Protein AF-0000000067868197 (afdb_homodimer)

Foldseek 3Di:
DPCDPVNLVQWVLVVDVVVDDPVQVQLLLLLLQQLLLQQLLQLLLLCVLLVHASVLSLLFQQLLLVLCSGLFPFFQWRKGRDNLQSNLNNLLCVVVVVVDVDDSLLSQLVLLQLLLVLLVVCLVVVVLVLLPLFDPLLQLLLLLLSLLQLLLVLLCQQFVQDADDDASVSSVVSSVVRVVVGDVVSNVLLVQLLVQLVVCCVVPVQGSSLSVSQLVSLVVCVVVVCVVVPFDFSAADDADHQDFADRDDDPVCCPSSNLSSNLSNSSQLNVQQVLRVVVCVVVVHDGDSSSVSNSQSVSSSVSSRRSHHHMHIDNSSSVNSVVSRRDGSSSSVSSSVSSVVCSNPPRVVNRSGTSSSSSSVSSSVSVVSNDVVVLVVLCVVPVVSNVSSNVLSCQVNVDPVSSSSVSSSVVSVVVVLVDQQDDDKFWWFDDPPDDDIDGCVVPVNGDHDAQETEMEGQAAFELSHLVVVLVVQVVSQVPDPHHHQEYEYECQRHADYDPNNLVSVVVSLVVCVVSNHQYAYECHDPRHVVRNVVVPNCVSNDVVRYYDHPVVNVVVVVVVVVVVVVPPPPPPPD/DPCDPVNLVQWVLVVDVVVDDPVQVQLLLLLLQQLLLQQLLQLLLLCVLLVHASVLSLLFQQLLLVLCSGLFPFFQWRKGRDLLQSNLNNLLCVVVVVVDVDDSLLSQLVLLQLLLVLLVVCLVVVVLVLLPLFDPLLQLLLLLLSLLQLLLVLLCQQFVQDADDDASVSSVVSSVVRVVVGDVVSNVLLVQLLVQLVVCCVVPVQGSSLSVSQLVSLVVCVVVVCVVVPFDFSAADDADHQDFADRDDDPVCCVSSNLSSNLSNSSQLNVQQVLRVVVCVVVVHDGDSSSVSNSQSVSSSVSSRRSHHHMHIDNSSSSNSVVSRRDGSSSSVSSSVNSVVCSNPVRVVNRSGTSSSSSSVSSSVSVVSNDVVVLVVLCVVPVVSNVSSNVLSCQVNVDPVSSSSVSSSVVSVVVVLVDQQDDDKFWWFDDVPDDDIDGCVVPVNGDDDAQETEMEGQAAFELSHLVVVLVVQVVSQVPDPHHHQEYEYECQRHADYDPNNLVSVVVSLVVCVVSNHQYAYECHDPRHVVRNVVVPNCVSNDVVRYYDHPVVNVVVVVVVVVVVVVPPPPPPPD

Organism: Synechococcus elongatus (strain ATCC 33912 / PCC 7942 / FACHB-805) (NCBI:txid1140)

InterPro domains:
  IPR001902 SLC26A/SulP transporter [PTHR11814] (8-558)
  IPR001902 SLC26A/SulP transporter [TIGR00815] (12-553)
  IPR002645 STAS domain [PF01740] (444-553)
  IPR002645 STAS domain [PS50801] (442-557)
  IPR011547 SLC26A/SulP transporter domain [PF00916] (25-392)
  IPR036513 STAS domain superfamily [G3DSA:3.30.750.24] (437-564)
  IPR036513 STAS domain superfamily [SSF52091] (446-558)

Secondary structure (DSSP, 8-state):
----TTGGGG-HHHHHHHT--GGGHHHHHHHHHHHHHHHHHHHHHHHHHTTS-HHHHHHHHHHHHHHHHHH-S-SS-EEE--HHHHHHHHHHHHHHHHHSS--HHHHHHHHHHHHHHHHHHHHHTT-GGGGGSS-HHHHHHHHHHHHHHHHHHHHHHHH-------SHHHHHHHHHHTGGG--HHHHHHHHHHHHHHHHHHHH-TTS-HHHHHHHHHHHHHHHHTGGGGT--B--PPPSSPPPP------GGGHHHHHHHHHHHHHHHHHHHHHHHHHHHHHHT----HHHHHHHHHHHHHHHHTTT----EEEHHHHHHHHHTT--STHHHHHHHHHHHHHHHH-HHHHHT-BHHHHHHHHHHHHHHH--HHHHHHHHHH-HHHHHHHHHHHHHHHHS-HHHHHHHHHHHHHHHHHHHHHS--EEEEEEETTEEEEEETTT-TTPBPBTTEEEEEE-S-B-TTTHHHHHHHHHHHHHT-SS--SEEEEE-TT---B-HHHHHHHHHHHHHHHHTTPEEEEES--HHHHHHHHHTTHHHHH-GGGEESSHHHHHHHHHHHHHHHHHTS------/----TTGGGG-HHHHHHHT--GGGHHHHHHHHHHHHHHHHHHHHHHHHHTTS-HHHHHHHHHHHHHHHHHH-S-SS-EEE--HHHHHHHHHHHHHHHHHSS--HHHHHHHHHHHHHHHHHHHHHTT-GGGGGSS-HHHHHHHHHHHHHHHHHHHHHHHH-------SHHHHHHHHHHTGGG--HHHHHHHHHHHHHHHHHHHH-TTS-HHHHHHHHHHHHHHHHTGGGGT--B--PPPSSPPPP------GGGHHHHHHHHHHHHHHHHHHHHHHHHHHHHHHT----HHHHHHHHHHHHHHHHTTT----EEEHHHHHHHHHTT--STHHHHHHHHHHHHHHHH-HHHHHT-BHHHHHHHHHHHHHHH--HHHHHHHHHH-HHHHHHHHHHHHHHHHS-HHHHHHHHHHHHHHHHHHHHHS--EEEEEEETTEEEEEETTT-TTPBPBTTEEEEEE-S-B-TTTHHHHHHHHHHHHHT-SS--SEEEEE-TT---B-HHHHHHHHHHHHHHHHHTPEEEEES--HHHHHHHHHTTHHHHH-GGGEESSHHHHHHHHHHHHHHHHHTS------

Solvent-accessible surface area (backbone atoms only — not comparable to full-atom values): 56323 Å² total; per-residue (Å²): 135,77,76,48,76,73,59,44,68,65,24,48,26,48,58,51,61,74,66,59,56,76,84,41,49,63,21,12,48,52,12,5,49,42,37,30,41,31,44,52,51,50,19,21,31,30,15,41,52,32,72,42,60,37,66,48,16,52,55,32,30,48,50,22,23,54,46,32,31,32,27,23,58,52,39,52,63,37,47,20,61,26,67,68,38,15,43,50,46,25,66,60,41,49,64,52,36,72,76,40,92,53,56,63,56,52,48,33,6,41,43,3,32,45,25,8,47,52,25,40,52,36,30,76,68,59,47,32,69,59,51,32,58,62,36,56,42,40,46,51,11,40,36,28,13,51,17,51,40,46,38,36,70,25,47,30,54,24,27,53,31,91,65,83,56,86,47,43,62,51,27,46,50,49,50,69,73,36,60,86,54,52,34,62,71,29,32,50,48,15,52,52,31,42,51,43,43,60,52,44,44,72,73,39,73,73,56,40,44,55,34,54,34,39,51,51,49,26,49,50,33,61,76,68,46,32,56,80,71,66,36,54,48,66,40,88,67,79,85,78,75,72,60,82,42,83,68,83,71,65,76,85,54,45,64,67,52,45,58,47,18,52,51,43,37,52,53,31,46,30,48,29,49,55,46,42,44,57,52,20,62,74,69,70,53,77,70,48,52,38,44,40,27,42,20,50,9,51,23,18,37,52,22,10,32,39,54,11,51,42,55,28,42,36,59,71,52,19,52,40,18,45,75,46,42,34,66,37,38,59,15,35,49,39,16,40,52,48,49,52,50,39,66,71,71,39,45,72,61,57,19,48,31,37,45,17,39,35,28,29,50,49,38,55,55,19,56,70,41,41,54,65,67,58,50,51,50,31,43,70,70,38,56,66,45,29,48,45,12,50,51,21,17,45,35,24,44,73,50,48,60,67,54,13,49,52,47,40,51,48,53,33,48,52,54,52,46,56,52,54,30,61,49,61,66,40,48,43,13,40,36,92,94,46,90,65,74,38,42,33,87,82,34,74,78,31,42,65,51,90,29,43,46,38,40,36,49,33,34,59,45,25,45,52,22,29,66,50,49,51,53,50,53,53,48,52,53,70,68,41,94,49,76,49,44,34,38,37,36,45,27,72,33,29,52,53,67,42,70,46,20,49,53,45,50,51,53,47,50,54,53,31,53,74,70,59,29,44,64,28,41,19,35,62,39,70,61,27,51,52,54,36,42,71,75,47,45,42,72,73,55,35,73,84,35,55,29,78,38,65,67,60,45,51,52,51,48,52,53,51,52,50,54,55,60,67,66,48,72,77,77,70,84,121,134,77,77,48,76,75,59,44,67,64,24,50,26,47,57,52,60,76,67,58,59,76,84,43,48,64,21,12,47,52,12,4,49,42,38,29,43,30,42,50,49,50,20,21,30,30,14,41,53,33,72,40,60,39,64,49,16,52,54,31,30,48,49,21,24,55,46,31,33,33,27,23,58,54,40,53,63,37,48,21,60,27,67,68,39,16,43,49,47,25,65,60,41,50,65,51,36,71,74,42,93,53,56,64,56,50,49,35,7,41,43,2,32,45,24,8,49,50,24,41,51,37,32,75,66,61,48,33,70,59,51,32,55,61,37,55,42,40,47,51,11,40,36,29,14,50,16,54,41,47,37,35,70,25,44,32,55,23,27,52,30,89,68,82,55,84,47,44,63,50,27,47,51,48,48,69,70,37,60,85,55,52,34,60,71,27,31,50,49,14,50,51,32,41,51,43,43,61,51,44,44,74,73,39,74,74,56,40,45,56,33,54,32,39,52,50,47,27,49,52,34,61,75,67,46,32,56,82,71,65,35,53,48,67,40,89,67,79,87,78,75,73,59,80,42,85,68,84,70,65,75,85,51,44,64,68,50,45,58,47,18,52,52,44,38,51,54,34,46,30,47,29,50,56,47,41,43,59,51,20,61,75,70,69,53,76,70,50,52,39,45,39,27,40,20,52,9,53,24,16,37,55,21,11,32,40,54,11,51,41,54,27,43,34,61,69,51,20,52,39,17,45,75,46,42,34,66,38,38,59,14,36,48,39,17,41,53,48,48,52,50,40,65,73,71,39,43,73,61,58,19,48,32,36,46,17,38,33,29,29,51,49,37,55,54,20,56,70,41,41,54,65,66,58,51,51,49,31,43,69,68,37,57,68,45,29,51,45,12,51,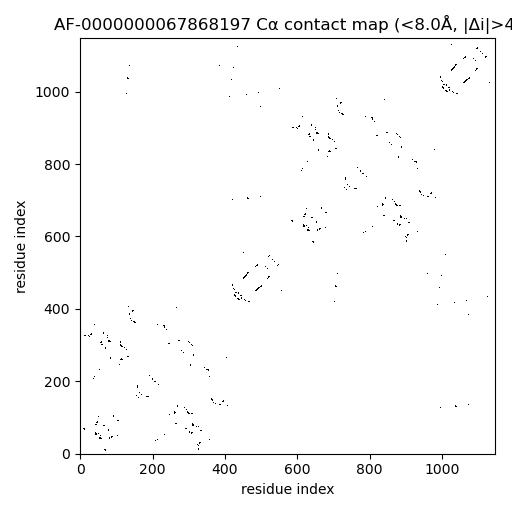51,22,16,46,35,24,43,74,51,48,60,67,54,12,48,50,47,39,51,48,53,34,48,53,54,51,48,57,53,55,31,61,50,62,65,38,50,42,13,39,37,93,96,44,90,64,74,38,43,32,87,83,34,74,78,31,42,65,51,89,29,43,45,37,40,37,46,33,34,59,47,24,44,54,22,29,66,49,49,51,52,52,53,52,49,53,55,71,68,41,95,48,74,50,44,34,38,35,36,44,27,72,32,29,53,53,68,41,70,46,21,51,51,46,50,51,52,45,51,54,53,30,52,74,68,58,28,44,64,28,39,18,36,63,39,70,62,26,52,53,54,36,42,71,74,47,46,41,73,71,55,36,73,84,35,56,28,79,36,65,66,59,43,51,51,51,49,53,52,52,53,51,53,54,61,67,65,48,70,76,78,70,86,122

pLDDT: mean 89.68, std 8.76, range [29.91, 98.38]

Sequence (1148 aa):
MLLGQSQLRWLPGLRSLLHYRRAWLRGDVLAGVTVAAYLIPQCMAYGQLAGLPAIVGLWAILIPLFLYTFFGSSPQLSVGPESSTAIMTAVAIAPVAAQTDLSYSLLAAVMALLVGIVFLVAYSLRLGFLADLLSKPILIGYMAGIGLVMISGQLGKTSGIPITATKPLEEFQQFFAGLGQCHWPTVGVSILVLLFLFGVQKKFRTAPGPLLAVLLATLFVALFQLDQQGVQVIGTIPAGLPRWQWPTLPWQQWPTLTASAIGVALVGYSDNILTARAFAVRHRYEIDANQELLALGIANVGNSFFQCFPISGSTSRTVIGDALGSRTQLFSLVSLGTVLLVLWFFRPVLAMFPQAALGAIVIYAATKLIDLREFYRLRRYRPSEFWLALITAAGVLGTNMLIGVGVAVSLSVIDLFARVARPHAAILGEIPGMAGLHDIEDWPQAQTFPGLVIFRYDAQLCFANAEDFKRRVLLAIATAPQPVQWLLLNAEAIINLDVTAAEKLLELLRELQQRGVTLTIARAKQELIAELDRVGLVEQIGGEHFYPTLPTAIAAFQQFRQSQIADEPPLTASMLLGQSQLRWLPGLRSLLHYRRAWLRGDVLAGVTVAAYLIPQCMAYGQLAGLPAIVGLWAILIPLFLYTFFGSSPQLSVGPESSTAIMTAVAIAPVAAQTDLSYSLLAAVMALLVGIVFLVAYSLRLGFLADLLSKPILIGYMAGIGLVMISGQLGKTSGIPITATKPLEEFQQFFAGLGQCHWPTVGVSILVLLFLFGVQKKFRTAPGPLLAVLLATLFVALFQLDQQGVQVIGTIPAGLPRWQWPTLPWQQWPTLTASAIGVALVGYSDNILTARAFAVRHRYEIDANQELLALGIANVGNSFFQCFPISGSTSRTVIGDALGSRTQLFSLVSLGTVLLVLWFFRPVLAMFPQAALGAIVIYAATKLIDLREFYRLRRYRPSEFWLALITAAGVLGTNMLIGVGVAVSLSVIDLFARVARPHAAILGEIPGMAGLHDIEDWPQAQTFPGLVIFRYDAQLCFANAEDFKRRVLLAIATAPQPVQWLLLNAEAIINLDVTAAEKLLELLRELQQRGVTLTIARAKQELIAELDRVGLVEQIGGEHFYPTLPTAIAAFQQFRQSQIADEPPLTAS

Radius of gyration: 33.66 Å; Cα contacts (8 Å, |Δi|>4): 2061; chains: 2; bounding box: 95×93×69 Å

Nearest PDB structures (foldseek):
  8sh3-assembly1_C  TM=8.642E-01  e=1.907E-32  Sus scrofa
  6rtc-assembly1_A  TM=8.912E-01  e=1.534E-29  Mus musculus
  8tnw-assembly1_B  TM=8.033E-01  e=6.228E-29  Homo sapiens
  6ki1-assembly1_A  TM=8.941E-01  e=5.885E-17  Synechocystis sp. PCC 6803
  6ki1-assembly2_B  TM=8.853E-01  e=1.059E-16  Synechocystis sp. PCC 6803

Structure (mmCIF, N/CA/C/O backbone):
data_AF-0000000067868197-model_v1
#
loop_
_entity.id
_entity.type
_entity.pdbx_description
1 polymer 'Similar to plant sulfate transporter'
#
loop_
_atom_site.group_PDB
_atom_site.id
_atom_site.type_symbol
_atom_site.label_atom_id
_atom_site.label_alt_id
_atom_site.label_comp_id
_atom_site.label_asym_id
_atom_site.label_entity_id
_atom_site.label_seq_id
_atom_site.pdbx_PDB_ins_code
_atom_site.Cartn_x
_atom_site.Cartn_y
_atom_site.Cartn_z
_atom_site.occupancy
_atom_site.B_iso_or_equiv
_atom_site.auth_seq_id
_atom_site.auth_comp_id
_atom_site.auth_asym_id
_atom_site.auth_atom_id
_atom_site.pdbx_PDB_model_num
ATOM 1 N N . MET A 1 1 ? 25.609 20.406 -33.688 1 29.95 1 MET A N 1
ATOM 2 C CA . MET A 1 1 ? 24.203 20.406 -33.312 1 29.95 1 MET A CA 1
ATOM 3 C C . MET A 1 1 ? 24.031 20.422 -31.812 1 29.95 1 MET A C 1
ATOM 5 O O . MET A 1 1 ? 24.469 19.5 -31.109 1 29.95 1 MET A O 1
ATOM 9 N N . LEU A 1 2 ? 23.984 21.578 -31.172 1 37.19 2 LEU A N 1
ATOM 10 C CA . LEU A 1 2 ? 23.953 22.078 -29.797 1 37.19 2 LEU A CA 1
ATOM 11 C C . LEU A 1 2 ? 22.781 21.5 -29.031 1 37.19 2 LEU A C 1
ATOM 13 O O . LEU A 1 2 ? 21.625 21.672 -29.438 1 37.19 2 LEU A O 1
ATOM 17 N N . LEU A 1 3 ? 22.859 20.266 -28.531 1 46.66 3 LEU A N 1
ATOM 18 C CA . LEU A 1 3 ? 21.766 19.75 -27.734 1 46.66 3 LEU A CA 1
ATOM 19 C C . LEU A 1 3 ? 21.125 20.844 -26.891 1 46.66 3 LEU A C 1
ATOM 21 O O . LEU A 1 3 ? 21.828 21.609 -26.219 1 46.66 3 LEU A O 1
ATOM 25 N N . GLY A 1 4 ? 20.078 21.391 -27.266 1 47.91 4 GLY A N 1
ATOM 26 C CA . GLY A 1 4 ? 19.359 22.484 -26.625 1 47.91 4 GLY A CA 1
ATOM 27 C C . GLY A 1 4 ? 19.203 22.312 -25.125 1 47.91 4 GLY A C 1
ATOM 28 O O . GLY A 1 4 ? 19.328 21.188 -24.609 1 47.91 4 GLY A O 1
ATOM 29 N N . GLN A 1 5 ? 19.266 23.391 -24.359 1 54.5 5 GLN A N 1
ATOM 30 C CA . GLN A 1 5 ? 19.172 23.531 -22.906 1 54.5 5 GLN A CA 1
ATOM 31 C C . GLN A 1 5 ? 18.094 22.609 -22.344 1 54.5 5 GLN A C 1
ATOM 33 O O . GLN A 1 5 ? 18.266 22.047 -21.266 1 54.5 5 GLN A O 1
ATOM 38 N N . SER A 1 6 ? 17.016 22.469 -23.125 1 57.34 6 SER A N 1
ATOM 39 C CA . SER A 1 6 ? 15.898 21.641 -22.656 1 57.34 6 SER A CA 1
ATOM 40 C C . SER A 1 6 ? 16.25 20.156 -22.688 1 57.34 6 SER A C 1
ATOM 42 O O . SER A 1 6 ? 15.875 19.406 -21.781 1 57.34 6 SER A O 1
ATOM 44 N N . GLN A 1 7 ? 17.016 19.75 -23.734 1 58.97 7 GLN A N 1
ATOM 45 C CA . GLN A 1 7 ? 17.406 18.344 -23.828 1 58.97 7 GLN A CA 1
ATOM 46 C C . GLN A 1 7 ? 18.469 18 -22.781 1 58.97 7 GLN A C 1
ATOM 48 O O . GLN A 1 7 ? 18.516 16.875 -22.297 1 58.97 7 GLN A O 1
ATOM 53 N N . LEU A 1 8 ? 19.188 18.953 -22.484 1 67.12 8 LEU A N 1
ATOM 54 C CA . LEU A 1 8 ? 20.25 18.75 -21.484 1 67.12 8 LEU A CA 1
ATOM 55 C C . LEU A 1 8 ? 19.656 18.547 -20.094 1 67.12 8 LEU A C 1
ATOM 57 O O . LEU A 1 8 ? 20.312 18.016 -19.203 1 67.12 8 LEU A O 1
ATOM 61 N N . ARG A 1 9 ? 18.422 18.891 -20.031 1 73.12 9 ARG A N 1
ATOM 62 C CA . ARG A 1 9 ? 17.766 18.703 -18.734 1 73.12 9 ARG A CA 1
ATOM 63 C C . ARG A 1 9 ? 17.594 17.234 -18.422 1 73.12 9 ARG A C 1
ATOM 65 O O . ARG A 1 9 ? 17.641 16.828 -17.25 1 73.12 9 ARG A O 1
ATOM 72 N N . TRP A 1 10 ? 17.641 16.438 -19.531 1 82.5 10 TRP A N 1
ATOM 73 C CA . TRP A 1 10 ? 17.422 15 -19.344 1 82.5 10 TRP A CA 1
ATOM 74 C C . TRP A 1 10 ? 18.75 14.258 -19.25 1 82.5 10 TRP A C 1
ATOM 76 O O . TRP A 1 10 ? 18.766 13.062 -18.953 1 82.5 10 TRP A O 1
ATOM 86 N N . LEU A 1 11 ? 19.875 15 -19.453 1 89.81 11 LEU A N 1
ATOM 87 C CA . LEU A 1 11 ? 21.188 14.375 -19.438 1 89.81 11 LEU A CA 1
ATOM 88 C C . LEU A 1 11 ? 22.125 15.086 -18.453 1 89.81 11 LEU A C 1
ATOM 90 O O . LEU A 1 11 ? 23.125 15.656 -18.875 1 89.81 11 LEU A O 1
ATOM 94 N N . PRO A 1 12 ? 21.844 14.969 -17.25 1 85.75 12 PRO A N 1
ATOM 95 C CA . PRO A 1 12 ? 22.656 15.688 -16.266 1 85.75 12 PRO A CA 1
ATOM 96 C C . PRO A 1 12 ? 24.125 15.242 -16.281 1 85.75 12 PRO A C 1
ATOM 98 O O . PRO A 1 12 ? 25.016 16.062 -16.078 1 85.75 12 PRO A O 1
ATOM 101 N N . GLY A 1 13 ? 24.453 14.008 -16.562 1 88.31 13 GLY A N 1
ATOM 102 C CA . GLY A 1 13 ? 25.828 13.531 -16.594 1 88.31 13 GLY A CA 1
ATOM 103 C C . GLY A 1 13 ? 26.641 14.141 -17.719 1 88.31 13 GLY A C 1
ATOM 104 O O . GLY A 1 13 ? 27.828 14.43 -17.562 1 88.31 13 GLY A O 1
ATOM 105 N N . LEU A 1 14 ? 26 14.336 -18.797 1 86.88 14 LEU A N 1
ATOM 106 C CA . LEU A 1 14 ? 26.688 14.938 -19.938 1 86.88 14 LEU A CA 1
ATOM 107 C C . LEU A 1 14 ? 27.078 16.375 -19.641 1 86.88 14 LEU A C 1
ATOM 109 O O . LEU A 1 14 ? 28.141 16.844 -20.047 1 86.88 14 LEU A O 1
ATOM 113 N N . ARG A 1 15 ? 26.203 17.078 -18.969 1 84.06 15 ARG A N 1
ATOM 114 C CA . ARG A 1 15 ? 26.5 18.453 -18.578 1 84.06 15 ARG A CA 1
ATOM 115 C C . ARG A 1 15 ? 27.734 18.531 -17.703 1 84.06 15 ARG A C 1
ATOM 117 O O . ARG A 1 15 ? 28.578 19.422 -17.859 1 84.06 15 ARG A O 1
ATOM 124 N N . SER A 1 16 ? 27.812 17.641 -16.844 1 85.75 16 SER A N 1
ATOM 125 C CA . SER A 1 16 ? 28.969 17.594 -15.938 1 85.75 16 SER A CA 1
ATOM 126 C C . SER A 1 16 ? 30.25 17.266 -16.703 1 85.75 16 SER A C 1
ATOM 128 O O . SER A 1 16 ? 31.312 17.812 -16.391 1 85.75 16 SER A O 1
ATOM 130 N N . LEU A 1 17 ? 30.188 16.438 -17.688 1 89.31 17 LEU A N 1
ATOM 131 C CA . LEU A 1 17 ? 31.359 16.016 -18.453 1 89.31 17 LEU A CA 1
ATOM 132 C C . LEU A 1 17 ? 31.812 17.109 -19.406 1 89.31 17 LEU A C 1
ATOM 134 O O . LEU A 1 17 ? 33 17.234 -19.703 1 89.31 17 LEU A O 1
ATOM 138 N N . LEU A 1 18 ? 30.875 17.922 -19.859 1 88.12 18 LEU A N 1
ATOM 139 C CA . LEU A 1 18 ? 31.219 19.031 -20.75 1 88.12 18 LEU A CA 1
ATOM 140 C C . LEU A 1 18 ? 31.953 20.141 -19.984 1 88.12 18 LEU A C 1
ATOM 142 O O . LEU A 1 18 ? 32.75 20.875 -20.578 1 88.12 18 LEU A O 1
ATOM 146 N N . HIS A 1 19 ? 31.672 20.234 -18.703 1 89.88 19 HIS A N 1
ATOM 147 C CA . HIS A 1 19 ? 32.375 21.203 -17.859 1 89.88 19 HIS A CA 1
ATOM 148 C C . HIS A 1 19 ? 33.344 20.516 -16.906 1 89.88 19 HIS A C 1
ATOM 150 O O . HIS A 1 19 ? 33.438 20.891 -15.734 1 89.88 19 HIS A O 1
ATOM 156 N N . TYR A 1 20 ? 34 19.625 -17.531 1 92.06 20 TYR A N 1
ATOM 157 C CA . TYR A 1 20 ? 34.906 18.781 -16.734 1 92.06 20 TYR A CA 1
ATOM 158 C C . TYR A 1 20 ? 36.156 19.562 -16.328 1 92.06 20 TYR A C 1
ATOM 160 O O . TYR A 1 20 ? 36.719 20.297 -17.141 1 92.06 20 TYR A O 1
ATOM 168 N N . ARG A 1 21 ? 36.562 19.391 -15.102 1 93.44 21 ARG A N 1
ATOM 169 C CA . ARG A 1 21 ? 37.781 20 -14.586 1 93.44 21 ARG A CA 1
ATOM 170 C C . ARG A 1 21 ? 38.938 19.016 -14.555 1 93.44 21 ARG A C 1
ATOM 172 O O . ARG A 1 21 ? 38.781 17.875 -14.094 1 93.44 21 ARG A O 1
ATOM 179 N N . ARG A 1 22 ? 40.094 19.438 -14.906 1 93.88 22 ARG A N 1
ATOM 180 C CA . ARG A 1 22 ? 41.281 18.578 -15 1 93.88 22 ARG A CA 1
ATOM 181 C C . ARG A 1 22 ? 41.688 18.062 -13.625 1 93.88 22 ARG A C 1
ATOM 183 O O . ARG A 1 22 ? 42.219 16.953 -13.508 1 93.88 22 ARG A O 1
ATOM 190 N N . ALA A 1 23 ? 41.344 18.781 -12.656 1 93.69 23 ALA A N 1
ATOM 191 C CA . ALA A 1 23 ? 41.719 18.406 -11.289 1 93.69 23 ALA A CA 1
ATOM 192 C C . ALA A 1 23 ? 40.969 17.141 -10.859 1 93.69 23 ALA A C 1
ATOM 194 O O . ALA A 1 23 ? 41.406 16.453 -9.938 1 93.69 23 ALA A O 1
ATOM 195 N N . TRP A 1 24 ? 39.938 16.828 -11.562 1 94.75 24 TRP A N 1
ATOM 196 C CA . TRP A 1 24 ? 39.094 15.688 -11.18 1 94.75 24 TRP A CA 1
ATOM 197 C C . TRP A 1 24 ? 39.594 14.398 -11.828 1 94.75 24 TRP A C 1
ATOM 199 O O . TRP A 1 24 ? 39.219 13.297 -11.43 1 94.75 24 TRP A O 1
ATOM 209 N N . LEU A 1 25 ? 40.5 14.477 -12.766 1 96.19 25 LEU A N 1
ATOM 210 C CA . LEU A 1 25 ? 40.875 13.367 -13.625 1 96.19 25 LEU A CA 1
ATOM 211 C C . LEU A 1 25 ? 41.594 12.266 -12.82 1 96.19 25 LEU A C 1
ATOM 213 O O . LEU A 1 25 ? 41.25 11.086 -12.969 1 96.19 25 LEU A O 1
ATOM 217 N N . ARG A 1 26 ? 42.469 12.586 -12 1 95.62 26 ARG A N 1
ATOM 218 C CA . ARG A 1 26 ? 43.188 11.594 -11.211 1 95.62 26 ARG A CA 1
ATOM 219 C C . ARG A 1 26 ? 42.25 10.805 -10.32 1 95.62 26 ARG A C 1
ATOM 221 O O . ARG A 1 26 ? 42.312 9.57 -10.273 1 95.62 26 ARG A O 1
ATOM 228 N N . GLY A 1 27 ? 41.438 11.492 -9.633 1 95 27 GLY A N 1
ATOM 229 C CA . GLY A 1 27 ? 40.469 10.844 -8.758 1 95 27 GLY A CA 1
ATOM 230 C C . GLY A 1 27 ? 39.5 9.938 -9.5 1 95 27 GLY A C 1
ATOM 231 O O . GLY A 1 27 ? 39.25 8.805 -9.078 1 95 27 GLY A O 1
ATOM 232 N N . ASP A 1 28 ? 39 10.414 -10.57 1 96.81 28 ASP A N 1
ATOM 233 C CA . ASP A 1 28 ? 38.031 9.656 -11.344 1 96.81 28 ASP A CA 1
ATOM 234 C C . ASP A 1 28 ? 38.688 8.414 -11.969 1 96.81 28 ASP A C 1
ATOM 236 O O . ASP A 1 28 ? 38.062 7.355 -12.039 1 96.81 28 ASP A O 1
ATOM 240 N N . VAL A 1 29 ? 39.906 8.5 -12.391 1 97.19 29 VAL A N 1
ATOM 241 C CA . VAL A 1 29 ? 40.594 7.375 -13.031 1 97.19 29 VAL A CA 1
ATOM 242 C C . VAL A 1 29 ? 40.969 6.328 -11.977 1 97.19 29 VAL A C 1
ATOM 244 O O . VAL A 1 29 ? 40.719 5.137 -12.172 1 97.19 29 VAL A O 1
ATOM 247 N N . LEU A 1 30 ? 41.469 6.781 -10.891 1 95.38 30 LEU A N 1
ATOM 248 C CA . LEU A 1 30 ? 41.812 5.859 -9.82 1 95.38 30 LEU A CA 1
ATOM 249 C C . LEU A 1 30 ? 40.594 5.148 -9.289 1 95.38 30 LEU A C 1
ATOM 251 O O . LEU A 1 30 ? 40.625 3.938 -9.055 1 95.38 30 LEU A O 1
ATOM 255 N N . ALA A 1 31 ? 39.594 5.922 -9.07 1 96.25 31 ALA A N 1
ATOM 256 C CA . ALA A 1 31 ? 38.344 5.348 -8.633 1 96.25 31 ALA A CA 1
ATOM 257 C C . ALA A 1 31 ? 37.781 4.348 -9.648 1 96.25 31 ALA A C 1
ATOM 259 O O . ALA A 1 31 ? 37.344 3.262 -9.281 1 96.25 31 ALA A O 1
ATOM 260 N N . GLY A 1 32 ? 37.844 4.699 -10.898 1 97.25 32 GLY A N 1
ATOM 261 C CA . GLY A 1 32 ? 37.312 3.84 -11.953 1 97.25 32 GLY A CA 1
ATOM 262 C C . GLY A 1 32 ? 38.031 2.494 -12.023 1 97.25 32 GLY A C 1
ATOM 263 O O . GLY A 1 32 ? 37.375 1.454 -12.125 1 97.25 32 GLY A O 1
ATOM 264 N N . VAL A 1 33 ? 39.25 2.463 -11.922 1 96.38 33 VAL A N 1
ATOM 265 C CA . VAL A 1 33 ? 40.062 1.24 -12.016 1 96.38 33 VAL A CA 1
ATOM 266 C C . VAL A 1 33 ? 39.812 0.378 -10.781 1 96.38 33 VAL A C 1
ATOM 268 O O . VAL A 1 33 ? 39.656 -0.838 -10.883 1 96.38 33 VAL A O 1
ATOM 271 N N . THR A 1 34 ? 39.781 1.006 -9.688 1 93.81 34 THR A N 1
ATOM 272 C CA . THR A 1 34 ? 39.594 0.264 -8.445 1 93.81 34 THR A CA 1
ATOM 273 C C . THR A 1 34 ? 38.188 -0.301 -8.344 1 93.81 34 THR A C 1
ATOM 275 O O . THR A 1 34 ? 38 -1.432 -7.891 1 93.81 34 THR A O 1
ATOM 278 N N . VAL A 1 35 ? 37.25 0.526 -8.695 1 95.38 35 VAL A N 1
ATOM 279 C CA . VAL A 1 35 ? 35.875 0.054 -8.711 1 95.38 35 VAL A CA 1
ATOM 280 C C . VAL A 1 35 ? 35.719 -1.128 -9.664 1 95.38 35 VAL A C 1
ATOM 282 O O . VAL A 1 35 ? 35.031 -2.102 -9.367 1 95.38 35 VAL A O 1
ATOM 285 N N . ALA A 1 36 ? 36.375 -1.035 -10.789 1 96.69 36 ALA A N 1
ATOM 286 C CA . ALA A 1 36 ? 36.375 -2.145 -11.742 1 96.69 36 ALA A CA 1
ATOM 287 C C . ALA A 1 36 ? 36.938 -3.412 -11.117 1 96.69 36 ALA A C 1
ATOM 289 O O . ALA A 1 36 ? 36.406 -4.508 -11.312 1 96.69 36 ALA A O 1
ATOM 290 N N . ALA A 1 37 ? 38 -3.256 -10.445 1 93.44 37 ALA A N 1
ATOM 291 C CA . ALA A 1 37 ? 38.625 -4.391 -9.773 1 93.44 37 ALA A CA 1
ATOM 292 C C . ALA A 1 37 ? 37.688 -5.023 -8.758 1 93.44 37 ALA A C 1
ATOM 294 O O . ALA A 1 37 ? 37.656 -6.246 -8.602 1 93.44 37 ALA A O 1
ATOM 295 N N . TYR A 1 38 ? 36.969 -4.258 -8.133 1 91.38 38 TYR A N 1
ATOM 296 C CA . TYR A 1 38 ? 36 -4.723 -7.141 1 91.38 38 TYR A CA 1
ATOM 297 C C . TYR A 1 38 ? 34.812 -5.371 -7.805 1 91.38 38 TYR A C 1
ATOM 299 O O . TYR A 1 38 ? 34.312 -6.414 -7.352 1 91.38 38 TYR A O 1
ATOM 307 N N . LEU A 1 39 ? 34.375 -4.758 -8.898 1 95.06 39 LEU A N 1
ATOM 308 C CA . LEU A 1 39 ? 33.062 -5.16 -9.438 1 95.06 39 LEU A CA 1
ATOM 309 C C . LEU A 1 39 ? 33.188 -6.43 -10.273 1 95.06 39 LEU A C 1
ATOM 311 O O . LEU A 1 39 ? 32.219 -7.172 -10.438 1 95.06 39 LEU A O 1
ATOM 315 N N . ILE A 1 40 ? 34.344 -6.793 -10.773 1 95.75 40 ILE A N 1
ATOM 316 C CA . ILE A 1 40 ? 34.469 -7.914 -11.695 1 95.75 40 ILE A CA 1
ATOM 317 C C . ILE A 1 40 ? 34.094 -9.211 -10.992 1 95.75 40 ILE A C 1
ATOM 319 O O . ILE A 1 40 ? 33.125 -9.875 -11.375 1 95.75 40 ILE A O 1
ATOM 323 N N . PRO A 1 41 ? 34.781 -9.523 -9.883 1 94.81 41 PRO A N 1
ATOM 324 C CA . PRO A 1 41 ? 34.375 -10.766 -9.219 1 94.81 41 PRO A CA 1
ATOM 325 C C . PRO A 1 41 ? 32.969 -10.656 -8.602 1 94.81 41 PRO A C 1
ATOM 327 O O . PRO A 1 41 ? 32.219 -11.641 -8.578 1 94.81 41 PRO A O 1
ATOM 330 N N . GLN A 1 42 ? 32.594 -9.547 -8.156 1 93.75 42 GLN A N 1
ATOM 331 C CA . GLN A 1 42 ? 31.297 -9.328 -7.531 1 93.75 42 GLN A CA 1
ATOM 332 C C . GLN A 1 42 ? 30.172 -9.555 -8.531 1 93.75 42 GLN A C 1
ATOM 334 O O . GLN A 1 42 ? 29.203 -10.258 -8.227 1 93.75 42 GLN A O 1
ATOM 339 N N . CYS A 1 43 ? 30.297 -8.961 -9.695 1 96.19 43 CYS A N 1
ATOM 340 C CA . CYS A 1 43 ? 29.266 -9.094 -10.703 1 96.19 43 CYS A CA 1
ATOM 341 C C . CYS A 1 43 ? 29.172 -10.531 -11.203 1 96.19 43 CYS A C 1
ATOM 343 O O . CYS A 1 43 ? 28.078 -11.016 -11.516 1 96.19 43 CYS A O 1
ATOM 345 N N . MET A 1 44 ? 30.297 -11.188 -11.297 1 95.44 44 MET A N 1
ATOM 346 C CA . MET A 1 44 ? 30.281 -12.602 -11.664 1 95.44 44 MET A CA 1
ATOM 347 C C . MET A 1 44 ? 29.547 -13.43 -10.625 1 95.44 44 MET A C 1
ATOM 349 O O . MET A 1 44 ? 28.734 -14.289 -10.969 1 95.44 44 MET A O 1
ATOM 353 N N . ALA A 1 45 ? 29.797 -13.117 -9.398 1 94.94 45 ALA A N 1
ATOM 354 C CA . ALA A 1 45 ? 29.109 -13.797 -8.305 1 94.94 45 ALA A CA 1
ATOM 355 C C . ALA A 1 45 ? 27.609 -13.531 -8.359 1 94.94 45 ALA A C 1
ATOM 357 O O . ALA A 1 45 ? 26.797 -14.43 -8.125 1 94.94 45 ALA A O 1
ATOM 358 N N . TYR A 1 46 ? 27.203 -12.352 -8.688 1 95.56 46 TYR A N 1
ATOM 359 C CA . TYR A 1 46 ? 25.797 -11.977 -8.711 1 95.56 46 TYR A CA 1
ATOM 360 C C . TYR A 1 46 ? 25.094 -12.547 -9.938 1 95.56 46 TYR A C 1
ATOM 362 O O . TYR A 1 46 ? 23.906 -12.828 -9.898 1 95.56 46 TYR A O 1
ATOM 370 N N . GLY A 1 47 ? 25.875 -12.719 -11 1 95.88 47 GLY A N 1
ATOM 371 C CA . GLY A 1 47 ? 25.328 -13.469 -12.109 1 95.88 47 GLY A CA 1
ATOM 372 C C . GLY A 1 47 ? 24.891 -14.875 -11.727 1 95.88 47 GLY A C 1
ATOM 373 O O . GLY A 1 47 ? 23.781 -15.297 -12.07 1 95.88 47 GLY A O 1
ATOM 374 N N . GLN A 1 48 ? 25.703 -15.508 -10.984 1 94.69 48 GLN A N 1
ATOM 375 C CA . GLN A 1 48 ? 25.375 -16.844 -10.516 1 94.69 48 GLN A CA 1
ATOM 376 C C . GLN A 1 48 ? 24.25 -16.812 -9.492 1 94.69 48 GLN A C 1
ATOM 378 O O . GLN A 1 48 ? 23.422 -17.719 -9.445 1 94.69 48 GLN A O 1
ATOM 383 N N . LEU A 1 49 ? 24.281 -15.805 -8.734 1 92.81 49 LEU A N 1
ATOM 384 C CA . LEU A 1 49 ? 23.219 -15.633 -7.754 1 92.81 49 LEU A CA 1
ATOM 385 C C . LEU A 1 49 ? 21.859 -15.492 -8.438 1 92.81 49 LEU A C 1
ATOM 387 O O . LEU A 1 49 ? 20.844 -15.953 -7.918 1 92.81 49 LEU A O 1
ATOM 391 N N . ALA A 1 50 ? 21.875 -14.945 -9.594 1 95.12 50 ALA A N 1
ATOM 392 C CA . ALA A 1 50 ? 20.656 -14.766 -10.383 1 95.12 50 ALA A CA 1
ATOM 393 C C . ALA A 1 50 ? 20.297 -16.047 -11.125 1 95.12 50 ALA A C 1
ATOM 395 O O . ALA A 1 50 ? 19.25 -16.109 -11.789 1 95.12 50 ALA A O 1
ATOM 396 N N . GLY A 1 51 ? 21.156 -17.062 -11.031 1 93.56 51 GLY A N 1
ATOM 397 C CA . GLY A 1 51 ? 20.922 -18.312 -11.711 1 93.56 51 GLY A CA 1
ATOM 398 C C . GLY A 1 51 ? 21.484 -18.344 -13.125 1 93.56 51 GLY A C 1
ATOM 399 O O . GLY A 1 51 ? 21.125 -19.203 -13.93 1 93.56 51 GLY A O 1
ATOM 400 N N . LEU A 1 52 ? 22.312 -17.484 -13.453 1 95.31 52 LEU A N 1
ATOM 401 C CA . LEU A 1 52 ? 22.922 -17.359 -14.781 1 95.31 52 LEU A CA 1
ATOM 402 C C . LEU A 1 52 ? 24.422 -17.688 -14.727 1 95.31 52 LEU A C 1
ATOM 404 O O . LEU A 1 52 ? 25.016 -17.719 -13.641 1 95.31 52 LEU A O 1
ATOM 408 N N . PRO A 1 53 ? 25 -17.984 -15.898 1 94.25 53 PRO A N 1
ATOM 409 C CA . PRO A 1 53 ? 26.469 -18.125 -15.906 1 94.25 53 PRO A CA 1
ATOM 410 C C . PRO A 1 53 ? 27.188 -16.875 -15.422 1 94.25 53 PRO A C 1
ATOM 412 O O . PRO A 1 53 ? 26.719 -15.75 -15.672 1 94.25 53 PRO A O 1
ATOM 415 N N . ALA A 1 54 ? 28.281 -17.016 -14.781 1 94.69 54 ALA A N 1
ATOM 416 C CA . ALA A 1 54 ? 29.047 -15.938 -14.164 1 94.69 54 ALA A CA 1
ATOM 417 C C . ALA A 1 54 ? 29.344 -14.82 -15.164 1 94.69 54 ALA A C 1
ATOM 419 O O . ALA A 1 54 ? 29.312 -13.641 -14.805 1 94.69 54 ALA A O 1
ATOM 420 N N . ILE A 1 55 ? 29.531 -15.172 -16.375 1 94.12 55 ILE A N 1
ATOM 421 C CA . ILE A 1 55 ? 29.938 -14.211 -17.391 1 94.12 55 ILE A CA 1
ATOM 422 C C . ILE A 1 55 ? 28.797 -13.227 -17.641 1 94.12 55 ILE A C 1
ATOM 424 O O . ILE A 1 55 ? 29.047 -12.062 -17.984 1 94.12 55 ILE A O 1
ATOM 428 N N . VAL A 1 56 ? 27.578 -13.625 -17.484 1 94.56 56 VAL A N 1
ATOM 429 C CA . VAL A 1 56 ? 26.438 -12.766 -17.719 1 94.56 56 VAL A CA 1
ATOM 430 C C . VAL A 1 56 ? 26.422 -11.625 -16.703 1 94.56 56 VAL A C 1
ATOM 432 O O . VAL A 1 56 ? 25.953 -10.516 -17 1 94.56 56 VAL A O 1
ATOM 435 N N . GLY A 1 57 ? 26.953 -11.891 -15.547 1 95.12 57 GLY A N 1
ATOM 436 C CA . GLY A 1 57 ? 27.125 -10.82 -14.578 1 95.12 57 GLY A CA 1
ATOM 437 C C . GLY A 1 57 ? 28.031 -9.719 -15.078 1 95.12 57 GLY A C 1
ATOM 438 O O . GLY A 1 57 ? 27.781 -8.531 -14.828 1 95.12 57 GLY A O 1
ATOM 439 N N . LEU A 1 58 ? 29.047 -10.07 -15.773 1 94.44 58 LEU A N 1
ATOM 440 C CA . LEU A 1 58 ? 29.984 -9.094 -16.312 1 94.44 58 LEU A CA 1
ATOM 441 C C . LEU A 1 58 ? 29.375 -8.367 -17.516 1 94.44 58 LEU A C 1
ATOM 443 O O . LEU A 1 58 ? 29.609 -7.176 -17.703 1 94.44 58 LEU A O 1
ATOM 447 N N . TRP A 1 59 ? 28.656 -9.133 -18.266 1 95.56 59 TRP A N 1
ATOM 448 C CA . TRP A 1 59 ? 27.984 -8.5 -19.391 1 95.56 59 TRP A CA 1
ATOM 449 C C . TRP A 1 59 ? 26.969 -7.457 -18.906 1 95.56 59 TRP A C 1
ATOM 451 O O . TRP A 1 59 ? 26.844 -6.391 -19.5 1 95.56 59 TRP A O 1
ATOM 461 N N . ALA A 1 60 ? 26.375 -7.75 -17.797 1 96.94 60 ALA A N 1
ATOM 462 C CA . ALA A 1 60 ? 25.25 -6.957 -17.281 1 96.94 60 ALA A CA 1
ATOM 463 C C . ALA A 1 60 ? 25.734 -5.621 -16.734 1 96.94 60 ALA A C 1
ATOM 465 O O . ALA A 1 60 ? 24.938 -4.707 -16.516 1 96.94 60 ALA A O 1
ATOM 466 N N . ILE A 1 61 ? 27.016 -5.461 -16.562 1 97.06 61 ILE A N 1
ATOM 467 C CA . ILE A 1 61 ? 27.516 -4.223 -15.977 1 97.06 61 ILE A CA 1
ATOM 468 C C . ILE A 1 61 ? 27.859 -3.229 -17.078 1 97.06 61 ILE A C 1
ATOM 470 O O . ILE A 1 61 ? 27.953 -2.021 -16.844 1 97.06 61 ILE A O 1
ATOM 474 N N . LEU A 1 62 ? 28.016 -3.654 -18.297 1 96.62 62 LEU A N 1
ATOM 475 C CA . LEU A 1 62 ? 28.578 -2.854 -19.391 1 96.62 62 LEU A CA 1
ATOM 476 C C . LEU A 1 62 ? 27.641 -1.705 -19.75 1 96.62 62 LEU A C 1
ATOM 478 O O . LEU A 1 62 ? 28.016 -0.535 -19.656 1 96.62 62 LEU A O 1
ATOM 482 N N . ILE A 1 63 ? 26.422 -2.031 -20 1 96.25 63 ILE A N 1
ATOM 483 C CA . ILE A 1 63 ? 25.469 -1.05 -20.516 1 96.25 63 ILE A CA 1
ATOM 484 C C . ILE A 1 63 ? 25.109 -0.06 -19.422 1 96.25 63 ILE A C 1
ATOM 486 O O . ILE A 1 63 ? 25.078 1.152 -19.641 1 96.25 63 ILE A O 1
ATOM 490 N N . PRO A 1 64 ? 24.891 -0.515 -18.234 1 97 64 PRO A N 1
ATOM 491 C CA . PRO A 1 64 ? 24.531 0.416 -17.156 1 97 64 PRO A CA 1
ATOM 492 C C . PRO A 1 64 ? 25.656 1.417 -16.859 1 97 64 PRO A C 1
ATOM 494 O O . PRO A 1 64 ? 25.375 2.588 -16.578 1 97 64 PRO A O 1
ATOM 497 N N . LEU A 1 65 ? 26.891 1.009 -16.906 1 97.19 65 LEU A N 1
ATOM 498 C CA . LEU A 1 65 ? 28 1.932 -16.672 1 97.19 65 LEU A CA 1
ATOM 499 C C . LEU A 1 65 ? 28 3.049 -17.719 1 97.19 65 LEU A C 1
ATOM 501 O O . LEU A 1 65 ? 28.266 4.207 -17.391 1 97.19 65 LEU A O 1
ATOM 505 N N . PHE A 1 66 ? 27.625 2.652 -18.859 1 97 66 PHE A N 1
ATOM 506 C CA . PHE A 1 66 ? 27.609 3.613 -19.953 1 97 66 PHE A CA 1
ATOM 507 C C . PHE A 1 66 ? 26.406 4.531 -19.844 1 97 66 PHE A C 1
ATOM 509 O O . PHE A 1 66 ? 26.547 5.758 -19.844 1 97 66 PHE A O 1
ATOM 516 N N . LEU A 1 67 ? 25.25 3.994 -19.734 1 97.19 67 LEU A N 1
ATOM 517 C CA . LEU A 1 67 ? 24.016 4.766 -19.812 1 97.19 67 LEU A CA 1
ATOM 518 C C . LEU A 1 67 ? 23.844 5.641 -18.578 1 97.19 67 LEU A C 1
ATOM 520 O O . LEU A 1 67 ? 23.375 6.777 -18.672 1 97.19 67 LEU A O 1
ATOM 524 N N . TYR A 1 68 ? 24.188 5.125 -17.406 1 97 68 TYR A N 1
ATOM 525 C CA . TYR A 1 68 ? 24.016 5.91 -16.203 1 97 68 TYR A CA 1
ATOM 526 C C . TYR A 1 68 ? 24.891 7.152 -16.219 1 97 68 TYR A C 1
ATOM 528 O O . TYR A 1 68 ? 24.531 8.188 -15.648 1 97 68 TYR A O 1
ATOM 536 N N . THR A 1 69 ? 26.016 7.078 -16.859 1 96.44 69 THR A N 1
ATOM 537 C CA . THR A 1 69 ? 26.938 8.211 -16.969 1 96.44 69 THR A CA 1
ATOM 538 C C . THR A 1 69 ? 26.219 9.422 -17.547 1 96.44 69 THR A C 1
ATOM 540 O O . THR A 1 69 ? 26.484 10.562 -17.141 1 96.44 69 THR A O 1
ATOM 543 N N . PHE A 1 70 ? 25.297 9.195 -18.391 1 95.75 70 PHE A N 1
ATOM 544 C CA . PHE A 1 70 ? 24.656 10.305 -19.078 1 95.75 70 PHE A CA 1
ATOM 545 C C . PHE A 1 70 ? 23.344 10.672 -18.422 1 95.75 70 PHE A C 1
ATOM 547 O O . PHE A 1 70 ? 22.969 11.852 -18.344 1 95.75 70 PHE A O 1
ATOM 554 N N . PHE A 1 71 ? 22.656 9.672 -17.906 1 96.06 71 PHE A N 1
ATOM 555 C CA . PHE A 1 71 ? 21.281 9.922 -17.469 1 96.06 71 PHE A CA 1
ATOM 556 C C . PHE A 1 71 ? 21.219 10.047 -15.945 1 96.06 71 PHE A C 1
ATOM 558 O O . PHE A 1 71 ? 20.234 10.555 -15.406 1 96.06 71 PHE A O 1
ATOM 565 N N . GLY A 1 72 ? 22.188 9.578 -15.242 1 95.31 72 GLY A N 1
ATOM 566 C CA . GLY A 1 72 ? 22.156 9.586 -13.789 1 95.31 72 GLY A CA 1
ATOM 567 C C . GLY A 1 72 ? 22.328 10.969 -13.188 1 95.31 72 GLY A C 1
ATOM 568 O O . GLY A 1 72 ? 23.016 11.82 -13.773 1 95.31 72 GLY A O 1
ATOM 569 N N . SER A 1 73 ? 21.766 11.195 -12.008 1 94.06 73 SER A N 1
ATOM 570 C CA . SER A 1 73 ? 21.875 12.484 -11.344 1 94.06 73 SER A CA 1
ATOM 571 C C . SER A 1 73 ? 23 12.477 -10.312 1 94.06 73 SER A C 1
ATOM 573 O O . SER A 1 73 ? 23.469 13.539 -9.891 1 94.06 73 SER A O 1
ATOM 575 N N . SER A 1 74 ? 23.453 11.336 -9.914 1 95.25 74 SER A N 1
ATOM 576 C CA . SER A 1 74 ? 24.5 11.234 -8.906 1 95.25 74 SER A CA 1
ATOM 577 C C . SER A 1 74 ? 25.891 11.133 -9.547 1 95.25 74 SER A C 1
ATOM 579 O O . SER A 1 74 ? 26.125 10.258 -10.383 1 95.25 74 SER A O 1
ATOM 581 N N . PRO A 1 75 ? 26.75 11.891 -9.141 1 95.12 75 PRO A N 1
ATOM 582 C CA . PRO A 1 75 ? 28.125 11.797 -9.664 1 95.12 75 PRO A CA 1
ATOM 583 C C . PRO A 1 75 ? 28.906 10.641 -9.047 1 95.12 75 PRO A C 1
ATOM 585 O O . PRO A 1 75 ? 29.922 10.211 -9.609 1 95.12 75 PRO A O 1
ATOM 588 N N . GLN A 1 76 ? 28.469 10.102 -7.98 1 94.5 76 GLN A N 1
ATOM 589 C CA . GLN A 1 76 ? 29.266 9.125 -7.246 1 94.5 76 GLN A CA 1
ATOM 590 C C . GLN A 1 76 ? 28.672 7.719 -7.395 1 94.5 76 GLN A C 1
ATOM 592 O O . GLN A 1 76 ? 29.391 6.727 -7.223 1 94.5 76 GLN A O 1
ATOM 597 N N . LEU A 1 77 ? 27.438 7.574 -7.715 1 95.81 77 LEU A N 1
ATOM 598 C CA . LEU A 1 77 ? 26.734 6.301 -7.625 1 95.81 77 LEU A CA 1
ATOM 599 C C . LEU A 1 77 ? 27.234 5.328 -8.688 1 95.81 77 LEU A C 1
ATOM 601 O O . LEU A 1 77 ? 27.375 5.695 -9.859 1 95.81 77 LEU A O 1
ATOM 605 N N . SER A 1 78 ? 27.562 4.129 -8.281 1 96.5 78 SER A N 1
ATOM 606 C CA . SER A 1 78 ? 27.891 3.049 -9.211 1 96.5 78 SER A CA 1
ATOM 607 C C . SER A 1 78 ? 26.688 2.152 -9.461 1 96.5 78 SER A C 1
ATOM 609 O O . SER A 1 78 ? 26.141 1.559 -8.523 1 96.5 78 SER A O 1
ATOM 611 N N . VAL A 1 79 ? 26.266 2.002 -10.719 1 97 79 VAL A N 1
ATOM 612 C CA . VAL A 1 79 ? 25.078 1.24 -11.078 1 97 79 VAL A CA 1
ATOM 613 C C . VAL A 1 79 ? 25.484 -0.044 -11.797 1 97 79 VAL A C 1
ATOM 615 O O . VAL A 1 79 ? 26.406 -0.04 -12.617 1 97 79 VAL A O 1
ATOM 618 N N . GLY A 1 80 ? 24.875 -1.13 -11.484 1 96.88 80 GLY A N 1
ATOM 619 C CA . GLY A 1 80 ? 25.141 -2.445 -12.047 1 96.88 80 GLY A CA 1
ATOM 620 C C . GLY A 1 80 ? 24.438 -3.564 -11.305 1 96.88 80 GLY A C 1
ATOM 621 O O . GLY A 1 80 ? 23.469 -3.324 -10.594 1 96.88 80 GLY A O 1
ATOM 622 N N . PRO A 1 81 ? 24.906 -4.773 -11.555 1 96.44 81 PRO A N 1
ATOM 623 C CA . PRO A 1 81 ? 24.344 -5.91 -10.82 1 96.44 81 PRO A CA 1
ATOM 624 C C . PRO A 1 81 ? 24.516 -5.773 -9.305 1 96.44 81 PRO A C 1
ATOM 626 O O . PRO A 1 81 ? 25.578 -5.363 -8.836 1 96.44 81 PRO A O 1
ATOM 629 N N . GLU A 1 82 ? 23.453 -6.008 -8.648 1 93.81 82 GLU A N 1
ATOM 630 C CA . GLU A 1 82 ? 23.422 -5.961 -7.191 1 93.81 82 GLU A CA 1
ATOM 631 C C . GLU A 1 82 ? 22.781 -7.219 -6.609 1 93.81 82 GLU A C 1
ATOM 633 O O . GLU A 1 82 ? 22.016 -7.906 -7.289 1 93.81 82 GLU A O 1
ATOM 638 N N . SER A 1 83 ? 23.188 -7.523 -5.398 1 90.06 83 SER A N 1
ATOM 639 C CA . SER A 1 83 ? 22.75 -8.766 -4.766 1 90.06 83 SER A CA 1
ATOM 640 C C . SER A 1 83 ? 21.234 -8.836 -4.66 1 90.06 83 SER A C 1
ATOM 642 O O . SER A 1 83 ? 20.641 -9.875 -4.934 1 90.06 83 SER A O 1
ATOM 644 N N . SER A 1 84 ? 20.562 -7.738 -4.289 1 87 84 SER A N 1
ATOM 645 C CA . SER A 1 84 ? 19.125 -7.707 -4.094 1 87 84 SER A CA 1
ATOM 646 C C . SER A 1 84 ? 18.375 -7.992 -5.398 1 87 84 SER A C 1
ATOM 648 O O . SER A 1 84 ? 17.531 -8.891 -5.453 1 87 84 SER A O 1
ATOM 650 N N . THR A 1 85 ? 18.766 -7.324 -6.457 1 92.75 85 THR A N 1
ATOM 651 C CA . THR A 1 85 ? 18.078 -7.516 -7.73 1 92.75 85 THR A CA 1
ATOM 652 C C . THR A 1 85 ? 18.391 -8.891 -8.312 1 92.75 85 THR A C 1
ATOM 654 O O . THR A 1 85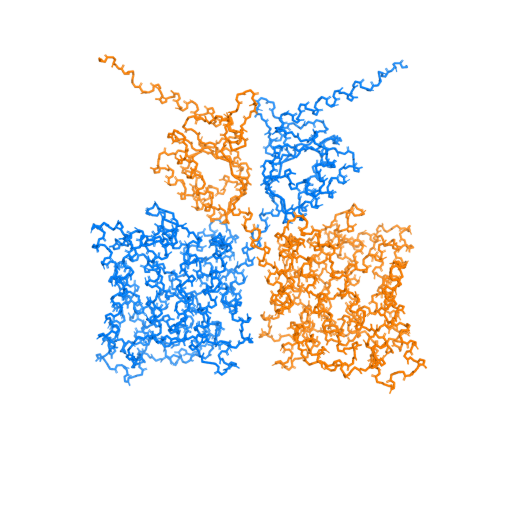 ? 17.547 -9.508 -8.961 1 92.75 85 THR A O 1
ATOM 657 N N . ALA A 1 86 ? 19.594 -9.414 -8.047 1 94.75 86 ALA A N 1
ATOM 658 C CA . ALA A 1 86 ? 19.984 -10.719 -8.562 1 94.75 86 ALA A CA 1
ATOM 659 C C . ALA A 1 86 ? 19.156 -11.836 -7.934 1 94.75 86 ALA A C 1
ATOM 661 O O . ALA A 1 86 ? 18.562 -12.648 -8.641 1 94.75 86 ALA A O 1
ATOM 662 N N . ILE A 1 87 ? 19.109 -11.789 -6.68 1 89.5 87 ILE A N 1
ATOM 663 C CA . ILE A 1 87 ? 18.406 -12.867 -5.992 1 89.5 87 ILE A CA 1
ATOM 664 C C . ILE A 1 87 ? 16.922 -12.766 -6.262 1 89.5 87 ILE A C 1
ATOM 666 O O . ILE A 1 87 ? 16.234 -13.781 -6.41 1 89.5 87 ILE A O 1
ATOM 670 N N . MET A 1 88 ? 16.344 -11.578 -6.289 1 89.69 88 MET A N 1
ATOM 671 C CA . MET A 1 88 ? 14.914 -11.398 -6.57 1 89.69 88 MET A CA 1
ATOM 672 C C . MET A 1 88 ? 14.578 -11.867 -7.984 1 89.69 88 MET A C 1
ATOM 674 O O . MET A 1 88 ? 13.492 -12.398 -8.227 1 89.69 88 MET A O 1
ATOM 678 N N . THR A 1 89 ? 15.5 -11.656 -8.875 1 93.56 89 THR A N 1
ATOM 679 C CA . THR A 1 89 ? 15.312 -12.148 -10.234 1 93.56 89 THR A CA 1
ATOM 680 C C . THR A 1 89 ? 15.258 -13.672 -10.258 1 93.56 89 THR A C 1
ATOM 682 O O . THR A 1 89 ? 14.375 -14.258 -10.883 1 93.56 89 THR A O 1
ATOM 685 N N . ALA A 1 90 ? 16.172 -14.297 -9.594 1 92.38 90 ALA A N 1
ATOM 686 C CA . ALA A 1 90 ? 16.219 -15.758 -9.555 1 92.38 90 ALA A CA 1
ATOM 687 C C . ALA A 1 90 ? 14.922 -16.344 -9.016 1 92.38 90 ALA A C 1
ATOM 689 O O . ALA A 1 90 ? 14.367 -17.266 -9.594 1 92.38 90 ALA A O 1
ATOM 690 N N . VAL A 1 91 ? 14.453 -15.758 -8.023 1 84.31 91 VAL A N 1
ATOM 691 C CA . VAL A 1 91 ? 13.258 -16.266 -7.359 1 84.31 91 VAL A CA 1
ATOM 692 C C . VAL A 1 91 ? 12.039 -16.062 -8.258 1 84.31 91 VAL A C 1
ATOM 694 O O . VAL A 1 91 ? 11.125 -16.891 -8.273 1 84.31 91 VAL A O 1
ATOM 697 N N . ALA A 1 92 ? 11.984 -15.039 -8.953 1 86.81 92 ALA A N 1
ATOM 698 C CA . ALA A 1 92 ? 10.852 -14.719 -9.812 1 86.81 92 ALA A CA 1
ATOM 699 C C . ALA A 1 92 ? 10.812 -15.625 -11.031 1 86.81 92 ALA A C 1
ATOM 701 O O . ALA A 1 92 ? 9.734 -16.047 -11.469 1 86.81 92 ALA A O 1
ATOM 702 N N . ILE A 1 93 ? 11.961 -16.016 -11.609 1 91.5 93 ILE A N 1
ATOM 703 C CA . ILE A 1 93 ? 11.93 -16.625 -12.93 1 91.5 93 ILE A CA 1
ATOM 704 C C . ILE A 1 93 ? 12.117 -18.125 -12.812 1 91.5 93 ILE A C 1
ATOM 706 O O . ILE A 1 93 ? 11.734 -18.891 -13.711 1 91.5 93 ILE A O 1
ATOM 710 N N . ALA A 1 94 ? 12.695 -18.562 -11.719 1 89.06 94 ALA A N 1
ATOM 711 C CA . ALA A 1 94 ? 12.992 -19.984 -11.578 1 89.06 94 ALA A CA 1
ATOM 712 C C . ALA A 1 94 ? 11.719 -20.828 -11.711 1 89.06 94 ALA A C 1
ATOM 714 O O . ALA A 1 94 ? 11.68 -21.781 -12.484 1 89.06 94 ALA A O 1
ATOM 715 N N . PRO A 1 95 ? 10.656 -20.469 -11 1 80.31 95 PRO A N 1
ATOM 716 C CA . PRO A 1 95 ? 9.438 -21.266 -11.133 1 80.31 95 PRO A CA 1
ATOM 717 C C . PRO A 1 95 ? 8.852 -21.219 -12.547 1 80.31 95 PRO A C 1
ATOM 719 O O . PRO A 1 95 ? 8.297 -22.219 -13.016 1 80.31 95 PRO A O 1
ATOM 722 N N . VAL A 1 96 ? 8.93 -20.172 -13.219 1 84.56 96 VAL A N 1
ATOM 723 C CA . VAL A 1 96 ? 8.414 -20.016 -14.578 1 84.56 96 VAL A CA 1
ATOM 724 C C . VAL A 1 96 ? 9.242 -20.859 -15.539 1 84.56 96 VAL A C 1
ATOM 726 O O . VAL A 1 96 ? 8.695 -21.516 -16.438 1 84.56 96 VAL A O 1
ATOM 729 N N . ALA A 1 97 ? 10.516 -20.828 -15.305 1 89.81 97 ALA A N 1
ATOM 730 C CA . ALA A 1 97 ? 11.414 -21.625 -16.141 1 89.81 97 ALA A CA 1
ATOM 731 C C . ALA A 1 97 ? 11.141 -23.109 -15.977 1 89.81 97 ALA A C 1
ATOM 733 O O . ALA A 1 97 ? 11.258 -23.891 -16.922 1 89.81 97 ALA A O 1
ATOM 734 N N . ALA A 1 98 ? 10.773 -23.469 -14.852 1 85.31 98 ALA A N 1
ATOM 735 C CA . ALA A 1 98 ? 10.508 -24.875 -14.555 1 85.31 98 ALA A CA 1
ATOM 736 C C . ALA A 1 98 ? 9.195 -25.328 -15.188 1 85.31 98 ALA A C 1
ATOM 738 O O . ALA A 1 98 ? 9.039 -26.5 -15.547 1 85.31 98 ALA A O 1
ATOM 739 N N . GLN A 1 99 ? 8.312 -24.453 -15.391 1 80.88 99 GLN A N 1
ATOM 740 C CA . GLN A 1 99 ? 6.969 -24.797 -15.836 1 80.88 99 GLN A CA 1
ATOM 741 C C . GLN A 1 99 ? 6.812 -24.562 -17.328 1 80.88 99 GLN A C 1
ATOM 743 O O . GLN A 1 99 ? 5.816 -24.984 -17.938 1 80.88 99 GLN A O 1
ATOM 748 N N . THR A 1 100 ? 7.809 -23.922 -17.844 1 84.5 100 THR A N 1
ATOM 749 C CA . THR A 1 100 ? 7.707 -23.594 -19.266 1 84.5 100 THR A CA 1
ATOM 750 C C . THR A 1 100 ? 8.953 -24.062 -20.016 1 84.5 100 THR A C 1
ATOM 752 O O . THR A 1 100 ? 9.938 -24.484 -19.391 1 84.5 100 THR A O 1
ATOM 755 N N . ASP A 1 101 ? 8.906 -24.062 -21.312 1 87.25 101 ASP A N 1
ATOM 756 C CA . ASP A 1 101 ? 10.047 -24.438 -22.156 1 87.25 101 ASP A CA 1
ATOM 757 C C . ASP A 1 101 ? 10.875 -23.203 -22.516 1 87.25 101 ASP A C 1
ATOM 759 O O . ASP A 1 101 ? 11.719 -23.266 -23.422 1 87.25 101 ASP A O 1
ATOM 763 N N . LEU A 1 102 ? 10.688 -22.172 -21.812 1 88.44 102 LEU A N 1
ATOM 764 C CA . LEU A 1 102 ? 11.422 -20.953 -22.109 1 88.44 102 LEU A CA 1
ATOM 765 C C . LEU A 1 102 ? 12.82 -20.984 -21.5 1 88.44 102 LEU A C 1
ATOM 767 O O . LEU A 1 102 ? 13.016 -21.547 -20.422 1 88.44 102 LEU A O 1
ATOM 771 N N . SER A 1 103 ? 13.688 -20.375 -22.219 1 91.38 103 SER A N 1
ATOM 772 C CA . SER A 1 103 ? 15.062 -20.328 -21.734 1 91.38 103 SER A CA 1
ATOM 773 C C . SER A 1 103 ? 15.18 -19.422 -20.516 1 91.38 103 SER A C 1
ATOM 775 O O . SER A 1 103 ? 14.531 -18.375 -20.453 1 91.38 103 SER A O 1
ATOM 777 N N . TYR A 1 104 ? 16 -19.797 -19.594 1 93 104 TYR A N 1
ATOM 778 C CA . TYR A 1 104 ? 16.266 -19.031 -18.375 1 93 104 TYR A CA 1
ATOM 779 C C . TYR A 1 104 ? 16.812 -17.656 -18.703 1 93 104 TYR A C 1
ATOM 781 O O . TYR A 1 104 ? 16.422 -16.656 -18.094 1 93 104 TYR A O 1
ATOM 789 N N . SER A 1 105 ? 17.734 -17.609 -19.703 1 92.19 105 SER A N 1
ATOM 790 C CA . SER A 1 105 ? 18.344 -16.344 -20.094 1 92.19 105 SER A CA 1
ATOM 791 C C . SER A 1 105 ? 17.312 -15.391 -20.688 1 92.19 105 SER A C 1
ATOM 793 O O . SER A 1 105 ? 17.375 -14.18 -20.469 1 92.19 105 SER A O 1
ATOM 795 N N . LEU A 1 106 ? 16.406 -15.922 -21.391 1 92.88 106 LEU A N 1
ATOM 796 C CA . LEU A 1 106 ? 15.352 -15.102 -21.969 1 92.88 106 LEU A CA 1
ATOM 797 C C . LEU A 1 106 ? 14.469 -14.516 -20.875 1 92.88 106 LEU A C 1
ATOM 799 O O . LEU A 1 106 ? 14.102 -13.336 -20.922 1 92.88 106 LEU A O 1
ATOM 803 N N . LEU A 1 107 ? 14.18 -15.352 -19.906 1 94.25 107 LEU A N 1
ATOM 804 C CA . LEU A 1 107 ? 13.336 -14.898 -18.812 1 94.25 107 LEU A CA 1
ATOM 805 C C . LEU A 1 107 ? 14.023 -13.797 -18.016 1 94.25 107 LEU A C 1
ATOM 807 O O . LEU A 1 107 ? 13.383 -12.844 -17.578 1 94.25 107 LEU A O 1
ATOM 811 N N . ALA A 1 108 ? 15.305 -13.953 -17.875 1 95.62 108 ALA A N 1
ATOM 812 C CA . ALA A 1 108 ? 16.062 -12.914 -17.172 1 95.62 108 ALA A CA 1
ATOM 813 C C . ALA A 1 108 ? 16.047 -11.602 -17.953 1 95.62 108 ALA A C 1
ATOM 815 O O . ALA A 1 108 ? 15.891 -10.531 -17.375 1 95.62 108 ALA A O 1
ATOM 816 N N . ALA A 1 109 ? 16.156 -11.734 -19.25 1 95.75 109 ALA A N 1
ATOM 817 C CA . ALA A 1 109 ? 16.125 -10.555 -20.109 1 95.75 109 ALA A CA 1
ATOM 818 C C . ALA A 1 109 ? 14.766 -9.875 -20.062 1 95.75 109 ALA A C 1
ATOM 820 O O . ALA A 1 109 ? 14.68 -8.648 -20.031 1 95.75 109 ALA A O 1
ATOM 821 N N . VAL A 1 110 ? 13.797 -10.648 -20.047 1 95.75 110 VAL A N 1
ATOM 822 C CA . VAL A 1 110 ? 12.438 -10.117 -20 1 95.75 110 VAL A CA 1
ATOM 823 C C . VAL A 1 110 ? 12.203 -9.422 -18.656 1 95.75 110 VAL A C 1
ATOM 825 O O . VAL A 1 110 ? 11.547 -8.375 -18.594 1 95.75 110 VAL A O 1
ATOM 828 N N . MET A 1 111 ? 12.719 -10.023 -17.641 1 96.06 111 MET A N 1
ATOM 829 C CA . MET A 1 111 ? 12.617 -9.398 -16.328 1 96.06 111 MET A CA 1
ATOM 830 C C . MET A 1 111 ? 13.266 -8.016 -16.328 1 96.06 111 MET A C 1
ATOM 832 O O . MET A 1 111 ? 12.719 -7.066 -15.773 1 96.06 111 MET A O 1
ATOM 836 N N . ALA A 1 112 ? 14.398 -7.93 -16.938 1 97.56 112 ALA A N 1
ATOM 837 C CA . ALA A 1 112 ? 15.078 -6.641 -17.031 1 97.56 112 ALA A CA 1
ATOM 838 C C . ALA A 1 112 ? 14.234 -5.641 -17.828 1 97.56 112 ALA A C 1
ATOM 840 O O . ALA A 1 112 ? 14.156 -4.465 -17.453 1 97.56 112 ALA A O 1
ATOM 841 N N . LEU A 1 113 ? 13.641 -6.07 -18.844 1 96.69 113 LEU A N 1
ATOM 842 C CA . LEU A 1 113 ? 12.781 -5.219 -19.656 1 96.69 113 LEU A CA 1
ATOM 843 C C . LEU A 1 113 ? 11.602 -4.699 -18.844 1 96.69 113 LEU A C 1
ATOM 845 O O . LEU A 1 113 ? 11.312 -3.5 -18.859 1 96.69 113 LEU A O 1
ATOM 849 N N . LEU A 1 114 ? 10.961 -5.633 -18.172 1 95.94 114 LEU A N 1
ATOM 850 C CA . LEU A 1 114 ? 9.781 -5.273 -17.391 1 95.94 114 LEU A CA 1
ATOM 851 C C . LEU A 1 114 ? 10.148 -4.312 -16.266 1 95.94 114 LEU A C 1
ATOM 853 O O . LEU A 1 114 ? 9.43 -3.342 -16.016 1 95.94 114 LEU A O 1
ATOM 857 N N . VAL A 1 115 ? 11.242 -4.555 -15.594 1 97.19 115 VAL A N 1
ATOM 858 C CA . VAL A 1 115 ? 11.711 -3.656 -14.547 1 97.19 115 VAL A CA 1
ATOM 859 C C . VAL A 1 115 ? 11.992 -2.275 -15.133 1 97.19 115 VAL A C 1
ATOM 861 O O . VAL A 1 115 ? 11.617 -1.257 -14.547 1 97.19 115 VAL A O 1
ATOM 864 N N . GLY A 1 116 ? 12.641 -2.293 -16.281 1 98 116 GLY A N 1
ATOM 865 C CA . GLY A 1 116 ? 12.898 -1.034 -16.969 1 98 116 GLY A CA 1
ATOM 866 C C . GLY A 1 116 ? 11.633 -0.283 -17.328 1 98 116 GLY A C 1
ATOM 867 O O . GLY A 1 116 ? 11.547 0.932 -17.141 1 98 116 GLY A O 1
ATOM 868 N N . ILE A 1 117 ? 10.68 -0.953 -17.797 1 96.5 117 ILE A N 1
ATOM 869 C CA . ILE A 1 117 ? 9.406 -0.349 -18.172 1 96.5 117 ILE A CA 1
ATOM 870 C C . ILE A 1 117 ? 8.719 0.215 -16.922 1 96.5 117 ILE A C 1
ATOM 872 O O . ILE A 1 117 ? 8.148 1.309 -16.969 1 96.5 117 ILE A O 1
ATOM 876 N N . VAL A 1 118 ? 8.758 -0.525 -15.875 1 95.75 118 VAL A N 1
ATOM 877 C CA . VAL A 1 118 ? 8.18 -0.049 -14.625 1 95.75 118 VAL A CA 1
ATOM 878 C C . VAL A 1 118 ? 8.828 1.275 -14.227 1 95.75 118 VAL A C 1
ATOM 880 O O . VAL A 1 118 ? 8.133 2.225 -13.852 1 95.75 118 VAL A O 1
ATOM 883 N N . PHE A 1 119 ? 10.117 1.368 -14.336 1 97.88 119 PHE A N 1
ATOM 884 C CA . PHE A 1 119 ? 10.828 2.602 -14.016 1 97.88 119 PHE A CA 1
ATOM 885 C C . PHE A 1 119 ? 10.398 3.73 -14.945 1 97.88 119 PHE A C 1
ATOM 887 O O . PHE A 1 119 ? 10.18 4.859 -14.5 1 97.88 119 PHE A O 1
ATOM 894 N N . LEU A 1 120 ? 10.273 3.441 -16.188 1 97.56 120 LEU A N 1
ATOM 895 C CA . LEU A 1 120 ? 9.938 4.473 -17.156 1 97.56 120 LEU A CA 1
ATOM 896 C C . LEU A 1 120 ? 8.508 4.961 -16.969 1 97.56 120 LEU A C 1
ATOM 898 O O . LEU A 1 120 ? 8.227 6.152 -17.109 1 97.56 120 LEU A O 1
ATOM 902 N N . VAL A 1 121 ? 7.652 4.059 -16.656 1 95.06 121 VAL A N 1
ATOM 903 C CA . VAL A 1 121 ? 6.277 4.445 -16.359 1 95.06 121 VAL A CA 1
ATOM 904 C C . VAL A 1 121 ? 6.242 5.301 -15.102 1 95.06 121 VAL A C 1
ATOM 906 O O . VAL A 1 121 ? 5.555 6.324 -15.055 1 95.06 121 VAL A O 1
ATOM 909 N N . ALA A 1 122 ? 6.934 4.863 -14.109 1 95.06 122 ALA A N 1
ATOM 910 C CA . ALA A 1 122 ? 7.004 5.633 -12.867 1 95.06 122 ALA A CA 1
ATOM 911 C C . ALA A 1 122 ? 7.578 7.027 -13.117 1 95.06 122 ALA A C 1
ATOM 913 O O . ALA A 1 122 ? 7.129 8.008 -12.523 1 95.06 122 ALA A O 1
ATOM 914 N N . TYR A 1 123 ? 8.586 7.109 -13.969 1 95.81 123 TYR A N 1
ATOM 915 C CA . TYR A 1 123 ? 9.164 8.391 -14.344 1 95.81 123 TYR A CA 1
ATOM 916 C C . TYR A 1 123 ? 8.125 9.289 -15 1 95.81 123 TYR A C 1
ATOM 918 O O . TYR A 1 123 ? 7.992 10.461 -14.633 1 95.81 123 TYR A O 1
ATOM 926 N N . SER A 1 124 ? 7.398 8.742 -15.914 1 94.94 124 SER A N 1
ATOM 927 C CA . SER A 1 124 ? 6.398 9.508 -16.641 1 94.94 124 SER A CA 1
ATOM 928 C C . SER A 1 124 ? 5.301 10.016 -15.719 1 94.94 124 SER A C 1
ATOM 930 O O . SER A 1 124 ? 4.742 11.094 -15.945 1 94.94 124 SER A O 1
ATOM 932 N N . LEU A 1 125 ? 5.105 9.305 -14.609 1 89.12 125 LEU A N 1
ATOM 933 C CA . LEU A 1 125 ? 4.062 9.672 -13.656 1 89.12 125 LEU A CA 1
ATOM 934 C C . LEU A 1 125 ? 4.641 10.477 -12.5 1 89.12 125 LEU A C 1
ATOM 936 O O . LEU A 1 125 ? 3.932 10.789 -11.539 1 89.12 125 LEU A O 1
ATOM 940 N N . ARG A 1 126 ? 5.949 10.703 -12.547 1 91.62 126 ARG A N 1
ATOM 941 C CA . ARG A 1 126 ? 6.656 11.5 -11.555 1 91.62 126 ARG A CA 1
ATOM 942 C C . ARG A 1 126 ? 6.52 10.891 -10.164 1 91.62 126 ARG A C 1
ATOM 944 O O . ARG A 1 126 ? 6.172 11.586 -9.203 1 91.62 126 ARG A O 1
ATOM 951 N N . LEU A 1 127 ? 6.754 9.602 -10.109 1 91.5 127 LEU A N 1
ATOM 952 C CA . LEU A 1 127 ? 6.598 8.859 -8.859 1 91.5 127 LEU A CA 1
ATOM 953 C C . LEU A 1 127 ? 7.922 8.789 -8.102 1 91.5 127 LEU A C 1
ATOM 955 O O . LEU A 1 127 ? 8.172 7.824 -7.371 1 91.5 127 LEU A O 1
ATOM 959 N N . GLY A 1 128 ? 8.797 9.719 -8.305 1 90.56 128 GLY A N 1
ATOM 960 C CA . GLY A 1 128 ? 10.07 9.742 -7.609 1 90.56 128 GLY A CA 1
ATOM 961 C C . GLY A 1 128 ? 9.93 9.734 -6.098 1 90.56 128 GLY A C 1
ATOM 962 O O . GLY A 1 128 ? 10.797 9.227 -5.387 1 90.56 128 GLY A O 1
ATOM 963 N N . PHE A 1 129 ? 8.781 10.156 -5.582 1 85.75 129 PHE A N 1
ATOM 964 C CA . PHE A 1 129 ? 8.555 10.25 -4.148 1 85.75 129 PHE A CA 1
ATOM 965 C C . PHE A 1 129 ? 8.375 8.875 -3.529 1 85.75 129 PHE A C 1
ATOM 967 O O . PHE A 1 129 ? 8.461 8.719 -2.309 1 85.75 129 PHE A O 1
ATOM 974 N N . LEU A 1 130 ? 8.219 7.859 -4.324 1 86.75 130 LEU A N 1
ATOM 975 C CA . LEU A 1 130 ? 8.047 6.5 -3.814 1 86.75 130 LEU A CA 1
ATOM 976 C C . LEU A 1 130 ? 9.359 5.949 -3.268 1 86.75 130 LEU A C 1
ATOM 978 O O . LEU A 1 130 ? 9.383 4.875 -2.664 1 86.75 130 LEU A O 1
ATOM 982 N N . ALA A 1 131 ? 10.391 6.738 -3.52 1 84.44 131 ALA A N 1
ATOM 983 C CA . ALA A 1 131 ? 11.68 6.352 -2.941 1 84.44 131 ALA A CA 1
ATOM 984 C C . ALA A 1 131 ? 11.594 6.262 -1.42 1 84.44 131 ALA A C 1
ATOM 986 O O . ALA A 1 131 ? 12.352 5.523 -0.79 1 84.44 131 ALA A O 1
ATOM 987 N N . ASP A 1 132 ? 10.594 6.949 -0.833 1 85.31 132 ASP A N 1
ATOM 988 C CA . ASP A 1 132 ? 10.469 7.059 0.617 1 85.31 132 ASP A CA 1
ATOM 989 C C . ASP A 1 132 ? 9.336 6.184 1.14 1 85.31 132 ASP A C 1
ATOM 991 O O . ASP A 1 132 ? 8.859 6.379 2.26 1 85.31 132 ASP A O 1
ATOM 995 N N . LEU A 1 133 ? 8.992 5.289 0.342 1 82.69 133 LEU A N 1
ATOM 996 C CA . LEU A 1 133 ? 7.859 4.441 0.687 1 82.69 133 LEU A CA 1
ATOM 997 C C . LEU A 1 133 ? 8.203 3.523 1.857 1 82.69 133 LEU A C 1
ATOM 999 O O . LEU A 1 133 ? 7.324 3.17 2.648 1 82.69 133 LEU A O 1
ATOM 1003 N N . LEU A 1 134 ? 9.523 3.162 1.948 1 82.06 134 LEU A N 1
ATOM 1004 C CA . LEU A 1 134 ? 9.953 2.252 3.004 1 82.06 134 LEU A CA 1
ATOM 1005 C C . LEU A 1 134 ? 10.703 3.004 4.102 1 82.06 134 LEU A C 1
ATOM 1007 O O . LEU A 1 134 ? 11.68 3.701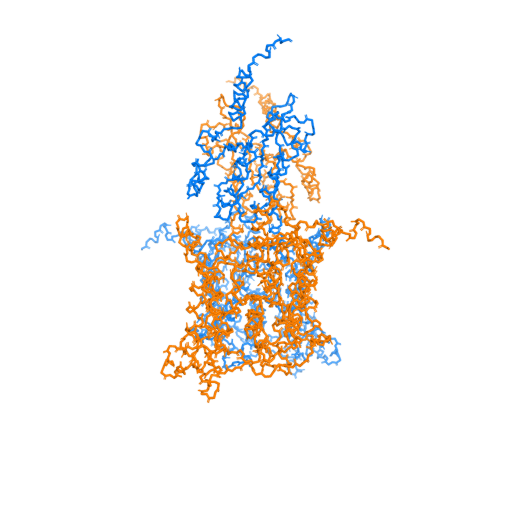 3.828 1 82.06 134 LEU A O 1
ATOM 1011 N N . SER A 1 135 ? 10.242 2.832 5.324 1 87.19 135 SER A N 1
ATOM 1012 C CA . SER A 1 135 ? 10.898 3.453 6.469 1 87.19 135 SER A CA 1
ATOM 1013 C C . SER A 1 135 ? 12.234 2.783 6.773 1 87.19 135 SER A C 1
ATOM 1015 O O . SER A 1 135 ? 12.516 1.696 6.262 1 87.19 135 SER A O 1
ATOM 1017 N N . LYS A 1 136 ? 12.984 3.408 7.562 1 87.75 136 LYS A N 1
ATOM 1018 C CA . LYS A 1 136 ? 14.297 2.869 7.914 1 87.75 136 LYS A CA 1
ATOM 1019 C C . LYS A 1 136 ? 14.164 1.499 8.57 1 87.75 136 LYS A C 1
ATOM 1021 O O . LYS A 1 136 ? 14.852 0.552 8.188 1 87.75 136 LYS A O 1
ATOM 1026 N N . PRO A 1 137 ? 13.289 1.318 9.547 1 90.19 137 PRO A N 1
ATOM 1027 C CA . PRO A 1 137 ? 13.164 -0 10.172 1 90.19 137 PRO A CA 1
ATOM 1028 C C . PRO A 1 137 ? 12.781 -1.094 9.172 1 90.19 137 PRO A C 1
ATOM 1030 O O . PRO A 1 137 ? 13.328 -2.199 9.227 1 90.19 137 PRO A O 1
ATOM 1033 N N . ILE A 1 138 ? 11.891 -0.788 8.297 1 87.62 138 ILE A N 1
ATOM 1034 C CA . ILE A 1 138 ? 11.445 -1.76 7.309 1 87.62 138 ILE A CA 1
ATOM 1035 C C . ILE A 1 138 ? 12.594 -2.092 6.359 1 87.62 138 ILE A C 1
ATOM 1037 O O . ILE A 1 138 ? 12.805 -3.256 6.012 1 87.62 138 ILE A O 1
ATOM 1041 N N . LEU A 1 139 ? 13.375 -1.096 6.004 1 85.25 139 LEU A N 1
ATOM 1042 C CA . LEU A 1 139 ? 14.516 -1.313 5.125 1 85.25 139 LEU A CA 1
ATOM 1043 C C . LEU A 1 139 ? 15.57 -2.18 5.805 1 85.25 139 LEU A C 1
ATOM 1045 O O . LEU A 1 139 ? 16.141 -3.082 5.184 1 85.25 139 LEU A O 1
ATOM 1049 N N . ILE A 1 140 ? 15.844 -1.896 7.039 1 89.5 140 ILE A N 1
ATOM 1050 C CA . ILE A 1 140 ? 16.812 -2.662 7.816 1 89.5 140 ILE A CA 1
ATOM 1051 C C . ILE A 1 140 ? 16.375 -4.125 7.883 1 89.5 140 ILE A C 1
ATOM 1053 O O . ILE A 1 140 ? 17.188 -5.027 7.664 1 89.5 140 ILE A O 1
ATOM 1057 N N . GLY A 1 141 ? 15.164 -4.32 8.18 1 90.44 141 GLY A N 1
ATOM 1058 C CA . GLY A 1 141 ? 14.648 -5.676 8.242 1 90.44 141 GLY A CA 1
ATOM 1059 C C . GLY A 1 141 ? 14.688 -6.395 6.906 1 90.44 141 GLY A C 1
ATOM 1060 O O . GLY A 1 141 ? 15.102 -7.555 6.836 1 90.44 141 GLY A O 1
ATOM 1061 N N . TYR A 1 142 ? 14.281 -5.684 5.926 1 86.56 142 TYR A N 1
ATOM 1062 C CA . TYR A 1 142 ? 14.258 -6.273 4.59 1 86.56 142 TYR A CA 1
ATOM 1063 C C . TYR A 1 142 ? 15.656 -6.684 4.152 1 86.56 142 TYR A C 1
ATOM 1065 O O . TYR A 1 142 ? 15.852 -7.785 3.633 1 86.56 142 TYR A O 1
ATOM 1073 N N . MET A 1 143 ? 16.609 -5.812 4.344 1 86.56 143 MET A N 1
ATOM 1074 C CA . MET A 1 143 ? 17.984 -6.102 3.969 1 86.56 143 MET A CA 1
ATOM 1075 C C . MET A 1 143 ? 18.531 -7.277 4.766 1 86.56 143 MET A C 1
ATOM 1077 O O . MET A 1 143 ? 19.266 -8.109 4.227 1 86.56 143 MET A O 1
ATOM 1081 N N . ALA A 1 144 ? 18.188 -7.305 5.988 1 92 144 ALA A N 1
ATOM 1082 C CA . ALA A 1 144 ? 18.594 -8.438 6.812 1 92 144 ALA A CA 1
ATOM 1083 C C . ALA A 1 144 ? 18 -9.742 6.281 1 92 144 ALA A C 1
ATOM 1085 O O . ALA A 1 144 ? 18.703 -10.766 6.227 1 92 144 ALA A O 1
ATOM 1086 N N . GLY A 1 145 ? 16.766 -9.727 5.945 1 90.31 145 GLY A N 1
ATOM 1087 C CA . GLY A 1 145 ? 16.141 -10.898 5.352 1 90.31 145 GLY A CA 1
ATOM 1088 C C . GLY A 1 145 ? 16.812 -11.352 4.07 1 90.31 145 GLY A C 1
ATOM 1089 O O . GLY A 1 145 ? 17.094 -12.539 3.896 1 90.31 145 GLY A O 1
ATOM 1090 N N . ILE A 1 146 ? 17.109 -10.398 3.211 1 86.56 146 ILE A N 1
ATOM 1091 C CA . ILE A 1 146 ? 17.781 -10.695 1.952 1 86.56 146 ILE A CA 1
ATOM 1092 C C . ILE A 1 146 ? 19.156 -11.289 2.234 1 86.56 146 ILE A C 1
ATOM 1094 O O . ILE A 1 146 ? 19.578 -12.242 1.568 1 86.56 146 ILE A O 1
ATOM 1098 N N . GLY A 1 147 ? 19.859 -10.695 3.203 1 91.25 147 GLY A N 1
ATOM 1099 C CA . GLY A 1 147 ? 21.156 -11.234 3.578 1 91.25 147 GLY A CA 1
ATOM 1100 C C . GLY A 1 147 ? 21.109 -12.695 3.979 1 91.25 147 GLY A C 1
ATOM 1101 O O . GLY A 1 147 ? 21.938 -13.492 3.535 1 91.25 147 GLY A O 1
ATOM 1102 N N . LEU A 1 148 ? 20.172 -13.039 4.727 1 93.06 148 LEU A N 1
ATOM 1103 C CA . LEU A 1 148 ? 20.031 -14.414 5.184 1 93.06 148 LEU A CA 1
ATOM 1104 C C . LEU A 1 148 ? 19.688 -15.344 4.023 1 93.06 148 LEU A C 1
ATOM 1106 O O . LEU A 1 148 ? 20.172 -16.469 3.959 1 93.06 148 LEU A O 1
ATOM 1110 N N . VAL A 1 149 ? 18.891 -14.867 3.168 1 89.38 149 VAL A N 1
ATOM 1111 C CA . VAL A 1 149 ? 18.531 -15.648 1.99 1 89.38 149 VAL A CA 1
ATOM 1112 C C . VAL A 1 149 ? 19.766 -15.867 1.118 1 89.38 149 VAL A C 1
ATOM 1114 O O . VAL A 1 149 ? 19.969 -16.953 0.579 1 89.38 149 VAL A O 1
ATOM 1117 N N . MET A 1 150 ? 20.547 -14.82 0.988 1 90.06 150 MET A N 1
ATOM 1118 C CA . MET A 1 150 ? 21.797 -14.906 0.219 1 90.06 150 MET A CA 1
ATOM 1119 C C . MET A 1 150 ? 22.734 -15.945 0.816 1 90.06 150 MET A C 1
ATOM 1121 O O . MET A 1 150 ? 23.297 -16.766 0.09 1 90.06 150 MET A O 1
ATOM 1125 N N . ILE A 1 151 ? 22.828 -15.961 2.074 1 94.56 151 ILE A N 1
ATOM 1126 C CA . ILE A 1 151 ? 23.719 -16.906 2.754 1 94.56 151 ILE A CA 1
ATOM 1127 C C . ILE A 1 151 ? 23.219 -18.328 2.518 1 94.56 151 ILE A C 1
ATOM 1129 O O . ILE A 1 151 ? 24.016 -19.203 2.141 1 94.56 151 ILE A O 1
ATOM 1133 N N . SER A 1 152 ? 22.016 -18.531 2.689 1 93.38 152 SER A N 1
ATOM 1134 C CA . SER A 1 152 ? 21.453 -19.875 2.518 1 93.38 152 SER A CA 1
ATOM 1135 C C . SER A 1 152 ? 21.656 -20.375 1.094 1 93.38 152 SER A C 1
ATOM 1137 O O . SER A 1 152 ? 21.953 -21.547 0.885 1 93.38 152 SER A O 1
ATOM 1139 N N . GLY A 1 153 ? 21.641 -19.531 0.161 1 90.75 153 GLY A N 1
ATOM 1140 C CA . GLY A 1 153 ? 21.75 -19.906 -1.239 1 90.75 153 GLY A CA 1
ATOM 1141 C C . GLY A 1 153 ? 23.172 -20.266 -1.646 1 90.75 153 GLY A C 1
ATOM 1142 O O . GLY A 1 153 ? 23.391 -20.891 -2.686 1 90.75 153 GLY A O 1
ATOM 1143 N N . GLN A 1 154 ? 24.094 -19.859 -0.816 1 93.88 154 GLN A N 1
ATOM 1144 C CA . GLN A 1 154 ? 25.484 -20.078 -1.191 1 93.88 154 GLN A CA 1
ATOM 1145 C C . GLN A 1 154 ? 26.109 -21.219 -0.385 1 93.88 154 GLN A C 1
ATOM 1147 O O . GLN A 1 154 ? 27.234 -21.625 -0.641 1 93.88 154 GLN A O 1
ATOM 1152 N N . LEU A 1 155 ? 25.391 -21.797 0.501 1 95.5 155 LEU A N 1
ATOM 1153 C CA . LEU A 1 155 ? 25.938 -22.812 1.4 1 95.5 155 LEU A CA 1
ATOM 1154 C C . LEU A 1 155 ? 26.359 -24.047 0.626 1 95.5 155 LEU A C 1
ATOM 1156 O O . LEU A 1 155 ? 27.375 -24.672 0.948 1 95.5 155 LEU A O 1
ATOM 1160 N N . GLY A 1 156 ? 25.625 -24.422 -0.338 1 94.69 156 GLY A N 1
ATOM 1161 C CA . GLY A 1 156 ? 26.016 -25.562 -1.161 1 94.69 156 GLY A CA 1
ATOM 1162 C C . GLY A 1 156 ? 27.312 -25.344 -1.903 1 94.69 156 GLY A C 1
ATOM 1163 O O . GLY A 1 156 ? 28.203 -26.203 -1.854 1 94.69 156 GLY A O 1
ATOM 1164 N N . LYS A 1 157 ? 27.438 -24.266 -2.471 1 93.88 157 LYS A N 1
ATOM 1165 C CA . LYS A 1 157 ? 28.609 -23.906 -3.285 1 93.88 157 LYS A CA 1
ATOM 1166 C C . LYS A 1 157 ? 29.859 -23.766 -2.424 1 93.88 157 LYS A C 1
ATOM 1168 O O . LYS A 1 157 ? 30.969 -24.062 -2.873 1 93.88 157 LYS A O 1
ATOM 1173 N N . THR A 1 158 ? 29.719 -23.344 -1.23 1 96.44 158 THR A N 1
ATOM 1174 C CA . THR A 1 158 ? 30.859 -23.031 -0.38 1 96.44 158 THR A CA 1
ATOM 1175 C C . THR A 1 158 ? 31.25 -24.234 0.468 1 96.44 158 THR A C 1
ATOM 1177 O O . THR A 1 158 ? 32.344 -24.266 1.042 1 96.44 158 THR A O 1
ATOM 1180 N N . SER A 1 159 ? 30.375 -25.25 0.513 1 96.44 159 SER A N 1
ATOM 1181 C CA . SER A 1 159 ? 30.656 -26.406 1.342 1 96.44 159 SER A CA 1
ATOM 1182 C C . SER A 1 159 ? 30.812 -27.672 0.492 1 96.44 159 SER A C 1
ATOM 1184 O O . SER A 1 159 ? 31.391 -28.656 0.941 1 96.44 159 SER A O 1
ATOM 1186 N N . GLY A 1 160 ? 30.281 -27.609 -0.712 1 95.12 160 GLY A N 1
ATOM 1187 C CA . GLY A 1 160 ? 30.266 -28.797 -1.556 1 95.12 160 GLY A CA 1
ATOM 1188 C C . GLY A 1 160 ? 29.141 -29.75 -1.219 1 95.12 160 GLY A C 1
ATOM 1189 O O . GLY A 1 160 ? 29.016 -30.812 -1.825 1 95.12 160 GLY A O 1
ATOM 1190 N N . ILE A 1 161 ? 28.281 -29.359 -0.249 1 95.25 161 ILE A N 1
ATOM 1191 C CA . ILE A 1 161 ? 27.109 -30.156 0.114 1 95.25 161 ILE A CA 1
ATOM 1192 C C . ILE A 1 161 ? 26.016 -30 -0.94 1 95.25 161 ILE A C 1
ATOM 1194 O O . ILE A 1 161 ? 25.672 -28.875 -1.301 1 95.25 161 ILE A O 1
ATOM 1198 N N . PRO A 1 162 ? 25.531 -31.094 -1.46 1 93.38 162 PRO A N 1
ATOM 1199 C CA . PRO A 1 162 ? 24.438 -30.953 -2.418 1 93.38 162 PRO A CA 1
ATOM 1200 C C . PRO A 1 162 ? 23.125 -30.516 -1.76 1 93.38 162 PRO A C 1
ATOM 1202 O O . PRO A 1 162 ? 22.562 -31.25 -0.958 1 93.38 162 PRO A O 1
ATOM 1205 N N . ILE A 1 163 ? 22.672 -29.359 -1.988 1 93.25 163 ILE A N 1
ATOM 1206 C CA . ILE A 1 163 ? 21.438 -28.812 -1.465 1 93.25 163 ILE A CA 1
ATOM 1207 C C . ILE A 1 163 ? 20.406 -28.688 -2.594 1 93.25 163 ILE A C 1
ATOM 1209 O O . ILE A 1 163 ? 20.656 -28 -3.592 1 93.25 163 ILE A O 1
ATOM 1213 N N . THR A 1 164 ? 19.25 -29.281 -2.406 1 88.31 164 THR A N 1
ATOM 1214 C CA . THR A 1 164 ? 18.234 -29.312 -3.451 1 88.31 164 THR A CA 1
ATOM 1215 C C . THR A 1 164 ? 17.078 -28.391 -3.102 1 88.31 164 THR A C 1
ATOM 1217 O O . THR A 1 164 ? 16.281 -28.016 -3.973 1 88.31 164 THR A O 1
ATOM 1220 N N . ALA A 1 165 ? 17.062 -28.031 -1.854 1 85.5 165 ALA A N 1
ATOM 1221 C CA . ALA A 1 165 ? 15.969 -27.172 -1.406 1 85.5 165 ALA A CA 1
ATOM 1222 C C . ALA A 1 165 ? 16.031 -25.812 -2.088 1 85.5 165 ALA A C 1
ATOM 1224 O O . ALA A 1 165 ? 17.125 -25.328 -2.428 1 85.5 165 ALA A O 1
ATOM 1225 N N . THR A 1 166 ? 14.883 -25.281 -2.291 1 77.88 166 THR A N 1
ATOM 1226 C CA . THR A 1 166 ? 14.82 -23.984 -2.949 1 77.88 166 THR A CA 1
ATOM 1227 C C . THR A 1 166 ? 14.336 -22.906 -1.978 1 77.88 166 THR A C 1
ATOM 1229 O O . THR A 1 166 ? 14.461 -21.703 -2.252 1 77.88 166 THR A O 1
ATOM 1232 N N . LYS A 1 167 ? 13.82 -23.281 -0.852 1 81.38 167 LYS A N 1
ATOM 1233 C CA . LYS A 1 167 ? 13.406 -22.328 0.178 1 81.38 167 LYS A CA 1
ATOM 1234 C C . LYS A 1 167 ? 14.508 -22.125 1.207 1 81.38 167 LYS A C 1
ATOM 1236 O O . LYS A 1 167 ? 15.156 -23.078 1.644 1 81.38 167 LYS A O 1
ATOM 1241 N N . PRO A 1 168 ? 14.711 -20.875 1.602 1 87.81 168 PRO A N 1
ATOM 1242 C CA . PRO A 1 168 ? 15.852 -20.547 2.453 1 87.81 168 PRO A CA 1
ATOM 1243 C C . PRO A 1 168 ? 15.883 -21.359 3.74 1 87.81 168 PRO A C 1
ATOM 1245 O O . PRO A 1 168 ? 16.938 -21.906 4.105 1 87.81 168 PRO A O 1
ATOM 1248 N N . LEU A 1 169 ? 14.789 -21.531 4.383 1 86.94 169 LEU A N 1
ATOM 1249 C CA . LEU A 1 169 ? 14.766 -22.266 5.645 1 86.94 169 LEU A CA 1
ATOM 1250 C C . LEU A 1 169 ? 15.062 -23.734 5.422 1 86.94 169 LEU A C 1
ATOM 1252 O O . LEU A 1 169 ? 15.734 -24.375 6.242 1 86.94 169 LEU A O 1
ATOM 1256 N N . GLU A 1 170 ? 14.594 -24.266 4.32 1 88.62 170 GLU A N 1
ATOM 1257 C CA . GLU A 1 170 ? 14.898 -25.656 3.975 1 88.62 170 GLU A CA 1
ATOM 1258 C C . GLU A 1 170 ? 16.359 -25.812 3.572 1 88.62 170 GLU A C 1
ATOM 1260 O O . GLU A 1 170 ? 16.953 -26.859 3.82 1 88.62 170 GLU A O 1
ATOM 1265 N N . GLU A 1 171 ? 16.875 -24.844 2.938 1 92 171 GLU A N 1
ATOM 1266 C CA . GLU A 1 171 ? 18.281 -24.859 2.58 1 92 171 GLU A CA 1
ATOM 1267 C C . GLU A 1 171 ? 19.172 -24.938 3.822 1 92 171 GLU A C 1
ATOM 1269 O O . GLU A 1 171 ? 20.125 -25.719 3.867 1 92 171 GLU A O 1
ATOM 1274 N N . PHE A 1 172 ? 18.781 -24.188 4.82 1 93.94 172 PHE A N 1
ATOM 1275 C CA . PHE A 1 172 ? 19.516 -24.234 6.086 1 93.94 172 PHE A CA 1
ATOM 1276 C C . PHE A 1 172 ? 19.406 -25.609 6.723 1 93.94 172 PHE A C 1
ATOM 1278 O O . PHE A 1 172 ? 20.391 -26.156 7.227 1 93.94 172 PHE A O 1
ATOM 1285 N N . GLN A 1 173 ? 18.219 -26.125 6.66 1 93.19 173 GLN A N 1
ATOM 1286 C CA . GLN A 1 173 ? 17.984 -27.438 7.262 1 93.19 173 GLN A CA 1
ATOM 1287 C C . GLN A 1 173 ? 18.812 -28.516 6.57 1 93.19 173 GLN A C 1
ATOM 1289 O O . GLN A 1 173 ? 19.453 -29.344 7.23 1 93.19 173 GLN A O 1
ATOM 1294 N N . GLN A 1 174 ? 18.828 -28.5 5.301 1 94.56 174 GLN A N 1
ATOM 1295 C CA . GLN A 1 174 ? 19.594 -29.484 4.547 1 94.56 174 GLN A CA 1
ATOM 1296 C C . GLN A 1 174 ? 21.094 -29.297 4.785 1 94.56 174 GLN A C 1
ATOM 1298 O O . GLN A 1 174 ? 21.844 -30.281 4.828 1 94.56 174 GLN A O 1
ATOM 1303 N N . PHE A 1 175 ? 21.531 -28.156 4.91 1 95.88 175 PHE A N 1
ATOM 1304 C CA . PHE A 1 175 ? 22.938 -27.875 5.168 1 95.88 175 PHE A CA 1
ATOM 1305 C C . PHE A 1 175 ? 23.375 -28.5 6.492 1 95.88 175 PHE A C 1
ATOM 1307 O O . PHE A 1 175 ? 24.359 -29.219 6.547 1 95.88 175 PHE A O 1
ATOM 1314 N N . PHE A 1 176 ? 22.578 -28.266 7.512 1 95.75 176 PHE A N 1
ATOM 1315 C CA . PHE A 1 176 ? 22.953 -28.734 8.836 1 95.75 176 PHE A CA 1
ATOM 1316 C C . PHE A 1 176 ? 22.797 -30.25 8.938 1 95.75 176 PHE A C 1
ATOM 1318 O O . PHE A 1 176 ? 23.562 -30.922 9.641 1 95.75 176 PHE A O 1
ATOM 1325 N N . ALA A 1 177 ? 21.891 -30.766 8.172 1 94.5 177 ALA A N 1
ATOM 1326 C CA . ALA A 1 177 ? 21.703 -32.219 8.133 1 94.5 177 ALA A CA 1
ATOM 1327 C C . ALA A 1 177 ? 22.797 -32.875 7.32 1 94.5 177 ALA A C 1
ATOM 1329 O O . ALA A 1 177 ? 23.109 -34.062 7.539 1 94.5 177 ALA A O 1
ATOM 1330 N N . GLY A 1 178 ? 23.375 -32.156 6.449 1 94.69 178 GLY A N 1
ATOM 1331 C CA . GLY A 1 178 ? 24.344 -32.719 5.539 1 94.69 178 GLY A CA 1
ATOM 1332 C C . GLY A 1 178 ? 25.781 -32.375 5.879 1 94.69 178 GLY A C 1
ATOM 1333 O O . GLY A 1 178 ? 26.672 -32.531 5.043 1 94.69 178 GLY A O 1
ATOM 1334 N N . LEU A 1 179 ? 26.141 -31.984 7.016 1 93.94 179 LEU A N 1
ATOM 1335 C CA . LEU A 1 179 ? 27.469 -31.531 7.41 1 93.94 179 LEU A CA 1
ATOM 1336 C C . LEU A 1 179 ? 28.5 -32.625 7.234 1 93.94 179 LEU A C 1
ATOM 1338 O O . LEU A 1 179 ? 29.672 -32.375 7.012 1 93.94 179 LEU A O 1
ATOM 1342 N N . GLY A 1 180 ? 28.062 -33.812 7.23 1 93.12 180 GLY A N 1
ATOM 1343 C CA . GLY A 1 180 ? 28.953 -34.969 7.047 1 93.12 180 GLY A CA 1
ATOM 1344 C C . GLY A 1 180 ? 29.406 -35.156 5.609 1 93.12 180 GLY A C 1
ATOM 1345 O O . GLY A 1 180 ? 30.391 -35.844 5.344 1 93.12 180 GLY A O 1
ATOM 1346 N N . GLN A 1 181 ? 28.797 -34.531 4.699 1 94.56 181 GLN A N 1
ATOM 1347 C CA . GLN A 1 181 ? 29.094 -34.688 3.277 1 94.56 181 GLN A CA 1
ATOM 1348 C C . GLN A 1 181 ? 29.922 -33.5 2.758 1 94.56 181 GLN A C 1
ATOM 1350 O O . GLN A 1 181 ? 30.031 -33.312 1.547 1 94.56 181 GLN A O 1
ATOM 1355 N N . CYS A 1 182 ? 30.578 -32.844 3.586 1 95 182 CYS A N 1
ATOM 1356 C CA . CYS A 1 182 ? 31.344 -31.672 3.193 1 95 182 CYS A CA 1
ATOM 1357 C C . CYS A 1 182 ? 32.562 -32.062 2.35 1 95 182 CYS A C 1
ATOM 1359 O O . CYS A 1 182 ? 33.188 -33.094 2.615 1 95 182 CYS A O 1
ATOM 1361 N N . HIS A 1 183 ? 32.75 -31.297 1.295 1 96.75 183 HIS A N 1
ATOM 1362 C CA . HIS A 1 183 ? 34 -31.391 0.536 1 96.75 183 HIS A CA 1
ATOM 1363 C C . HIS A 1 183 ? 35.062 -30.469 1.112 1 96.75 183 HIS A C 1
ATOM 1365 O O . HIS A 1 183 ? 35.125 -29.297 0.759 1 96.75 183 HIS A O 1
ATOM 1371 N N . TRP A 1 184 ? 35.969 -30.922 1.759 1 95.12 184 TRP A N 1
ATOM 1372 C CA . TRP A 1 184 ? 36.875 -30.188 2.631 1 95.12 184 TRP A CA 1
ATOM 1373 C C . TRP A 1 184 ? 37.75 -29.219 1.825 1 95.12 184 TRP A C 1
ATOM 1375 O O . TRP A 1 184 ? 37.969 -28.078 2.252 1 95.12 184 TRP A O 1
ATOM 1385 N N . PRO A 1 185 ? 38.219 -29.656 0.663 1 95.75 185 PRO A N 1
ATOM 1386 C CA . PRO A 1 185 ? 38.969 -28.672 -0.124 1 95.75 185 PRO A CA 1
ATOM 1387 C C . PRO A 1 185 ? 38.156 -27.453 -0.495 1 95.75 185 PRO A C 1
ATOM 1389 O O . PRO A 1 185 ? 38.656 -26.328 -0.46 1 95.75 185 PRO A O 1
ATOM 1392 N N . THR A 1 186 ? 36.906 -27.672 -0.831 1 97 186 THR A N 1
ATOM 1393 C CA . THR A 1 186 ? 36 -26.578 -1.159 1 97 186 THR A CA 1
ATOM 1394 C C . THR A 1 186 ? 35.781 -25.672 0.055 1 97 186 THR A C 1
ATOM 1396 O O . THR A 1 186 ? 35.812 -24.453 -0.058 1 97 186 THR A O 1
ATOM 1399 N N . VAL A 1 187 ? 35.594 -26.266 1.186 1 96.75 187 VAL A N 1
ATOM 1400 C CA . VAL A 1 187 ? 35.406 -25.516 2.43 1 96.75 187 VAL A CA 1
ATOM 1401 C C . VAL A 1 187 ? 36.656 -24.719 2.742 1 96.75 187 VAL A C 1
ATOM 1403 O O . VAL A 1 187 ? 36.594 -23.562 3.188 1 96.75 187 VAL A O 1
ATOM 1406 N N . GLY A 1 188 ? 37.719 -25.375 2.545 1 96.12 188 GLY A N 1
ATOM 1407 C CA . GLY A 1 188 ? 39 -24.688 2.785 1 96.12 188 GLY A CA 1
ATOM 1408 C C . GLY A 1 188 ? 39.156 -23.438 1.96 1 96.12 188 GLY A C 1
ATOM 1409 O O . GLY A 1 188 ? 39.594 -22.391 2.479 1 96.12 188 GLY A O 1
ATOM 1410 N N . VAL A 1 189 ? 38.844 -23.547 0.682 1 96.75 189 VAL A N 1
ATOM 1411 C CA . VAL A 1 189 ? 38.938 -22.406 -0.211 1 96.75 189 VAL A CA 1
ATOM 1412 C C . VAL A 1 189 ? 38 -21.297 0.265 1 96.75 189 VAL A C 1
ATOM 1414 O O . VAL A 1 189 ? 38.375 -20.125 0.315 1 96.75 189 VAL A O 1
ATOM 1417 N N . SER A 1 190 ? 36.812 -21.625 0.64 1 97.56 190 SER A N 1
ATOM 1418 C CA . SER A 1 190 ? 35.812 -20.672 1.088 1 97.56 190 SER A CA 1
ATOM 1419 C C . SER A 1 190 ? 36.25 -19.953 2.359 1 97.56 190 SER A C 1
ATOM 1421 O O . SER A 1 190 ? 36.094 -18.734 2.465 1 97.56 190 SER A O 1
ATOM 1423 N N . ILE A 1 191 ? 36.75 -20.672 3.293 1 96.5 191 ILE A N 1
ATOM 1424 C CA . ILE A 1 191 ? 37.156 -20.109 4.566 1 96.5 191 ILE A CA 1
ATOM 1425 C C . ILE A 1 191 ? 38.344 -19.156 4.34 1 96.5 191 ILE A C 1
ATOM 1427 O O . ILE A 1 191 ? 38.406 -18.094 4.953 1 96.5 191 ILE A O 1
ATOM 1431 N N . LEU A 1 192 ? 39.219 -19.609 3.467 1 94.88 192 LEU A N 1
ATOM 1432 C CA . LEU A 1 192 ? 40.375 -18.781 3.146 1 94.88 192 LEU A CA 1
ATOM 1433 C C . LEU A 1 192 ? 39.938 -17.438 2.566 1 94.88 192 LEU A C 1
ATOM 1435 O O . LEU A 1 192 ? 40.438 -16.391 2.971 1 94.88 192 LEU A O 1
ATOM 1439 N N . VAL A 1 193 ? 39.031 -17.484 1.652 1 96 193 VAL A N 1
ATOM 1440 C CA . VAL A 1 193 ? 38.531 -16.266 1.009 1 96 193 VAL A CA 1
ATOM 1441 C C . VAL A 1 193 ? 37.812 -15.398 2.037 1 96 193 VAL A C 1
ATOM 1443 O O . VAL A 1 193 ? 38 -14.188 2.088 1 96 193 VAL A O 1
ATOM 1446 N N . LEU A 1 194 ? 36.969 -15.977 2.902 1 96.25 194 LEU A N 1
ATOM 1447 C CA . LEU A 1 194 ? 36.219 -15.234 3.91 1 96.25 194 LEU A CA 1
ATOM 1448 C C . LEU A 1 194 ? 37.156 -14.586 4.918 1 96.25 194 LEU A C 1
ATOM 1450 O O . LEU A 1 194 ? 36.969 -13.422 5.289 1 96.25 194 LEU A O 1
ATOM 1454 N N . LEU A 1 195 ? 38.156 -15.336 5.328 1 94.81 195 LEU A N 1
ATOM 1455 C CA . LEU A 1 195 ? 39.125 -14.789 6.262 1 94.81 195 LEU A CA 1
ATOM 1456 C C . LEU A 1 195 ? 39.875 -13.609 5.645 1 94.81 195 LEU A C 1
ATOM 1458 O O . LEU A 1 195 ? 40.125 -12.609 6.32 1 94.81 195 LEU A O 1
ATOM 1462 N N . PHE A 1 196 ? 40.219 -13.766 4.395 1 94.06 196 PHE A N 1
ATOM 1463 C CA . PHE A 1 196 ? 40.875 -12.688 3.688 1 94.06 196 PHE A CA 1
ATOM 1464 C C . PHE A 1 196 ? 40 -11.453 3.604 1 94.06 196 PHE A C 1
ATOM 1466 O O . PHE A 1 196 ? 40.438 -10.336 3.891 1 94.06 196 PHE A O 1
ATOM 1473 N N . LEU A 1 197 ? 38.812 -11.602 3.225 1 93.38 197 LEU A N 1
ATOM 1474 C CA . LEU A 1 197 ? 37.906 -10.484 3.027 1 93.38 197 LEU A CA 1
ATOM 1475 C C . LEU A 1 197 ? 37.594 -9.781 4.348 1 93.38 197 LEU A C 1
ATOM 1477 O O . LEU A 1 197 ? 37.594 -8.555 4.41 1 93.38 197 LEU A O 1
ATOM 1481 N N . PHE A 1 198 ? 37.375 -10.547 5.375 1 92.88 198 PHE A N 1
ATOM 1482 C CA . PHE A 1 198 ? 37.094 -9.945 6.676 1 92.88 198 PHE A CA 1
ATOM 1483 C C . PHE A 1 198 ? 38.344 -9.289 7.246 1 92.88 198 PHE A C 1
ATOM 1485 O O . PHE A 1 198 ? 38.25 -8.281 7.949 1 92.88 198 PHE A O 1
ATOM 1492 N N . GLY A 1 199 ? 39.469 -9.805 6.98 1 90.19 199 GLY A N 1
ATOM 1493 C CA . GLY A 1 199 ? 40.75 -9.266 7.477 1 90.19 199 GLY A CA 1
ATOM 1494 C C . GLY A 1 199 ? 41.219 -8.062 6.691 1 90.19 199 GLY A C 1
ATOM 1495 O O . GLY A 1 199 ? 41.625 -7.055 7.273 1 90.19 199 GLY A O 1
ATOM 1496 N N . VAL A 1 200 ? 41.219 -8.141 5.414 1 83.12 200 VAL A N 1
ATOM 1497 C CA . VAL A 1 200 ? 41.75 -7.105 4.535 1 83.12 200 VAL A CA 1
ATOM 1498 C C . VAL A 1 200 ? 40.844 -5.891 4.531 1 83.12 200 VAL A C 1
ATOM 1500 O O . VAL A 1 200 ? 41.281 -4.75 4.602 1 83.12 200 VAL A O 1
ATOM 1503 N N . GLN A 1 201 ? 39.594 -6.102 4.418 1 74.25 201 GLN A N 1
ATOM 1504 C CA . GLN A 1 201 ? 38.656 -4.988 4.328 1 74.25 201 GLN A CA 1
ATOM 1505 C C . GLN A 1 201 ? 38.656 -4.156 5.605 1 74.25 201 GLN A C 1
ATOM 1507 O O . GLN A 1 201 ? 38.469 -2.938 5.559 1 74.25 201 GLN A O 1
ATOM 1512 N N . LYS A 1 202 ? 38.875 -4.816 6.664 1 74.38 202 LYS A N 1
ATOM 1513 C CA . LYS A 1 202 ? 38.969 -4.09 7.926 1 74.38 202 LYS A CA 1
ATOM 1514 C C . LYS A 1 202 ? 40.188 -3.195 7.961 1 74.38 202 LYS A C 1
ATOM 1516 O O . LYS A 1 202 ? 40.125 -2.072 8.461 1 74.38 202 LYS A O 1
ATOM 1521 N N . LYS A 1 203 ? 41.219 -3.645 7.332 1 81.44 203 LYS A N 1
ATOM 1522 C CA . LYS A 1 203 ? 42.5 -2.945 7.418 1 81.44 203 LYS A CA 1
ATOM 1523 C C . LYS A 1 203 ? 42.688 -1.968 6.258 1 81.44 203 LYS A C 1
ATOM 1525 O O . LYS A 1 203 ? 43.25 -0.884 6.43 1 81.44 203 LYS A O 1
ATOM 1530 N N . PHE A 1 204 ? 42.188 -2.41 5.086 1 82.19 204 PHE A N 1
ATOM 1531 C CA . PHE A 1 204 ? 42.375 -1.581 3.9 1 82.19 204 PHE A CA 1
ATOM 1532 C C . PHE A 1 204 ? 41 -1.269 3.262 1 82.19 204 PHE A C 1
ATOM 1534 O O . PHE A 1 204 ? 40.625 -1.924 2.299 1 82.19 204 PHE A O 1
ATOM 1541 N N . ARG A 1 205 ? 40.5 -0.179 3.467 1 74.56 205 ARG A N 1
ATOM 1542 C CA . ARG A 1 205 ? 39.156 0.166 3.09 1 74.56 205 ARG A CA 1
ATOM 1543 C C . ARG A 1 205 ? 39.062 0.492 1.603 1 74.56 205 ARG A C 1
ATOM 1545 O O . ARG A 1 205 ? 37.969 0.436 1.015 1 74.56 205 ARG A O 1
ATOM 1552 N N . THR A 1 206 ? 40.125 0.767 0.937 1 81.88 206 THR A N 1
ATOM 1553 C CA . THR A 1 206 ? 40.062 1.188 -0.458 1 81.88 206 THR A CA 1
ATOM 1554 C C . THR A 1 206 ? 40.656 0.115 -1.375 1 81.88 206 THR A C 1
ATOM 1556 O O . THR A 1 206 ? 40.688 0.289 -2.596 1 81.88 206 THR A O 1
ATOM 1559 N N . ALA A 1 207 ? 41.031 -0.983 -0.824 1 85.75 207 ALA A N 1
ATOM 1560 C CA . ALA A 1 207 ? 41.562 -2.061 -1.647 1 85.75 207 ALA A CA 1
ATOM 1561 C C . ALA A 1 207 ? 40.438 -2.859 -2.307 1 85.75 207 ALA A C 1
ATOM 1563 O O . ALA A 1 207 ? 39.344 -2.953 -1.769 1 85.75 207 ALA A O 1
ATOM 1564 N N . PRO A 1 208 ? 40.75 -3.279 -3.539 1 88.56 208 PRO A N 1
ATOM 1565 C CA . PRO A 1 208 ? 39.75 -4.164 -4.164 1 88.56 208 PRO A CA 1
ATOM 1566 C C . PRO A 1 208 ? 39.75 -5.566 -3.559 1 88.56 208 PRO A C 1
ATOM 1568 O O . PRO A 1 208 ? 40.156 -6.527 -4.223 1 88.56 208 PRO A O 1
ATOM 1571 N N . GLY A 1 209 ? 39.25 -5.723 -2.383 1 87.38 209 GLY A N 1
ATOM 1572 C CA . GLY A 1 209 ? 39.25 -6.934 -1.578 1 87.38 209 GLY A CA 1
ATOM 1573 C C . GLY A 1 209 ? 38.75 -8.148 -2.336 1 87.38 209 GLY A C 1
ATOM 1574 O O . GLY A 1 209 ? 39.438 -9.172 -2.398 1 87.38 209 GLY A O 1
ATOM 1575 N N . PRO A 1 210 ? 37.625 -8.031 -3.01 1 88.75 210 PRO A N 1
ATOM 1576 C CA . PRO A 1 210 ? 37.094 -9.188 -3.707 1 88.75 210 PRO A CA 1
ATOM 1577 C C . PRO A 1 210 ? 38 -9.703 -4.82 1 88.75 210 PRO A C 1
ATOM 1579 O O . PRO A 1 210 ? 38.156 -10.914 -4.98 1 88.75 210 PRO A O 1
ATOM 1582 N N . LEU A 1 211 ? 38.594 -8.781 -5.562 1 90.5 211 LEU A N 1
ATOM 1583 C CA . LEU A 1 211 ? 39.469 -9.227 -6.633 1 90.5 211 LEU A CA 1
ATOM 1584 C C . LEU A 1 211 ? 40.719 -9.914 -6.062 1 90.5 211 LEU A C 1
ATOM 1586 O O . LEU A 1 211 ? 41.094 -10.984 -6.535 1 90.5 211 LEU A O 1
ATOM 1590 N N . LEU A 1 212 ? 41.25 -9.312 -5.09 1 92.94 212 LEU A N 1
ATOM 1591 C CA . LEU A 1 212 ? 42.438 -9.906 -4.469 1 92.94 212 LEU A CA 1
ATOM 1592 C C . LEU A 1 212 ? 42.094 -11.273 -3.869 1 92.94 212 LEU A C 1
ATOM 1594 O O . LEU A 1 212 ? 42.906 -12.211 -3.982 1 92.94 212 LEU A O 1
ATOM 1598 N N . ALA A 1 213 ? 41 -11.359 -3.248 1 94 213 ALA A N 1
ATOM 1599 C CA . ALA A 1 213 ? 40.562 -12.609 -2.627 1 94 213 ALA A CA 1
ATOM 1600 C C . ALA A 1 213 ? 40.406 -13.711 -3.67 1 94 213 ALA A C 1
ATOM 1602 O O . ALA A 1 213 ? 40.875 -14.844 -3.471 1 94 213 ALA A O 1
ATOM 1603 N N . VAL A 1 214 ? 39.781 -13.422 -4.742 1 94 214 VAL A N 1
ATOM 1604 C CA . VAL A 1 214 ? 39.5 -14.438 -5.75 1 94 214 VAL A CA 1
ATOM 1605 C C . VAL A 1 214 ? 40.781 -14.82 -6.469 1 94 214 VAL A C 1
ATOM 1607 O O . VAL A 1 214 ? 40.969 -15.984 -6.824 1 94 214 VAL A O 1
ATOM 1610 N N . LEU A 1 215 ? 41.656 -13.859 -6.723 1 95.25 215 LEU A N 1
ATOM 1611 C CA . LEU A 1 215 ? 42.938 -14.164 -7.359 1 95.25 215 LEU A CA 1
ATOM 1612 C C . LEU A 1 215 ? 43.781 -15.047 -6.465 1 95.25 215 LEU A C 1
ATOM 1614 O O . LEU A 1 215 ? 44.438 -15.977 -6.949 1 95.25 215 LEU A O 1
ATOM 1618 N N . LEU A 1 216 ? 43.781 -14.719 -5.215 1 94.5 216 LEU A N 1
ATOM 1619 C CA . LEU A 1 216 ? 44.5 -15.555 -4.273 1 94.5 216 LEU A CA 1
ATOM 1620 C C . LEU A 1 216 ? 43.938 -16.969 -4.246 1 94.5 216 LEU A C 1
ATOM 1622 O O . LEU A 1 216 ? 44.688 -17.953 -4.188 1 94.5 216 LEU A O 1
ATOM 1626 N N . ALA A 1 217 ? 42.688 -17.047 -4.184 1 96.69 217 ALA A N 1
ATOM 1627 C CA . ALA A 1 217 ? 42.031 -18.359 -4.215 1 96.69 217 ALA A CA 1
ATOM 1628 C C . ALA A 1 217 ? 42.375 -19.109 -5.496 1 96.69 217 ALA A C 1
ATOM 1630 O O . ALA A 1 217 ? 42.594 -20.328 -5.469 1 96.69 217 ALA A O 1
ATOM 1631 N N . THR A 1 218 ? 42.344 -18.375 -6.578 1 96.06 218 THR A N 1
ATOM 1632 C CA . THR A 1 218 ? 42.688 -18.969 -7.871 1 96.06 218 THR A CA 1
ATOM 1633 C C . THR A 1 218 ? 44.125 -19.5 -7.863 1 96.06 218 THR A C 1
ATOM 1635 O O . THR A 1 218 ? 44.375 -20.609 -8.336 1 96.06 218 THR A O 1
ATOM 1638 N N . LEU A 1 219 ? 44.969 -18.719 -7.375 1 95.62 219 LEU A N 1
ATOM 1639 C CA . LEU A 1 219 ? 46.344 -19.141 -7.266 1 95.62 219 LEU A CA 1
ATOM 1640 C C . LEU A 1 219 ? 46.469 -20.391 -6.387 1 95.62 219 LEU A C 1
ATOM 1642 O O . LEU A 1 219 ? 47.219 -21.312 -6.719 1 95.62 219 LEU A O 1
ATOM 1646 N N . PHE A 1 220 ? 45.812 -20.328 -5.301 1 95.5 220 PHE A N 1
ATOM 1647 C CA . PHE A 1 220 ? 45.812 -21.453 -4.367 1 95.5 220 PHE A CA 1
ATOM 1648 C C . PHE A 1 220 ? 45.312 -22.719 -5.035 1 95.5 220 PHE A C 1
ATOM 1650 O O . PHE A 1 220 ? 45.875 -23.797 -4.883 1 95.5 220 PHE A O 1
ATOM 1657 N N . VAL A 1 221 ? 44.281 -22.656 -5.723 1 95.56 221 VAL A N 1
ATOM 1658 C CA . VAL A 1 221 ? 43.656 -23.797 -6.41 1 95.56 221 VAL A CA 1
ATOM 1659 C C . VAL A 1 221 ? 44.594 -24.297 -7.5 1 95.56 221 VAL A C 1
ATOM 1661 O O . VAL A 1 221 ? 44.75 -25.516 -7.688 1 95.56 221 VAL A O 1
ATOM 1664 N N . ALA A 1 222 ? 45.219 -23.375 -8.164 1 93.81 222 ALA A N 1
ATOM 1665 C CA . ALA A 1 222 ? 46.156 -23.734 -9.242 1 93.81 222 ALA A CA 1
ATOM 1666 C C . ALA A 1 222 ? 47.406 -24.406 -8.703 1 93.81 222 ALA A C 1
ATOM 1668 O O . ALA A 1 222 ? 47.844 -25.422 -9.25 1 93.81 222 ALA A O 1
ATOM 1669 N N . LEU A 1 223 ? 47.938 -23.938 -7.688 1 94.56 223 LEU A N 1
ATOM 1670 C CA . LEU A 1 223 ? 49.188 -24.438 -7.121 1 94.56 223 LEU A CA 1
ATOM 1671 C C . LEU A 1 223 ? 49 -25.844 -6.543 1 94.56 223 LEU A C 1
ATOM 1673 O O . LEU A 1 223 ? 49.875 -26.688 -6.672 1 94.56 223 LEU A O 1
ATOM 1677 N N . PHE A 1 224 ? 47.844 -26.078 -5.934 1 95.06 224 PHE A N 1
ATOM 1678 C CA . PHE A 1 224 ? 47.625 -27.359 -5.266 1 95.06 224 PHE A CA 1
ATOM 1679 C C . PHE A 1 224 ? 46.75 -28.266 -6.121 1 95.06 224 PHE A C 1
ATOM 1681 O O . PHE A 1 224 ? 46.344 -29.344 -5.68 1 95.06 224 PHE A O 1
ATOM 1688 N N . GLN A 1 225 ? 46.375 -27.828 -7.328 1 94.5 225 GLN A N 1
ATOM 1689 C CA . GLN A 1 225 ? 45.594 -28.578 -8.289 1 94.5 225 GLN A CA 1
ATOM 1690 C C . GLN A 1 225 ? 44.281 -29.078 -7.656 1 94.5 225 GLN A C 1
ATOM 1692 O O . GLN A 1 225 ? 43.969 -30.266 -7.754 1 94.5 225 GLN A O 1
ATOM 1697 N N . LEU A 1 226 ? 43.75 -28.203 -7.004 1 94.31 226 LEU A N 1
ATOM 1698 C CA . LEU A 1 226 ? 42.531 -28.578 -6.281 1 94.31 226 LEU A CA 1
ATOM 1699 C C . LEU A 1 226 ? 41.375 -28.781 -7.242 1 94.31 226 LEU A C 1
ATOM 1701 O O . LEU A 1 226 ? 40.375 -29.406 -6.887 1 94.31 226 LEU A O 1
ATOM 1705 N N . ASP A 1 227 ? 41.406 -28.203 -8.383 1 92.5 227 ASP A N 1
ATOM 1706 C CA . ASP A 1 227 ? 40.375 -28.406 -9.406 1 92.5 227 ASP A CA 1
ATOM 1707 C C . ASP A 1 227 ? 40.281 -29.891 -9.773 1 92.5 227 ASP A C 1
ATOM 1709 O O . ASP A 1 227 ? 39.188 -30.375 -10.07 1 92.5 227 ASP A O 1
ATOM 1713 N N . GLN A 1 228 ? 41.344 -30.594 -9.641 1 92 228 GLN A N 1
ATOM 1714 C CA . GLN A 1 228 ? 41.344 -32.031 -9.922 1 92 228 GLN A CA 1
ATOM 1715 C C . GLN A 1 228 ? 40.812 -32.812 -8.734 1 92 228 GLN A C 1
ATOM 1717 O O . GLN A 1 228 ? 40.438 -34 -8.875 1 92 228 GLN A O 1
ATOM 1722 N N . GLN A 1 229 ? 40.781 -32.125 -7.688 1 93.94 229 GLN A N 1
ATOM 1723 C CA . GLN A 1 229 ? 40.312 -32.781 -6.48 1 93.94 229 GLN A CA 1
ATOM 1724 C C . GLN A 1 229 ? 38.844 -32.438 -6.219 1 93.94 229 GLN A C 1
ATOM 1726 O O . GLN A 1 229 ? 38.344 -32.688 -5.121 1 93.94 229 GLN A O 1
ATOM 1731 N N . GLY A 1 230 ? 38.281 -31.797 -7.168 1 92.44 230 GLY A N 1
ATOM 1732 C CA . GLY A 1 230 ? 36.844 -31.656 -7.043 1 92.44 230 GLY A CA 1
ATOM 1733 C C . GLY A 1 230 ? 36.406 -30.219 -6.801 1 92.44 230 GLY A C 1
ATOM 1734 O O . GLY A 1 230 ? 35.219 -29.922 -6.781 1 92.44 230 GLY A O 1
ATOM 1735 N N . VAL A 1 231 ? 37.344 -29.328 -6.566 1 95.25 231 VAL A N 1
ATOM 1736 C CA . VAL A 1 231 ? 36.969 -27.922 -6.434 1 95.25 231 VAL A CA 1
ATOM 1737 C C . VAL A 1 231 ? 36.531 -27.375 -7.789 1 95.25 231 VAL A C 1
ATOM 1739 O O . VAL A 1 231 ? 37.281 -27.391 -8.75 1 95.25 231 VAL A O 1
ATOM 1742 N N . GLN A 1 232 ? 35.344 -26.891 -7.809 1 95 232 GLN A N 1
ATOM 1743 C CA . GLN A 1 232 ? 34.781 -26.438 -9.078 1 95 232 GLN A CA 1
ATOM 1744 C C . GLN A 1 232 ? 35.281 -25.047 -9.445 1 95 232 GLN A C 1
ATOM 1746 O O . GLN A 1 232 ? 35.375 -24.172 -8.586 1 95 232 GLN A O 1
ATOM 1751 N N . VAL A 1 233 ? 35.625 -24.875 -10.688 1 94.38 233 VAL A N 1
ATOM 1752 C CA . VAL A 1 233 ? 36 -23.578 -11.227 1 94.38 233 VAL A CA 1
ATOM 1753 C C . VAL A 1 233 ? 35 -23.156 -12.297 1 94.38 233 VAL A C 1
ATOM 1755 O O . VAL A 1 233 ? 34.156 -23.953 -12.719 1 94.38 233 VAL A O 1
ATOM 1758 N N . ILE A 1 234 ? 34.938 -21.906 -12.742 1 92.88 234 ILE A N 1
ATOM 1759 C CA . ILE A 1 234 ? 33.969 -21.344 -13.688 1 92.88 234 ILE A CA 1
ATOM 1760 C C . ILE A 1 234 ? 34.062 -22.094 -15.016 1 92.88 234 ILE A C 1
ATOM 1762 O O . ILE A 1 234 ? 33.031 -22.469 -15.594 1 92.88 234 ILE A O 1
ATOM 1766 N N . GLY A 1 235 ? 35.281 -22.344 -15.453 1 88.06 235 GLY A N 1
ATOM 1767 C CA . GLY A 1 235 ? 35.469 -23.016 -16.734 1 88.06 235 GLY A CA 1
ATOM 1768 C C . GLY A 1 235 ? 35.531 -22.062 -17.906 1 88.06 235 GLY A C 1
ATOM 1769 O O . GLY A 1 235 ? 35.656 -20.844 -17.719 1 88.06 235 GLY A O 1
ATOM 1770 N N . THR A 1 236 ? 35.25 -22.516 -19.062 1 85.94 236 THR A N 1
ATOM 1771 C CA . THR A 1 236 ? 35.5 -21.766 -20.297 1 85.94 236 THR A CA 1
ATOM 1772 C C . THR A 1 236 ? 34.5 -20.609 -20.422 1 85.94 236 THR A C 1
ATOM 1774 O O . THR A 1 236 ? 33.312 -20.797 -20.234 1 85.94 236 THR A O 1
ATOM 1777 N N . ILE A 1 237 ? 35.031 -19.469 -20.656 1 87.75 237 ILE A N 1
ATOM 1778 C CA . ILE A 1 237 ? 34.25 -18.234 -20.891 1 87.75 237 ILE A CA 1
ATOM 1779 C C . ILE A 1 237 ? 34.219 -17.922 -22.391 1 87.75 237 ILE A C 1
ATOM 1781 O O . ILE A 1 237 ? 35.281 -17.812 -23.031 1 87.75 237 ILE A O 1
ATOM 1785 N N . PRO A 1 238 ? 33.062 -17.891 -22.969 1 85.25 238 PRO A N 1
ATOM 1786 C CA . PRO A 1 238 ? 32.969 -17.578 -24.406 1 85.25 238 PRO A CA 1
ATOM 1787 C C . PRO A 1 238 ? 33.594 -16.234 -24.766 1 85.25 238 PRO A C 1
ATOM 1789 O O . PRO A 1 238 ? 33.531 -15.289 -23.969 1 85.25 238 PRO A O 1
ATOM 1792 N N . ALA A 1 239 ? 34.094 -16.266 -26 1 81.75 239 ALA A N 1
ATOM 1793 C CA . ALA A 1 239 ? 34.688 -15.016 -26.484 1 81.75 239 ALA A CA 1
ATOM 1794 C C . ALA A 1 239 ? 33.625 -14.078 -27.047 1 81.75 239 ALA A C 1
ATOM 1796 O O . ALA A 1 239 ? 32.562 -14.523 -27.5 1 81.75 239 ALA A O 1
ATOM 1797 N N . GLY A 1 240 ? 33.812 -12.766 -26.859 1 79.25 240 GLY A N 1
ATOM 1798 C CA . GLY A 1 240 ? 32.938 -11.789 -27.484 1 79.25 240 GLY A CA 1
ATOM 1799 C C . GLY A 1 240 ? 32.062 -11.055 -26.5 1 79.25 240 GLY A C 1
ATOM 1800 O O . GLY A 1 240 ? 32.062 -11.359 -25.297 1 79.25 240 GLY A O 1
ATOM 1801 N N . LEU A 1 241 ? 31.391 -10.07 -26.984 1 84.94 241 LEU A N 1
ATOM 1802 C CA . LEU A 1 241 ? 30.438 -9.25 -26.25 1 84.94 241 LEU A CA 1
ATOM 1803 C C . LEU A 1 241 ? 29.016 -9.805 -26.406 1 84.94 241 LEU A C 1
ATOM 1805 O O . LEU A 1 241 ? 28.75 -10.594 -27.312 1 84.94 241 LEU A O 1
ATOM 1809 N N . PRO A 1 242 ? 28.203 -9.539 -25.391 1 86.44 242 PRO A N 1
ATOM 1810 C CA . PRO A 1 242 ? 26.828 -10.039 -25.5 1 86.44 242 PRO A CA 1
ATOM 1811 C C . PRO A 1 242 ? 26.156 -9.586 -26.797 1 86.44 242 PRO A C 1
ATOM 1813 O O . PRO A 1 242 ? 26.359 -8.461 -27.25 1 86.44 242 PRO A O 1
ATOM 1816 N N . ARG A 1 243 ? 25.359 -10.445 -27.375 1 87.06 243 ARG A N 1
ATOM 1817 C CA . ARG A 1 243 ? 24.672 -10.18 -28.625 1 87.06 243 ARG A CA 1
ATOM 1818 C C . ARG A 1 243 ? 23.344 -9.461 -28.375 1 87.06 243 ARG A C 1
ATOM 1820 O O . ARG A 1 243 ? 22.656 -9.734 -27.391 1 87.06 243 ARG A O 1
ATOM 1827 N N . TRP A 1 244 ? 23.094 -8.586 -29.234 1 90.5 244 TRP A N 1
ATOM 1828 C CA . TRP A 1 244 ? 21.812 -7.887 -29.188 1 90.5 244 TRP A CA 1
ATOM 1829 C C . TRP A 1 244 ? 20.656 -8.82 -29.562 1 90.5 244 TRP A C 1
ATOM 1831 O O . TRP A 1 244 ? 20.734 -9.547 -30.562 1 90.5 244 TRP A O 1
ATOM 1841 N N . GLN A 1 245 ? 19.703 -8.969 -28.703 1 90.38 245 GLN A N 1
ATOM 1842 C CA . GLN A 1 245 ? 18.531 -9.797 -28.969 1 90.38 245 GLN A CA 1
ATOM 1843 C C . GLN A 1 245 ? 17.266 -9.172 -28.359 1 90.38 245 GLN A C 1
ATOM 1845 O O . GLN A 1 245 ? 17.281 -8.719 -27.219 1 90.38 245 GLN A O 1
ATOM 1850 N N . TRP A 1 246 ? 16.234 -9.172 -29.219 1 89.25 246 TRP A N 1
ATOM 1851 C CA . TRP A 1 246 ? 14.945 -8.695 -28.719 1 89.25 246 TRP A CA 1
ATOM 1852 C C . TRP A 1 246 ? 14.258 -9.773 -27.875 1 89.25 246 TRP A C 1
ATOM 1854 O O . TRP A 1 246 ? 14.016 -10.883 -28.344 1 89.25 246 TRP A O 1
ATOM 1864 N N . PRO A 1 247 ? 13.977 -9.383 -26.625 1 88 247 PRO A N 1
ATOM 1865 C CA . PRO A 1 247 ? 13.328 -10.398 -25.797 1 88 247 PRO A CA 1
ATOM 1866 C C . PRO A 1 247 ? 11.844 -10.57 -26.141 1 88 247 PRO A C 1
ATOM 1868 O O . PRO A 1 247 ? 11.102 -9.586 -26.156 1 88 247 PRO A O 1
ATOM 1871 N N . THR A 1 248 ? 11.359 -11.766 -26.469 1 84.69 248 THR A N 1
ATOM 1872 C CA . THR A 1 248 ? 9.969 -12.039 -26.812 1 84.69 248 THR A CA 1
ATOM 1873 C C . THR A 1 248 ? 9.312 -12.898 -25.734 1 84.69 248 THR A C 1
ATOM 1875 O O . THR A 1 248 ? 9.859 -13.938 -25.344 1 84.69 248 THR A O 1
ATOM 1878 N N . LEU A 1 249 ? 8.406 -12.43 -25.172 1 82.12 249 LEU A N 1
ATOM 1879 C CA . LEU A 1 249 ? 7.656 -13.172 -24.172 1 82.12 249 LEU A CA 1
ATOM 1880 C C . LEU A 1 249 ? 6.215 -13.398 -24.625 1 82.12 249 LEU A C 1
ATOM 1882 O O . LEU A 1 249 ? 5.559 -12.469 -25.094 1 82.12 249 LEU A O 1
ATOM 1886 N N . PRO A 1 250 ? 5.855 -14.68 -24.5 1 80.81 250 PRO A N 1
ATOM 1887 C CA . PRO A 1 250 ? 4.43 -14.906 -24.734 1 80.81 250 PRO A CA 1
ATOM 1888 C C . PRO A 1 250 ? 3.531 -14.109 -23.797 1 80.81 250 PRO A C 1
ATOM 1890 O O . PRO A 1 250 ? 3.865 -13.93 -22.625 1 80.81 250 PRO A O 1
ATOM 1893 N N . TRP A 1 251 ? 2.451 -13.68 -24.234 1 74.56 251 TRP A N 1
ATOM 1894 C CA . TRP A 1 251 ? 1.529 -12.781 -23.547 1 74.56 251 TRP A CA 1
ATOM 1895 C C . TRP A 1 251 ? 1.041 -13.398 -22.25 1 74.56 251 TRP A C 1
ATOM 1897 O O . TRP A 1 251 ? 0.764 -12.688 -21.281 1 74.56 251 TRP A O 1
ATOM 1907 N N . GLN A 1 252 ? 1.039 -14.719 -22.219 1 72.25 252 GLN A N 1
ATOM 1908 C CA . GLN A 1 252 ? 0.464 -15.422 -21.078 1 72.25 252 GLN A CA 1
ATOM 1909 C C . GLN A 1 252 ? 1.331 -15.266 -19.828 1 72.25 252 GLN A C 1
ATOM 1911 O O . GLN A 1 252 ? 0.841 -15.383 -18.703 1 72.25 252 GLN A O 1
ATOM 1916 N N . GLN A 1 253 ? 2.572 -14.922 -20.047 1 77.75 253 GLN A N 1
ATOM 1917 C CA . GLN A 1 253 ? 3.488 -14.891 -18.906 1 77.75 253 GLN A CA 1
ATOM 1918 C C . GLN A 1 253 ? 3.68 -13.469 -18.391 1 77.75 253 GLN A C 1
ATOM 1920 O O . GLN A 1 253 ? 4.266 -13.258 -17.328 1 77.75 253 GLN A O 1
ATOM 1925 N N . TRP A 1 254 ? 3.064 -12.523 -18.969 1 78.69 254 TRP A N 1
ATOM 1926 C CA . TRP A 1 254 ? 3.312 -11.117 -18.656 1 78.69 254 TRP A CA 1
ATOM 1927 C C . TRP A 1 254 ? 2.803 -10.766 -17.266 1 78.69 254 TRP A C 1
ATOM 1929 O O . TRP A 1 254 ? 3.52 -10.141 -16.484 1 78.69 254 TRP A O 1
ATOM 1939 N N . PRO A 1 255 ? 1.651 -11.266 -16.891 1 73.69 255 PRO A N 1
ATOM 1940 C CA . PRO A 1 255 ? 1.113 -10.805 -15.617 1 73.69 255 PRO A CA 1
ATOM 1941 C C . PRO A 1 255 ? 1.946 -11.266 -14.422 1 73.69 255 PRO A C 1
ATOM 1943 O O . PRO A 1 255 ? 2.256 -10.461 -13.539 1 73.69 255 PRO A O 1
ATOM 1946 N N . THR A 1 256 ? 2.303 -12.492 -14.453 1 71.94 256 THR A N 1
ATOM 1947 C CA . THR A 1 256 ? 3.076 -13.023 -13.344 1 71.94 256 THR A CA 1
ATOM 1948 C C . THR A 1 256 ? 4.441 -12.352 -13.258 1 71.94 256 THR A C 1
ATOM 1950 O O . THR A 1 256 ? 4.898 -12 -12.164 1 71.94 256 THR A O 1
ATOM 1953 N N . LEU A 1 257 ? 5.023 -12.117 -14.352 1 86.38 257 LEU A N 1
ATOM 1954 C CA . LEU A 1 257 ? 6.355 -11.523 -14.367 1 86.38 257 LEU A CA 1
ATOM 1955 C C . LEU A 1 257 ? 6.281 -10.023 -14.078 1 86.38 257 LEU A C 1
ATOM 1957 O O . LEU A 1 257 ? 7.219 -9.453 -13.523 1 86.38 257 LEU A O 1
ATOM 1961 N N . THR A 1 258 ? 5.16 -9.445 -14.406 1 86.94 258 THR A N 1
ATOM 1962 C CA . THR A 1 258 ? 5.016 -8.008 -14.172 1 86.94 258 THR A CA 1
ATOM 1963 C C . THR A 1 258 ? 4.91 -7.719 -12.672 1 86.94 258 THR A C 1
ATOM 1965 O O . THR A 1 258 ? 5.492 -6.75 -12.18 1 86.94 258 THR A O 1
ATOM 1968 N N . ALA A 1 259 ? 4.211 -8.547 -11.961 1 79.75 259 ALA A N 1
ATOM 1969 C CA . ALA A 1 259 ? 4.102 -8.367 -10.516 1 79.75 259 ALA A CA 1
ATOM 1970 C C . ALA A 1 259 ? 5.469 -8.469 -9.844 1 79.75 259 ALA A C 1
ATOM 1972 O O . ALA A 1 259 ? 5.793 -7.672 -8.961 1 79.75 259 ALA A O 1
ATOM 1973 N N . SER A 1 260 ? 6.234 -9.438 -10.297 1 86.81 260 SER A N 1
ATOM 1974 C CA . SER A 1 260 ? 7.582 -9.602 -9.758 1 86.81 260 SER A CA 1
ATOM 1975 C C . SER A 1 260 ? 8.477 -8.422 -10.133 1 86.81 260 SER A C 1
ATOM 1977 O O . SER A 1 260 ? 9.297 -7.98 -9.328 1 86.81 260 SER A O 1
ATOM 1979 N N . ALA A 1 261 ? 8.234 -7.941 -11.328 1 94.06 261 ALA A N 1
ATOM 1980 C CA . ALA A 1 261 ? 9.039 -6.816 -11.805 1 94.06 261 ALA A CA 1
ATOM 1981 C C . ALA A 1 261 ? 8.797 -5.57 -10.961 1 94.06 261 ALA A C 1
ATOM 1983 O O . ALA A 1 261 ? 9.719 -4.801 -10.695 1 94.06 261 ALA A O 1
ATOM 1984 N N . ILE A 1 262 ? 7.637 -5.328 -10.5 1 89.62 262 ILE A N 1
ATOM 1985 C CA . ILE A 1 262 ? 7.301 -4.188 -9.656 1 89.62 262 ILE A CA 1
ATOM 1986 C C . ILE A 1 262 ? 8.031 -4.301 -8.32 1 89.62 262 ILE A C 1
ATOM 1988 O O . ILE A 1 262 ? 8.57 -3.314 -7.812 1 89.62 262 ILE A O 1
ATOM 1992 N N . GLY A 1 263 ? 8.031 -5.504 -7.809 1 87.06 263 GLY A N 1
ATOM 1993 C CA . GLY A 1 263 ? 8.766 -5.723 -6.57 1 87.06 263 GLY A CA 1
ATOM 1994 C C . GLY A 1 263 ? 10.25 -5.449 -6.707 1 87.06 263 GLY A C 1
ATOM 1995 O O . GLY A 1 263 ? 10.844 -4.773 -5.859 1 87.06 263 GLY A O 1
ATOM 1996 N N . VAL A 1 264 ? 10.859 -5.941 -7.785 1 92.88 264 VAL A N 1
ATOM 1997 C CA . VAL A 1 264 ? 12.281 -5.742 -8.047 1 92.88 264 VAL A CA 1
ATOM 1998 C C . VAL A 1 264 ? 12.57 -4.25 -8.219 1 92.88 264 VAL A C 1
ATOM 2000 O O . VAL A 1 264 ? 13.562 -3.74 -7.68 1 92.88 264 VAL A O 1
ATOM 2003 N N . ALA A 1 265 ? 11.68 -3.611 -8.938 1 94.75 265 ALA A N 1
ATOM 2004 C CA . ALA A 1 265 ? 11.852 -2.182 -9.18 1 94.75 265 ALA A CA 1
ATOM 2005 C C . ALA A 1 265 ? 11.773 -1.39 -7.875 1 94.75 265 ALA A C 1
ATOM 2007 O O . ALA A 1 265 ? 12.562 -0.466 -7.656 1 94.75 265 ALA A O 1
ATOM 2008 N N . LEU A 1 266 ? 10.906 -1.736 -7.055 1 89.56 266 LEU A N 1
ATOM 2009 C CA . LEU A 1 266 ? 10.719 -1.009 -5.805 1 89.56 266 LEU A CA 1
ATOM 2010 C C . LEU A 1 266 ? 11.945 -1.13 -4.91 1 89.56 266 LEU A C 1
ATOM 2012 O O . LEU A 1 266 ? 12.438 -0.127 -4.391 1 89.56 266 LEU A O 1
ATOM 2016 N N . VAL A 1 267 ? 12.438 -2.266 -4.781 1 86.56 267 VAL A N 1
ATOM 2017 C CA . VAL A 1 267 ? 13.586 -2.512 -3.92 1 86.56 267 VAL A CA 1
ATOM 2018 C C . VAL A 1 267 ? 14.836 -1.896 -4.543 1 86.56 267 VAL A C 1
ATOM 2020 O O . VAL A 1 267 ? 15.617 -1.234 -3.854 1 86.56 267 VAL A O 1
ATOM 2023 N N . GLY A 1 268 ? 14.969 -2.158 -5.82 1 91.19 268 GLY A N 1
ATOM 2024 C CA . GLY A 1 268 ? 16.109 -1.585 -6.52 1 91.19 268 GLY A CA 1
ATOM 2025 C C . GLY A 1 268 ? 16.141 -0.069 -6.461 1 91.19 268 GLY A C 1
ATOM 2026 O O . GLY A 1 268 ? 17.203 0.526 -6.246 1 91.19 268 GLY A O 1
ATOM 2027 N N . TYR A 1 269 ? 14.969 0.542 -6.625 1 94.12 269 TYR A N 1
ATOM 2028 C CA . TYR A 1 269 ? 14.859 1.996 -6.602 1 94.12 269 TYR A CA 1
ATOM 2029 C C . TYR A 1 269 ? 15.172 2.541 -5.211 1 94.12 269 TYR A C 1
ATOM 2031 O O . TYR A 1 269 ? 15.898 3.529 -5.074 1 94.12 269 TYR A O 1
ATOM 2039 N N . SER A 1 270 ? 14.656 1.904 -4.234 1 86.75 270 SER A N 1
ATOM 2040 C CA . SER A 1 270 ? 14.883 2.34 -2.857 1 86.75 270 SER A CA 1
ATOM 2041 C C . SER A 1 270 ? 16.359 2.285 -2.498 1 86.75 270 SER A C 1
ATOM 2043 O O . SER A 1 270 ? 16.891 3.223 -1.903 1 86.75 270 SER A O 1
ATOM 2045 N N . ASP A 1 271 ? 16.984 1.245 -2.902 1 85.62 271 ASP A N 1
ATOM 2046 C CA . ASP A 1 271 ? 18.406 1.088 -2.66 1 85.62 271 ASP A CA 1
ATOM 2047 C C . ASP A 1 271 ? 19.219 2.162 -3.395 1 85.62 271 ASP A C 1
ATOM 2049 O O . ASP A 1 271 ? 20.156 2.727 -2.838 1 85.62 271 ASP A O 1
ATOM 2053 N N . ASN A 1 272 ? 18.812 2.359 -4.566 1 93.06 272 ASN A N 1
ATOM 2054 C CA . ASN A 1 272 ? 19.469 3.352 -5.406 1 93.06 272 ASN A CA 1
ATOM 2055 C C . ASN A 1 272 ? 19.391 4.746 -4.793 1 93.06 272 ASN A C 1
ATOM 2057 O O . ASN A 1 272 ? 20.406 5.43 -4.672 1 93.06 272 ASN A O 1
ATOM 2061 N N . ILE A 1 273 ? 18.281 5.18 -4.336 1 91.69 273 ILE A N 1
ATOM 2062 C CA . ILE A 1 273 ? 18.047 6.531 -3.842 1 91.69 273 ILE A CA 1
ATOM 2063 C C . ILE A 1 273 ? 18.688 6.699 -2.467 1 91.69 273 ILE A C 1
ATOM 2065 O O . ILE A 1 273 ? 19.281 7.734 -2.18 1 91.69 273 ILE A O 1
ATOM 2069 N N . LEU A 1 274 ? 18.578 5.688 -1.658 1 83.69 274 LEU A N 1
ATOM 2070 C CA . LEU A 1 274 ? 19.172 5.754 -0.327 1 83.69 274 LEU A CA 1
ATOM 2071 C C . LEU A 1 274 ? 20.688 5.945 -0.415 1 83.69 274 LEU A C 1
ATOM 2073 O O . LEU A 1 274 ? 21.25 6.773 0.305 1 83.69 274 LEU A O 1
ATOM 2077 N N . THR A 1 275 ? 21.297 5.25 -1.284 1 88.25 275 THR A N 1
ATOM 2078 C CA . THR A 1 275 ? 22.75 5.355 -1.476 1 88.25 275 THR A CA 1
ATOM 2079 C C . THR A 1 275 ? 23.109 6.707 -2.08 1 88.25 275 THR A C 1
ATOM 2081 O O . THR A 1 275 ? 24.016 7.387 -1.589 1 88.25 275 THR A O 1
ATOM 2084 N N . ALA A 1 276 ? 22.391 7.066 -3.076 1 92.62 276 ALA A N 1
ATOM 2085 C CA . ALA A 1 276 ? 22.672 8.328 -3.754 1 92.62 276 ALA A CA 1
ATOM 2086 C C . ALA A 1 276 ? 22.531 9.508 -2.795 1 92.62 276 ALA A C 1
ATOM 2088 O O . ALA A 1 276 ? 23.391 10.406 -2.775 1 92.62 276 ALA A O 1
ATOM 2089 N N . ARG A 1 277 ? 21.594 9.531 -2.01 1 85.75 277 ARG A N 1
ATOM 2090 C CA . ARG A 1 277 ? 21.328 10.633 -1.09 1 85.75 277 ARG A CA 1
ATOM 2091 C C . ARG A 1 277 ? 22.391 10.703 -0.002 1 85.75 277 ARG A C 1
ATOM 2093 O O . ARG A 1 277 ? 22.766 11.789 0.441 1 85.75 277 ARG A O 1
ATOM 2100 N N . ALA A 1 278 ? 22.797 9.602 0.441 1 81.69 278 ALA A N 1
ATOM 2101 C CA . ALA A 1 278 ? 23.844 9.57 1.47 1 81.69 278 ALA A CA 1
ATOM 2102 C C . ALA A 1 278 ? 25.078 10.312 1.014 1 81.69 278 ALA A C 1
ATOM 2104 O O . ALA A 1 278 ? 25.688 11.055 1.791 1 81.69 278 ALA A O 1
ATOM 2105 N N . PHE A 1 279 ? 25.438 10.164 -0.2 1 88.12 279 PHE A N 1
ATOM 2106 C CA . PHE A 1 279 ? 26.641 10.805 -0.701 1 88.12 279 PHE A CA 1
ATOM 2107 C C . PHE A 1 279 ? 26.359 12.234 -1.143 1 88.12 279 PHE A C 1
ATOM 2109 O O . PHE A 1 279 ? 27.25 13.078 -1.128 1 88.12 279 PHE A O 1
ATOM 2116 N N . ALA A 1 280 ? 25.094 12.477 -1.488 1 86.5 280 ALA A N 1
ATOM 2117 C CA . ALA A 1 280 ? 24.703 13.844 -1.81 1 86.5 280 ALA A CA 1
ATOM 2118 C C . ALA A 1 280 ? 24.828 14.75 -0.589 1 86.5 280 ALA A C 1
ATOM 2120 O O . ALA A 1 280 ? 25.234 15.906 -0.708 1 86.5 280 ALA A O 1
ATOM 2121 N N . VAL A 1 281 ? 24.5 14.25 0.48 1 76.25 281 VAL A N 1
ATOM 2122 C CA . VAL A 1 281 ? 24.625 15 1.725 1 76.25 281 VAL A CA 1
ATOM 2123 C C . VAL A 1 281 ? 26.094 15.297 2.006 1 76.25 281 VAL A C 1
ATOM 2125 O O . VAL A 1 281 ? 26.453 16.422 2.369 1 76.25 281 VAL A O 1
ATOM 2128 N N . ARG A 1 282 ? 26.875 14.297 1.802 1 78.69 282 ARG A N 1
ATOM 2129 C CA . ARG A 1 282 ? 28.312 14.422 2.066 1 78.69 282 ARG A CA 1
ATOM 2130 C C . ARG A 1 282 ? 28.938 15.469 1.159 1 78.69 282 ARG A C 1
ATOM 2132 O O . ARG A 1 282 ? 29.828 16.219 1.589 1 78.69 282 ARG A O 1
ATOM 2139 N N . HIS A 1 283 ? 28.516 15.516 -0.001 1 86.81 283 HIS A N 1
ATOM 2140 C CA . HIS A 1 283 ? 29.156 16.391 -0.979 1 86.81 283 HIS A CA 1
ATOM 2141 C C . HIS A 1 283 ? 28.297 17.625 -1.255 1 86.81 283 HIS A C 1
ATOM 2143 O O . HIS A 1 283 ? 28.578 18.391 -2.184 1 86.81 283 HIS A O 1
ATOM 2149 N N . ARG A 1 284 ? 27.156 17.75 -0.617 1 79.19 284 ARG A N 1
ATOM 2150 C CA . ARG A 1 284 ? 26.328 18.953 -0.58 1 79.19 284 ARG A CA 1
ATOM 2151 C C . ARG A 1 284 ? 25.688 19.219 -1.938 1 79.19 284 ARG A C 1
ATOM 2153 O O . ARG A 1 284 ? 25.797 20.328 -2.479 1 79.19 284 ARG A O 1
ATOM 2160 N N . TYR A 1 285 ? 25.141 18.25 -2.459 1 84.31 285 TYR A N 1
ATOM 2161 C CA . TYR A 1 285 ? 24.297 18.406 -3.641 1 84.31 285 TYR A CA 1
ATOM 2162 C C . TYR A 1 285 ? 22.969 17.688 -3.463 1 84.31 285 TYR A C 1
ATOM 2164 O O . TYR A 1 285 ? 22.703 17.125 -2.4 1 84.31 285 TYR A O 1
ATOM 2172 N N . GLU A 1 286 ? 22.094 17.781 -4.406 1 83.69 286 GLU A N 1
ATOM 2173 C CA . GLU A 1 286 ? 20.781 17.172 -4.297 1 83.69 286 GLU A CA 1
ATOM 2174 C C . GLU A 1 286 ? 20.578 16.094 -5.367 1 83.69 286 GLU A C 1
ATOM 2176 O O . GLU A 1 286 ? 21.141 16.203 -6.465 1 83.69 286 GLU A O 1
ATOM 2181 N N . ILE A 1 287 ? 19.875 15.102 -4.98 1 90.81 287 ILE A N 1
ATOM 2182 C CA . ILE A 1 287 ? 19.531 14.023 -5.902 1 90.81 287 ILE A CA 1
ATOM 2183 C C . ILE A 1 287 ? 18.141 14.258 -6.477 1 90.81 287 ILE A C 1
ATOM 2185 O O . ILE A 1 287 ? 17.203 14.586 -5.746 1 90.81 287 ILE A O 1
ATOM 2189 N N . ASP A 1 288 ? 18.016 14.164 -7.762 1 92.25 288 ASP A N 1
ATOM 2190 C CA . ASP A 1 288 ? 16.719 14.18 -8.406 1 92.25 288 ASP A CA 1
ATOM 2191 C C . ASP A 1 288 ? 16.125 12.773 -8.5 1 92.25 288 ASP A C 1
ATOM 2193 O O . ASP A 1 288 ? 16.438 12.023 -9.43 1 92.25 288 ASP A O 1
ATOM 2197 N N . ALA A 1 289 ? 15.242 12.547 -7.652 1 92.25 289 ALA A N 1
ATOM 2198 C CA . ALA A 1 289 ? 14.688 11.203 -7.527 1 92.25 289 ALA A CA 1
ATOM 2199 C C . ALA A 1 289 ? 13.969 10.781 -8.805 1 92.25 289 ALA A C 1
ATOM 2201 O O . ALA A 1 289 ? 14.016 9.609 -9.195 1 92.25 289 ALA A O 1
ATOM 2202 N N . ASN A 1 290 ? 13.305 11.695 -9.461 1 93.81 290 ASN A N 1
ATOM 2203 C CA . ASN A 1 290 ? 12.602 11.359 -10.695 1 93.81 290 ASN A CA 1
ATOM 2204 C C . ASN A 1 290 ? 13.578 11.055 -11.828 1 93.81 290 ASN A C 1
ATOM 2206 O O . ASN A 1 290 ? 13.32 10.18 -12.656 1 93.81 290 ASN A O 1
ATOM 2210 N N . GLN A 1 291 ? 14.641 11.781 -11.867 1 95.25 291 GLN A N 1
ATOM 2211 C CA . GLN A 1 291 ? 15.688 11.539 -12.852 1 95.25 291 GLN A CA 1
ATOM 2212 C C . GLN A 1 291 ? 16.297 10.156 -12.672 1 95.25 291 GLN A C 1
ATOM 2214 O O . GLN A 1 291 ? 16.672 9.508 -13.656 1 95.25 291 GLN A O 1
ATOM 2219 N N . GLU A 1 292 ? 16.406 9.758 -11.5 1 96.56 292 GLU A N 1
ATOM 2220 C CA . GLU A 1 292 ? 16.969 8.438 -11.234 1 96.56 292 GLU A CA 1
ATOM 2221 C C . GLU A 1 292 ? 16.078 7.328 -11.773 1 96.56 292 GLU A C 1
ATOM 2223 O O . GLU A 1 292 ? 16.562 6.277 -12.195 1 96.56 292 GLU A O 1
ATOM 2228 N N . LEU A 1 293 ? 14.734 7.559 -11.758 1 97.19 293 LEU A N 1
ATOM 2229 C CA . LEU A 1 293 ? 13.82 6.602 -12.375 1 97.19 293 LEU A CA 1
ATOM 2230 C C . LEU A 1 293 ? 14.125 6.441 -13.859 1 97.19 293 LEU A C 1
ATOM 2232 O O . LEU A 1 293 ? 14.156 5.32 -14.375 1 97.19 293 LEU A O 1
ATOM 2236 N N . LEU A 1 294 ? 14.336 7.539 -14.516 1 97.31 294 LEU A N 1
ATOM 2237 C CA . LEU A 1 294 ? 14.656 7.512 -15.938 1 97.31 294 LEU A CA 1
ATOM 2238 C C . LEU A 1 294 ? 15.977 6.785 -16.188 1 97.31 294 LEU A C 1
ATOM 2240 O O . LEU A 1 294 ? 16.062 5.93 -17.062 1 97.31 294 LEU A O 1
ATOM 2244 N N . ALA A 1 295 ? 16.969 7.121 -15.406 1 97.62 295 ALA A N 1
ATOM 2245 C CA . ALA A 1 295 ? 18.297 6.523 -15.555 1 97.62 295 ALA A CA 1
ATOM 2246 C C . ALA A 1 295 ? 18.234 5.012 -15.375 1 97.62 295 ALA A C 1
ATOM 2248 O O . ALA A 1 295 ? 18.781 4.258 -16.188 1 97.62 295 ALA A O 1
ATOM 2249 N N . LEU A 1 296 ? 17.594 4.551 -14.336 1 97.88 296 LEU A N 1
ATOM 2250 C CA . LEU A 1 296 ? 17.484 3.123 -14.078 1 97.88 296 LEU A CA 1
ATOM 2251 C C . LEU A 1 296 ? 16.609 2.443 -15.133 1 97.88 296 LEU A C 1
ATOM 2253 O O . LEU A 1 296 ? 16.875 1.3 -15.516 1 97.88 296 LEU A O 1
ATOM 2257 N N . GLY A 1 297 ? 15.531 3.164 -15.547 1 98.25 297 GLY A N 1
ATOM 2258 C CA . GLY A 1 297 ? 14.68 2.609 -16.578 1 98.25 297 GLY A CA 1
ATOM 2259 C C . GLY A 1 297 ? 15.414 2.326 -17.875 1 98.25 297 GLY A C 1
ATOM 2260 O O . GLY A 1 297 ? 15.352 1.213 -18.406 1 98.25 297 GLY A O 1
ATOM 2261 N N . ILE A 1 298 ? 16.156 3.264 -18.328 1 97.69 298 ILE A N 1
ATOM 2262 C CA . ILE A 1 298 ? 16.891 3.129 -19.594 1 97.69 298 ILE A CA 1
ATOM 2263 C C . ILE A 1 298 ? 18 2.098 -19.438 1 97.69 298 ILE A C 1
ATOM 2265 O O . ILE A 1 298 ? 18.266 1.32 -20.359 1 97.69 298 ILE A O 1
ATOM 2269 N N . ALA A 1 299 ? 18.641 2.098 -18.328 1 97.94 299 ALA A N 1
ATOM 2270 C CA . ALA A 1 299 ? 19.719 1.143 -18.078 1 97.94 299 ALA A CA 1
ATOM 2271 C C . ALA A 1 299 ? 19.203 -0.29 -18.094 1 97.94 299 ALA A C 1
ATOM 2273 O O . ALA A 1 299 ? 19.828 -1.186 -18.672 1 97.94 299 ALA A O 1
ATOM 2274 N N . ASN A 1 300 ? 18.078 -0.52 -17.453 1 98.38 300 ASN A N 1
ATOM 2275 C CA . ASN A 1 300 ? 17.516 -1.864 -17.406 1 98.38 300 ASN A CA 1
ATOM 2276 C C . ASN A 1 300 ? 16.969 -2.295 -18.75 1 98.38 300 ASN A C 1
ATOM 2278 O O . ASN A 1 300 ? 17.109 -3.453 -19.156 1 98.38 300 ASN A O 1
ATOM 2282 N N . VAL A 1 301 ? 16.312 -1.388 -19.453 1 97.5 301 VAL A N 1
ATOM 2283 C CA . VAL A 1 301 ? 15.852 -1.7 -20.812 1 97.5 301 VAL A CA 1
ATOM 2284 C C . VAL A 1 301 ? 17.062 -2.033 -21.688 1 97.5 301 VAL A C 1
ATOM 2286 O O . VAL A 1 301 ? 17.016 -2.988 -22.469 1 97.5 301 VAL A O 1
ATOM 2289 N N . GLY A 1 302 ? 18.078 -1.26 -21.609 1 96.88 302 GLY A N 1
ATOM 2290 C CA . GLY A 1 302 ? 19.297 -1.547 -22.328 1 96.88 302 GLY A CA 1
ATOM 2291 C C . GLY A 1 302 ? 19.859 -2.928 -22.047 1 96.88 302 GLY A C 1
ATOM 2292 O O . GLY A 1 302 ? 20.25 -3.645 -22.969 1 96.88 302 GLY A O 1
ATOM 2293 N N . ASN A 1 303 ? 19.922 -3.32 -20.797 1 96.38 303 ASN A N 1
ATOM 2294 C CA . ASN A 1 303 ? 20.422 -4.629 -20.391 1 96.38 303 ASN A CA 1
ATOM 2295 C C . ASN A 1 303 ? 19.578 -5.758 -20.984 1 96.38 303 ASN A C 1
ATOM 2297 O O . ASN A 1 303 ? 20.109 -6.824 -21.297 1 96.38 303 ASN A O 1
ATOM 2301 N N . SER A 1 304 ? 18.297 -5.488 -20.984 1 96.62 304 SER A N 1
ATOM 2302 C CA . SER A 1 304 ? 17.391 -6.496 -21.516 1 96.62 304 SER A CA 1
ATOM 2303 C C . SER A 1 304 ? 17.766 -6.875 -22.938 1 96.62 304 SER A C 1
ATOM 2305 O O . SER A 1 304 ? 17.734 -8.055 -23.312 1 96.62 304 SER A O 1
ATOM 2307 N N . PHE A 1 305 ? 18.203 -5.984 -23.75 1 95.38 305 PHE A N 1
ATOM 2308 C CA . PHE A 1 305 ? 18.5 -6.211 -25.172 1 95.38 305 PHE A CA 1
ATOM 2309 C C . PHE A 1 305 ? 19.812 -6.988 -25.328 1 95.38 305 PHE A C 1
ATOM 2311 O O . PHE A 1 305 ? 20.094 -7.504 -26.406 1 95.38 305 PHE A O 1
ATOM 2318 N N . PHE A 1 306 ? 20.516 -7.129 -24.281 1 93.5 306 PHE A N 1
ATOM 2319 C CA . PHE A 1 306 ? 21.766 -7.887 -24.328 1 93.5 306 PHE A CA 1
ATOM 2320 C C . PHE A 1 306 ? 21.672 -9.141 -23.469 1 93.5 306 PHE A C 1
ATOM 2322 O O . PHE A 1 306 ? 22.688 -9.656 -23 1 93.5 306 PHE A O 1
ATOM 2329 N N . GLN A 1 307 ? 20.438 -9.492 -23.156 1 91.75 307 GLN A N 1
ATOM 2330 C CA . GLN A 1 307 ? 20.094 -10.742 -22.484 1 91.75 307 GLN A CA 1
ATOM 2331 C C . GLN A 1 307 ? 20.656 -10.781 -21.062 1 91.75 307 GLN A C 1
ATOM 2333 O O . GLN A 1 307 ? 21.188 -11.797 -20.625 1 91.75 307 GLN A O 1
ATOM 2338 N N . CYS A 1 308 ? 20.625 -9.656 -20.438 1 95.69 308 CYS A N 1
ATOM 2339 C CA . CYS A 1 308 ? 21.094 -9.555 -19.062 1 95.69 308 CYS A CA 1
ATOM 2340 C C . CYS A 1 308 ? 19.938 -9.367 -18.094 1 95.69 308 CYS A C 1
ATOM 2342 O O . CYS A 1 308 ? 18.781 -9.312 -18.516 1 95.69 308 CYS A O 1
ATOM 2344 N N . PHE A 1 309 ? 20.25 -9.406 -16.812 1 97.38 309 PHE A N 1
ATOM 2345 C CA . PHE A 1 309 ? 19.219 -9.344 -15.773 1 97.38 309 PHE A CA 1
ATOM 2346 C C . PHE A 1 309 ? 19.172 -7.953 -15.156 1 97.38 309 PHE A C 1
ATOM 2348 O O . PHE A 1 309 ? 19.969 -7.082 -15.492 1 97.38 309 PHE A O 1
ATOM 2355 N N . PRO A 1 310 ? 18.125 -7.652 -14.336 1 97.81 310 PRO A N 1
ATOM 2356 C CA . PRO A 1 310 ? 17.922 -6.316 -13.773 1 97.81 310 PRO A CA 1
ATOM 2357 C C . PRO A 1 310 ? 19.094 -5.855 -12.906 1 97.81 310 PRO A C 1
ATOM 2359 O O . PRO A 1 310 ? 19.75 -6.676 -12.258 1 97.81 310 PRO A O 1
ATOM 2362 N N . ILE A 1 311 ? 19.25 -4.539 -12.891 1 97.69 311 ILE A N 1
ATOM 2363 C CA . ILE A 1 311 ? 20.375 -3.951 -12.164 1 97.69 311 ILE A CA 1
ATOM 2364 C C . ILE A 1 311 ? 19.891 -2.777 -11.328 1 97.69 311 ILE A C 1
ATOM 2366 O O . ILE A 1 311 ? 18.75 -2.316 -11.492 1 97.69 311 ILE A O 1
ATOM 2370 N N . SER A 1 312 ? 20.672 -2.338 -10.336 1 95.75 312 SER A N 1
ATOM 2371 C CA . SER A 1 312 ? 20.438 -1.169 -9.492 1 95.75 312 SER A CA 1
ATOM 2372 C C . SER A 1 312 ? 21.75 -0.599 -8.969 1 95.75 312 SER A C 1
ATOM 2374 O O . SER A 1 312 ? 22.828 -0.964 -9.445 1 95.75 312 SER A O 1
ATOM 2376 N N . GLY A 1 313 ? 21.641 0.328 -8.07 1 94.56 313 GLY A N 1
ATOM 2377 C CA . GLY A 1 313 ? 22.828 0.951 -7.496 1 94.56 313 GLY A CA 1
ATOM 2378 C C . GLY A 1 313 ? 23.484 0.11 -6.418 1 94.56 313 GLY A C 1
ATOM 2379 O O . GLY A 1 313 ? 22.797 -0.604 -5.68 1 94.56 313 GLY A O 1
ATOM 2380 N N . SER A 1 314 ? 24.828 0.3 -6.344 1 93.06 314 SER A N 1
ATOM 2381 C CA . SER A 1 314 ? 25.609 -0.444 -5.355 1 93.06 314 SER A CA 1
ATOM 2382 C C . SER A 1 314 ? 26.203 0.486 -4.309 1 93.06 314 SER A C 1
ATOM 2384 O O . SER A 1 314 ? 26.922 1.436 -4.645 1 93.06 314 SER A O 1
ATOM 2386 N N . THR A 1 315 ? 25.969 0.175 -3.088 1 87.06 315 THR A N 1
ATOM 2387 C CA . THR A 1 315 ? 26.516 0.968 -1.99 1 87.06 315 THR A CA 1
ATOM 2388 C C . THR A 1 315 ? 28 0.713 -1.829 1 87.06 315 THR A C 1
ATOM 2390 O O . THR A 1 315 ? 28.797 1.653 -1.68 1 87.06 315 THR A O 1
ATOM 2393 N N . SER A 1 316 ? 28.406 -0.522 -1.89 1 85.81 316 SER A N 1
ATOM 2394 C CA . SER A 1 316 ? 29.797 -0.899 -1.666 1 85.81 316 SER A CA 1
ATOM 2395 C C . SER A 1 316 ? 30.719 -0.269 -2.709 1 85.81 316 SER A C 1
ATOM 2397 O O . SER A 1 316 ? 31.734 0.341 -2.363 1 85.81 316 SER A O 1
ATOM 2399 N N . ARG A 1 317 ? 30.359 -0.376 -3.955 1 92.81 317 ARG A N 1
ATOM 2400 C CA . ARG A 1 317 ? 31.188 0.188 -5.023 1 92.81 317 ARG A CA 1
ATOM 2401 C C . ARG A 1 317 ? 31.219 1.71 -4.938 1 92.81 317 ARG A C 1
ATOM 2403 O O . ARG A 1 317 ? 32.25 2.326 -5.23 1 92.81 317 ARG A O 1
ATOM 2410 N N . THR A 1 318 ? 30.125 2.289 -4.551 1 93.25 318 THR A N 1
ATOM 2411 C CA . THR A 1 318 ? 30.047 3.74 -4.434 1 93.25 318 THR A CA 1
ATOM 2412 C C . THR A 1 318 ? 30.953 4.246 -3.32 1 93.25 318 THR A C 1
ATOM 2414 O O . THR A 1 318 ? 31.625 5.273 -3.471 1 93.25 318 THR A O 1
ATOM 2417 N N . VAL A 1 319 ? 31.016 3.533 -2.254 1 88.25 319 VAL A N 1
ATOM 2418 C CA . VAL A 1 319 ? 31.875 3.893 -1.133 1 88.25 319 VAL A CA 1
ATOM 2419 C C . VAL A 1 319 ? 33.344 3.877 -1.579 1 88.25 319 VAL A C 1
ATOM 2421 O O . VAL A 1 319 ? 34.094 4.805 -1.281 1 88.25 319 VAL A O 1
ATOM 2424 N N . ILE A 1 320 ? 33.688 2.873 -2.271 1 89.06 320 ILE A N 1
ATOM 2425 C CA . ILE A 1 320 ? 35.062 2.725 -2.734 1 89.06 320 ILE A CA 1
ATOM 2426 C C . ILE A 1 320 ? 35.406 3.85 -3.709 1 89.06 320 ILE A C 1
ATOM 2428 O O . ILE A 1 320 ? 36.469 4.488 -3.588 1 89.06 320 ILE A O 1
ATOM 2432 N N . GLY A 1 321 ? 34.594 4.105 -4.66 1 93.5 321 GLY A N 1
ATOM 2433 C CA . GLY A 1 321 ? 34.812 5.184 -5.609 1 93.5 321 GLY A CA 1
ATOM 2434 C C . GLY A 1 321 ? 34.969 6.539 -4.953 1 93.5 321 GLY A C 1
ATOM 2435 O O . GLY A 1 321 ? 35.875 7.293 -5.273 1 93.5 321 GLY A O 1
ATOM 2436 N N . ASP A 1 322 ? 34.094 6.777 -4.074 1 92.31 322 ASP A N 1
ATOM 2437 C CA . ASP A 1 322 ? 34.125 8.062 -3.379 1 92.31 322 ASP A CA 1
ATOM 2438 C C . ASP A 1 322 ? 35.406 8.211 -2.539 1 92.31 322 ASP A C 1
ATOM 2440 O O . ASP A 1 322 ? 36 9.289 -2.498 1 92.31 322 ASP A O 1
ATOM 2444 N N . ALA A 1 323 ? 35.781 7.164 -1.874 1 89.56 323 ALA A N 1
ATOM 2445 C CA . ALA A 1 323 ? 36.969 7.184 -1.022 1 89.56 323 ALA A CA 1
ATOM 2446 C C . ALA A 1 323 ? 38.219 7.469 -1.84 1 89.56 323 ALA A C 1
ATOM 2448 O O . ALA A 1 323 ? 39.188 8.055 -1.33 1 89.56 323 ALA A O 1
ATOM 2449 N N . LEU A 1 324 ? 38.156 7.145 -3.07 1 92.5 324 LEU A N 1
ATOM 2450 C CA . LEU A 1 324 ? 39.344 7.309 -3.926 1 92.5 324 LEU A CA 1
ATOM 2451 C C . LEU A 1 324 ? 39.25 8.609 -4.711 1 92.5 324 LEU A C 1
ATOM 2453 O O . LEU A 1 324 ? 40.125 8.891 -5.547 1 92.5 324 LEU A O 1
ATOM 2457 N N . GLY A 1 325 ? 38.156 9.305 -4.484 1 91.5 325 GLY A N 1
ATOM 2458 C CA . GLY A 1 325 ? 38.125 10.68 -4.953 1 91.5 325 GLY A CA 1
ATOM 2459 C C . GLY A 1 325 ? 37.281 10.859 -6.211 1 91.5 325 GLY A C 1
ATOM 2460 O O . GLY A 1 325 ? 37.5 11.805 -6.977 1 91.5 325 GLY A O 1
ATOM 2461 N N . SER A 1 326 ? 36.375 10.008 -6.465 1 94.19 326 SER A N 1
ATOM 2462 C CA . SER A 1 326 ? 35.5 10.219 -7.613 1 94.19 326 SER A CA 1
ATOM 2463 C C . SER A 1 326 ? 34.719 11.508 -7.473 1 94.19 326 SER A C 1
ATOM 2465 O O . SER A 1 326 ? 34.219 11.82 -6.387 1 94.19 326 SER A O 1
ATOM 2467 N N . ARG A 1 327 ? 34.656 12.242 -8.609 1 93.62 327 ARG A N 1
ATOM 2468 C CA . ARG A 1 327 ? 33.938 13.508 -8.578 1 93.62 327 ARG A CA 1
ATOM 2469 C C . ARG A 1 327 ? 32.844 13.555 -9.641 1 93.62 327 ARG A C 1
ATOM 2471 O O . ARG A 1 327 ? 31.891 14.328 -9.531 1 93.62 327 ARG A O 1
ATOM 2478 N N . THR A 1 328 ? 33.031 12.75 -10.609 1 95.19 328 THR A N 1
ATOM 2479 C CA . THR A 1 328 ? 32.062 12.688 -11.695 1 95.19 328 THR A CA 1
ATOM 2480 C C . THR A 1 328 ? 31.828 11.25 -12.156 1 95.19 328 THR A C 1
ATOM 2482 O O . THR A 1 328 ? 32.531 10.336 -11.688 1 95.19 328 THR A O 1
ATOM 2485 N N . GLN A 1 329 ? 30.906 11.07 -13.086 1 96.5 329 GLN A N 1
ATOM 2486 C CA . GLN A 1 329 ? 30.594 9.75 -13.617 1 96.5 329 GLN A CA 1
ATOM 2487 C C . GLN A 1 329 ? 31.656 9.289 -14.609 1 96.5 329 GLN A C 1
ATOM 2489 O O . GLN A 1 329 ? 31.547 8.195 -15.172 1 96.5 329 GLN A O 1
ATOM 2494 N N . LEU A 1 330 ? 32.625 10.078 -14.75 1 96.38 330 LEU A N 1
ATOM 2495 C CA . LEU A 1 330 ? 33.75 9.617 -15.578 1 96.38 330 LEU A CA 1
ATOM 2496 C C . LEU A 1 330 ? 34.344 8.336 -15.008 1 96.38 330 LEU A C 1
ATOM 2498 O O . LEU A 1 330 ? 34.812 7.477 -15.758 1 96.38 330 LEU A O 1
ATOM 2502 N N . PHE A 1 331 ? 34.375 8.195 -13.742 1 96.81 331 PHE A N 1
ATOM 2503 C CA . PHE A 1 331 ? 34.875 6.977 -13.141 1 96.81 331 PHE A CA 1
ATOM 2504 C C . PHE A 1 331 ? 34.156 5.754 -13.672 1 96.81 331 PHE A C 1
ATOM 2506 O O . PHE A 1 331 ? 34.75 4.684 -13.82 1 96.81 331 PHE A O 1
ATOM 2513 N N . SER A 1 332 ? 32.844 5.855 -13.938 1 97.56 332 SER A N 1
ATOM 2514 C CA . SER A 1 332 ? 32.062 4.762 -14.5 1 97.56 332 SER A CA 1
ATOM 2515 C C . SER A 1 332 ? 32.562 4.387 -15.891 1 97.56 332 SER A C 1
ATOM 2517 O O . SER A 1 332 ? 32.594 3.205 -16.25 1 97.56 332 SER A O 1
ATOM 2519 N N . LEU A 1 333 ? 32.875 5.379 -16.672 1 97.5 333 LEU A N 1
ATOM 2520 C CA . LEU A 1 333 ? 33.406 5.121 -18.016 1 97.5 333 LEU A CA 1
ATOM 2521 C C . LEU A 1 333 ? 34.781 4.453 -17.938 1 97.5 333 LEU A C 1
ATOM 2523 O O . LEU A 1 333 ? 35.094 3.572 -18.734 1 97.5 333 LEU A O 1
ATOM 2527 N N . VAL A 1 334 ? 35.531 4.898 -17.016 1 97.75 334 VAL A N 1
ATOM 2528 C CA . VAL A 1 334 ? 36.812 4.273 -16.797 1 97.75 334 VAL A CA 1
ATOM 2529 C C . VAL A 1 334 ? 36.625 2.822 -16.359 1 97.75 334 VAL A C 1
ATOM 2531 O O . VAL A 1 334 ? 37.344 1.93 -16.828 1 97.75 334 VAL A O 1
ATOM 2534 N N . SER A 1 335 ? 35.75 2.617 -15.445 1 98 335 SER A N 1
ATOM 2535 C CA . SER A 1 335 ? 35.406 1.253 -15.031 1 98 335 SER A CA 1
ATOM 2536 C C . SER A 1 335 ? 34.969 0.406 -16.219 1 98 335 SER A C 1
ATOM 2538 O O . SER A 1 335 ? 35.375 -0.753 -16.344 1 98 335 SER A O 1
ATOM 2540 N N . LEU A 1 336 ? 34.156 1 -17.062 1 97.88 336 LEU A N 1
ATOM 2541 C CA . LEU A 1 336 ? 33.688 0.324 -18.266 1 97.88 336 LEU A CA 1
ATOM 2542 C C . LEU A 1 336 ? 34.875 -0.087 -19.141 1 97.88 336 LEU A C 1
ATOM 2544 O O . LEU A 1 336 ? 34.938 -1.23 -19.609 1 97.88 336 LEU A O 1
ATOM 2548 N N . GLY A 1 337 ? 35.719 0.839 -19.375 1 97.69 337 GLY A N 1
ATOM 2549 C CA . GLY A 1 337 ? 36.906 0.537 -20.156 1 97.69 337 GLY A CA 1
ATOM 2550 C C . GLY A 1 337 ? 37.75 -0.567 -19.562 1 97.69 337 GLY A C 1
ATOM 2551 O O . GLY A 1 337 ? 38.25 -1.436 -20.266 1 97.69 337 GLY A O 1
ATOM 2552 N N . THR A 1 338 ? 37.906 -0.545 -18.312 1 97.06 338 THR A N 1
ATOM 2553 C CA . THR A 1 338 ? 38.688 -1.544 -17.609 1 97.06 338 THR A CA 1
ATOM 2554 C C . THR A 1 338 ? 38.062 -2.926 -17.734 1 97.06 338 THR A C 1
ATOM 2556 O O . THR A 1 338 ? 38.75 -3.918 -17.969 1 97.06 338 THR A O 1
ATOM 2559 N N . VAL A 1 339 ? 36.781 -3.041 -17.516 1 96.31 339 VAL A N 1
ATOM 2560 C CA . VAL A 1 339 ? 36.094 -4.309 -17.625 1 96.31 339 VAL A CA 1
ATOM 2561 C C . VAL A 1 339 ? 36.219 -4.859 -19.047 1 96.31 339 VAL A C 1
ATOM 2563 O O . VAL A 1 339 ? 36.406 -6.059 -19.234 1 96.31 339 VAL A O 1
ATOM 2566 N N . LEU A 1 340 ? 36.062 -3.969 -20.031 1 96.19 340 LEU A N 1
ATOM 2567 C CA . LEU A 1 340 ? 36.219 -4.387 -21.422 1 96.19 340 LEU A CA 1
ATOM 2568 C C . LEU A 1 340 ? 37.625 -4.941 -21.672 1 96.19 340 LEU A C 1
ATOM 2570 O O . LEU A 1 340 ? 37.781 -5.949 -22.359 1 96.19 340 LEU A O 1
ATOM 2574 N N . LEU A 1 341 ? 38.594 -4.336 -21.109 1 95.81 341 LEU A N 1
ATOM 2575 C CA . LEU A 1 341 ? 39.969 -4.809 -21.234 1 95.81 341 LEU A CA 1
ATOM 2576 C C . LEU A 1 341 ? 40.125 -6.199 -20.625 1 95.81 341 LEU A C 1
ATOM 2578 O O . LEU A 1 341 ? 40.781 -7.062 -21.203 1 95.81 341 LEU A O 1
ATOM 2582 N N . VAL A 1 342 ? 39.531 -6.379 -19.531 1 94.19 342 VAL A N 1
ATOM 2583 C CA . VAL A 1 342 ? 39.594 -7.668 -18.844 1 94.19 342 VAL A CA 1
ATOM 2584 C C . VAL A 1 342 ? 38.875 -8.734 -19.688 1 94.19 342 VAL A C 1
ATOM 2586 O O . VAL A 1 342 ? 39.375 -9.859 -19.812 1 94.19 342 VAL A O 1
ATOM 2589 N N . LEU A 1 343 ? 37.75 -8.422 -20.234 1 93.38 343 LEU A N 1
ATOM 2590 C CA . LEU A 1 343 ? 37 -9.359 -21.047 1 93.38 343 LEU A CA 1
ATOM 2591 C C . LEU A 1 343 ? 37.75 -9.727 -22.312 1 93.38 343 LEU A C 1
ATOM 2593 O O . LEU A 1 343 ? 37.625 -10.852 -22.828 1 93.38 343 LEU A O 1
ATOM 2597 N N . TRP A 1 344 ? 38.625 -8.844 -22.75 1 93.19 344 TRP A N 1
ATOM 2598 C CA . TRP A 1 344 ? 39.312 -9.086 -24.016 1 93.19 344 TRP A CA 1
ATOM 2599 C C . TRP A 1 344 ? 40.625 -9.828 -23.766 1 93.19 344 TRP A C 1
ATOM 2601 O O . TRP A 1 344 ? 41.031 -10.664 -24.578 1 93.19 344 TRP A O 1
ATOM 2611 N N . PHE A 1 345 ? 41.25 -9.609 -22.562 1 93.38 345 PHE A N 1
ATOM 2612 C CA . PHE A 1 345 ? 42.625 -10.078 -22.422 1 93.38 345 PHE A CA 1
ATOM 2613 C C . PHE A 1 345 ? 42.75 -11.062 -21.266 1 93.38 345 PHE A C 1
ATOM 2615 O O . PHE A 1 345 ? 43.719 -11.836 -21.203 1 93.38 345 PHE A O 1
ATOM 2622 N N . PHE A 1 346 ? 41.844 -11.109 -20.391 1 93.5 346 PHE A N 1
ATOM 2623 C CA . PHE A 1 346 ? 42.062 -11.875 -19.172 1 93.5 346 PHE A CA 1
ATOM 2624 C C . PHE A 1 346 ? 41 -12.93 -18.984 1 93.5 346 PHE A C 1
ATOM 2626 O O . PHE A 1 346 ? 40.719 -13.352 -17.859 1 93.5 346 PHE A O 1
ATOM 2633 N N . ARG A 1 347 ? 40.375 -13.383 -19.938 1 93.31 347 ARG A N 1
ATOM 2634 C CA . ARG A 1 347 ? 39.312 -14.398 -19.891 1 93.31 347 ARG A CA 1
ATOM 2635 C C . ARG A 1 347 ? 39.844 -15.703 -19.297 1 93.31 347 ARG A C 1
ATOM 2637 O O . ARG A 1 347 ? 39.188 -16.359 -18.5 1 93.31 347 ARG A O 1
ATOM 2644 N N . PRO A 1 348 ? 41.094 -16.109 -19.625 1 91.94 348 PRO A N 1
ATOM 2645 C CA . PRO A 1 348 ? 41.594 -17.359 -19.078 1 91.94 348 PRO A CA 1
ATOM 2646 C C . PRO A 1 348 ? 41.75 -17.328 -17.562 1 91.94 348 PRO A C 1
ATOM 2648 O O . PRO A 1 348 ? 41.562 -18.328 -16.891 1 91.94 348 PRO A O 1
ATOM 2651 N N . VAL A 1 349 ? 42.062 -16.203 -17.094 1 92.94 349 VAL A N 1
ATOM 2652 C CA . VAL A 1 349 ? 42.188 -16.062 -15.656 1 92.94 349 VAL A CA 1
ATOM 2653 C C . VAL A 1 349 ? 40.812 -16.156 -15.008 1 92.94 349 VAL A C 1
ATOM 2655 O O . VAL A 1 349 ? 40.656 -16.812 -13.984 1 92.94 349 VAL A O 1
ATOM 2658 N N . LEU A 1 350 ? 39.875 -15.492 -15.578 1 94.19 350 LEU A N 1
ATOM 2659 C CA . LEU A 1 350 ? 38.5 -15.516 -15.07 1 94.19 350 LEU A CA 1
ATOM 2660 C C . LEU A 1 350 ? 37.969 -16.938 -15.055 1 94.19 350 LEU A C 1
ATOM 2662 O O . LEU A 1 350 ? 37.219 -17.312 -14.141 1 94.19 350 LEU A O 1
ATOM 2666 N N . ALA A 1 351 ? 38.344 -17.766 -16.016 1 93.94 351 ALA A N 1
ATOM 2667 C CA . ALA A 1 351 ? 37.875 -19.125 -16.156 1 93.94 351 ALA A CA 1
ATOM 2668 C C . ALA A 1 351 ? 38.344 -20 -15.008 1 93.94 351 ALA A C 1
ATOM 2670 O O . ALA A 1 351 ? 37.719 -21.016 -14.688 1 93.94 351 ALA A O 1
ATOM 2671 N N . MET A 1 352 ? 39.375 -19.516 -14.352 1 94.44 352 MET A N 1
ATOM 2672 C CA . MET A 1 352 ? 39.969 -20.312 -13.297 1 94.44 352 MET A CA 1
ATOM 2673 C C . MET A 1 352 ? 39.438 -19.906 -11.93 1 94.44 352 MET A C 1
ATOM 2675 O O . MET A 1 352 ? 39.781 -20.516 -10.914 1 94.44 352 MET A O 1
ATOM 2679 N N . PHE A 1 353 ? 38.562 -18.953 -11.914 1 95.75 353 PHE A N 1
ATOM 2680 C CA . PHE A 1 353 ? 38 -18.547 -10.641 1 95.75 353 PHE A CA 1
ATOM 2681 C C . PHE A 1 353 ? 37.25 -19.703 -9.984 1 95.75 353 PHE A C 1
ATOM 2683 O O . PHE A 1 353 ? 36.406 -20.344 -10.609 1 95.75 353 PHE A O 1
ATOM 2690 N N . PRO A 1 354 ? 37.562 -20.047 -8.703 1 96.31 354 PRO A N 1
ATOM 2691 C CA . PRO A 1 354 ? 36.812 -21.094 -8.008 1 96.31 354 PRO A CA 1
ATOM 2692 C C . PRO A 1 354 ? 35.375 -20.672 -7.684 1 96.31 354 PRO A C 1
ATOM 2694 O O . PRO A 1 354 ? 35.156 -19.547 -7.215 1 96.31 354 PRO A O 1
ATOM 2697 N N . GLN A 1 355 ? 34.469 -21.547 -7.875 1 95.88 355 GLN A N 1
ATOM 2698 C CA . GLN A 1 355 ? 33.062 -21.297 -7.539 1 95.88 355 GLN A CA 1
ATOM 2699 C C . GLN A 1 355 ? 32.906 -21 -6.051 1 95.88 355 GLN A C 1
ATOM 2701 O O . GLN A 1 355 ? 32.094 -20.141 -5.664 1 95.88 355 GLN A O 1
ATOM 2706 N N . ALA A 1 356 ? 33.625 -21.656 -5.297 1 96.56 356 ALA A N 1
ATOM 2707 C CA . ALA A 1 356 ? 33.594 -21.484 -3.848 1 96.56 356 ALA A CA 1
ATOM 2708 C C . ALA A 1 356 ? 33.969 -20.047 -3.465 1 96.56 356 ALA A C 1
ATOM 2710 O O . ALA A 1 356 ? 33.406 -19.484 -2.516 1 96.56 356 ALA A O 1
ATOM 2711 N N . ALA A 1 357 ? 34.906 -19.516 -4.191 1 96.5 357 ALA A N 1
ATOM 2712 C CA . ALA A 1 357 ? 35.344 -18.141 -3.922 1 96.5 357 ALA A CA 1
ATOM 2713 C C . ALA A 1 357 ? 34.219 -17.141 -4.238 1 96.5 357 ALA A C 1
ATOM 2715 O O . ALA A 1 357 ? 34 -16.188 -3.488 1 96.5 357 ALA A O 1
ATOM 2716 N N . LEU A 1 358 ? 33.531 -17.375 -5.285 1 94.56 358 LEU A N 1
ATOM 2717 C CA . LEU A 1 358 ? 32.406 -16.5 -5.66 1 94.56 358 LEU A CA 1
ATOM 2718 C C . LEU A 1 358 ? 31.281 -16.594 -4.648 1 94.56 358 LEU A C 1
ATOM 2720 O O . LEU A 1 358 ? 30.688 -15.57 -4.293 1 94.56 358 LEU A O 1
ATOM 2724 N N . GLY A 1 359 ? 31.016 -17.75 -4.203 1 95.69 359 GLY A N 1
ATOM 2725 C CA . GLY A 1 359 ? 30.031 -17.922 -3.146 1 95.69 359 GLY A CA 1
ATOM 2726 C C . GLY A 1 359 ? 30.406 -17.203 -1.86 1 95.69 359 GLY A C 1
ATOM 2727 O O . GLY A 1 359 ? 29.562 -16.609 -1.201 1 95.69 359 GLY A O 1
ATOM 2728 N N . ALA A 1 360 ? 31.688 -17.297 -1.54 1 96.12 360 ALA A N 1
ATOM 2729 C CA . ALA A 1 360 ? 32.188 -16.641 -0.336 1 96.12 360 ALA A CA 1
ATOM 2730 C C . ALA A 1 360 ? 32.062 -15.133 -0.44 1 96.12 360 ALA A C 1
ATOM 2732 O O . ALA A 1 360 ? 31.781 -14.453 0.553 1 96.12 360 ALA A O 1
ATOM 2733 N N . ILE A 1 361 ? 32.25 -14.664 -1.588 1 92.94 361 ILE A N 1
ATOM 2734 C CA . ILE A 1 361 ? 32.094 -13.234 -1.823 1 92.94 361 ILE A CA 1
ATOM 2735 C C . ILE A 1 361 ? 30.656 -12.82 -1.566 1 92.94 361 ILE A C 1
ATOM 2737 O O . ILE A 1 361 ? 30.406 -11.789 -0.95 1 92.94 361 ILE A O 1
ATOM 2741 N N . VAL A 1 362 ? 29.688 -13.625 -1.98 1 92.62 362 VAL A N 1
ATOM 2742 C CA . VAL A 1 362 ? 28.266 -13.344 -1.776 1 92.62 362 VAL A CA 1
ATOM 2743 C C . VAL A 1 362 ? 27.938 -13.398 -0.286 1 92.62 362 VAL A C 1
ATOM 2745 O O . VAL A 1 362 ? 27.203 -12.555 0.223 1 92.62 362 VAL A O 1
ATOM 2748 N N . ILE A 1 363 ? 28.5 -14.352 0.365 1 94.94 363 ILE A N 1
ATOM 2749 C CA . ILE A 1 363 ? 28.266 -14.484 1.798 1 94.94 363 ILE A CA 1
ATOM 2750 C C . ILE A 1 363 ? 28.812 -13.258 2.523 1 94.94 363 ILE A C 1
ATOM 2752 O O . ILE A 1 363 ? 28.172 -12.711 3.42 1 94.94 363 ILE A O 1
ATOM 2756 N N . TYR A 1 364 ? 30.016 -12.867 2.129 1 93 364 TYR A N 1
ATOM 2757 C CA . TYR A 1 364 ? 30.609 -11.672 2.715 1 93 364 TYR A CA 1
ATOM 2758 C C . TYR A 1 364 ? 29.703 -10.461 2.494 1 93 364 TYR A C 1
ATOM 2760 O O . TYR A 1 364 ? 29.453 -9.695 3.428 1 93 364 TYR A O 1
ATOM 2768 N N . ALA A 1 365 ? 29.266 -10.273 1.339 1 88.12 365 ALA A N 1
ATOM 2769 C CA . ALA A 1 365 ? 28.375 -9.164 1.018 1 88.12 365 ALA A CA 1
ATOM 2770 C C . ALA A 1 365 ? 27.094 -9.227 1.85 1 88.12 365 ALA A C 1
ATOM 2772 O O . ALA A 1 365 ? 26.578 -8.195 2.275 1 88.12 365 ALA A O 1
ATOM 2773 N N . ALA A 1 366 ? 26.594 -10.422 2.043 1 91.94 366 ALA A N 1
ATOM 2774 C CA . ALA A 1 366 ? 25.375 -10.648 2.814 1 91.94 366 ALA A CA 1
ATOM 2775 C C . ALA A 1 366 ? 25.547 -10.164 4.254 1 91.94 366 ALA A C 1
ATOM 2777 O O . ALA A 1 366 ? 24.609 -9.617 4.844 1 91.94 366 ALA A O 1
ATOM 2778 N N . THR A 1 367 ? 26.703 -10.359 4.848 1 91.56 367 THR A N 1
ATOM 2779 C CA . THR A 1 367 ? 26.938 -9.969 6.234 1 91.56 367 THR A CA 1
ATOM 2780 C C . THR A 1 367 ? 26.891 -8.453 6.383 1 91.56 367 THR A C 1
ATOM 2782 O O . THR A 1 367 ? 26.594 -7.938 7.461 1 91.56 367 THR A O 1
ATOM 2785 N N . LYS A 1 368 ? 27.156 -7.766 5.324 1 86.94 368 LYS A N 1
ATOM 2786 C CA . LYS A 1 368 ? 27.125 -6.309 5.363 1 86.94 368 LYS A CA 1
ATOM 2787 C C . LYS A 1 368 ? 25.688 -5.785 5.285 1 86.94 368 LYS A C 1
ATOM 2789 O O . LYS A 1 368 ? 25.422 -4.652 5.684 1 86.94 368 LYS A O 1
ATOM 2794 N N . LEU A 1 369 ? 24.859 -6.59 4.766 1 84.88 369 LEU A N 1
ATOM 2795 C CA . LEU A 1 369 ? 23.453 -6.211 4.68 1 84.88 369 LEU A CA 1
ATOM 2796 C C . LEU A 1 369 ? 22.75 -6.363 6.031 1 84.88 369 LEU A C 1
ATOM 2798 O O . LEU A 1 369 ? 21.781 -5.656 6.32 1 84.88 369 LEU A O 1
ATOM 2802 N N . ILE A 1 370 ? 23.328 -7.273 6.844 1 91.69 370 ILE A N 1
ATOM 2803 C CA . ILE A 1 370 ? 22.75 -7.535 8.156 1 91.69 370 ILE A CA 1
ATOM 2804 C C . ILE A 1 370 ? 23.406 -6.625 9.195 1 91.69 370 ILE A C 1
ATOM 2806 O O . ILE A 1 370 ? 24.5 -6.914 9.688 1 91.69 370 ILE A O 1
ATOM 2810 N N . ASP A 1 371 ? 22.766 -5.574 9.539 1 91.12 371 ASP A N 1
ATOM 2811 C CA . ASP A 1 371 ? 23.297 -4.598 10.484 1 91.12 371 ASP A CA 1
ATOM 2812 C C . ASP A 1 371 ? 22.703 -4.801 11.875 1 91.12 371 ASP A C 1
ATOM 2814 O O . ASP A 1 371 ? 21.734 -4.137 12.25 1 91.12 371 ASP A O 1
ATOM 2818 N N . LEU A 1 372 ? 23.359 -5.512 12.711 1 92.38 372 LEU A N 1
ATOM 2819 C CA . LEU A 1 372 ? 22.859 -5.824 14.047 1 92.38 372 LEU A CA 1
ATOM 2820 C C . LEU A 1 372 ? 22.875 -4.586 14.938 1 92.38 372 LEU A C 1
ATOM 2822 O O . LEU A 1 372 ? 22.031 -4.449 15.828 1 92.38 372 LEU A O 1
ATOM 2826 N N . ARG A 1 373 ? 23.797 -3.668 14.695 1 92.38 373 ARG A N 1
ATOM 2827 C CA . ARG A 1 373 ? 23.875 -2.434 15.469 1 92.38 373 ARG A CA 1
ATOM 2828 C C . ARG A 1 373 ? 22.625 -1.58 15.258 1 92.38 373 ARG A C 1
ATOM 2830 O O . ARG A 1 373 ? 22.109 -0.98 16.203 1 92.38 373 ARG A O 1
ATOM 2837 N N . GLU A 1 374 ? 22.234 -1.604 14.047 1 91.12 374 GLU A N 1
ATOM 2838 C CA . GLU A 1 374 ? 21.047 -0.815 13.742 1 91.12 374 GLU A CA 1
ATOM 2839 C C . GLU A 1 374 ? 19.812 -1.422 14.391 1 91.12 374 GLU A C 1
ATOM 2841 O O . GLU A 1 374 ? 18.891 -0.698 14.789 1 91.12 374 GLU A O 1
ATOM 2846 N N . PHE A 1 375 ? 19.734 -2.779 14.5 1 93.12 375 PHE A N 1
ATOM 2847 C CA . PHE A 1 375 ? 18.641 -3.43 15.188 1 93.12 375 PHE A CA 1
ATOM 2848 C C . PHE A 1 375 ? 18.594 -3.01 16.656 1 93.12 375 PHE A C 1
ATOM 2850 O O . PHE A 1 375 ? 17.516 -2.738 17.203 1 93.12 375 PHE A O 1
ATOM 2857 N N . TYR A 1 376 ? 19.781 -2.912 17.188 1 92.94 376 TYR A N 1
ATOM 2858 C CA . TYR A 1 376 ? 19.859 -2.518 18.594 1 92.94 376 TYR A CA 1
ATOM 2859 C C . TYR A 1 376 ? 19.469 -1.058 18.766 1 92.94 376 TYR A C 1
ATOM 2861 O O . TYR A 1 376 ? 18.797 -0.706 19.75 1 92.94 376 TYR A O 1
ATOM 2869 N N . ARG A 1 377 ? 19.875 -0.246 17.891 1 89.88 377 ARG A N 1
ATOM 2870 C CA . ARG A 1 377 ? 19.5 1.166 17.953 1 89.88 377 ARG A CA 1
ATOM 2871 C C . ARG A 1 377 ? 18 1.347 17.844 1 89.88 377 ARG A C 1
ATOM 2873 O O . ARG A 1 377 ? 17.406 2.182 18.531 1 89.88 377 ARG A O 1
ATOM 2880 N N . LEU A 1 378 ? 17.406 0.572 16.969 1 91.5 378 LEU A N 1
ATOM 2881 C CA . LEU A 1 378 ? 15.953 0.637 16.812 1 91.5 378 LEU A CA 1
ATOM 2882 C C . LEU A 1 378 ? 15.242 0.243 18.109 1 91.5 378 LEU A C 1
ATOM 2884 O O . LEU A 1 378 ? 14.25 0.866 18.484 1 91.5 378 LEU A O 1
ATOM 2888 N N . ARG A 1 379 ? 15.797 -0.795 18.766 1 91.06 379 ARG A N 1
ATOM 2889 C CA . ARG A 1 379 ? 15.211 -1.276 20 1 91.06 379 ARG A CA 1
ATOM 2890 C C . ARG A 1 379 ? 15.305 -0.221 21.109 1 91.06 379 ARG A C 1
ATOM 2892 O O . ARG A 1 379 ? 14.391 -0.075 21.922 1 91.06 379 ARG A O 1
ATOM 2899 N N . ARG A 1 380 ? 16.391 0.557 21.062 1 87.06 380 ARG A N 1
ATOM 2900 C CA . ARG A 1 380 ? 16.625 1.602 22.062 1 87.06 380 ARG A CA 1
ATOM 2901 C C . ARG A 1 380 ? 15.727 2.807 21.797 1 87.06 380 ARG A C 1
ATOM 2903 O O . ARG A 1 380 ? 15.289 3.479 22.734 1 87.06 380 ARG A O 1
ATOM 2910 N N . TYR A 1 381 ? 15.531 3.053 20.594 1 86.69 381 TYR A N 1
ATOM 2911 C CA . TYR A 1 381 ? 14.656 4.168 20.234 1 86.69 381 TYR A CA 1
ATOM 2912 C C . TYR A 1 381 ? 13.211 3.865 20.594 1 86.69 381 TYR A C 1
ATOM 2914 O O . TYR A 1 381 ? 12.594 4.59 21.391 1 86.69 381 TYR A O 1
ATOM 2922 N N . ARG A 1 382 ? 12.641 2.832 20.062 1 87.75 382 ARG A N 1
ATOM 2923 C CA . ARG A 1 382 ? 11.281 2.383 20.312 1 87.75 382 ARG A CA 1
ATOM 2924 C C . ARG A 1 382 ? 11.109 0.911 19.953 1 87.75 382 ARG A C 1
ATOM 2926 O O . ARG A 1 382 ? 11.344 0.517 18.812 1 87.75 382 ARG A O 1
ATOM 2933 N N . PRO A 1 383 ? 10.578 0.164 20.812 1 89.69 383 PRO A N 1
ATOM 2934 C CA . PRO A 1 383 ? 10.461 -1.274 20.562 1 89.69 383 PRO A CA 1
ATOM 2935 C C . PRO A 1 383 ? 9.594 -1.593 19.344 1 89.69 383 PRO A C 1
ATOM 2937 O O . PRO A 1 383 ? 9.82 -2.598 18.672 1 89.69 383 PRO A O 1
ATOM 2940 N N . SER A 1 384 ? 8.656 -0.783 19.062 1 87.25 384 SER A N 1
ATOM 2941 C CA . SER A 1 384 ? 7.805 -1.039 17.906 1 87.25 384 SER A CA 1
ATOM 2942 C C . SER A 1 384 ? 8.609 -1.016 16.609 1 87.25 384 SER A C 1
ATOM 2944 O O . SER A 1 384 ? 8.32 -1.777 15.688 1 87.25 384 SER A O 1
ATOM 2946 N N . GLU A 1 385 ? 9.562 -0.138 16.625 1 88.88 385 GLU A N 1
ATOM 2947 C CA . GLU A 1 385 ? 10.422 -0.049 15.438 1 88.88 385 GLU A CA 1
ATOM 2948 C C . GLU A 1 385 ? 11.266 -1.309 15.281 1 88.88 385 GLU A C 1
ATOM 2950 O O . GLU A 1 385 ? 11.492 -1.773 14.156 1 88.88 385 GLU A O 1
ATOM 2955 N N . PHE A 1 386 ? 11.633 -1.825 16.391 1 92.56 386 PHE A N 1
ATOM 2956 C CA . PHE A 1 386 ? 12.406 -3.061 16.406 1 92.56 386 PHE A CA 1
ATOM 2957 C C . PHE A 1 386 ? 11.578 -4.223 15.867 1 92.56 386 PHE A C 1
ATOM 2959 O O . PHE A 1 386 ? 12.055 -4.996 15.031 1 92.56 386 PHE A O 1
ATOM 2966 N N . TRP A 1 387 ? 10.391 -4.301 16.25 1 90.31 387 TRP A N 1
ATOM 2967 C CA . TRP A 1 387 ? 9.508 -5.383 15.828 1 90.31 387 TRP A CA 1
ATOM 2968 C C . TRP A 1 387 ? 9.156 -5.25 14.352 1 90.31 387 TRP A C 1
ATOM 2970 O O . TRP A 1 387 ? 9.008 -6.25 13.648 1 90.31 387 TRP A O 1
ATOM 2980 N N . LEU A 1 388 ? 9.031 -4.07 13.93 1 88.38 388 LEU A N 1
ATOM 2981 C CA . LEU A 1 388 ? 8.766 -3.838 12.516 1 88.38 388 LEU A CA 1
ATOM 2982 C C . LEU A 1 388 ? 9.891 -4.402 11.656 1 88.38 388 LEU A C 1
ATOM 2984 O O . LEU A 1 388 ? 9.641 -5.047 10.633 1 88.38 388 LEU A O 1
ATOM 2988 N N . ALA A 1 389 ? 11.07 -4.145 12.055 1 92.44 389 ALA A N 1
ATOM 2989 C CA . ALA A 1 389 ? 12.234 -4.652 11.336 1 92.44 389 ALA A CA 1
ATOM 2990 C C . ALA A 1 389 ? 12.281 -6.18 11.383 1 92.44 389 ALA A C 1
ATOM 2992 O O . ALA A 1 389 ? 12.531 -6.828 10.359 1 92.44 389 ALA A O 1
ATOM 2993 N N . LEU A 1 390 ? 11.984 -6.715 12.555 1 94.38 390 LEU A N 1
ATOM 2994 C CA . LEU A 1 390 ? 12.055 -8.156 12.742 1 94.38 390 LEU A CA 1
ATOM 2995 C C . LEU A 1 390 ? 10.977 -8.859 11.922 1 94.38 390 LEU A C 1
ATOM 2997 O O . LEU A 1 390 ? 11.234 -9.898 11.312 1 94.38 390 LEU A O 1
ATOM 3001 N N . ILE A 1 391 ? 9.797 -8.336 11.875 1 90.38 391 ILE A N 1
ATOM 3002 C CA . ILE A 1 391 ? 8.695 -8.922 11.125 1 90.38 391 ILE A CA 1
ATOM 3003 C C . ILE A 1 391 ? 9.008 -8.875 9.633 1 90.38 391 ILE A C 1
ATOM 3005 O O . ILE A 1 391 ? 8.711 -9.828 8.898 1 90.38 391 ILE A O 1
ATOM 3009 N N . THR A 1 392 ? 9.555 -7.805 9.211 1 88.69 392 THR A N 1
ATOM 3010 C CA . THR A 1 392 ? 9.93 -7.688 7.809 1 88.69 392 THR A CA 1
ATOM 3011 C C . THR A 1 392 ? 10.992 -8.727 7.449 1 88.69 392 THR A C 1
ATOM 3013 O O . THR A 1 392 ? 10.883 -9.398 6.418 1 88.69 392 THR A O 1
ATOM 3016 N N . ALA A 1 393 ? 11.984 -8.859 8.312 1 92.5 393 ALA A N 1
ATOM 3017 C CA . ALA A 1 393 ? 13.031 -9.852 8.078 1 92.5 393 ALA A CA 1
ATOM 3018 C C . ALA A 1 393 ? 12.445 -11.258 8.039 1 92.5 393 ALA A C 1
ATOM 3020 O O . ALA A 1 393 ? 12.789 -12.055 7.156 1 92.5 393 ALA A O 1
ATOM 3021 N N . ALA A 1 394 ? 11.594 -11.539 8.914 1 90.44 394 ALA A N 1
ATOM 3022 C CA . ALA A 1 394 ? 10.945 -12.852 8.992 1 90.44 394 ALA A CA 1
ATOM 3023 C C . ALA A 1 394 ? 10.078 -13.102 7.762 1 90.44 394 ALA A C 1
ATOM 3025 O O . ALA A 1 394 ? 9.992 -14.234 7.277 1 90.44 394 ALA A O 1
ATOM 3026 N N . GLY A 1 395 ? 9.414 -12.078 7.344 1 85.12 395 GLY A N 1
ATOM 3027 C CA . GLY A 1 395 ? 8.602 -12.203 6.145 1 85.12 395 GLY A CA 1
ATOM 3028 C C . GLY A 1 395 ? 9.414 -12.57 4.914 1 85.12 395 GLY A C 1
ATOM 3029 O O . GLY A 1 395 ? 9 -13.422 4.125 1 85.12 395 GLY A O 1
ATOM 3030 N N . VAL A 1 396 ? 10.555 -11.977 4.816 1 83.38 396 VAL A N 1
ATOM 3031 C CA . VAL A 1 396 ? 11.43 -12.258 3.682 1 83.38 396 VAL A CA 1
ATOM 3032 C C . VAL A 1 396 ? 11.969 -13.68 3.789 1 83.38 396 VAL A C 1
ATOM 3034 O O . VAL A 1 396 ? 11.961 -14.43 2.809 1 83.38 396 VAL A O 1
ATOM 3037 N N . LEU A 1 397 ? 12.344 -14.109 4.957 1 84.5 397 LEU A N 1
ATOM 3038 C CA . LEU A 1 397 ? 12.969 -15.406 5.191 1 84.5 397 LEU A CA 1
ATOM 3039 C C . LEU A 1 397 ? 11.945 -16.531 5.121 1 84.5 397 LEU A C 1
ATOM 3041 O O . LEU A 1 397 ? 12.242 -17.625 4.633 1 84.5 397 LEU A O 1
ATOM 3045 N N . GLY A 1 398 ? 10.781 -16.266 5.648 1 77.88 398 GLY A N 1
ATOM 3046 C CA . GLY A 1 398 ? 9.781 -17.312 5.801 1 77.88 398 GLY A CA 1
ATOM 3047 C C . GLY A 1 398 ? 8.961 -17.547 4.547 1 77.88 398 GLY A C 1
ATOM 3048 O O . GLY A 1 398 ? 8.367 -18.609 4.371 1 77.88 398 GLY A O 1
ATOM 3049 N N . THR A 1 399 ? 8.938 -16.625 3.754 1 75.25 399 THR A N 1
ATOM 3050 C CA . THR A 1 399 ? 8.156 -16.75 2.529 1 75.25 399 THR A CA 1
ATOM 3051 C C . THR A 1 399 ? 9.047 -16.609 1.301 1 75.25 399 THR A C 1
ATOM 3053 O O . THR A 1 399 ? 10.203 -17.047 1.313 1 75.25 399 THR A O 1
ATOM 3056 N N . ASN A 1 400 ? 8.531 -16.141 0.232 1 69.75 400 ASN A N 1
ATOM 3057 C CA . ASN A 1 400 ? 9.359 -15.773 -0.912 1 69.75 400 ASN A CA 1
ATOM 3058 C C . ASN A 1 400 ? 9.617 -14.273 -0.951 1 69.75 400 ASN A C 1
ATOM 3060 O O . ASN A 1 400 ? 8.969 -13.508 -0.237 1 69.75 400 ASN A O 1
ATOM 3064 N N . MET A 1 401 ? 10.664 -13.914 -1.504 1 70.62 401 MET A N 1
ATOM 3065 C CA . MET A 1 401 ? 11.141 -12.539 -1.541 1 70.62 401 MET A CA 1
ATOM 3066 C C . MET A 1 401 ? 10.055 -11.602 -2.055 1 70.62 401 MET A C 1
ATOM 3068 O O . MET A 1 401 ? 9.953 -10.453 -1.611 1 70.62 401 MET A O 1
ATOM 3072 N N . LEU A 1 402 ? 9.266 -12.18 -2.902 1 70.75 402 LEU A N 1
ATOM 3073 C CA . LEU A 1 402 ? 8.203 -11.344 -3.441 1 70.75 402 LEU A CA 1
ATOM 3074 C C . LEU A 1 402 ? 7.16 -11.031 -2.369 1 70.75 402 LEU A C 1
ATOM 3076 O O . LEU A 1 402 ? 6.73 -9.883 -2.227 1 70.75 402 LEU A O 1
ATOM 3080 N N . ILE A 1 403 ? 6.828 -12.016 -1.602 1 74.06 403 ILE A N 1
ATOM 3081 C CA . ILE A 1 403 ? 5.891 -11.82 -0.499 1 74.06 403 ILE A CA 1
ATOM 3082 C C . ILE A 1 403 ? 6.539 -10.945 0.577 1 74.06 403 ILE A C 1
ATOM 3084 O O . ILE A 1 403 ? 5.867 -10.133 1.207 1 74.06 403 ILE A O 1
ATOM 3088 N N . GLY A 1 404 ? 7.828 -11.148 0.67 1 77.19 404 GLY A N 1
ATOM 3089 C CA . GLY A 1 404 ? 8.547 -10.305 1.615 1 77.19 404 GLY A CA 1
ATOM 3090 C C . GLY A 1 404 ? 8.422 -8.828 1.312 1 77.19 404 GLY A C 1
ATOM 3091 O O . GLY A 1 404 ? 8.219 -8.016 2.221 1 77.19 404 GLY A O 1
ATOM 3092 N N . VAL A 1 405 ? 8.516 -8.484 0.056 1 79.81 405 VAL A N 1
ATOM 3093 C CA . VAL A 1 405 ? 8.32 -7.098 -0.359 1 79.81 405 VAL A CA 1
ATOM 3094 C C . VAL A 1 405 ? 6.887 -6.664 -0.057 1 79.81 405 VAL A C 1
ATOM 3096 O O . VAL A 1 405 ? 6.656 -5.551 0.421 1 79.81 405 VAL A O 1
ATOM 3099 N N . GLY A 1 406 ? 6.004 -7.578 -0.376 1 80.5 406 GLY A N 1
ATOM 3100 C CA . GLY A 1 406 ? 4.613 -7.301 -0.064 1 80.5 406 GLY A CA 1
ATOM 3101 C C . GLY A 1 406 ? 4.379 -7.008 1.406 1 80.5 406 GLY A C 1
ATOM 3102 O O . GLY A 1 406 ? 3.646 -6.074 1.75 1 80.5 406 GLY A O 1
ATOM 3103 N N . VAL A 1 407 ? 5.035 -7.719 2.229 1 82.5 407 VAL A N 1
ATOM 3104 C CA . VAL A 1 407 ? 4.93 -7.516 3.67 1 82.5 407 VAL A CA 1
ATOM 3105 C C . VAL A 1 407 ? 5.523 -6.164 4.051 1 82.5 407 VAL A C 1
ATOM 3107 O O . VAL A 1 407 ? 4.926 -5.41 4.82 1 82.5 407 VAL A O 1
ATOM 3110 N N . ALA A 1 408 ? 6.629 -5.918 3.529 1 83 408 ALA A N 1
ATOM 3111 C CA . ALA A 1 408 ? 7.301 -4.656 3.818 1 83 408 ALA A CA 1
ATOM 3112 C C . ALA A 1 408 ? 6.441 -3.465 3.398 1 83 408 ALA A C 1
ATOM 3114 O O . ALA A 1 408 ? 6.266 -2.518 4.168 1 83 408 ALA A O 1
ATOM 3115 N N . VAL A 1 409 ? 5.922 -3.533 2.262 1 83.44 409 VAL A N 1
ATOM 3116 C CA . VAL A 1 409 ? 5.086 -2.459 1.734 1 83.44 409 VAL A CA 1
ATOM 3117 C C . VAL A 1 409 ? 3.807 -2.344 2.562 1 83.44 409 VAL A C 1
ATOM 3119 O O . VAL A 1 409 ? 3.379 -1.239 2.906 1 83.44 409 VAL A O 1
ATOM 3122 N N . SER A 1 410 ? 3.264 -3.492 2.891 1 85.44 410 SER A N 1
ATOM 3123 C CA . SER A 1 410 ? 2.035 -3.5 3.678 1 85.44 410 SER A CA 1
ATOM 3124 C C . SER A 1 410 ? 2.242 -2.836 5.035 1 85.44 410 SER A C 1
ATOM 3126 O O . SER A 1 410 ? 1.411 -2.041 5.477 1 85.44 410 SER A O 1
ATOM 3128 N N . LEU A 1 411 ? 3.307 -3.166 5.641 1 86.19 411 LEU A N 1
ATOM 3129 C CA . LEU A 1 411 ? 3.611 -2.572 6.938 1 86.19 411 LEU A CA 1
ATOM 3130 C C . LEU A 1 411 ? 3.828 -1.068 6.809 1 86.19 411 LEU A C 1
ATOM 3132 O O . LEU A 1 411 ? 3.396 -0.299 7.672 1 86.19 411 LEU A O 1
ATOM 3136 N N . SER A 1 412 ? 4.453 -0.701 5.75 1 85.81 412 SER A N 1
ATOM 3137 C CA . SER A 1 412 ? 4.668 0.72 5.496 1 85.81 412 SER A CA 1
ATOM 3138 C C . SER A 1 412 ? 3.346 1.453 5.297 1 85.81 412 SER A C 1
ATOM 3140 O O . SER A 1 412 ? 3.172 2.572 5.781 1 85.81 412 SER A O 1
ATOM 3142 N N . VAL A 1 413 ? 2.518 0.823 4.598 1 85.12 413 VAL A N 1
ATOM 3143 C CA . VAL A 1 413 ? 1.216 1.411 4.297 1 85.12 413 VAL A CA 1
ATOM 3144 C C . VAL A 1 413 ? 0.394 1.525 5.578 1 85.12 413 VAL A C 1
ATOM 3146 O O . VAL A 1 413 ? -0.24 2.553 5.828 1 85.12 413 VAL A O 1
ATOM 3149 N N . ILE A 1 414 ? 0.426 0.484 6.348 1 86.38 414 ILE A N 1
ATOM 3150 C CA . ILE A 1 414 ? -0.322 0.476 7.602 1 86.38 414 ILE A CA 1
ATOM 3151 C C . ILE A 1 414 ? 0.188 1.589 8.516 1 86.38 414 ILE A C 1
ATOM 3153 O O . ILE A 1 414 ? -0.604 2.318 9.117 1 86.38 414 ILE A O 1
ATOM 3157 N N . ASP A 1 415 ? 1.423 1.712 8.562 1 83.88 415 ASP A N 1
ATOM 3158 C CA . ASP A 1 415 ? 2.029 2.752 9.391 1 83.88 415 ASP A CA 1
ATOM 3159 C C . ASP A 1 415 ? 1.648 4.145 8.891 1 83.88 415 ASP A C 1
ATOM 3161 O O . ASP A 1 415 ? 1.25 5.004 9.68 1 83.88 415 ASP A O 1
ATOM 3165 N N . LEU A 1 416 ? 1.758 4.328 7.633 1 83.62 416 LEU A N 1
ATOM 3166 C CA . LEU A 1 416 ? 1.427 5.613 7.027 1 83.62 416 LEU A CA 1
ATOM 3167 C C . LEU A 1 416 ? -0.052 5.938 7.215 1 83.62 416 LEU A C 1
ATOM 3169 O O . LEU A 1 416 ? -0.405 7.062 7.57 1 83.62 416 LEU A O 1
ATOM 3173 N N . PHE A 1 417 ? -0.851 4.945 6.938 1 85.75 417 PHE A N 1
ATOM 3174 C CA . PHE A 1 417 ? -2.293 5.137 7.047 1 85.75 417 PHE A CA 1
ATOM 3175 C C . PHE A 1 417 ? -2.686 5.465 8.484 1 85.75 417 PHE A C 1
ATOM 3177 O O . PHE A 1 417 ? -3.578 6.285 8.719 1 85.75 417 PHE A O 1
ATOM 3184 N N . ALA A 1 418 ? -2.066 4.891 9.445 1 84.44 418 ALA A N 1
ATOM 3185 C CA . ALA A 1 418 ? -2.348 5.16 10.852 1 84.44 418 ALA A CA 1
ATOM 3186 C C . ALA A 1 418 ? -2.031 6.609 11.203 1 84.44 418 ALA A C 1
ATOM 3188 O O . ALA A 1 418 ? -2.734 7.227 12.008 1 84.44 418 ALA A O 1
ATOM 3189 N N . ARG A 1 419 ? -1.1 7.129 10.586 1 82.06 419 ARG A N 1
ATOM 3190 C CA . ARG A 1 419 ? -0.676 8.5 10.859 1 82.06 419 ARG A CA 1
ATOM 3191 C C . ARG A 1 419 ? -1.607 9.5 10.195 1 82.06 419 ARG A C 1
ATOM 3193 O O . ARG A 1 419 ? -1.861 10.578 10.742 1 82.06 419 ARG A O 1
ATOM 3200 N N . VAL A 1 420 ? -2.066 9.141 9.086 1 86.06 420 VAL A N 1
ATOM 3201 C CA . VAL A 1 420 ? -2.891 10.062 8.312 1 86.06 420 VAL A CA 1
ATOM 3202 C C . VAL A 1 420 ? -4.34 9.977 8.781 1 86.06 420 VAL A C 1
ATOM 3204 O O . VAL A 1 420 ? -5.074 10.969 8.734 1 86.06 420 VAL A O 1
ATOM 3207 N N . ALA A 1 421 ? -4.703 8.828 9.234 1 86.38 421 ALA A N 1
ATOM 3208 C CA . ALA A 1 421 ? -6.098 8.57 9.594 1 86.38 421 ALA A CA 1
ATOM 3209 C C . ALA A 1 421 ? -6.496 9.359 10.836 1 86.38 421 ALA A C 1
ATOM 3211 O O . ALA A 1 421 ? -7.672 9.703 11.016 1 86.38 421 ALA A O 1
ATOM 3212 N N . ARG A 1 422 ? -5.523 9.664 11.703 1 86.44 422 ARG A N 1
ATOM 3213 C CA . ARG A 1 422 ? -5.836 10.367 12.945 1 86.44 422 ARG A CA 1
ATOM 3214 C C . ARG A 1 422 ? -4.812 11.461 13.227 1 86.44 422 ARG A C 1
ATOM 3216 O O . ARG A 1 422 ? -4.105 11.406 14.234 1 86.44 422 ARG A O 1
ATOM 3223 N N . PRO A 1 423 ? -4.91 12.469 12.359 1 86.19 423 PRO A N 1
ATOM 3224 C CA . PRO A 1 423 ? -4 13.578 12.633 1 86.19 423 PRO A CA 1
ATOM 3225 C C . PRO A 1 423 ? -4.375 14.359 13.891 1 86.19 423 PRO A C 1
ATOM 3227 O O . PRO A 1 423 ? -5.426 14.109 14.484 1 86.19 423 PRO A O 1
ATOM 3230 N N . HIS A 1 424 ? -3.502 15.219 14.281 1 85.81 424 HIS A N 1
ATOM 3231 C CA . HIS A 1 424 ? -3.797 16.078 15.43 1 85.81 424 HIS A CA 1
ATOM 3232 C C . HIS A 1 424 ? -4.914 17.062 15.109 1 85.81 424 HIS A C 1
ATOM 3234 O O . HIS A 1 424 ? -4.969 17.609 14 1 85.81 424 HIS A O 1
ATOM 3240 N N . ALA A 1 425 ? -5.82 17.078 15.953 1 90.44 425 ALA A N 1
ATOM 3241 C CA . ALA A 1 425 ? -6.879 18.094 15.906 1 90.44 425 ALA A CA 1
ATOM 3242 C C . ALA A 1 425 ? -6.965 18.859 17.219 1 90.44 425 ALA A C 1
ATOM 3244 O O . ALA A 1 425 ? -6.57 18.344 18.266 1 90.44 425 ALA A O 1
ATOM 3245 N N . ALA A 1 426 ? -7.391 20.109 17.141 1 91.06 426 ALA A N 1
ATOM 3246 C CA . ALA A 1 426 ? -7.41 20.938 18.344 1 91.06 426 ALA A CA 1
ATOM 3247 C C . ALA A 1 426 ? -8.641 21.844 18.359 1 91.06 426 ALA A C 1
ATOM 3249 O O . ALA A 1 426 ? -9.125 22.266 17.312 1 91.06 426 ALA A O 1
ATOM 3250 N N . ILE A 1 427 ? -9.125 22 19.516 1 94.56 427 ILE A N 1
ATOM 3251 C CA . ILE A 1 427 ? -10.078 23.062 19.797 1 94.56 427 ILE A CA 1
ATOM 3252 C C . ILE A 1 427 ? -9.336 24.281 20.344 1 94.56 427 ILE A C 1
ATOM 3254 O O . ILE A 1 427 ? -8.562 24.156 21.297 1 94.56 427 ILE A O 1
ATOM 3258 N N . LEU A 1 428 ? -9.547 25.406 19.703 1 93 428 LEU A N 1
ATOM 3259 C CA . LEU A 1 428 ? -8.758 26.578 20.047 1 93 428 LEU A CA 1
ATOM 3260 C C . LEU A 1 428 ? -9.523 27.5 20.984 1 93 428 LEU A C 1
ATOM 3262 O O . LEU A 1 428 ? -10.75 27.625 20.891 1 93 428 LEU A O 1
ATOM 3266 N N . GLY A 1 429 ? -8.781 28.016 21.953 1 92.19 429 GLY A N 1
ATOM 3267 C CA . GLY A 1 429 ? -9.281 29 22.906 1 92.19 429 GLY A CA 1
ATOM 3268 C C . GLY A 1 429 ? -8.297 30.125 23.172 1 92.19 429 GLY A C 1
ATOM 3269 O O . GLY A 1 429 ? -7.207 30.156 22.594 1 92.19 429 GLY A O 1
ATOM 3270 N N . GLU A 1 430 ? -8.789 31.078 23.984 1 90.25 430 GLU A N 1
ATOM 3271 C CA . GLU A 1 430 ? -7.953 32.219 24.344 1 90.25 430 GLU A CA 1
ATOM 3272 C C . GLU A 1 430 ? -7.449 32.125 25.781 1 90.25 430 GLU A C 1
ATOM 3274 O O . GLU A 1 430 ? -8.156 31.609 26.656 1 90.25 430 GLU A O 1
ATOM 3279 N N . ILE A 1 431 ? -6.199 32.469 25.906 1 86.81 431 ILE A N 1
ATOM 3280 C CA . ILE A 1 431 ? -5.617 32.594 27.234 1 86.81 431 ILE A CA 1
ATOM 3281 C C . ILE A 1 431 ? -5.406 34.062 27.578 1 86.81 431 ILE A C 1
ATOM 3283 O O . ILE A 1 431 ? -4.719 34.781 26.844 1 86.81 431 ILE A O 1
ATOM 3287 N N . PRO A 1 432 ? -6.016 34.438 28.75 1 82.25 432 PRO A N 1
ATOM 3288 C CA . PRO A 1 432 ? -5.801 35.844 29.141 1 82.25 432 PRO A CA 1
ATOM 3289 C C . PRO A 1 432 ? -4.324 36.188 29.266 1 82.25 432 PRO A C 1
ATOM 3291 O O . PRO A 1 432 ? -3.57 35.5 29.938 1 82.25 432 PRO A O 1
ATOM 3294 N N . GLY A 1 433 ? -3.84 37.188 28.594 1 75.38 433 GLY A N 1
ATOM 3295 C CA . GLY A 1 433 ? -2.471 37.656 28.719 1 75.38 433 GLY A CA 1
ATOM 3296 C C . GLY A 1 433 ? -1.544 37.094 27.672 1 75.38 433 GLY A C 1
ATOM 3297 O O . GLY A 1 433 ? -0.393 37.5 27.547 1 75.38 433 GLY A O 1
ATOM 3298 N N . MET A 1 434 ? -2.055 36.125 27.016 1 75.12 434 MET A N 1
ATOM 3299 C CA . MET A 1 434 ? -1.237 35.531 25.984 1 75.12 434 MET A CA 1
ATOM 3300 C C . MET A 1 434 ? -1.87 35.719 24.609 1 75.12 434 MET A C 1
ATOM 3302 O O . MET A 1 434 ? -3.023 35.312 24.391 1 75.12 434 MET A O 1
ATOM 3306 N N . ALA A 1 435 ? -1.167 36.375 23.672 1 71.62 435 ALA A N 1
ATOM 3307 C CA . ALA A 1 435 ? -1.708 36.656 22.359 1 71.62 435 ALA A CA 1
ATOM 3308 C C . ALA A 1 435 ? -1.927 35.375 21.547 1 71.62 435 ALA A C 1
ATOM 3310 O O . ALA A 1 435 ? -1.105 34.469 21.594 1 71.62 435 ALA A O 1
ATOM 3311 N N . GLY A 1 436 ? -3.082 35.406 20.859 1 76.94 436 GLY A N 1
ATOM 3312 C CA . GLY A 1 436 ? -3.346 34.344 19.922 1 76.94 436 GLY A CA 1
ATOM 3313 C C . GLY A 1 436 ? -4.285 33.281 20.469 1 76.94 436 GLY A C 1
ATOM 3314 O O . GLY A 1 436 ? -4.805 33.406 21.578 1 76.94 436 GLY A O 1
ATOM 3315 N N . LEU A 1 437 ? -4.617 32.312 19.656 1 85.94 437 LEU A N 1
ATOM 3316 C CA . LEU A 1 437 ? -5.473 31.188 20.016 1 85.94 437 LEU A CA 1
ATOM 3317 C C . LEU A 1 437 ? -4.641 29.938 20.297 1 85.94 437 LEU A C 1
ATOM 3319 O O . LEU A 1 437 ? -3.623 29.703 19.641 1 85.94 437 LEU A O 1
ATOM 3323 N N . HIS A 1 438 ? -5.078 29.219 21.328 1 84.94 438 HIS A N 1
ATOM 3324 C CA . HIS A 1 438 ? -4.285 28.078 21.781 1 84.94 438 HIS A CA 1
ATOM 3325 C C . HIS A 1 438 ? -5.148 26.828 21.922 1 84.94 438 HIS A C 1
ATOM 3327 O O . HIS A 1 438 ? -6.352 26.938 22.188 1 84.94 438 HIS A O 1
ATOM 3333 N N . ASP A 1 439 ? -4.473 25.656 21.781 1 88.38 439 ASP A N 1
ATOM 3334 C CA . ASP A 1 439 ? -5.121 24.375 21.953 1 88.38 439 ASP A CA 1
ATOM 3335 C C . ASP A 1 439 ? -5.539 24.156 23.406 1 88.38 439 ASP A C 1
ATOM 3337 O O . ASP A 1 439 ? -4.711 24.219 24.312 1 88.38 439 ASP A O 1
ATOM 3341 N N . ILE A 1 440 ? -6.766 23.844 23.609 1 89.31 440 ILE A N 1
ATOM 3342 C CA . ILE A 1 440 ? -7.297 23.734 24.969 1 89.31 440 ILE A CA 1
ATOM 3343 C C . ILE A 1 440 ? -6.73 22.5 25.656 1 89.31 440 ILE A C 1
ATOM 3345 O O . ILE A 1 440 ? -6.707 22.422 26.891 1 89.31 440 ILE A O 1
ATOM 3349 N N . GLU A 1 441 ? -6.363 21.516 24.875 1 85.44 441 GLU A N 1
ATOM 3350 C CA . GLU A 1 441 ? -5.77 20.312 25.453 1 85.44 441 GLU A CA 1
ATOM 3351 C C . GLU A 1 441 ? -4.371 20.594 26 1 85.44 441 GLU A C 1
ATOM 3353 O O . GLU A 1 441 ? -3.967 20.016 27.016 1 85.44 441 GLU A O 1
ATOM 3358 N N . ASP A 1 442 ? -3.652 21.484 25.359 1 79.81 442 ASP A N 1
ATOM 3359 C CA . ASP A 1 442 ? -2.307 21.844 25.781 1 79.81 442 ASP A CA 1
ATOM 3360 C C . ASP A 1 442 ? -2.348 22.859 26.922 1 79.81 442 ASP A C 1
ATOM 3362 O O . ASP A 1 442 ? -1.462 22.891 27.766 1 79.81 442 ASP A O 1
ATOM 3366 N N . TRP A 1 443 ? -3.381 23.734 26.828 1 83.88 443 TRP A N 1
ATOM 3367 C CA . TRP A 1 443 ? -3.557 24.781 27.812 1 83.88 443 TRP A CA 1
ATOM 3368 C C . TRP A 1 443 ? -4.949 24.719 28.438 1 83.88 443 TRP A C 1
ATOM 3370 O O . TRP A 1 443 ? -5.867 25.422 27.984 1 83.88 443 TRP A O 1
ATOM 3380 N N . PRO A 1 444 ? -5.055 23.984 29.484 1 85.06 444 PRO A N 1
ATOM 3381 C CA . PRO A 1 444 ? -6.367 23.812 30.109 1 85.06 444 PRO A CA 1
ATOM 3382 C C . PRO A 1 444 ? -6.984 25.125 30.578 1 85.06 444 PRO A C 1
ATOM 3384 O O . PRO A 1 444 ? -8.203 25.219 30.75 1 85.06 444 PRO A O 1
ATOM 3387 N N . GLN A 1 445 ? -6.152 26.109 30.703 1 86.25 445 GLN A N 1
ATOM 3388 C CA . GLN A 1 445 ? -6.656 27.406 31.156 1 86.25 445 GLN A CA 1
ATOM 3389 C C . GLN A 1 445 ? -7.258 28.203 30 1 86.25 445 GLN A C 1
ATOM 3391 O O . GLN A 1 445 ? -7.867 29.25 30.219 1 86.25 445 GLN A O 1
ATOM 3396 N N . ALA A 1 446 ? -7.137 27.672 28.828 1 89.69 446 ALA A N 1
ATOM 3397 C CA . ALA A 1 446 ? -7.695 28.359 27.672 1 89.69 446 ALA A CA 1
ATOM 3398 C C . ALA A 1 446 ? -9.219 28.375 27.734 1 89.69 446 ALA A C 1
ATOM 3400 O O . ALA A 1 446 ? -9.844 27.391 28.125 1 89.69 446 ALA A O 1
ATOM 3401 N N . GLN A 1 447 ? -9.734 29.562 27.453 1 90.75 447 GLN A N 1
ATOM 3402 C CA . GLN A 1 447 ? -11.188 29.703 27.469 1 90.75 447 GLN A CA 1
ATOM 3403 C C . GLN A 1 447 ? -11.758 29.734 26.062 1 90.75 447 GLN A C 1
ATOM 3405 O O . GLN A 1 447 ? -11.305 30.516 25.219 1 90.75 447 GLN A O 1
ATOM 3410 N N . THR A 1 448 ? -12.75 28.922 25.891 1 92.88 448 THR A N 1
ATOM 3411 C CA . THR A 1 448 ? -13.445 28.906 24.609 1 92.88 448 THR A CA 1
ATOM 3412 C C . THR A 1 448 ? -14.508 30 24.547 1 92.88 448 THR A C 1
ATOM 3414 O O . THR A 1 448 ? -14.766 30.672 25.547 1 92.88 448 THR A O 1
ATOM 3417 N N . PHE A 1 449 ? -15.039 30.266 23.406 1 92.81 449 PHE A N 1
ATOM 3418 C CA . PHE A 1 449 ? -16.078 31.266 23.188 1 92.81 449 PHE A CA 1
ATOM 3419 C C . PHE A 1 449 ? -17.469 30.641 23.297 1 92.81 449 PHE A C 1
ATOM 3421 O O . PHE A 1 449 ? -17.766 29.641 22.641 1 92.81 449 PHE A O 1
ATOM 3428 N N . PRO A 1 450 ? -18.25 31.25 24.219 1 93.38 450 PRO A N 1
ATOM 3429 C CA . PRO A 1 450 ? -19.594 30.703 24.328 1 93.38 450 PRO A CA 1
ATOM 3430 C C . PRO A 1 450 ? -20.328 30.656 22.984 1 93.38 450 PRO A C 1
ATOM 3432 O O . PRO A 1 450 ? -20.453 31.688 22.312 1 93.38 450 PRO A O 1
ATOM 3435 N N . GLY A 1 451 ? -20.766 29.484 22.562 1 95.69 451 GLY A N 1
ATOM 3436 C CA . GLY A 1 451 ? -21.531 29.328 21.328 1 95.69 451 GLY A CA 1
ATOM 3437 C C . GLY A 1 451 ? -20.656 29.141 20.109 1 95.69 451 GLY A C 1
ATOM 3438 O O . GLY A 1 451 ? -21.172 28.906 19 1 95.69 451 GLY A O 1
ATOM 3439 N N . LEU A 1 452 ? -19.359 29.266 20.281 1 97.12 452 LEU A N 1
ATOM 3440 C CA . LEU A 1 452 ? -18.438 29.156 19.156 1 97.12 452 LEU A CA 1
ATOM 3441 C C . LEU A 1 452 ? -17.375 28.094 19.438 1 97.12 452 LEU A C 1
ATOM 3443 O O . LEU A 1 452 ? -16.703 28.141 20.469 1 97.12 452 LEU A O 1
ATOM 3447 N N . VAL A 1 453 ? -17.297 27.109 18.547 1 97.44 453 VAL A N 1
ATOM 3448 C CA . VAL A 1 453 ? -16.219 26.125 18.594 1 97.44 453 VAL A CA 1
ATOM 3449 C C . VAL A 1 453 ? -15.242 26.375 17.453 1 97.44 453 VAL A C 1
ATOM 3451 O O . VAL A 1 453 ? -15.633 26.375 16.281 1 97.44 453 VAL A O 1
ATOM 3454 N N . ILE A 1 454 ? -14.039 26.719 17.766 1 97.19 454 ILE A N 1
ATOM 3455 C CA . ILE A 1 454 ? -12.984 26.859 16.766 1 97.19 454 ILE A CA 1
ATOM 3456 C C . ILE A 1 454 ? -12.195 25.562 16.656 1 97.19 454 ILE A C 1
ATOM 3458 O O . ILE A 1 454 ? -11.484 25.172 17.594 1 97.19 454 ILE A O 1
ATOM 3462 N N . PHE A 1 455 ? -12.336 24.922 15.516 1 96.62 455 PHE A N 1
ATOM 3463 C CA . PHE A 1 455 ? -11.789 23.594 15.312 1 96.62 455 PHE A CA 1
ATOM 3464 C C . PHE A 1 455 ? -10.648 23.625 14.297 1 96.62 455 PHE A C 1
ATOM 3466 O O . PHE A 1 455 ? -10.805 24.156 13.203 1 96.62 455 PHE A O 1
ATOM 3473 N N . ARG A 1 456 ? -9.508 23.125 14.656 1 92.75 456 ARG A N 1
ATOM 3474 C CA . ARG A 1 456 ? -8.352 23.031 13.766 1 92.75 456 ARG A CA 1
ATOM 3475 C C . ARG A 1 456 ? -7.961 21.578 13.516 1 92.75 456 ARG A C 1
ATOM 3477 O O . ARG A 1 456 ? -7.824 20.797 14.453 1 92.75 456 ARG A O 1
ATOM 3484 N N . TYR A 1 457 ? -7.895 21.219 12.25 1 90.69 457 TYR A N 1
ATOM 3485 C CA . TYR A 1 457 ? -7.449 19.906 11.805 1 90.69 457 TYR A CA 1
ATOM 3486 C C . TYR A 1 457 ? -6.102 20 11.102 1 90.69 457 TYR A C 1
ATOM 3488 O O . TYR A 1 457 ? -5.98 20.656 10.062 1 90.69 457 TYR A O 1
ATOM 3496 N N . ASP A 1 458 ? -5.012 19.438 11.602 1 86.38 458 ASP A N 1
ATOM 3497 C CA . ASP A 1 458 ? -3.637 19.672 11.18 1 86.38 458 ASP A CA 1
ATOM 3498 C C . ASP A 1 458 ? -3.223 18.688 10.086 1 86.38 458 ASP A C 1
ATOM 3500 O O . ASP A 1 458 ? -2.172 18.047 10.18 1 86.38 458 ASP A O 1
ATOM 3504 N N . ALA A 1 459 ? -4.094 18.516 9.133 1 86.44 459 ALA A N 1
ATOM 3505 C CA . ALA A 1 459 ? -3.795 17.672 7.988 1 86.44 459 ALA A CA 1
ATOM 3506 C C . ALA A 1 459 ? -4.707 18 6.809 1 86.44 459 ALA A C 1
ATOM 3508 O O . ALA A 1 459 ? -5.762 18.609 6.988 1 86.44 459 ALA A O 1
ATOM 3509 N N . GLN A 1 460 ? -4.191 17.594 5.664 1 88.25 460 GLN A N 1
ATOM 3510 C CA . GLN A 1 460 ? -5.074 17.656 4.504 1 88.25 460 GLN A CA 1
ATOM 3511 C C . GLN A 1 460 ? -6.246 16.688 4.652 1 88.25 460 GLN A C 1
ATOM 3513 O O . GLN A 1 460 ? -6.082 15.586 5.184 1 88.25 460 GLN A O 1
ATOM 3518 N N . LEU A 1 461 ? -7.383 17.141 4.238 1 89.94 461 LEU A N 1
ATOM 3519 C CA . LEU A 1 461 ? -8.539 16.234 4.266 1 89.94 461 LEU A CA 1
ATOM 3520 C C . LEU A 1 461 ? -8.555 15.336 3.043 1 89.94 461 LEU A C 1
ATOM 3522 O O . LEU A 1 461 ? -8.422 15.805 1.911 1 89.94 461 LEU A O 1
ATOM 3526 N N . CYS A 1 462 ? -8.633 14.062 3.291 1 90.12 462 CYS A N 1
ATOM 3527 C CA . CYS A 1 462 ? -8.656 13.07 2.217 1 90.12 462 CYS A CA 1
ATOM 3528 C C . CYS A 1 462 ? -9.461 11.844 2.625 1 90.12 462 CYS A C 1
ATOM 3530 O O . CYS A 1 462 ? -10.047 11.812 3.709 1 90.12 462 CYS A O 1
ATOM 3532 N N . PHE A 1 463 ? -9.492 10.906 1.803 1 87 463 PHE A N 1
ATOM 3533 C CA . PHE A 1 463 ? -10.305 9.711 2.016 1 87 463 PHE A CA 1
ATOM 3534 C C . PHE A 1 463 ? -9.898 9 3.301 1 87 463 PHE A C 1
ATOM 3536 O O . PHE A 1 463 ? -10.742 8.406 3.98 1 87 463 PHE A O 1
ATOM 3543 N N . ALA A 1 464 ? -8.648 9.078 3.668 1 87.38 464 ALA A N 1
ATOM 3544 C CA . ALA A 1 464 ? -8.094 8.297 4.77 1 87.38 464 ALA A CA 1
ATOM 3545 C C . ALA A 1 464 ? -8.539 8.859 6.117 1 87.38 464 ALA A C 1
ATOM 3547 O O . ALA A 1 464 ? -8.578 8.133 7.117 1 87.38 464 ALA A O 1
ATOM 3548 N N . ASN A 1 465 ? -8.875 10.172 6.168 1 91.75 465 ASN A N 1
ATOM 3549 C CA . ASN A 1 465 ? -9.133 10.758 7.48 1 91.75 465 ASN A CA 1
ATOM 3550 C C . ASN A 1 465 ? -10.469 11.5 7.512 1 91.75 465 ASN A C 1
ATOM 3552 O O . ASN A 1 465 ? -10.828 12.086 8.531 1 91.75 465 ASN A O 1
ATOM 3556 N N . ALA A 1 466 ? -11.242 11.469 6.465 1 91.31 466 ALA A N 1
ATOM 3557 C CA . ALA A 1 466 ? -12.492 12.211 6.371 1 91.31 466 ALA A CA 1
ATOM 3558 C C . ALA A 1 466 ? -13.484 11.758 7.445 1 91.31 466 ALA A C 1
ATOM 3560 O O . ALA A 1 466 ? -14.172 12.578 8.047 1 91.31 466 ALA A O 1
ATOM 3561 N N . GLU A 1 467 ? -13.531 10.469 7.656 1 88.94 467 GLU A N 1
ATOM 3562 C CA . GLU A 1 467 ? -14.43 9.938 8.68 1 88.94 467 GLU A CA 1
ATOM 3563 C C . GLU A 1 467 ? -13.992 10.375 10.07 1 88.94 467 GLU A C 1
ATOM 3565 O O . GLU A 1 467 ? -14.836 10.703 10.914 1 88.94 467 GLU A O 1
ATOM 3570 N N . ASP A 1 468 ? -12.781 10.32 10.344 1 91.38 468 ASP A N 1
ATOM 3571 C CA . ASP A 1 468 ? -12.25 10.781 11.617 1 91.38 468 ASP A CA 1
ATOM 3572 C C . ASP A 1 468 ? -12.531 12.266 11.836 1 91.38 468 ASP A C 1
ATOM 3574 O O . ASP A 1 468 ? -12.891 12.68 12.938 1 91.38 468 ASP A O 1
ATOM 3578 N N . PHE A 1 469 ? -12.398 13.047 10.781 1 94.06 469 PHE A N 1
ATOM 3579 C CA . PHE A 1 469 ? -12.68 14.477 10.82 1 94.06 469 PHE A CA 1
ATOM 3580 C C . PHE A 1 469 ? -14.117 14.727 11.258 1 94.06 469 PHE A C 1
ATOM 3582 O O . PHE A 1 469 ? -14.359 15.5 12.188 1 94.06 469 PHE A O 1
ATOM 3589 N N . LYS A 1 470 ? -14.977 14.109 10.57 1 93.19 470 LYS A N 1
ATOM 3590 C CA . LYS A 1 470 ? -16.391 14.266 10.891 1 93.19 470 LYS A CA 1
ATOM 3591 C C . LYS A 1 470 ? -16.688 13.867 12.336 1 93.19 470 LYS A C 1
ATOM 3593 O O . LYS A 1 470 ? -17.344 14.594 13.07 1 93.19 470 LYS A O 1
ATOM 3598 N N . ARG A 1 471 ? -16.172 12.742 12.695 1 90.88 471 ARG A N 1
ATOM 3599 C CA . ARG A 1 471 ? -16.391 12.234 14.047 1 90.88 471 ARG A CA 1
ATOM 3600 C C . ARG A 1 471 ? -15.859 13.211 15.094 1 90.88 471 ARG A C 1
ATOM 3602 O O . ARG A 1 471 ? -16.531 13.492 16.078 1 90.88 471 ARG A O 1
ATOM 3609 N N . ARG A 1 472 ? -14.742 13.781 14.875 1 94.06 472 ARG A N 1
ATOM 3610 C CA . ARG A 1 472 ? -14.102 14.672 15.844 1 94.06 472 ARG A CA 1
ATOM 3611 C C . ARG A 1 472 ? -14.828 16.016 15.914 1 94.06 472 ARG A C 1
ATOM 3613 O O . ARG A 1 472 ? -14.922 16.609 16.984 1 94.06 472 ARG A O 1
ATOM 3620 N N . VAL A 1 473 ? -15.227 16.484 14.789 1 95.81 473 VAL A N 1
ATOM 3621 C CA . VAL A 1 473 ? -15.984 17.719 14.766 1 95.81 473 VAL A CA 1
ATOM 3622 C C . VAL A 1 473 ? -17.266 17.562 15.57 1 95.81 473 VAL A C 1
ATOM 3624 O O . VAL A 1 473 ? -17.594 18.406 16.406 1 95.81 473 VAL A O 1
ATOM 3627 N N . LEU A 1 474 ? -17.953 16.484 15.359 1 93.69 474 LEU A N 1
ATOM 3628 C CA . LEU A 1 474 ? -19.219 16.234 16.047 1 93.69 474 LEU A CA 1
ATOM 3629 C C . LEU A 1 474 ? -18.984 16.031 17.547 1 93.69 474 LEU A C 1
ATOM 3631 O O . LEU A 1 474 ? -19.781 16.484 18.359 1 93.69 474 LEU A O 1
ATOM 3635 N N . LEU A 1 475 ? -17.906 15.383 17.828 1 93.44 475 LEU A N 1
ATOM 3636 C CA . LEU A 1 475 ? -17.562 15.203 19.234 1 93.44 475 LEU A CA 1
ATOM 3637 C C . LEU A 1 475 ? -17.266 16.547 19.891 1 93.44 475 LEU A C 1
ATOM 3639 O O . LEU A 1 475 ? -17.641 16.781 21.047 1 93.44 475 LEU A O 1
ATOM 3643 N N . ALA A 1 476 ? -16.578 17.438 19.188 1 95.31 476 ALA A N 1
ATOM 3644 C CA . ALA A 1 476 ? -16.25 18.766 19.688 1 95.31 476 ALA A CA 1
ATOM 3645 C C . ALA A 1 476 ? -17.531 19.562 19.984 1 95.31 476 ALA A C 1
ATOM 3647 O O . ALA A 1 476 ? -17.609 20.281 20.984 1 95.31 476 ALA A O 1
ATOM 3648 N N . ILE A 1 477 ? -18.484 19.422 19.156 1 95.25 477 ILE A N 1
ATOM 3649 C CA . ILE A 1 477 ? -19.75 20.125 19.312 1 95.25 477 ILE A CA 1
ATOM 3650 C C . ILE A 1 477 ? -20.516 19.531 20.5 1 95.25 477 ILE A C 1
ATOM 3652 O O . ILE A 1 477 ? -21.062 20.266 21.328 1 95.25 477 ILE A O 1
ATOM 3656 N N . ALA A 1 478 ? -20.469 18.219 20.625 1 92.88 478 ALA A N 1
ATOM 3657 C CA . ALA A 1 478 ? -21.219 17.516 21.656 1 92.88 478 ALA A CA 1
ATOM 3658 C C . ALA A 1 478 ? -20.641 17.797 23.047 1 92.88 478 ALA A C 1
ATOM 3660 O O . ALA A 1 478 ? -21.359 17.844 24.031 1 92.88 478 ALA A O 1
ATOM 3661 N N . THR A 1 479 ? -19.359 18 23.094 1 92.06 479 THR A N 1
ATOM 3662 C CA . THR A 1 479 ? -18.688 18.141 24.375 1 92.06 479 THR A CA 1
ATOM 3663 C C . THR A 1 479 ? -18.531 19.609 24.75 1 92.06 479 THR A C 1
ATOM 3665 O O . THR A 1 479 ? -17.953 19.938 25.797 1 92.06 479 THR A O 1
ATOM 3668 N N . ALA A 1 480 ? -19.016 20.484 23.891 1 93.81 480 ALA A N 1
ATOM 3669 C CA . ALA A 1 480 ? -18.922 21.906 24.188 1 93.81 480 ALA A CA 1
ATOM 3670 C C . ALA A 1 480 ? -19.75 22.266 25.438 1 93.81 480 ALA A C 1
ATOM 3672 O O . ALA A 1 480 ? -20.828 21.703 25.656 1 93.81 480 ALA A O 1
ATOM 3673 N N . PRO A 1 481 ? -19.219 23.203 26.25 1 90.56 481 PRO A N 1
ATOM 3674 C CA . PRO A 1 481 ? -19.922 23.562 27.5 1 90.56 481 PRO A CA 1
ATOM 3675 C C . PRO A 1 481 ? -21.281 24.172 27.25 1 90.56 481 PRO A C 1
ATOM 3677 O O . PRO A 1 481 ? -22.188 24.047 28.078 1 90.56 481 PRO A O 1
ATOM 3680 N N . GLN A 1 482 ? -21.484 24.969 26.203 1 92.38 482 GLN A N 1
ATOM 3681 C CA . GLN A 1 482 ? -22.734 25.594 25.797 1 92.38 482 GLN A CA 1
ATOM 3682 C C . GLN A 1 482 ? -23.156 25.156 24.391 1 92.38 482 GLN A C 1
ATOM 3684 O O . GLN A 1 482 ? -22.328 24.688 23.609 1 92.38 482 GLN A O 1
ATOM 3689 N N . PRO A 1 483 ? -24.422 25.312 24.172 1 94.25 483 PRO A N 1
ATOM 3690 C CA . PRO A 1 483 ? -24.875 24.953 22.828 1 94.25 483 PRO A CA 1
ATOM 3691 C C . PRO A 1 483 ? -24.125 25.719 21.734 1 94.25 483 PRO A C 1
ATOM 3693 O O . PRO A 1 483 ? -23.984 26.953 21.828 1 94.25 483 PRO A O 1
ATOM 3696 N N . VAL A 1 484 ? -23.766 25 20.766 1 97 484 VAL A N 1
ATOM 3697 C CA . VAL A 1 484 ? -22.922 25.578 19.719 1 97 484 VAL A CA 1
ATOM 3698 C C . VAL A 1 484 ? -23.797 26.188 18.625 1 97 484 VAL A C 1
ATOM 3700 O O . VAL A 1 484 ? -24.734 25.547 18.141 1 97 484 VAL A O 1
ATOM 3703 N N . GLN A 1 485 ? -23.5 27.406 18.328 1 97 485 GLN A N 1
ATOM 3704 C CA . GLN A 1 485 ? -24.203 28.094 17.25 1 97 485 GLN A CA 1
ATOM 3705 C C . GLN A 1 485 ? -23.359 28.125 15.969 1 97 485 GLN A C 1
ATOM 3707 O O . GLN A 1 485 ? -23.891 27.922 14.867 1 97 485 GLN A O 1
ATOM 3712 N N . TRP A 1 486 ? -22 28.391 16.156 1 97.75 486 TRP A N 1
ATOM 3713 C CA . TRP A 1 486 ? -21.078 28.422 15.039 1 97.75 486 TRP A CA 1
ATOM 3714 C C . TRP A 1 486 ? -19.938 27.438 15.242 1 97.75 486 TRP A C 1
ATOM 3716 O O . TRP A 1 486 ? -19.422 27.297 16.344 1 97.75 486 TRP A O 1
ATOM 3726 N N . LEU A 1 487 ? -19.688 26.688 14.227 1 98.12 487 LEU A N 1
ATOM 3727 C CA . LEU A 1 487 ? -18.438 25.953 14.109 1 98.12 487 LEU A CA 1
ATOM 3728 C C . LEU A 1 487 ? -17.469 26.656 13.156 1 98.12 487 LEU A C 1
ATOM 3730 O O . LEU A 1 487 ? -17.797 26.859 11.984 1 98.12 487 LEU A O 1
ATOM 3734 N N . LEU A 1 488 ? -16.375 27.109 13.656 1 97.88 488 LEU A N 1
ATOM 3735 C CA . LEU A 1 488 ? -15.344 27.766 12.844 1 97.88 488 LEU A CA 1
ATOM 3736 C C . LEU A 1 488 ? -14.195 26.797 12.555 1 97.88 488 LEU A C 1
ATOM 3738 O O . LEU A 1 488 ? -13.422 26.453 13.445 1 97.88 488 LEU A O 1
ATOM 3742 N N . LEU A 1 489 ? -14.102 26.391 11.289 1 96.88 489 LEU A N 1
ATOM 3743 C CA . LEU A 1 489 ? -13.047 25.469 10.852 1 96.88 489 LEU A CA 1
ATOM 3744 C C . LEU A 1 489 ? -11.812 26.25 10.398 1 96.88 489 LEU A C 1
ATOM 3746 O O . LEU A 1 489 ? -11.898 27.078 9.492 1 96.88 489 LEU A O 1
ATOM 3750 N N . ASN A 1 490 ? -10.742 26.047 11.094 1 93.62 490 ASN A N 1
ATOM 3751 C CA . ASN A 1 490 ? -9.453 26.547 10.617 1 93.62 490 ASN A CA 1
ATOM 3752 C C . ASN A 1 490 ? -8.906 25.688 9.484 1 93.62 490 ASN A C 1
ATOM 3754 O O . ASN A 1 490 ? -8.336 24.625 9.727 1 93.62 490 ASN A O 1
ATOM 3758 N N . ALA A 1 491 ? -8.945 26.156 8.25 1 90.44 491 ALA A N 1
ATOM 3759 C CA . ALA A 1 491 ? -8.641 25.344 7.078 1 90.44 491 ALA A CA 1
ATOM 3760 C C . ALA A 1 491 ? -7.211 25.578 6.594 1 90.44 491 ALA A C 1
ATOM 3762 O O . ALA A 1 491 ? -6.879 25.281 5.445 1 90.44 491 ALA A O 1
ATOM 3763 N N . GLU A 1 492 ? -6.41 26.078 7.445 1 83.25 492 GLU A N 1
ATOM 3764 C CA . GLU A 1 492 ? -5.055 26.453 7.059 1 83.25 492 GLU A CA 1
ATOM 3765 C C . GLU A 1 492 ? -4.301 25.266 6.465 1 83.25 492 GLU A C 1
ATOM 3767 O O . GLU A 1 492 ? -3.561 25.422 5.492 1 83.25 492 GLU A O 1
ATOM 3772 N N . ALA A 1 493 ? -4.512 24.078 7.016 1 83.94 493 ALA A N 1
ATOM 3773 C CA . ALA A 1 493 ? -3.756 22.906 6.605 1 83.94 493 ALA A CA 1
ATOM 3774 C C . ALA A 1 493 ? -4.484 22.141 5.5 1 83.94 493 ALA A C 1
ATOM 3776 O O . ALA A 1 493 ? -3.955 21.172 4.953 1 83.94 493 ALA A O 1
ATOM 3777 N N . ILE A 1 494 ? -5.648 22.578 5.156 1 88.94 494 ILE A N 1
ATOM 3778 C CA . ILE A 1 494 ? -6.473 21.875 4.176 1 88.94 494 ILE A CA 1
ATOM 3779 C C . ILE A 1 494 ? -6.352 22.562 2.816 1 88.94 494 ILE A C 1
ATOM 3781 O O . ILE A 1 494 ? -7.07 23.516 2.533 1 88.94 494 ILE A O 1
ATOM 3785 N N . ILE A 1 495 ? -5.523 22.031 1.971 1 82.06 495 ILE A N 1
ATOM 3786 C CA . ILE A 1 495 ? -5.234 22.703 0.705 1 82.06 495 ILE A CA 1
ATOM 3787 C C . ILE A 1 495 ? -6.105 22.109 -0.401 1 82.06 495 ILE A C 1
ATOM 3789 O O . ILE A 1 495 ? -6.566 22.828 -1.288 1 82.06 495 ILE A O 1
ATOM 3793 N N . ASN A 1 496 ? -6.23 20.797 -0.351 1 81.38 496 ASN A N 1
ATOM 3794 C CA . ASN A 1 496 ? -6.996 20.094 -1.372 1 81.38 496 ASN A CA 1
ATOM 3795 C C . ASN A 1 496 ? -7.922 19.047 -0.756 1 81.38 496 ASN A C 1
ATOM 3797 O O . ASN A 1 496 ? -7.758 18.672 0.409 1 81.38 496 ASN A O 1
ATOM 3801 N N . LEU A 1 497 ? -8.953 18.797 -1.585 1 86.44 497 LEU A N 1
ATOM 3802 C CA . LEU A 1 497 ? -9.93 17.797 -1.181 1 86.44 497 LEU A CA 1
ATOM 3803 C C . LEU A 1 497 ? -10.125 16.75 -2.275 1 86.44 497 LEU A C 1
ATOM 3805 O O . LEU A 1 497 ? -10.227 17.094 -3.455 1 86.44 497 LEU A O 1
ATOM 3809 N N . ASP A 1 498 ? -10.047 15.508 -1.898 1 86.12 498 ASP A N 1
ATOM 3810 C CA . ASP A 1 498 ? -10.508 14.5 -2.85 1 86.12 498 ASP A CA 1
ATOM 3811 C C . ASP A 1 498 ? -12.023 14.32 -2.76 1 86.12 498 ASP A C 1
ATOM 3813 O O . ASP A 1 498 ? -12.672 14.883 -1.879 1 86.12 498 ASP A O 1
ATOM 3817 N N . VAL A 1 499 ? -12.555 13.578 -3.627 1 86.06 499 VAL A N 1
ATOM 3818 C CA . VAL A 1 499 ? -14 13.453 -3.744 1 86.06 499 VAL A CA 1
ATOM 3819 C C . VAL A 1 499 ? -14.57 12.805 -2.484 1 86.06 499 VAL A C 1
ATOM 3821 O O . VAL A 1 499 ? -15.656 13.164 -2.031 1 86.06 499 VAL A O 1
ATOM 3824 N N . THR A 1 500 ? -13.875 11.852 -1.939 1 87.25 500 THR A N 1
ATOM 3825 C CA . THR A 1 500 ? -14.344 11.18 -0.731 1 87.25 500 THR A CA 1
ATOM 3826 C C . THR A 1 500 ? -14.477 12.172 0.421 1 87.25 500 THR A C 1
ATOM 3828 O O . THR A 1 500 ? -15.484 12.172 1.131 1 87.25 500 THR A O 1
ATOM 3831 N N . ALA A 1 501 ? -13.516 12.969 0.583 1 90.88 501 ALA A N 1
ATOM 3832 C CA . ALA A 1 501 ? -13.523 13.977 1.64 1 90.88 501 ALA A CA 1
ATOM 3833 C C . ALA A 1 501 ? -14.594 15.039 1.382 1 90.88 501 ALA A C 1
ATOM 3835 O O . ALA A 1 501 ? -15.242 15.516 2.316 1 90.88 501 ALA A O 1
ATOM 3836 N N . ALA A 1 502 ? -14.734 15.406 0.166 1 89.38 502 ALA A N 1
ATOM 3837 C CA . ALA A 1 502 ? -15.742 16.406 -0.19 1 89.38 502 ALA A CA 1
ATOM 3838 C C . ALA A 1 502 ? -17.141 15.914 0.155 1 89.38 502 ALA A C 1
ATOM 3840 O O . ALA A 1 502 ? -17.953 16.672 0.688 1 89.38 502 ALA A O 1
ATOM 3841 N N . GLU A 1 503 ? -17.391 14.727 -0.142 1 86.56 503 GLU A N 1
ATOM 3842 C CA . GLU A 1 503 ? -18.703 14.156 0.153 1 86.56 503 GLU A CA 1
ATOM 3843 C C . GLU A 1 503 ? -18.938 14.039 1.658 1 86.56 503 GLU A C 1
ATOM 3845 O O . GLU A 1 503 ? -20.062 14.195 2.139 1 86.56 503 GLU A O 1
ATOM 3850 N N . LYS A 1 504 ? -17.938 13.68 2.309 1 89.75 504 LYS A N 1
ATOM 3851 C CA . LYS A 1 504 ? -18.031 13.602 3.764 1 89.75 504 LYS A CA 1
ATOM 3852 C C . LYS A 1 504 ? -18.312 14.969 4.371 1 89.75 504 LYS A C 1
ATOM 3854 O O . LYS A 1 504 ? -19.047 15.078 5.355 1 89.75 504 LYS A O 1
ATOM 3859 N N . LEU A 1 505 ? -17.719 15.969 3.834 1 92.75 505 LEU A N 1
ATOM 3860 C CA . LEU A 1 505 ? -17.953 17.328 4.289 1 92.75 505 LEU A CA 1
ATOM 3861 C C . LEU A 1 505 ? -19.406 17.75 4.031 1 92.75 505 LEU A C 1
ATOM 3863 O O . LEU A 1 505 ? -20 18.469 4.832 1 92.75 505 LEU A O 1
ATOM 3867 N N . LEU A 1 506 ? -19.922 17.312 2.91 1 90.25 506 LEU A N 1
ATOM 3868 C CA . LEU A 1 506 ? -21.328 17.562 2.602 1 90.25 506 LEU A CA 1
ATOM 3869 C C . LEU A 1 506 ? -22.234 16.906 3.623 1 90.25 506 LEU A C 1
ATOM 3871 O O . LEU A 1 506 ? -23.219 17.5 4.07 1 90.25 506 LEU A O 1
ATOM 3875 N N . GLU A 1 507 ? -21.906 15.703 3.92 1 89.88 507 GLU A N 1
ATOM 3876 C CA . GLU A 1 507 ? -22.656 14.984 4.945 1 89.88 507 GLU A CA 1
ATOM 3877 C C . GLU A 1 507 ? -22.594 15.703 6.289 1 89.88 507 GLU A C 1
ATOM 3879 O O . GLU A 1 507 ? -23.594 15.789 7.008 1 89.88 507 GLU A O 1
ATOM 3884 N N . LEU A 1 508 ? -21.453 16.156 6.633 1 93.44 508 LEU A N 1
ATOM 3885 C CA . LEU A 1 508 ? -21.266 16.906 7.875 1 93.44 508 LEU A CA 1
ATOM 3886 C C . LEU A 1 508 ? -22.094 18.172 7.883 1 93.44 508 LEU A C 1
ATOM 3888 O O . LEU A 1 508 ? -22.719 18.516 8.891 1 93.44 508 LEU A O 1
ATOM 3892 N N . LEU A 1 509 ? -22.078 18.875 6.805 1 94.56 509 LEU A N 1
ATOM 3893 C CA . LEU A 1 509 ? -22.844 20.125 6.691 1 94.56 509 LEU A CA 1
ATOM 3894 C C . LEU A 1 509 ? -24.328 19.859 6.926 1 94.56 509 LEU A C 1
ATOM 3896 O O . LEU A 1 509 ? -24.984 20.625 7.641 1 94.56 509 LEU A O 1
ATOM 3900 N N . ARG A 1 510 ? -24.797 18.828 6.352 1 90.62 510 ARG A N 1
ATOM 3901 C CA . ARG A 1 510 ? -26.203 18.484 6.52 1 90.62 510 ARG A CA 1
ATOM 3902 C C . ARG A 1 510 ? -26.516 18.172 7.977 1 90.62 510 ARG A C 1
ATOM 3904 O O . ARG A 1 510 ? -27.547 18.578 8.5 1 90.62 510 ARG A O 1
ATOM 3911 N N . GLU A 1 511 ? -25.688 17.469 8.578 1 91.25 511 GLU A N 1
ATOM 3912 C CA . GLU A 1 511 ? -25.875 17.141 9.984 1 91.25 511 GLU A CA 1
ATOM 3913 C C . GLU A 1 511 ? -25.828 18.391 10.859 1 91.25 511 GLU A C 1
ATOM 3915 O O . GLU A 1 511 ? -26.594 18.5 11.82 1 91.25 511 GLU A O 1
ATOM 3920 N N . LEU A 1 512 ? -24.906 19.297 10.578 1 95.19 512 LEU A N 1
ATOM 3921 C CA . LEU A 1 512 ? -24.797 20.547 11.328 1 95.19 512 LEU A CA 1
ATOM 3922 C C . LEU A 1 512 ? -26.062 21.375 11.164 1 95.19 512 LEU A C 1
ATOM 3924 O O . LEU A 1 512 ? -26.562 21.953 12.141 1 95.19 512 LEU A O 1
ATOM 3928 N N . GLN A 1 513 ? -26.547 21.391 10 1 94 513 GLN A N 1
ATOM 3929 C CA . GLN A 1 513 ? -27.781 22.141 9.727 1 94 513 GLN A CA 1
ATOM 3930 C C . GLN A 1 513 ? -28.953 21.562 1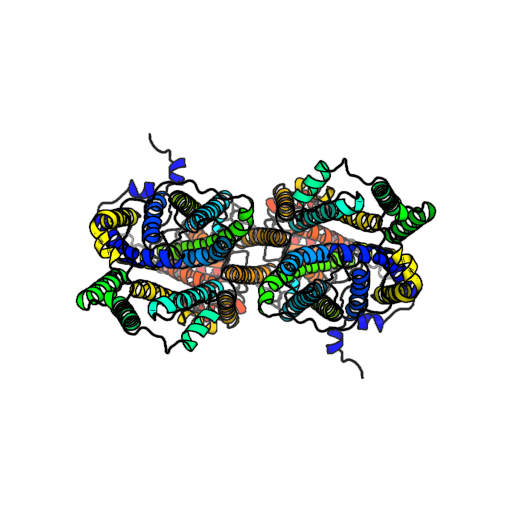0.508 1 94 513 GLN A C 1
ATOM 3932 O O . GLN A 1 513 ? -29.766 22.312 11.047 1 94 513 GLN A O 1
ATOM 3937 N N . GLN A 1 514 ? -29 20.312 10.594 1 91.19 514 GLN A N 1
ATOM 3938 C CA . GLN A 1 514 ? -30.062 19.656 11.352 1 91.19 514 GLN A CA 1
ATOM 3939 C C . GLN A 1 514 ? -29.953 19.969 12.836 1 91.19 514 GLN A C 1
ATOM 3941 O O . GLN A 1 514 ? -30.969 20.031 13.539 1 91.19 514 GLN A O 1
ATOM 3946 N N . ARG A 1 515 ? -28.797 20.266 13.305 1 92.06 515 ARG A N 1
ATOM 3947 C CA . ARG A 1 515 ? -28.562 20.578 14.711 1 92.06 515 ARG A CA 1
ATOM 3948 C C . ARG A 1 515 ? -28.641 22.078 14.961 1 92.06 515 ARG A C 1
ATOM 3950 O O . ARG A 1 515 ? -28.5 22.531 16.094 1 92.06 515 ARG A O 1
ATOM 3957 N N . GLY A 1 516 ? -28.75 22.812 13.859 1 93.81 516 GLY A N 1
ATOM 3958 C CA . GLY A 1 516 ? -28.828 24.25 13.984 1 93.81 516 GLY A CA 1
ATOM 3959 C C . GLY A 1 516 ? -27.469 24.922 14.156 1 93.81 516 GLY A C 1
ATOM 3960 O O . GLY A 1 516 ? -27.375 26 14.727 1 93.81 516 GLY A O 1
ATOM 3961 N N . VAL A 1 517 ? -26.422 24.266 13.773 1 97.06 517 VAL A N 1
ATOM 3962 C CA . VAL A 1 517 ? -25.078 24.797 13.883 1 97.06 517 VAL A CA 1
ATOM 3963 C C . VAL A 1 517 ? -24.625 25.344 12.531 1 97.06 517 VAL A C 1
ATOM 3965 O O . VAL A 1 517 ? -24.734 24.641 11.516 1 97.06 517 VAL A O 1
ATOM 3968 N N . THR A 1 518 ? -24.078 26.562 12.461 1 97 518 THR A N 1
ATOM 3969 C CA . THR A 1 518 ? -23.594 27.172 11.234 1 97 518 THR A CA 1
ATOM 3970 C C . THR A 1 518 ? -22.109 26.891 11.039 1 97 518 THR A C 1
ATOM 3972 O O . THR A 1 518 ? -21.297 27.141 11.938 1 97 518 THR A O 1
ATOM 3975 N N . LEU A 1 519 ? -21.797 26.344 9.883 1 97.69 519 LEU A N 1
ATOM 3976 C CA . LEU A 1 519 ? -20.406 26.078 9.555 1 97.69 519 LEU A CA 1
ATOM 3977 C C . LEU A 1 519 ? -19.734 27.312 8.953 1 97.69 519 LEU A C 1
ATOM 3979 O O . LEU A 1 519 ? -20.25 27.891 7.988 1 97.69 519 LEU A O 1
ATOM 3983 N N . THR A 1 520 ? -18.688 27.75 9.5 1 97.38 520 THR A N 1
ATOM 3984 C CA . THR A 1 520 ? -17.859 28.828 8.977 1 97.38 520 THR A CA 1
ATOM 3985 C C . THR A 1 520 ? -16.422 28.344 8.773 1 97.38 520 THR A C 1
ATOM 3987 O O . THR A 1 520 ? -15.961 27.438 9.469 1 97.38 520 THR A O 1
ATOM 3990 N N . ILE A 1 521 ? -15.766 28.906 7.734 1 96 521 ILE A N 1
ATOM 3991 C CA . ILE A 1 521 ? -14.422 28.453 7.395 1 96 521 ILE A CA 1
ATOM 3992 C C . ILE A 1 521 ? -13.477 29.656 7.332 1 96 521 ILE A C 1
ATOM 3994 O O . ILE A 1 521 ? -13.812 30.688 6.742 1 96 521 ILE A O 1
ATOM 3998 N N . ALA A 1 522 ? -12.398 29.531 8.008 1 93.25 522 ALA A N 1
ATOM 3999 C CA . ALA A 1 522 ? -11.367 30.562 7.945 1 93.25 522 ALA A CA 1
ATOM 4000 C C . ALA A 1 522 ? -10.102 30.031 7.289 1 93.25 522 ALA A C 1
ATOM 4002 O O . ALA A 1 522 ? -9.766 28.859 7.445 1 93.25 522 ALA A O 1
ATOM 4003 N N . ARG A 1 523 ? -9.391 30.844 6.488 1 88.44 523 ARG A N 1
ATOM 4004 C CA . ARG A 1 523 ? -8.07 30.594 5.918 1 88.44 523 ARG A CA 1
ATOM 4005 C C . ARG A 1 523 ? -8.141 29.516 4.832 1 88.44 523 ARG A C 1
ATOM 4007 O O . ARG A 1 523 ? -7.242 28.688 4.719 1 88.44 523 ARG A O 1
ATOM 4014 N N . ALA A 1 524 ? -9.258 29.516 4.188 1 89.06 524 ALA A N 1
ATOM 4015 C CA . ALA A 1 524 ? -9.391 28.594 3.055 1 89.06 524 ALA A CA 1
ATOM 4016 C C . ALA A 1 524 ? -8.617 29.109 1.841 1 89.06 524 ALA A C 1
ATOM 4018 O O . ALA A 1 524 ? -8.789 30.266 1.438 1 89.06 524 ALA A O 1
ATOM 4019 N N . LYS A 1 525 ? -7.801 28.297 1.336 1 85.38 525 LYS A N 1
ATOM 4020 C CA . LYS A 1 525 ? -7.086 28.641 0.113 1 85.38 525 LYS A CA 1
ATOM 4021 C C . LYS A 1 525 ? -8.016 28.594 -1.098 1 85.38 525 LYS A C 1
ATOM 4023 O O . LYS A 1 525 ? -9.086 27.984 -1.046 1 85.38 525 LYS A O 1
ATOM 4028 N N . GLN A 1 526 ? -7.578 29.281 -2.178 1 82.81 526 GLN A N 1
ATOM 4029 C CA . GLN A 1 526 ? -8.406 29.359 -3.381 1 82.81 526 GLN A CA 1
ATOM 4030 C C . GLN A 1 526 ? -8.656 27.969 -3.967 1 82.81 526 GLN A C 1
ATOM 4032 O O . GLN A 1 526 ? -9.742 27.703 -4.492 1 82.81 526 GLN A O 1
ATOM 4037 N N . GLU A 1 527 ? -7.66 27.172 -3.865 1 83.88 527 GLU A N 1
ATOM 4038 C CA . GLU A 1 527 ? -7.801 25.812 -4.395 1 83.88 527 GLU A CA 1
ATOM 4039 C C . GLU A 1 527 ? -8.875 25.031 -3.639 1 83.88 527 GLU A C 1
ATOM 4041 O O . GLU A 1 527 ? -9.648 24.297 -4.246 1 83.88 527 GLU A O 1
ATOM 4046 N N . LEU A 1 528 ? -8.859 25.234 -2.371 1 88.5 528 LEU A N 1
ATOM 4047 C CA . LEU A 1 528 ? -9.859 24.562 -1.549 1 88.5 528 LEU A CA 1
ATOM 4048 C C . LEU A 1 528 ? -11.258 25.078 -1.861 1 88.5 528 LEU A C 1
ATOM 4050 O O . LEU A 1 528 ? -12.195 24.281 -2.016 1 88.5 528 LEU A O 1
ATOM 4054 N N . ILE A 1 529 ? -11.391 26.406 -1.991 1 89.25 529 ILE A N 1
ATOM 4055 C CA . ILE A 1 529 ? -12.688 27.016 -2.279 1 89.25 529 ILE A CA 1
ATOM 4056 C C . ILE A 1 529 ? -13.211 26.5 -3.617 1 89.25 529 ILE A C 1
ATOM 4058 O O . ILE A 1 529 ? -14.398 26.188 -3.75 1 89.25 529 ILE A O 1
ATOM 4062 N N . ALA A 1 530 ? -12.328 26.391 -4.543 1 86.94 530 ALA A N 1
ATOM 4063 C CA . ALA A 1 530 ? -12.711 25.891 -5.863 1 86.94 530 ALA A CA 1
ATOM 4064 C C . ALA A 1 530 ? -13.219 24.453 -5.789 1 86.94 530 ALA A C 1
ATOM 4066 O O . ALA A 1 530 ? -14.188 24.094 -6.461 1 86.94 530 ALA A O 1
ATOM 4067 N N . GLU A 1 531 ? -12.555 23.703 -5.039 1 87.69 531 GLU A N 1
ATOM 4068 C CA . GLU A 1 531 ? -12.953 22.297 -4.898 1 87.69 531 GLU A CA 1
ATOM 4069 C C . GLU A 1 531 ? -14.281 22.172 -4.156 1 87.69 531 GLU A C 1
ATOM 4071 O O . GLU A 1 531 ? -15.109 21.328 -4.496 1 87.69 531 GLU A O 1
ATOM 4076 N N . LEU A 1 532 ? -14.43 23 -3.148 1 90.06 532 LEU A N 1
ATOM 4077 C CA . LEU A 1 532 ? -15.695 23.031 -2.418 1 90.06 532 LEU A CA 1
ATOM 4078 C C . LEU A 1 532 ? -16.844 23.453 -3.332 1 90.06 532 LEU A C 1
ATOM 4080 O O . LEU A 1 532 ? -17.953 22.938 -3.213 1 90.06 532 LEU A O 1
ATOM 4084 N N . ASP A 1 533 ? -16.531 24.312 -4.188 1 88.62 533 ASP A N 1
ATOM 4085 C CA . ASP A 1 533 ? -17.547 24.828 -5.109 1 88.62 533 ASP A CA 1
ATOM 4086 C C . ASP A 1 533 ? -17.984 23.766 -6.098 1 88.62 533 ASP A C 1
ATOM 4088 O O . ASP A 1 533 ? -19.156 23.719 -6.488 1 88.62 533 ASP A O 1
ATOM 4092 N N . ARG A 1 534 ? -17.156 22.938 -6.484 1 85.94 534 ARG A N 1
ATOM 4093 C CA . ARG A 1 534 ? -17.422 21.891 -7.465 1 85.94 534 ARG A CA 1
ATOM 4094 C C . ARG A 1 534 ? -18.469 20.906 -6.941 1 85.94 534 ARG A C 1
ATOM 4096 O O . ARG A 1 534 ? -19.203 20.297 -7.723 1 85.94 534 ARG A O 1
ATOM 4103 N N . VAL A 1 535 ? -18.484 20.797 -5.633 1 86.44 535 VAL A N 1
ATOM 4104 C CA . VAL A 1 535 ? -19.453 19.859 -5.074 1 86.44 535 VAL A CA 1
ATOM 4105 C C . VAL A 1 535 ? -20.641 20.609 -4.48 1 86.44 535 VAL A C 1
ATOM 4107 O O . VAL A 1 535 ? -21.484 20.016 -3.807 1 86.44 535 VAL A O 1
ATOM 4110 N N . GLY A 1 536 ? -20.672 21.922 -4.652 1 86.69 536 GLY A N 1
ATOM 4111 C CA . GLY A 1 536 ? -21.812 22.734 -4.246 1 86.69 536 GLY A CA 1
ATOM 4112 C C . GLY A 1 536 ? -21.75 23.156 -2.791 1 86.69 536 GLY A C 1
ATOM 4113 O O . GLY A 1 536 ? -22.734 23.656 -2.246 1 86.69 536 GLY A O 1
ATOM 4114 N N . LEU A 1 537 ? -20.625 23 -2.195 1 89.94 537 LEU A N 1
ATOM 4115 C CA . LEU A 1 537 ? -20.516 23.281 -0.769 1 89.94 537 LEU A CA 1
ATOM 4116 C C . LEU A 1 537 ? -20.438 24.781 -0.513 1 89.94 537 LEU A C 1
ATOM 4118 O O . LEU A 1 537 ? -20.922 25.266 0.52 1 89.94 537 LEU A O 1
ATOM 4122 N N . VAL A 1 538 ? -19.906 25.516 -1.421 1 92.19 538 VAL A N 1
ATOM 4123 C CA . VAL A 1 538 ? -19.781 26.969 -1.228 1 92.19 538 VAL A CA 1
ATOM 4124 C C . VAL A 1 538 ? -21.172 27.609 -1.19 1 92.19 538 VAL A C 1
ATOM 4126 O O . VAL A 1 538 ? -21.422 28.469 -0.358 1 92.19 538 VAL A O 1
ATOM 4129 N N . GLU A 1 539 ? -22.016 27.125 -2.031 1 91.94 539 GLU A N 1
ATOM 4130 C CA . GLU A 1 539 ? -23.375 27.625 -2.08 1 91.94 539 GLU A CA 1
ATOM 4131 C C . GLU A 1 539 ? -24.156 27.234 -0.827 1 91.94 539 GLU A C 1
ATOM 4133 O O . GLU A 1 539 ? -24.938 28.047 -0.294 1 91.94 539 GLU A O 1
ATOM 4138 N N . GLN A 1 540 ? -23.953 26.125 -0.334 1 92.69 540 GLN A N 1
ATOM 4139 C CA . GLN A 1 540 ? -24.688 25.641 0.825 1 92.69 540 GLN A CA 1
ATOM 4140 C C . GLN A 1 540 ? -24.203 26.297 2.109 1 92.69 540 GLN A C 1
ATOM 4142 O O . GLN A 1 540 ? -24.984 26.562 3.018 1 92.69 540 GLN A O 1
ATOM 4147 N N . ILE A 1 541 ? -22.953 26.547 2.201 1 93.5 541 ILE A N 1
ATOM 4148 C CA . ILE A 1 541 ? -22.359 27.219 3.363 1 93.5 541 ILE A CA 1
ATOM 4149 C C . ILE A 1 541 ? -22.672 28.703 3.316 1 93.5 541 ILE A C 1
ATOM 4151 O O . ILE A 1 541 ? -22.953 29.328 4.352 1 93.5 541 ILE A O 1
ATOM 4155 N N . GLY A 1 542 ? -22.688 29.266 2.168 1 92.75 542 GLY A N 1
ATOM 4156 C CA . GLY A 1 542 ? -22.812 30.703 1.978 1 92.75 542 GLY A CA 1
ATOM 4157 C C . GLY A 1 542 ? -21.484 31.422 1.906 1 92.75 542 GLY A C 1
ATOM 4158 O O . GLY A 1 542 ? -20.625 31.234 2.773 1 92.75 542 GLY A O 1
ATOM 4159 N N . GLY A 1 543 ? -21.25 32.156 0.968 1 90.44 543 GLY A N 1
ATOM 4160 C CA . GLY A 1 543 ? -20 32.875 0.747 1 90.44 543 GLY A CA 1
ATOM 4161 C C . GLY A 1 543 ? -19.625 33.781 1.905 1 90.44 543 GLY A C 1
ATOM 4162 O O . GLY A 1 543 ? -18.438 34.031 2.143 1 90.44 543 GLY A O 1
ATOM 4163 N N . GLU A 1 544 ? -20.609 34.188 2.658 1 91.62 544 GLU A N 1
ATOM 4164 C CA . GLU A 1 544 ? -20.391 35.125 3.764 1 91.62 544 GLU A CA 1
ATOM 4165 C C . GLU A 1 544 ? -19.766 34.406 4.965 1 91.62 544 GLU A C 1
ATOM 4167 O O . GLU A 1 544 ? -19.266 35.062 5.887 1 91.62 544 GLU A O 1
ATOM 4172 N N . HIS A 1 545 ? -19.766 33.156 4.871 1 94.94 545 HIS A N 1
ATOM 4173 C CA . HIS A 1 545 ? -19.266 32.406 6.016 1 94.94 545 HIS A CA 1
ATOM 4174 C C . HIS A 1 545 ? -17.812 31.969 5.809 1 94.94 545 HIS A C 1
ATOM 4176 O O . HIS A 1 545 ? -17.297 31.125 6.539 1 94.94 545 HIS A O 1
ATOM 4182 N N . PHE A 1 546 ? -17.188 32.562 4.762 1 94.12 546 PHE A N 1
ATOM 4183 C CA . PHE A 1 546 ? -15.758 32.375 4.543 1 94.12 546 PHE A CA 1
ATOM 4184 C C . PHE A 1 546 ? -14.984 33.625 4.988 1 94.12 546 PHE A C 1
ATOM 4186 O O . PHE A 1 546 ? -15.273 34.719 4.539 1 94.12 546 PHE A O 1
ATOM 4193 N N . TYR A 1 547 ? -14.023 33.406 5.883 1 92.31 547 TYR A N 1
ATOM 4194 C CA . TYR A 1 547 ? -13.273 34.531 6.441 1 92.31 547 TYR A CA 1
ATOM 4195 C C . TYR A 1 547 ? -11.781 34.375 6.148 1 92.31 547 TYR A C 1
ATOM 4197 O O . TYR A 1 547 ? -11.258 33.25 6.125 1 92.31 547 TYR A O 1
ATOM 4205 N N . PRO A 1 548 ? -11.172 35.375 5.934 1 84.56 548 PRO A N 1
ATOM 4206 C CA . PRO A 1 548 ? -9.742 35.312 5.613 1 84.56 548 PRO A CA 1
ATOM 4207 C C . PRO A 1 548 ? -8.883 34.906 6.805 1 84.56 548 PRO A C 1
ATOM 4209 O O . PRO A 1 548 ? -7.855 34.25 6.629 1 84.56 548 PRO A O 1
ATOM 4212 N N . THR A 1 549 ? -9.336 35.375 8.047 1 86.25 549 THR A N 1
ATOM 4213 C CA . THR A 1 549 ? -8.547 35.062 9.234 1 86.25 549 THR A CA 1
ATOM 4214 C C . THR A 1 549 ? -9.461 34.625 10.383 1 86.25 549 THR A C 1
ATOM 4216 O O . THR A 1 549 ? -10.672 34.844 10.336 1 86.25 549 THR A O 1
ATOM 4219 N N . LEU A 1 550 ? -8.805 34.062 11.414 1 90.69 550 LEU A N 1
ATOM 4220 C CA . LEU A 1 550 ? -9.562 33.594 12.578 1 90.69 550 LEU A CA 1
ATOM 4221 C C . LEU A 1 550 ? -10.109 34.812 13.359 1 90.69 550 LEU A C 1
ATOM 4223 O O . LEU A 1 550 ? -11.289 34.812 13.734 1 90.69 550 LEU A O 1
ATOM 4227 N N . PRO A 1 551 ? -9.367 35.875 13.516 1 86.62 551 PRO A N 1
ATOM 4228 C CA . PRO A 1 551 ? -9.898 37.031 14.25 1 86.62 551 PRO A CA 1
ATOM 4229 C C . PRO A 1 551 ? -11.094 37.656 13.555 1 86.62 551 PRO A C 1
ATOM 4231 O O . PRO A 1 551 ? -12.047 38.094 14.219 1 86.62 551 PRO A O 1
ATOM 4234 N N . THR A 1 552 ? -11.047 37.719 12.258 1 89 552 THR A N 1
ATOM 4235 C CA . THR A 1 552 ? -12.172 38.281 11.531 1 89 552 THR A CA 1
ATOM 4236 C C . THR A 1 552 ? -13.422 37.438 11.695 1 89 552 THR A C 1
ATOM 4238 O O . THR A 1 552 ? -14.531 37.938 11.773 1 89 552 THR A O 1
ATOM 4241 N N . ALA A 1 553 ? -13.219 36.156 11.742 1 94.06 553 ALA A N 1
ATOM 4242 C CA . ALA A 1 553 ? -14.336 35.25 11.945 1 94.06 553 ALA A CA 1
ATOM 4243 C C . ALA A 1 553 ? -14.906 35.375 13.352 1 94.06 553 ALA A C 1
ATOM 4245 O O . ALA A 1 553 ? -16.125 35.344 13.539 1 94.06 553 ALA A O 1
ATOM 4246 N N . ILE A 1 554 ? -14.039 35.531 14.297 1 93.88 554 ILE A N 1
ATOM 4247 C CA . ILE A 1 554 ? -14.461 35.656 15.688 1 93.88 554 ILE A CA 1
ATOM 4248 C C . ILE A 1 554 ? -15.227 36.969 15.867 1 93.88 554 ILE A C 1
ATOM 4250 O O . ILE A 1 554 ? -16.25 37 16.562 1 93.88 554 ILE A O 1
ATOM 4254 N N . ALA A 1 555 ? -14.766 38.031 15.258 1 92.19 555 ALA A N 1
ATOM 4255 C CA . ALA A 1 555 ? -15.438 39.312 15.312 1 92.19 555 ALA A CA 1
ATOM 4256 C C . ALA A 1 555 ? -16.844 39.219 14.719 1 92.19 555 ALA A C 1
ATOM 4258 O O . ALA A 1 555 ? -17.781 39.812 15.25 1 92.19 555 ALA A O 1
ATOM 4259 N N . ALA A 1 556 ? -16.891 38.562 13.648 1 94.44 556 ALA A N 1
ATOM 4260 C CA . ALA A 1 556 ? -18.188 38.375 13.008 1 94.44 556 ALA A CA 1
ATOM 4261 C C . ALA A 1 556 ? -19.156 37.625 13.914 1 94.44 556 ALA A C 1
ATOM 4263 O O . ALA A 1 556 ? -20.344 37.906 13.953 1 94.44 556 ALA A O 1
ATOM 4264 N N . PHE A 1 557 ? -18.703 36.688 14.57 1 95.94 557 PHE A N 1
ATOM 4265 C CA . PHE A 1 557 ? -19.531 35.875 15.484 1 95.94 557 PHE A CA 1
ATOM 4266 C C . PHE A 1 557 ? -20.016 36.75 16.641 1 95.94 557 PHE A C 1
ATOM 4268 O O . PHE A 1 557 ? -21.156 36.625 17.078 1 95.94 557 PHE A O 1
ATOM 4275 N N . GLN A 1 558 ? -19.078 37.531 17.172 1 93.69 558 GLN A N 1
ATOM 4276 C CA . GLN A 1 558 ? -19.438 38.438 18.281 1 93.69 558 GLN A CA 1
A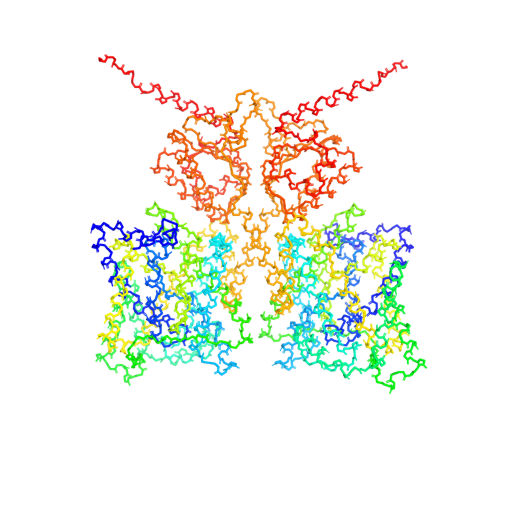TOM 4277 C C . GLN A 1 558 ? -20.531 39.406 17.859 1 93.69 558 GLN A C 1
ATOM 4279 O O . GLN A 1 558 ? -21.438 39.688 18.656 1 93.69 558 GLN A O 1
ATOM 4284 N N . GLN A 1 559 ? -20.422 39.844 16.672 1 93.5 559 GLN A N 1
ATOM 4285 C CA . GLN A 1 559 ? -21.469 40.719 16.125 1 93.5 559 GLN A CA 1
ATOM 4286 C C . GLN A 1 559 ? -22.797 40 16 1 93.5 559 GLN A C 1
ATOM 4288 O O . GLN A 1 559 ? -23.844 40.562 16.297 1 93.5 559 GLN A O 1
ATOM 4293 N N . PHE A 1 560 ? -22.703 38.844 15.555 1 92.69 560 PHE A N 1
ATOM 4294 C CA . PHE A 1 560 ? -23.875 37.969 15.414 1 92.69 560 PHE A CA 1
ATOM 4295 C C . PHE A 1 560 ? -24.531 37.75 16.766 1 92.69 560 PHE A C 1
ATOM 4297 O O . PHE A 1 560 ? -25.766 37.844 16.891 1 92.69 560 PHE A O 1
ATOM 4304 N N . ARG A 1 561 ? -23.766 37.469 17.75 1 91.56 561 ARG A N 1
ATOM 4305 C CA . ARG A 1 561 ? -24.281 37.219 19.078 1 91.56 561 ARG A CA 1
ATOM 4306 C C . ARG A 1 561 ? -24.922 38.469 19.672 1 91.56 561 ARG A C 1
ATOM 4308 O O . ARG A 1 561 ? -25.953 38.375 20.359 1 91.56 561 ARG A O 1
ATOM 4315 N N . GLN A 1 562 ? -24.344 39.562 19.438 1 90.12 562 GLN A N 1
ATOM 4316 C CA . GLN A 1 562 ? -24.875 40.812 19.938 1 90.12 562 GLN A CA 1
ATOM 4317 C C . GLN A 1 562 ? -26.219 41.125 19.281 1 90.12 562 GLN A C 1
ATOM 4319 O O . GLN A 1 562 ? -27.109 41.688 19.938 1 90.12 562 GLN A O 1
ATOM 4324 N N . SER A 1 563 ? -26.281 40.812 18.125 1 88.81 563 SER A N 1
ATOM 4325 C CA . SER A 1 563 ? -27.531 41.062 17.406 1 88.81 563 SER A CA 1
ATOM 4326 C C . SER A 1 563 ? -28.656 40.156 17.922 1 88.81 563 SER A C 1
ATOM 4328 O O . SER A 1 563 ? -29.828 40.531 17.922 1 88.81 563 SER A O 1
ATOM 4330 N N . GLN A 1 564 ? -28.344 39 18.375 1 84.75 564 GLN A N 1
ATOM 4331 C CA . GLN A 1 564 ? -29.312 38.062 18.906 1 84.75 564 GLN A CA 1
ATOM 4332 C C . GLN A 1 564 ? -29.812 38.5 20.281 1 84.75 564 GLN A C 1
ATOM 4334 O O . GLN A 1 564 ? -30.984 38.312 20.609 1 84.75 564 GLN A O 1
ATOM 4339 N N . ILE A 1 565 ? -28.922 39.031 21.078 1 78.88 565 ILE A N 1
ATOM 4340 C CA . ILE A 1 565 ? -29.281 39.531 22.422 1 78.88 565 ILE A CA 1
ATOM 4341 C C . ILE A 1 565 ? -30.156 40.781 22.297 1 78.88 565 ILE A C 1
ATOM 4343 O O . ILE A 1 565 ? -31.094 40.969 23.062 1 78.88 565 ILE A O 1
ATOM 4347 N N . ALA A 1 566 ? -29.969 41.594 21.312 1 76.94 566 ALA A N 1
ATOM 4348 C CA . ALA A 1 566 ? -30.734 42.812 21.109 1 76.94 566 ALA A CA 1
ATOM 4349 C C . ALA A 1 566 ? -32.156 42.5 20.641 1 76.94 566 ALA A C 1
ATOM 4351 O O . ALA A 1 566 ? -33.094 43.25 20.969 1 76.94 566 ALA A O 1
ATOM 4352 N N . ASP A 1 567 ? -32.219 41.5 19.953 1 70.44 567 ASP A N 1
ATOM 4353 C CA . ASP A 1 567 ? -33.531 41.125 19.422 1 70.44 567 ASP A CA 1
ATOM 4354 C C . ASP A 1 567 ? -34.375 40.375 20.484 1 70.44 567 ASP A C 1
ATOM 4356 O O . ASP A 1 567 ? -35.562 40.094 20.281 1 70.44 567 ASP A O 1
ATOM 4360 N N . GLU A 1 568 ? -33.812 39.969 21.531 1 64 568 GLU A N 1
ATOM 4361 C CA . GLU A 1 568 ? -34.594 39.406 22.625 1 64 568 GLU A CA 1
ATOM 4362 C C . GLU A 1 568 ? -35.438 40.469 23.312 1 64 568 GLU A C 1
ATOM 4364 O O . GLU A 1 568 ? -34.938 41.531 23.703 1 64 568 GLU A O 1
ATOM 4369 N N . PRO A 1 569 ? -36.75 40.531 23.109 1 60.47 569 PRO A N 1
ATOM 4370 C CA . PRO A 1 569 ? -37.625 41.531 23.719 1 60.47 569 PRO A CA 1
ATOM 4371 C C . PRO A 1 569 ? -37.344 41.719 25.203 1 60.47 569 PRO A C 1
ATOM 4373 O O . PRO A 1 569 ? -36.938 40.781 25.891 1 60.47 569 PRO A O 1
ATOM 4376 N N . PRO A 1 570 ? -37.156 42.969 25.625 1 53.69 570 PRO A N 1
ATOM 4377 C CA . PRO A 1 570 ? -37.031 43.219 27.062 1 53.69 570 PRO A CA 1
ATOM 4378 C C . PRO A 1 570 ? -38.062 42.469 27.891 1 53.69 570 PRO A C 1
ATOM 4380 O O . PRO A 1 570 ? -39.188 42.281 27.438 1 53.69 570 PRO A O 1
ATOM 4383 N N . LEU A 1 571 ? -37.625 41.438 28.609 1 50.09 571 LEU A N 1
ATOM 4384 C CA . LEU A 1 571 ? -38.594 40.875 29.562 1 50.09 571 LEU A CA 1
ATOM 4385 C C . LEU A 1 571 ? -39.438 41.938 30.219 1 50.09 571 LEU A C 1
ATOM 4387 O O . LEU A 1 571 ? -38.875 42.844 30.859 1 50.09 571 LEU A O 1
ATOM 4391 N N . THR A 1 572 ? -40.469 42.375 29.672 1 45.22 572 THR A N 1
ATOM 4392 C CA . THR A 1 572 ? -41.406 43.156 30.453 1 45.22 572 THR A CA 1
ATOM 4393 C C . THR A 1 572 ? -41.594 42.562 31.844 1 45.22 572 THR A C 1
ATOM 4395 O O . THR A 1 572 ? -41.781 41.344 31.984 1 45.22 572 THR A O 1
ATOM 4398 N N . ALA A 1 573 ? -40.969 43.281 32.781 1 48.41 573 ALA A N 1
ATOM 4399 C CA . ALA A 1 573 ? -41.344 43.156 34.188 1 48.41 573 ALA A CA 1
ATOM 4400 C C . ALA A 1 573 ? -42.844 42.969 34.344 1 48.41 573 ALA A C 1
ATOM 4402 O O . ALA A 1 573 ? -43.625 43.875 34.062 1 48.41 573 ALA A O 1
ATOM 4403 N N . SER A 1 574 ? -43.375 41.75 33.969 1 30.88 574 SER A N 1
ATOM 4404 C CA . SER A 1 574 ? -44.656 41.562 34.656 1 30.88 574 SER A CA 1
ATOM 4405 C C . SER A 1 574 ? -44.438 41.406 36.156 1 30.88 574 SER A C 1
ATOM 4407 O O . SER A 1 574 ? -43.469 40.812 36.594 1 30.88 574 SER A O 1
ATOM 4409 N N . MET B 1 1 ? -25.547 -15.727 36.062 1 30.38 1 MET B N 1
ATOM 4410 C CA . MET B 1 1 ? -24.156 -15.32 35.875 1 30.38 1 MET B CA 1
ATOM 4411 C C . MET B 1 1 ? -24.062 -14.102 34.969 1 30.38 1 MET B C 1
ATOM 4413 O O . MET B 1 1 ? -24.469 -14.156 33.812 1 30.38 1 MET B O 1
ATOM 4417 N N . LEU B 1 2 ? -24.141 -12.898 35.5 1 37.22 2 LEU B N 1
ATOM 4418 C CA . LEU B 1 2 ? -24.219 -11.516 35.031 1 37.22 2 LEU B CA 1
ATOM 4419 C C . LEU B 1 2 ? -23.031 -11.156 34.156 1 37.22 2 LEU B C 1
ATOM 4421 O O . LEU B 1 2 ? -21.891 -11.25 34.594 1 37.22 2 LEU B O 1
ATOM 4425 N N . LEU B 1 3 ? -23.016 -11.531 32.875 1 47.66 3 LEU B N 1
ATOM 4426 C CA . LEU B 1 3 ? -21.906 -11.117 32 1 47.66 3 LEU B CA 1
ATOM 4427 C C . LEU B 1 3 ? -21.453 -9.703 32.375 1 47.66 3 LEU B C 1
ATOM 4429 O O . LEU B 1 3 ? -22.281 -8.789 32.5 1 47.66 3 LEU B O 1
ATOM 4433 N N . GLY B 1 4 ? -20.438 -9.523 33.094 1 47.62 4 GLY B N 1
ATOM 4434 C CA . GLY B 1 4 ? -19.891 -8.266 33.562 1 47.62 4 GLY B CA 1
ATOM 4435 C C . GLY B 1 4 ? -19.781 -7.211 32.469 1 47.62 4 GLY B C 1
ATOM 4436 O O . GLY B 1 4 ? -19.812 -7.531 31.281 1 47.62 4 GLY B O 1
ATOM 4437 N N . GLN B 1 5 ? -20.031 -5.945 32.781 1 54.31 5 GLN B N 1
ATOM 4438 C CA . GLN B 1 5 ? -20.031 -4.734 31.969 1 54.31 5 GLN B CA 1
ATOM 4439 C C . GLN B 1 5 ? -18.891 -4.754 30.953 1 54.31 5 GLN B C 1
ATOM 4441 O O . GLN B 1 5 ? -19.047 -4.301 29.828 1 54.31 5 GLN B O 1
ATOM 4446 N N . SER B 1 6 ? -17.75 -5.328 31.391 1 57.34 6 SER B N 1
ATOM 4447 C CA . SER B 1 6 ? -16.578 -5.375 30.531 1 57.34 6 SER B CA 1
ATOM 4448 C C . SER B 1 6 ? -16.781 -6.371 29.391 1 57.34 6 SER B C 1
ATOM 4450 O O . SER B 1 6 ? -16.359 -6.113 28.25 1 57.34 6 SER B O 1
ATOM 4452 N N . GLN B 1 7 ? -17.438 -7.516 29.719 1 59.38 7 GLN B N 1
ATOM 4453 C CA . GLN B 1 7 ? -17.688 -8.523 28.688 1 59.38 7 GLN B CA 1
ATOM 4454 C C . GLN B 1 7 ? -18.75 -8.062 27.703 1 59.38 7 GLN B C 1
ATOM 4456 O O . GLN B 1 7 ? -18.703 -8.391 26.516 1 59.38 7 GLN B O 1
ATOM 4461 N N . LEU B 1 8 ? -19.594 -7.309 28.188 1 67.31 8 LEU B N 1
ATOM 4462 C CA . LEU B 1 8 ? -20.672 -6.797 27.344 1 67.31 8 LEU B CA 1
ATOM 4463 C C . LEU B 1 8 ? -20.125 -5.797 26.328 1 67.31 8 LEU B C 1
ATOM 4465 O O . LEU B 1 8 ? -20.781 -5.535 25.312 1 67.31 8 LEU B O 1
ATOM 4469 N N . ARG B 1 9 ? -18.953 -5.391 26.609 1 73.56 9 ARG B N 1
ATOM 4470 C CA . ARG B 1 9 ? -18.359 -4.449 25.672 1 73.56 9 ARG B CA 1
ATOM 4471 C C . ARG B 1 9 ? -18.031 -5.133 24.344 1 73.56 9 ARG B C 1
ATOM 4473 O O . ARG B 1 9 ? -18.109 -4.504 23.281 1 73.56 9 ARG B O 1
ATOM 4480 N N . TRP B 1 10 ? -17.938 -6.488 24.453 1 82.62 10 TRP B N 1
ATOM 4481 C CA . TRP B 1 10 ? -17.578 -7.234 23.25 1 82.62 10 TRP B CA 1
ATOM 4482 C C . TRP B 1 10 ? -18.812 -7.766 22.547 1 82.62 10 TRP B C 1
ATOM 4484 O O . TRP B 1 10 ? -18.734 -8.32 21.453 1 82.62 10 TRP B O 1
ATOM 4494 N N . LEU B 1 11 ? -20.016 -7.566 23.188 1 89.94 11 LEU B N 1
ATOM 4495 C CA . LEU B 1 11 ? -21.25 -8.094 22.641 1 89.94 11 LEU B CA 1
ATOM 4496 C C . LEU B 1 11 ? -22.297 -6.996 22.516 1 89.94 11 LEU B C 1
ATOM 4498 O O . LEU B 1 11 ? -23.344 -7.055 23.156 1 89.94 11 LEU B O 1
ATOM 4502 N N . PRO B 1 12 ? -22.078 -6.113 21.672 1 85.94 12 PRO B N 1
ATOM 4503 C CA . PRO B 1 12 ? -23.016 -4.992 21.547 1 85.94 12 PRO B CA 1
ATOM 4504 C C . PRO B 1 12 ? -24.406 -5.441 21.141 1 85.94 12 PRO B C 1
ATOM 4506 O O . PRO B 1 12 ? -25.406 -4.863 21.609 1 85.94 12 PRO B O 1
ATOM 4509 N N . GLY B 1 13 ? -24.609 -6.48 20.359 1 88.31 13 GLY B N 1
ATOM 4510 C CA . GLY B 1 13 ? -25.922 -6.965 19.953 1 88.31 13 GLY B CA 1
ATOM 4511 C C . GLY B 1 13 ? -26.734 -7.527 21.109 1 88.31 13 GLY B C 1
ATOM 4512 O O . GLY B 1 13 ? -27.953 -7.344 21.156 1 88.31 13 GLY B O 1
ATOM 4513 N N . LEU B 1 14 ? -26.062 -8.148 21.969 1 87.06 14 LEU B N 1
ATOM 4514 C CA . LEU B 1 14 ? -26.75 -8.711 23.125 1 87.06 14 LEU B CA 1
ATOM 4515 C C . LEU B 1 14 ? -27.312 -7.609 24.016 1 87.06 14 LEU B C 1
ATOM 4517 O O . LEU B 1 14 ? -28.406 -7.75 24.578 1 87.06 14 LEU B O 1
ATOM 4521 N N . ARG B 1 15 ? -26.562 -6.566 24.156 1 84.06 15 ARG B N 1
ATOM 4522 C CA . ARG B 1 15 ? -27.016 -5.434 24.953 1 84.06 15 ARG B CA 1
ATOM 4523 C C . ARG B 1 15 ? -28.297 -4.84 24.375 1 84.06 15 ARG B C 1
ATOM 4525 O O . ARG B 1 15 ? -29.219 -4.496 25.125 1 84.06 15 ARG B O 1
ATOM 4532 N N . SER B 1 16 ? -28.312 -4.754 23.141 1 85.88 16 SER B N 1
ATOM 4533 C CA . SER B 1 16 ? -29.5 -4.223 22.469 1 85.88 16 SER B CA 1
ATOM 4534 C C . SER B 1 16 ? -30.703 -5.148 22.641 1 85.88 16 SER B C 1
ATOM 4536 O O . SER B 1 16 ? -31.828 -4.684 22.797 1 85.88 16 SER B O 1
ATOM 4538 N N . LEU B 1 17 ? -30.484 -6.434 22.641 1 89.5 17 LEU B N 1
ATOM 4539 C CA . LEU B 1 17 ? -31.562 -7.41 22.75 1 89.5 17 LEU B CA 1
ATOM 4540 C C . LEU B 1 17 ? -32.094 -7.488 24.188 1 89.5 17 LEU B C 1
ATOM 4542 O O . LEU B 1 17 ? -33.281 -7.77 24.406 1 89.5 17 LEU B O 1
ATOM 4546 N N . LEU B 1 18 ? -31.234 -7.227 25.141 1 88.25 18 LEU B N 1
ATOM 4547 C CA . LEU B 1 18 ? -31.641 -7.238 26.547 1 88.25 18 LEU B CA 1
ATOM 4548 C C . LEU B 1 18 ? -32.531 -6.039 26.859 1 88.25 18 LEU B C 1
ATOM 4550 O O . LEU B 1 18 ? -33.375 -6.102 27.766 1 88.25 18 LEU B O 1
ATOM 4554 N N . HIS B 1 19 ? -32.344 -4.961 26.125 1 89.75 19 HIS B N 1
ATOM 4555 C CA . HIS B 1 19 ? -33.188 -3.77 26.281 1 89.75 19 HIS B CA 1
ATOM 4556 C C . HIS B 1 19 ? -34.125 -3.59 25.109 1 89.75 19 HIS B C 1
ATOM 4558 O O . HIS B 1 19 ? -34.344 -2.469 24.641 1 89.75 19 HIS B O 1
ATOM 4564 N N . TYR B 1 20 ? -34.625 -4.707 24.781 1 92.12 20 TYR B N 1
ATOM 4565 C CA . TYR B 1 20 ? -35.469 -4.723 23.594 1 92.12 20 TYR B CA 1
ATOM 4566 C C . TYR B 1 20 ? -36.812 -4.062 23.859 1 92.12 20 TYR B C 1
ATOM 4568 O O . TYR B 1 20 ? -37.438 -4.281 24.906 1 92.12 20 TYR B O 1
ATOM 4576 N N . ARG B 1 21 ? -37.281 -3.287 22.922 1 93.5 21 ARG B N 1
ATOM 4577 C CA . ARG B 1 21 ? -38.594 -2.633 23 1 93.5 21 ARG B CA 1
ATOM 4578 C C . ARG B 1 21 ? -39.625 -3.369 22.172 1 93.5 21 ARG B C 1
ATOM 4580 O O . ARG B 1 21 ? -39.375 -3.709 21.016 1 93.5 21 ARG B O 1
ATOM 4587 N N . ARG B 1 22 ? -40.812 -3.5 22.656 1 93.88 22 ARG B N 1
ATOM 4588 C CA . ARG B 1 22 ? -41.875 -4.242 22 1 93.88 22 ARG B CA 1
ATOM 4589 C C . ARG B 1 22 ? -42.312 -3.562 20.703 1 93.88 22 ARG B C 1
ATOM 4591 O O . ARG B 1 22 ? -42.719 -4.23 19.75 1 93.88 22 ARG B O 1
ATOM 4598 N N . ALA B 1 23 ? -42.125 -2.318 20.656 1 93.69 23 ALA B N 1
ATOM 4599 C CA . ALA B 1 23 ? -42.5 -1.542 19.484 1 93.69 23 ALA B CA 1
ATOM 4600 C C . ALA B 1 23 ? -41.656 -1.934 18.266 1 93.69 23 ALA B C 1
ATOM 4602 O O . ALA B 1 23 ? -42.062 -1.709 17.125 1 93.69 23 ALA B O 1
ATOM 4603 N N . TRP B 1 24 ? -40.531 -2.566 18.516 1 94.75 24 TRP B N 1
ATOM 4604 C CA . TRP B 1 24 ? -39.625 -2.896 17.453 1 94.75 24 TRP B CA 1
ATOM 4605 C C . TRP B 1 24 ? -39.938 -4.262 16.844 1 94.75 24 TRP B C 1
ATOM 4607 O O . TRP B 1 24 ? -39.438 -4.609 15.773 1 94.75 24 TRP B O 1
ATOM 4617 N N . LEU B 1 25 ? -40.781 -5.027 17.453 1 96.19 25 LEU B N 1
ATOM 4618 C CA . LEU B 1 25 ? -41 -6.434 17.141 1 96.19 25 LEU B CA 1
ATOM 4619 C C . LEU B 1 25 ? -41.625 -6.582 15.742 1 96.19 25 LEU B C 1
ATOM 4621 O O . LEU B 1 25 ? -41.156 -7.406 14.945 1 96.19 25 LEU B O 1
ATOM 4625 N N . ARG B 1 26 ? -42.594 -5.844 15.422 1 95.56 26 ARG B N 1
ATOM 4626 C CA . ARG B 1 26 ? -43.25 -5.945 14.125 1 95.56 26 ARG B CA 1
ATOM 4627 C C . ARG B 1 26 ? -42.25 -5.656 12.992 1 95.56 26 ARG B C 1
ATOM 4629 O O . ARG B 1 26 ? -42.188 -6.406 12.016 1 95.56 26 ARG B O 1
ATOM 4636 N N . GLY B 1 27 ? -41.562 -4.605 13.117 1 95 27 GLY B N 1
ATOM 4637 C CA . GLY B 1 27 ? -40.562 -4.242 12.117 1 95 27 GLY B CA 1
ATOM 4638 C C . GLY B 1 27 ? -39.469 -5.277 11.938 1 95 27 GLY B C 1
ATOM 4639 O O . GLY B 1 27 ? -39.125 -5.645 10.812 1 95 27 GLY B O 1
ATOM 4640 N N . ASP B 1 28 ? -39 -5.742 13.016 1 96.81 28 ASP B N 1
ATOM 4641 C CA . ASP B 1 28 ? -37.906 -6.715 12.984 1 96.81 28 ASP B CA 1
ATOM 4642 C C . ASP B 1 28 ? -38.375 -8.047 12.398 1 96.81 28 ASP B C 1
ATOM 4644 O O . ASP B 1 28 ? -37.656 -8.703 11.664 1 96.81 28 ASP B O 1
ATOM 4648 N N . VAL B 1 29 ? -39.594 -8.453 12.672 1 97.19 29 VAL B N 1
ATOM 4649 C CA . VAL B 1 29 ? -40.094 -9.727 12.188 1 97.19 29 VAL B CA 1
ATOM 4650 C C . VAL B 1 29 ? -40.406 -9.617 10.688 1 97.19 29 VAL B C 1
ATOM 4652 O O . VAL B 1 29 ? -40.031 -10.5 9.914 1 97.19 29 VAL B O 1
ATOM 4655 N N . LEU B 1 30 ? -41.031 -8.555 10.32 1 95.38 30 LEU B N 1
ATOM 4656 C CA . LEU B 1 30 ? -41.312 -8.352 8.906 1 95.38 30 LEU B CA 1
ATOM 4657 C C . LEU B 1 30 ? -40.031 -8.266 8.086 1 95.38 30 LEU B C 1
ATOM 4659 O O . LEU B 1 30 ? -39.938 -8.859 7.008 1 95.38 30 LEU B O 1
ATOM 4663 N N . ALA B 1 31 ? -39.156 -7.504 8.594 1 96.25 31 ALA B N 1
ATOM 4664 C CA . ALA B 1 31 ? -37.844 -7.395 7.934 1 96.25 31 ALA B CA 1
ATOM 4665 C C . ALA B 1 31 ? -37.156 -8.75 7.848 1 96.25 31 ALA B C 1
ATOM 4667 O O . ALA B 1 31 ? -36.594 -9.117 6.805 1 96.25 31 ALA B O 1
ATOM 4668 N N . GLY B 1 32 ? -37.188 -9.492 8.914 1 97.31 32 GLY B N 1
ATOM 4669 C CA . GLY B 1 32 ? -36.531 -10.789 8.961 1 97.31 32 GLY B CA 1
ATOM 4670 C C . GLY B 1 32 ? -37.062 -11.773 7.941 1 97.31 32 GLY B C 1
ATOM 4671 O O . GLY B 1 32 ? -36.312 -12.43 7.242 1 97.31 32 GLY B O 1
ATOM 4672 N N . VAL B 1 33 ? -38.281 -11.852 7.789 1 96.38 33 VAL B N 1
ATOM 4673 C CA . VAL B 1 33 ? -38.938 -12.781 6.875 1 96.38 33 VAL B CA 1
ATOM 4674 C C . VAL B 1 33 ? -38.688 -12.359 5.43 1 96.38 33 VAL B C 1
ATOM 4676 O O . VAL B 1 33 ? -38.375 -13.188 4.578 1 96.38 33 VAL B O 1
ATOM 4679 N N . THR B 1 34 ? -38.781 -11.117 5.203 1 93.94 34 THR B N 1
ATOM 4680 C CA . THR B 1 34 ? -38.562 -10.617 3.848 1 93.94 34 THR B CA 1
ATOM 4681 C C . THR B 1 34 ? -37.125 -10.75 3.426 1 93.94 34 THR B C 1
ATOM 4683 O O . THR B 1 34 ? -36.812 -11.109 2.281 1 93.94 34 THR B O 1
ATOM 4686 N N . VAL B 1 35 ? -36.25 -10.391 4.336 1 95.38 35 VAL B N 1
ATOM 4687 C CA . VAL B 1 35 ? -34.812 -10.555 4.055 1 95.38 35 VAL B CA 1
ATOM 4688 C C . VAL B 1 35 ? -34.5 -12.023 3.773 1 95.38 35 VAL B C 1
ATOM 4690 O O . VAL B 1 35 ? -33.719 -12.336 2.873 1 95.38 35 VAL B O 1
ATOM 4693 N N . ALA B 1 36 ? -35.125 -12.898 4.535 1 96.69 36 ALA B N 1
ATOM 4694 C CA . ALA B 1 36 ? -34.938 -14.32 4.297 1 96.69 36 ALA B CA 1
ATOM 4695 C C . ALA B 1 36 ? -35.406 -14.719 2.9 1 96.69 36 ALA B C 1
ATOM 4697 O O . ALA B 1 36 ? -34.75 -15.5 2.213 1 96.69 36 ALA B O 1
ATOM 4698 N N . ALA B 1 37 ? -36.5 -14.211 2.539 1 93.38 37 ALA B N 1
ATOM 4699 C CA . ALA B 1 37 ? -37.031 -14.492 1.209 1 93.38 37 ALA B CA 1
ATOM 4700 C C . ALA B 1 37 ? -36.062 -14.008 0.122 1 93.38 37 ALA B C 1
ATOM 4702 O O . ALA B 1 37 ? -35.938 -14.664 -0.916 1 93.38 37 ALA B O 1
ATOM 4703 N N . TYR B 1 38 ? -35.469 -12.977 0.344 1 91.5 38 TYR B N 1
ATOM 4704 C CA . TYR B 1 38 ? -34.531 -12.406 -0.602 1 91.5 38 TYR B CA 1
ATOM 4705 C C . TYR B 1 38 ? -33.219 -13.203 -0.608 1 91.5 38 TYR B C 1
ATOM 4707 O O . TYR B 1 38 ? -32.656 -13.461 -1.67 1 91.5 38 TYR B O 1
ATOM 4715 N N . LEU B 1 39 ? -32.812 -13.602 0.589 1 95.12 39 LEU B N 1
ATOM 4716 C CA . LEU B 1 39 ? -31.453 -14.125 0.697 1 95.12 39 LEU B CA 1
ATOM 4717 C C . LEU B 1 39 ? -31.391 -15.586 0.253 1 95.12 39 LEU B C 1
ATOM 4719 O O . LEU B 1 39 ? -30.344 -16.078 -0.158 1 95.12 39 LEU B O 1
ATOM 4723 N N . ILE B 1 40 ? -32.469 -16.328 0.23 1 95.75 40 ILE B N 1
ATOM 4724 C CA . ILE B 1 40 ? -32.438 -17.75 -0.043 1 95.75 40 ILE B CA 1
ATOM 4725 C C . ILE B 1 40 ? -31.969 -18 -1.471 1 95.75 40 ILE B C 1
ATOM 4727 O O . ILE B 1 40 ? -30.906 -18.609 -1.681 1 95.75 40 ILE B O 1
ATOM 4731 N N . PRO B 1 41 ? -32.656 -17.438 -2.457 1 94.88 41 PRO B N 1
ATOM 4732 C CA . PRO B 1 41 ? -32.125 -17.656 -3.809 1 94.88 41 PRO B CA 1
ATOM 4733 C C . PRO B 1 41 ? -30.797 -16.969 -4.051 1 94.88 41 PRO B C 1
ATOM 4735 O O . PRO B 1 41 ? -29.953 -17.5 -4.785 1 94.88 41 PRO B O 1
ATOM 4738 N N . GLN B 1 42 ? -30.578 -15.883 -3.469 1 93.69 42 GLN B N 1
ATOM 4739 C CA . GLN B 1 42 ? -29.344 -15.125 -3.635 1 93.69 42 GLN B CA 1
ATOM 4740 C C . GLN B 1 42 ? -28.141 -15.914 -3.113 1 93.69 42 GLN B C 1
ATOM 4742 O O . GLN B 1 42 ? -27.125 -16.016 -3.795 1 93.69 42 GLN B O 1
ATOM 4747 N N . CYS B 1 43 ? -28.281 -16.438 -1.915 1 96.19 43 CYS B N 1
ATOM 4748 C CA . CYS B 1 43 ? -27.188 -17.188 -1.313 1 96.19 43 CYS B CA 1
ATOM 4749 C C . CYS B 1 43 ? -26.906 -18.484 -2.086 1 96.19 43 CYS B C 1
ATOM 4751 O O . CYS B 1 43 ? -25.766 -18.906 -2.203 1 96.19 43 CYS B O 1
ATOM 4753 N N . MET B 1 44 ? -27.969 -19.078 -2.592 1 95.5 44 MET B N 1
ATOM 4754 C CA . MET B 1 44 ? -27.781 -20.25 -3.436 1 95.5 44 MET B CA 1
ATOM 4755 C C . MET B 1 44 ? -27 -19.906 -4.699 1 95.5 44 MET B C 1
ATOM 4757 O O . MET B 1 44 ? -26.078 -20.625 -5.094 1 95.5 44 MET B O 1
ATOM 4761 N N . ALA B 1 45 ? -27.344 -18.797 -5.262 1 95 45 ALA B N 1
ATOM 4762 C CA . ALA B 1 45 ? -26.641 -18.328 -6.445 1 95 45 ALA B CA 1
ATOM 4763 C C . ALA B 1 45 ? -25.172 -18.031 -6.129 1 95 45 ALA B C 1
ATOM 4765 O O . ALA B 1 45 ? -24.297 -18.344 -6.93 1 95 45 ALA B O 1
ATOM 4766 N N . TYR B 1 46 ? -24.891 -17.484 -5.004 1 95.62 46 TYR B N 1
ATOM 4767 C CA . TYR B 1 46 ? -23.531 -17.125 -4.629 1 95.62 46 TYR B CA 1
ATOM 4768 C C . TYR B 1 46 ? -22.719 -18.344 -4.242 1 95.62 46 TYR B C 1
ATOM 4770 O O . TYR B 1 46 ? -21.5 -18.375 -4.43 1 95.62 46 TYR B O 1
ATOM 4778 N N . GLY B 1 47 ? -23.422 -19.359 -3.732 1 95.88 47 GLY B N 1
ATOM 4779 C CA . GLY B 1 47 ? -22.734 -20.625 -3.562 1 95.88 47 GLY B CA 1
ATOM 4780 C C . GLY B 1 47 ? -22.172 -21.172 -4.859 1 95.88 47 GLY B C 1
ATOM 4781 O O . GLY B 1 47 ? -21.016 -21.594 -4.91 1 95.88 47 GLY B O 1
ATOM 4782 N N . GLN B 1 48 ? -22.938 -21.094 -5.867 1 94.69 48 GLN B N 1
ATOM 4783 C CA . GLN B 1 48 ? -22.5 -21.547 -7.18 1 94.69 48 GLN B CA 1
ATOM 4784 C C . GLN B 1 48 ? -21.438 -20.625 -7.754 1 94.69 48 GLN B C 1
ATOM 4786 O O . GLN B 1 48 ? -20.516 -21.094 -8.43 1 94.69 48 GLN B O 1
ATOM 4791 N N . LEU B 1 49 ? -21.609 -19.422 -7.465 1 92.81 49 LEU B N 1
ATOM 4792 C CA . LEU B 1 49 ? -20.625 -18.438 -7.906 1 92.81 49 LEU B CA 1
ATOM 4793 C C . LEU B 1 49 ? -19.25 -18.734 -7.289 1 92.81 49 LEU B C 1
ATOM 4795 O O . LEU B 1 49 ? -18.219 -18.531 -7.93 1 92.81 49 LEU B O 1
ATOM 4799 N N . ALA B 1 50 ? -19.266 -19.266 -6.137 1 95.12 50 ALA B N 1
ATOM 4800 C CA . ALA B 1 50 ? -18.047 -19.625 -5.43 1 95.12 50 ALA B CA 1
ATOM 4801 C C . ALA B 1 50 ? -17.5 -20.984 -5.91 1 95.12 50 ALA B C 1
ATOM 4803 O O . ALA B 1 50 ? -16.438 -21.422 -5.473 1 95.12 50 ALA B O 1
ATOM 4804 N N . GLY B 1 51 ? -18.266 -21.641 -6.801 1 93.56 51 GLY B N 1
ATOM 4805 C CA . GLY B 1 51 ? -17.859 -22.938 -7.312 1 93.56 51 GLY B CA 1
ATOM 4806 C C . GLY B 1 51 ? -18.359 -24.094 -6.457 1 93.56 51 GLY B C 1
ATOM 4807 O O . GLY B 1 51 ? -17.844 -25.203 -6.57 1 93.56 51 GLY B O 1
ATOM 4808 N N . LEU B 1 52 ? -19.266 -23.875 -5.609 1 95.31 52 LEU B N 1
ATOM 4809 C CA . LEU B 1 52 ? -19.812 -24.891 -4.703 1 95.31 52 LEU B CA 1
ATOM 4810 C C . LEU B 1 52 ? -21.25 -25.203 -5.059 1 95.31 52 LEU B C 1
ATOM 4812 O O . LEU B 1 52 ? -21.891 -24.469 -5.809 1 95.31 52 LEU B O 1
ATOM 4816 N N . PRO B 1 53 ? -21.75 -26.359 -4.562 1 94.25 53 PRO B N 1
ATOM 4817 C CA . PRO B 1 53 ? -23.188 -26.609 -4.746 1 94.25 53 PRO B CA 1
ATOM 4818 C C . PRO B 1 53 ? -24.062 -25.516 -4.133 1 94.25 53 PRO B C 1
ATOM 4820 O O . PRO B 1 53 ? -23.703 -24.938 -3.1 1 94.25 53 PRO B O 1
ATOM 4823 N N . ALA B 1 54 ? -25.172 -25.25 -4.707 1 94.69 54 ALA B N 1
ATOM 4824 C CA . ALA B 1 54 ? -26.078 -24.172 -4.324 1 94.69 54 ALA B CA 1
ATOM 4825 C C . ALA B 1 54 ? -26.438 -24.25 -2.842 1 94.69 54 ALA B C 1
ATOM 4827 O O . ALA B 1 54 ? -26.547 -23.234 -2.164 1 94.69 54 ALA B O 1
ATOM 4828 N N . ILE B 1 55 ? -26.516 -25.422 -2.346 1 94.12 55 ILE B N 1
ATOM 4829 C CA . ILE B 1 55 ? -26.984 -25.625 -0.975 1 94.12 55 ILE B CA 1
ATOM 4830 C C . ILE B 1 55 ? -25.938 -25.078 0.002 1 94.12 55 ILE B C 1
ATOM 4832 O O . ILE B 1 55 ? -26.281 -24.641 1.098 1 94.12 55 ILE B O 1
ATOM 4836 N N . VAL B 1 56 ? -24.688 -25.078 -0.353 1 94.5 56 VAL B N 1
ATOM 4837 C CA . VAL B 1 56 ? -23.625 -24.594 0.519 1 94.5 56 VAL B CA 1
ATOM 4838 C C . VAL B 1 56 ? -23.797 -23.094 0.738 1 94.5 56 VAL B C 1
ATOM 4840 O O . VAL B 1 56 ? -23.438 -22.562 1.798 1 94.5 56 VAL B O 1
ATOM 4843 N N . GLY B 1 57 ? -24.344 -22.438 -0.238 1 95.06 57 GLY B N 1
ATOM 4844 C CA . GLY B 1 57 ? -24.688 -21.031 -0.051 1 95.06 57 GLY B CA 1
ATOM 4845 C C . GLY B 1 57 ? -25.688 -20.797 1.067 1 95.06 57 GLY B C 1
ATOM 4846 O O . GLY B 1 57 ? -25.562 -19.844 1.83 1 95.06 57 GLY B O 1
ATOM 4847 N N . LEU B 1 58 ? -26.609 -21.672 1.187 1 94.44 58 LEU B N 1
ATOM 4848 C CA . LEU B 1 58 ? -27.625 -21.562 2.238 1 94.44 58 LEU B CA 1
ATOM 4849 C C . LEU B 1 58 ? -27.031 -21.953 3.59 1 94.44 58 LEU B C 1
ATOM 4851 O O . LEU B 1 58 ? -27.375 -21.359 4.617 1 94.44 58 LEU B O 1
ATOM 4855 N N . TRP B 1 59 ? -26.203 -22.938 3.529 1 95.56 59 TRP B N 1
ATOM 4856 C CA . TRP B 1 59 ? -25.547 -23.328 4.77 1 95.56 59 TRP B CA 1
ATOM 4857 C C . TRP B 1 59 ? -24.688 -22.188 5.305 1 95.56 59 TRP B C 1
ATOM 4859 O O . TRP B 1 59 ? -24.641 -21.953 6.512 1 95.56 59 TRP B O 1
ATOM 4869 N N . ALA B 1 60 ? -24.109 -21.453 4.406 1 96.94 60 ALA B N 1
ATOM 4870 C CA . ALA B 1 60 ? -23.109 -20.438 4.742 1 96.94 60 ALA B CA 1
ATOM 4871 C C . ALA B 1 60 ? -23.766 -19.219 5.379 1 96.94 60 ALA B C 1
ATOM 4873 O O . ALA B 1 60 ? -23.078 -18.375 5.973 1 96.94 60 ALA B O 1
ATOM 4874 N N . ILE B 1 61 ? -25.062 -19.125 5.328 1 97.06 61 ILE B N 1
ATOM 4875 C CA . ILE B 1 61 ? -25.719 -17.953 5.871 1 97.06 61 ILE B CA 1
ATOM 4876 C C . ILE B 1 61 ? -26.109 -18.203 7.324 1 97.06 61 ILE B C 1
ATOM 4878 O O . ILE B 1 61 ? -26.344 -17.25 8.086 1 97.06 61 ILE B O 1
ATOM 4882 N N . LEU B 1 62 ? -26.172 -19.406 7.773 1 96.62 62 LEU B N 1
ATOM 4883 C CA . LEU B 1 62 ? -26.75 -19.797 9.055 1 96.62 62 LEU B CA 1
ATOM 4884 C C . LEU B 1 62 ? -25.922 -19.234 10.211 1 96.62 62 LEU B C 1
ATOM 4886 O O . LEU B 1 62 ? -26.438 -18.469 11.031 1 96.62 62 LEU B O 1
ATOM 4890 N N . ILE B 1 63 ? -24.672 -19.5 10.18 1 96.31 63 ILE B N 1
ATOM 4891 C CA . ILE B 1 63 ? -23.812 -19.172 11.312 1 96.31 63 ILE B CA 1
ATOM 4892 C C . ILE B 1 63 ? -23.594 -17.672 11.383 1 96.31 63 ILE B C 1
ATOM 4894 O O . ILE B 1 63 ? -23.688 -17.062 12.461 1 96.31 63 ILE B O 1
ATOM 4898 N N . PRO B 1 64 ? -23.391 -17.016 10.281 1 97 64 PRO B N 1
ATOM 4899 C CA . PRO B 1 64 ? -23.203 -15.562 10.32 1 97 64 PRO B CA 1
ATOM 4900 C C . PRO B 1 64 ? -24.438 -14.828 10.844 1 97 64 PRO B C 1
ATOM 4902 O O . PRO B 1 64 ? -24.312 -13.844 11.57 1 97 64 PRO B O 1
ATOM 4905 N N . LEU B 1 65 ? -25.609 -15.25 10.492 1 97.19 65 LEU B N 1
ATOM 4906 C CA . LEU B 1 65 ? -26.828 -14.617 11 1 97.19 65 LEU B CA 1
ATOM 4907 C C . LEU B 1 65 ? -26.891 -14.703 12.523 1 97.19 65 LEU B C 1
ATOM 4909 O O . LEU B 1 65 ? -27.297 -13.75 13.188 1 97.19 65 LEU B O 1
ATOM 4913 N N . PHE B 1 66 ? -26.422 -15.781 12.969 1 97.06 66 PHE B N 1
ATOM 4914 C CA . PHE B 1 66 ? -26.453 -16.016 14.414 1 97.06 66 PHE B CA 1
ATOM 4915 C C . PHE B 1 66 ? -25.359 -15.227 15.109 1 97.06 66 PHE B C 1
ATOM 4917 O O . PHE B 1 66 ? -25.625 -14.461 16.047 1 97.06 66 PHE B O 1
ATOM 4924 N N . LEU B 1 67 ? -24.172 -15.359 14.695 1 97.25 67 LEU B N 1
ATOM 4925 C CA . LEU B 1 67 ? -23.016 -14.797 15.398 1 97.25 67 LEU B CA 1
ATOM 4926 C C . LEU B 1 67 ? -23 -13.273 15.281 1 97.25 67 LEU B C 1
ATOM 4928 O O . LEU B 1 67 ? -22.641 -12.578 16.234 1 97.25 67 LEU B O 1
ATOM 4932 N N . TYR B 1 68 ? -23.328 -12.742 14.109 1 97 68 TYR B N 1
ATOM 4933 C CA . TYR B 1 68 ? -23.297 -11.289 13.945 1 97 68 TYR B CA 1
ATOM 4934 C C . TYR B 1 68 ? -24.312 -10.617 14.867 1 97 68 TYR B C 1
ATOM 4936 O O . TYR B 1 68 ? -24.094 -9.492 15.312 1 97 68 TYR B O 1
ATOM 4944 N N . THR B 1 69 ? -25.391 -11.281 15.164 1 96.44 69 THR B N 1
ATOM 4945 C CA . THR B 1 69 ? -26.422 -10.742 16.047 1 96.44 69 THR B CA 1
ATOM 4946 C C . THR B 1 69 ? -25.812 -10.336 17.391 1 96.44 69 THR B C 1
ATOM 4948 O O . THR B 1 69 ? -26.219 -9.336 17.984 1 96.44 69 THR B O 1
ATOM 4951 N N . PHE B 1 70 ? -24.828 -11.023 17.797 1 95.81 70 PHE B N 1
ATOM 4952 C CA . PHE B 1 70 ? -24.266 -10.781 19.125 1 95.81 70 PHE B CA 1
ATOM 4953 C C . PHE B 1 70 ? -23.031 -9.891 19.047 1 95.81 70 PHE B C 1
ATOM 4955 O O . PHE B 1 70 ? -22.812 -9.047 19.922 1 95.81 70 PHE B O 1
ATOM 4962 N N . PHE B 1 71 ? -22.281 -10.062 17.984 1 96.06 71 PHE B N 1
ATOM 4963 C CA . PHE B 1 71 ? -20.969 -9.43 17.969 1 96.06 71 PHE B CA 1
ATOM 4964 C C . PHE B 1 71 ? -20.984 -8.18 17.094 1 96.06 71 PHE B C 1
ATOM 4966 O O . PHE B 1 71 ? -20.078 -7.344 17.188 1 96.06 71 PHE B O 1
ATOM 4973 N N . GLY B 1 72 ? -21.953 -8.039 16.234 1 95.38 72 GLY B N 1
ATOM 4974 C CA . GLY B 1 72 ? -21.984 -6.918 15.312 1 95.38 72 GLY B CA 1
ATOM 4975 C C . GLY B 1 72 ? -22.328 -5.605 15.977 1 95.38 72 GLY B C 1
ATOM 4976 O O . GLY B 1 72 ? -23.078 -5.582 16.953 1 95.38 72 GLY B O 1
ATOM 4977 N N . SER B 1 73 ? -21.844 -4.504 15.414 1 94.06 73 SER B N 1
ATOM 4978 C CA . SER B 1 73 ? -22.125 -3.188 15.977 1 94.06 73 SER B CA 1
ATOM 4979 C C . SER B 1 73 ? -23.297 -2.525 15.25 1 94.06 73 SER B C 1
ATOM 4981 O O . SER B 1 73 ? -23.906 -1.582 15.766 1 94.06 73 SER B O 1
ATOM 4983 N N . SER B 1 74 ? -23.641 -2.982 14.086 1 95.31 74 SER B N 1
ATOM 4984 C CA . SER B 1 74 ? -24.734 -2.385 13.312 1 95.31 74 SER B CA 1
ATOM 4985 C C . SER B 1 74 ? -26.062 -3.086 13.578 1 95.31 74 SER B C 1
ATOM 4987 O O . SER B 1 74 ? -26.156 -4.305 13.445 1 95.31 74 SER B O 1
ATOM 4989 N N . PRO B 1 75 ? -27.031 -2.387 13.859 1 95.12 75 PRO B N 1
ATOM 4990 C CA . PRO B 1 75 ? -28.344 -2.996 14.047 1 95.12 75 PRO B CA 1
ATOM 4991 C C . PRO B 1 75 ? -29.031 -3.344 12.727 1 95.12 75 PRO B C 1
ATOM 4993 O O . PRO B 1 75 ? -29.969 -4.145 12.711 1 95.12 75 PRO B O 1
ATOM 4996 N N . GLN B 1 76 ? -28.594 -2.828 11.656 1 94.5 76 GLN B N 1
ATOM 4997 C CA . GLN B 1 76 ? -29.312 -2.971 10.391 1 94.5 76 GLN B CA 1
ATOM 4998 C C . GLN B 1 76 ? -28.578 -3.914 9.445 1 94.5 76 GLN B C 1
ATOM 5000 O O . GLN B 1 76 ? -29.188 -4.488 8.539 1 94.5 76 GLN B O 1
ATOM 5005 N N . LEU B 1 77 ? -27.312 -4.121 9.602 1 95.75 77 LEU B N 1
ATOM 5006 C CA . LEU B 1 77 ? -26.484 -4.785 8.609 1 95.75 77 LEU B CA 1
ATOM 5007 C C . LEU B 1 77 ? -26.812 -6.273 8.523 1 95.75 77 LEU B C 1
ATOM 5009 O O . LEU B 1 77 ? -26.938 -6.945 9.547 1 95.75 77 LEU B O 1
ATOM 5013 N N . SER B 1 78 ? -27.031 -6.758 7.32 1 96.56 78 SER B N 1
ATOM 5014 C CA . SER B 1 78 ? -27.188 -8.188 7.074 1 96.56 78 SER B CA 1
ATOM 5015 C C . SER B 1 78 ? -25.891 -8.82 6.613 1 96.56 78 SER B C 1
ATOM 5017 O O . SER B 1 78 ? -25.328 -8.422 5.59 1 96.56 78 SER B O 1
ATOM 5019 N N . VAL B 1 79 ? -25.391 -9.836 7.328 1 97 79 VAL B N 1
ATOM 5020 C CA . VAL B 1 79 ? -24.109 -10.469 7.043 1 97 79 VAL B CA 1
ATOM 5021 C C . VAL B 1 79 ? -24.328 -11.875 6.508 1 97 79 VAL B C 1
ATOM 5023 O O . VAL B 1 79 ? -25.203 -12.609 7.004 1 97 79 VAL B O 1
ATOM 5026 N N . GLY B 1 80 ? -23.641 -12.258 5.5 1 96.94 80 GLY B N 1
ATOM 5027 C CA . GLY B 1 80 ? -23.734 -13.555 4.848 1 96.94 80 GLY B CA 1
ATOM 5028 C C . GLY B 1 80 ? -22.953 -13.625 3.549 1 96.94 80 GLY B C 1
ATOM 5029 O O . GLY B 1 80 ? -22.031 -12.82 3.32 1 96.94 80 GLY B O 1
ATOM 5030 N N . PRO B 1 81 ? -23.266 -14.633 2.758 1 96.44 81 PRO B N 1
ATOM 5031 C CA . PRO B 1 81 ? -22.625 -14.734 1.442 1 96.44 81 PRO B CA 1
ATOM 5032 C C . PRO B 1 81 ? -22.891 -13.508 0.569 1 96.44 81 PRO B C 1
ATOM 5034 O O . PRO B 1 81 ? -24.016 -13 0.53 1 96.44 81 PRO B O 1
ATOM 5037 N N . GLU B 1 82 ? -21.844 -13.047 0.013 1 93.81 82 GLU B N 1
ATOM 5038 C CA . GLU B 1 82 ? -21.891 -11.898 -0.887 1 93.81 82 GLU B CA 1
ATOM 5039 C C . GLU B 1 82 ? -21.156 -12.18 -2.191 1 93.81 82 GLU B C 1
ATOM 5041 O O . GLU B 1 82 ? -20.297 -13.055 -2.242 1 93.81 82 GLU B O 1
ATOM 5046 N N . SER B 1 83 ? -21.578 -11.484 -3.219 1 90.06 83 SER B N 1
ATOM 5047 C CA . SER B 1 83 ? -21.047 -11.742 -4.551 1 90.06 83 SER B CA 1
ATOM 5048 C C . SER B 1 83 ? -19.531 -11.547 -4.59 1 90.06 83 SER B C 1
ATOM 5050 O O . SER B 1 83 ? -18.812 -12.352 -5.18 1 90.06 83 SER B O 1
ATOM 5052 N N . SER B 1 84 ? -19 -10.5 -3.955 1 87 84 SER B N 1
ATOM 5053 C CA . SER B 1 84 ? -17.578 -10.18 -3.982 1 87 84 SER B CA 1
ATOM 5054 C C . SER B 1 84 ? -16.75 -11.273 -3.324 1 87 84 SER B C 1
ATOM 5056 O O . SER B 1 84 ? -15.812 -11.797 -3.93 1 87 84 SER B O 1
ATOM 5058 N N . THR B 1 85 ? -17.156 -11.703 -2.143 1 92.75 85 THR B N 1
ATOM 5059 C CA . THR B 1 85 ? -16.391 -12.727 -1.435 1 92.75 85 THR B CA 1
ATOM 5060 C C . THR B 1 85 ? -16.531 -14.078 -2.135 1 92.75 85 THR B C 1
ATOM 5062 O O . THR B 1 85 ? -15.586 -14.867 -2.145 1 92.75 85 THR B O 1
ATOM 5065 N N . ALA B 1 86 ? -17.672 -14.328 -2.773 1 94.81 86 ALA B N 1
ATOM 5066 C CA . ALA B 1 86 ? -17.906 -15.594 -3.469 1 94.81 86 ALA B CA 1
ATOM 5067 C C . ALA B 1 86 ? -16.984 -15.727 -4.676 1 94.81 86 ALA B C 1
ATOM 5069 O O . ALA B 1 86 ? -16.266 -16.719 -4.812 1 94.81 86 ALA B O 1
ATOM 5070 N N . ILE B 1 87 ? -17 -14.742 -5.445 1 89.56 87 ILE B N 1
ATOM 5071 C CA . ILE B 1 87 ? -16.234 -14.82 -6.68 1 89.56 87 ILE B CA 1
ATOM 5072 C C . ILE B 1 87 ? -14.734 -14.805 -6.352 1 89.56 87 ILE B C 1
ATOM 5074 O O . ILE B 1 87 ? -13.945 -15.484 -7.004 1 89.56 87 ILE B O 1
ATOM 5078 N N . MET B 1 88 ? -14.297 -14.008 -5.391 1 89.56 88 MET B N 1
ATOM 5079 C CA . MET B 1 88 ? -12.891 -13.961 -5.004 1 89.56 88 MET B CA 1
ATOM 5080 C C . MET B 1 88 ? -12.438 -15.297 -4.434 1 89.56 88 MET B C 1
ATOM 5082 O O . MET B 1 88 ? -11.289 -15.703 -4.637 1 89.56 88 MET B O 1
ATOM 5086 N N . THR B 1 89 ? -13.32 -15.945 -3.756 1 93.5 89 THR B N 1
ATOM 5087 C CA . THR B 1 89 ? -13.016 -17.281 -3.25 1 93.5 89 THR B CA 1
ATOM 5088 C C . THR B 1 89 ? -12.805 -18.266 -4.402 1 93.5 89 THR B C 1
ATOM 5090 O O . THR B 1 89 ? -11.828 -19.016 -4.406 1 93.5 89 THR B O 1
ATOM 5093 N N . ALA B 1 90 ? -13.68 -18.25 -5.352 1 92.38 90 ALA B N 1
ATOM 5094 C CA . ALA B 1 90 ? -13.586 -19.141 -6.496 1 92.38 90 ALA B CA 1
ATOM 5095 C C . ALA B 1 90 ? -12.258 -18.969 -7.223 1 92.38 90 ALA B C 1
ATOM 5097 O O . ALA B 1 90 ? -11.57 -19.938 -7.539 1 92.38 90 ALA B O 1
ATOM 5098 N N . VAL B 1 91 ? -11.891 -17.781 -7.387 1 84.25 91 VAL B N 1
ATOM 5099 C CA . VAL B 1 91 ? -10.688 -17.469 -8.148 1 84.25 91 VAL B CA 1
ATOM 5100 C C . VAL B 1 91 ? -9.453 -17.906 -7.355 1 84.25 91 VAL B C 1
ATOM 5102 O O . VAL B 1 91 ? -8.461 -18.344 -7.938 1 84.25 91 VAL B O 1
ATOM 5105 N N . ALA B 1 92 ? -9.477 -17.781 -6.125 1 86.75 92 ALA B N 1
ATOM 5106 C CA . ALA B 1 92 ? -8.344 -18.109 -5.266 1 86.75 92 ALA B CA 1
ATOM 5107 C C . ALA B 1 92 ? -8.148 -19.625 -5.176 1 86.75 92 ALA B C 1
ATOM 5109 O O . ALA B 1 92 ? -7.012 -20.109 -5.172 1 86.75 92 ALA B O 1
ATOM 5110 N N . ILE B 1 93 ? -9.219 -20.422 -5.156 1 91.5 93 ILE B N 1
ATOM 5111 C CA . ILE B 1 93 ? -9.062 -21.828 -4.773 1 91.5 93 ILE B CA 1
ATOM 5112 C C . ILE B 1 93 ? -9.094 -22.703 -6.016 1 91.5 93 ILE B C 1
ATOM 5114 O O . ILE B 1 93 ? -8.586 -23.828 -6 1 91.5 93 ILE B O 1
ATOM 5118 N N . ALA B 1 94 ? -9.672 -22.203 -7.082 1 89 94 ALA B N 1
ATOM 5119 C CA . ALA B 1 94 ? -9.82 -23.031 -8.273 1 89 94 ALA B CA 1
ATOM 5120 C C . ALA B 1 94 ? -8.461 -23.531 -8.773 1 89 94 ALA B C 1
ATOM 5122 O O . ALA B 1 94 ? -8.281 -24.734 -9 1 89 94 ALA B O 1
ATOM 5123 N N . PRO B 1 95 ? -7.48 -22.641 -8.898 1 80.38 95 PRO B N 1
ATOM 5124 C CA . PRO B 1 95 ? -6.18 -23.125 -9.359 1 80.38 95 PRO B CA 1
ATOM 5125 C C . PRO B 1 95 ? -5.531 -24.109 -8.391 1 80.38 95 PRO B C 1
ATOM 5127 O O . PRO B 1 95 ? -4.852 -25.047 -8.82 1 80.38 95 PRO B O 1
ATOM 5130 N N . VAL B 1 96 ? -5.691 -23.969 -7.148 1 84.56 96 VAL B N 1
ATOM 5131 C CA . VAL B 1 96 ? -5.125 -24.859 -6.137 1 84.56 96 VAL B CA 1
ATOM 5132 C C . VAL B 1 96 ? -5.812 -26.219 -6.207 1 84.56 96 VAL B C 1
ATOM 5134 O O . VAL B 1 96 ? -5.152 -27.266 -6.105 1 84.56 96 VAL B O 1
ATOM 5137 N N . ALA B 1 97 ? -7.086 -26.156 -6.402 1 89.81 97 ALA B N 1
ATOM 5138 C CA . ALA B 1 97 ? -7.848 -27.391 -6.512 1 89.81 97 ALA B CA 1
ATOM 5139 C C . ALA B 1 97 ? -7.43 -28.188 -7.75 1 89.81 97 ALA B C 1
ATOM 5141 O O . ALA B 1 97 ? -7.41 -29.422 -7.727 1 89.81 97 ALA B O 1
ATOM 5142 N N . ALA B 1 98 ? -7.086 -27.516 -8.719 1 85.31 98 ALA B N 1
ATOM 5143 C CA . ALA B 1 98 ? -6.688 -28.156 -9.969 1 85.31 98 ALA B CA 1
ATOM 5144 C C . ALA B 1 98 ? -5.301 -28.781 -9.844 1 85.31 98 ALA B C 1
ATOM 5146 O O . ALA B 1 98 ? -5.004 -29.781 -10.5 1 85.31 98 ALA B O 1
ATOM 5147 N N . GLN B 1 99 ? -4.512 -28.281 -9 1 80.88 99 GLN B N 1
ATOM 5148 C CA . GLN B 1 99 ? -3.117 -28.703 -8.914 1 80.88 99 GLN B CA 1
ATOM 5149 C C . GLN B 1 99 ? -2.91 -29.688 -7.762 1 80.88 99 GLN B C 1
ATOM 5151 O O . GLN B 1 99 ? -1.847 -30.297 -7.645 1 80.88 99 GLN B O 1
ATOM 5156 N N . THR B 1 100 ? -3.941 -29.781 -7 1 84.44 100 THR B N 1
ATOM 5157 C CA . THR B 1 100 ? -3.807 -30.641 -5.832 1 84.44 100 THR B CA 1
ATOM 5158 C C . THR B 1 100 ? -4.957 -31.641 -5.762 1 84.44 100 THR B C 1
ATOM 5160 O O . THR B 1 100 ? -5.918 -31.547 -6.531 1 84.44 100 THR B O 1
ATOM 5163 N N . ASP B 1 101 ? -4.848 -32.625 -4.93 1 87.12 101 ASP B N 1
ATOM 5164 C CA . ASP B 1 101 ? -5.898 -33.625 -4.73 1 87.12 101 ASP B CA 1
ATOM 5165 C C . ASP B 1 101 ? -6.832 -33.219 -3.592 1 87.12 101 ASP B C 1
ATOM 5167 O O . ASP B 1 101 ? -7.609 -34.031 -3.098 1 87.12 101 ASP B O 1
ATOM 5171 N N . LEU B 1 102 ? -6.801 -32 -3.256 1 88.5 102 LEU B N 1
ATOM 5172 C CA . LEU B 1 102 ? -7.645 -31.531 -2.16 1 88.5 102 LEU B CA 1
ATOM 5173 C C . LEU B 1 102 ? -9.055 -31.234 -2.65 1 88.5 102 LEU B C 1
ATOM 5175 O O . LEU B 1 102 ? -9.25 -30.781 -3.783 1 88.5 102 LEU B O 1
ATOM 5179 N N . SER B 1 103 ? -9.945 -31.5 -1.768 1 91.38 103 SER B N 1
ATOM 5180 C CA . SER B 1 103 ? -11.344 -31.234 -2.102 1 91.38 103 SER B CA 1
ATOM 5181 C C . SER B 1 103 ? -11.617 -29.734 -2.199 1 91.38 103 SER B C 1
ATOM 5183 O O . SER B 1 103 ? -11.086 -28.953 -1.412 1 91.38 103 SER B O 1
ATOM 5185 N N . TYR B 1 104 ? -12.445 -29.359 -3.129 1 92.94 104 TYR B N 1
ATOM 5186 C CA . TYR B 1 104 ? -12.836 -27.984 -3.342 1 92.94 104 TYR B CA 1
ATOM 5187 C C . TYR B 1 104 ? -13.523 -27.406 -2.105 1 92.94 104 TYR B C 1
ATOM 5189 O O . TYR B 1 104 ? -13.258 -26.266 -1.712 1 92.94 104 TYR B O 1
ATOM 5197 N N . SER B 1 105 ? -14.383 -28.234 -1.472 1 92.12 105 SER B N 1
ATOM 5198 C CA . SER B 1 105 ? -15.109 -27.812 -0.281 1 92.12 105 SER B CA 1
ATOM 5199 C C . SER B 1 105 ? -14.156 -27.547 0.881 1 92.12 105 SER B C 1
ATOM 5201 O O . SER B 1 105 ? -14.359 -26.609 1.659 1 92.12 105 SER B O 1
ATOM 5203 N N . LEU B 1 106 ? -13.164 -28.312 0.961 1 92.81 106 LEU B N 1
ATOM 5204 C CA . LEU B 1 106 ? -12.172 -28.125 2.012 1 92.81 106 LEU B CA 1
ATOM 5205 C C . LEU B 1 106 ? -11.414 -26.812 1.805 1 92.81 106 LEU B C 1
ATOM 5207 O O . LEU B 1 106 ? -11.18 -26.078 2.76 1 92.81 106 LEU B O 1
ATOM 5211 N N . LEU B 1 107 ? -11.07 -26.594 0.559 1 94.19 107 LEU B N 1
ATOM 5212 C CA . LEU B 1 107 ? -10.336 -25.375 0.245 1 94.19 107 LEU B CA 1
ATOM 5213 C C . LEU B 1 107 ? -11.188 -24.141 0.541 1 94.19 107 LEU B C 1
ATOM 5215 O O . LEU B 1 107 ? -10.664 -23.125 1.021 1 94.19 107 LEU B O 1
ATOM 5219 N N . ALA B 1 108 ? -12.445 -24.266 0.267 1 95.62 108 ALA B N 1
ATOM 5220 C CA . ALA B 1 108 ? -13.352 -23.156 0.575 1 95.62 108 ALA B CA 1
ATOM 5221 C C . ALA B 1 108 ? -13.438 -22.922 2.08 1 95.62 108 ALA B C 1
ATOM 5223 O O . ALA B 1 108 ? -13.422 -21.766 2.533 1 95.62 108 ALA B O 1
ATOM 5224 N N . ALA B 1 109 ? -13.469 -24 2.801 1 95.69 109 ALA B N 1
ATOM 5225 C CA . ALA B 1 109 ? -13.523 -23.906 4.258 1 95.69 109 ALA B CA 1
ATOM 5226 C C . ALA B 1 109 ? -12.25 -23.297 4.82 1 95.69 109 ALA B C 1
ATOM 5228 O O . ALA B 1 109 ? -12.297 -22.484 5.742 1 95.69 109 ALA B O 1
ATOM 5229 N N . VAL B 1 110 ? -11.195 -23.672 4.273 1 95.75 110 VAL B N 1
ATOM 5230 C CA . VAL B 1 110 ? -9.914 -23.141 4.719 1 95.75 110 VAL B CA 1
ATOM 5231 C C . VAL B 1 110 ? -9.828 -21.656 4.402 1 95.75 110 VAL B C 1
ATOM 5233 O O . VAL B 1 110 ? -9.297 -20.875 5.195 1 95.75 110 VAL B O 1
ATOM 5236 N N . MET B 1 111 ? -10.32 -21.312 3.256 1 96 111 MET B N 1
ATOM 5237 C CA . MET B 1 111 ? -10.352 -19.891 2.895 1 96 111 MET B CA 1
ATOM 5238 C C . MET B 1 111 ? -11.148 -19.094 3.918 1 96 111 MET B C 1
ATOM 5240 O O . MET B 1 111 ? -10.727 -18.016 4.324 1 96 111 MET B O 1
ATOM 5244 N N . ALA B 1 112 ? -12.25 -19.625 4.324 1 97.56 112 ALA B N 1
ATOM 5245 C CA . ALA B 1 112 ? -13.055 -18.953 5.34 1 97.56 112 ALA B CA 1
ATOM 5246 C C . ALA B 1 112 ? -12.289 -18.828 6.656 1 97.56 112 ALA B C 1
ATOM 5248 O O . ALA B 1 112 ? -12.352 -17.797 7.32 1 97.56 112 ALA B O 1
ATOM 5249 N N . LEU B 1 113 ? -11.602 -19.828 7.008 1 96.69 113 LEU B N 1
ATOM 5250 C CA . LEU B 1 113 ? -10.797 -19.812 8.227 1 96.69 113 LEU B CA 1
ATOM 5251 C C . LEU B 1 113 ? -9.727 -18.734 8.164 1 96.69 113 LEU B C 1
ATOM 5253 O O . LEU B 1 113 ? -9.562 -17.953 9.102 1 96.69 113 LEU B O 1
ATOM 5257 N N . LEU B 1 114 ? -9.023 -18.75 7.055 1 95.94 114 LEU B N 1
ATOM 5258 C CA . LEU B 1 114 ? -7.93 -17.797 6.887 1 95.94 114 LEU B CA 1
ATOM 5259 C C . LEU B 1 114 ? -8.453 -16.359 6.879 1 95.94 114 LEU B C 1
ATOM 5261 O O . LEU B 1 114 ? -7.855 -15.477 7.492 1 95.94 114 LEU B O 1
ATOM 5265 N N . VAL B 1 115 ? -9.547 -16.125 6.199 1 97.19 115 VAL B N 1
ATOM 5266 C CA . VAL B 1 115 ? -10.164 -14.797 6.188 1 97.19 115 VAL B CA 1
ATOM 5267 C C . VAL B 1 115 ? -10.562 -14.398 7.609 1 97.19 115 VAL B C 1
ATOM 5269 O O . VAL B 1 115 ? -10.328 -13.266 8.031 1 97.19 115 VAL B O 1
ATOM 5272 N N . GLY B 1 116 ? -11.125 -15.359 8.305 1 98 116 GLY B N 1
ATOM 5273 C CA . GLY B 1 116 ? -11.484 -15.109 9.695 1 98 116 GLY B CA 1
ATOM 5274 C C . GLY B 1 116 ? -10.289 -14.773 10.57 1 98 116 GLY B C 1
ATOM 5275 O O . GLY B 1 116 ? -10.344 -13.844 11.375 1 98 116 GLY B O 1
ATOM 5276 N N . ILE B 1 117 ? -9.266 -15.453 10.398 1 96.5 117 ILE B N 1
ATOM 5277 C CA . ILE B 1 117 ? -8.047 -15.219 11.164 1 96.5 117 ILE B CA 1
ATOM 5278 C C . ILE B 1 117 ? -7.48 -13.844 10.828 1 96.5 117 ILE B C 1
ATOM 5280 O O . ILE B 1 117 ? -7.031 -13.117 11.719 1 96.5 117 ILE B O 1
ATOM 5284 N N . VAL B 1 118 ? -7.488 -13.508 9.586 1 95.75 118 VAL B N 1
ATOM 5285 C CA . VAL B 1 118 ? -7.023 -12.188 9.172 1 95.75 118 VAL B CA 1
ATOM 5286 C C . VAL B 1 118 ? -7.828 -11.109 9.898 1 95.75 118 VAL B C 1
ATOM 5288 O O . VAL B 1 118 ? -7.258 -10.148 10.422 1 95.75 118 VAL B O 1
ATOM 5291 N N . PHE B 1 119 ? -9.117 -11.273 9.984 1 97.88 119 PHE B N 1
ATOM 5292 C CA . PHE B 1 119 ? -9.969 -10.32 10.688 1 97.88 119 PHE B CA 1
ATOM 5293 C C . PHE B 1 119 ? -9.617 -10.273 12.164 1 97.88 119 PHE B C 1
ATOM 5295 O O . PHE B 1 119 ? -9.539 -9.195 12.758 1 97.88 119 PHE B O 1
ATOM 5302 N N . LEU B 1 120 ? -9.398 -11.391 12.75 1 97.56 120 LEU B N 1
ATOM 5303 C CA . LEU B 1 120 ? -9.133 -11.445 14.18 1 97.56 120 LEU B CA 1
ATOM 5304 C C . LEU B 1 120 ? -7.77 -10.836 14.5 1 97.56 120 LEU B C 1
ATOM 5306 O O . LEU B 1 120 ? -7.613 -10.156 15.516 1 97.56 120 LEU B O 1
ATOM 5310 N N . VAL B 1 121 ? -6.844 -11.086 13.656 1 95.12 121 VAL B N 1
ATOM 5311 C CA . VAL B 1 121 ? -5.535 -10.469 13.828 1 95.12 121 VAL B CA 1
ATOM 5312 C C . VAL B 1 121 ? -5.652 -8.953 13.68 1 95.12 121 VAL B C 1
ATOM 5314 O O . VAL B 1 121 ? -5.082 -8.203 14.469 1 95.12 121 VAL B O 1
ATOM 5317 N N . ALA B 1 122 ? -6.344 -8.547 12.672 1 95.06 122 ALA B N 1
ATOM 5318 C CA . ALA B 1 122 ? -6.555 -7.113 12.461 1 95.06 122 ALA B CA 1
ATOM 5319 C C . ALA B 1 122 ? -7.262 -6.484 13.664 1 95.06 122 ALA B C 1
ATOM 5321 O O . ALA B 1 122 ? -6.945 -5.359 14.055 1 95.06 122 ALA B O 1
ATOM 5322 N N . TYR B 1 123 ? -8.227 -7.18 14.219 1 95.88 123 TYR B N 1
ATOM 5323 C CA . TYR B 1 123 ? -8.93 -6.715 15.414 1 95.88 123 TYR B CA 1
ATOM 5324 C C . TYR B 1 123 ? -7.957 -6.535 16.578 1 95.88 123 TYR B C 1
ATOM 5326 O O . TYR B 1 123 ? -7.969 -5.5 17.25 1 95.88 123 TYR B O 1
ATOM 5334 N N . SER B 1 124 ? -7.125 -7.512 16.766 1 95 124 SER B N 1
ATOM 5335 C CA . SER B 1 124 ? -6.18 -7.484 17.875 1 95 124 SER B CA 1
ATOM 5336 C C . SER B 1 124 ? -5.191 -6.332 17.734 1 95 124 SER B C 1
ATOM 5338 O O . SER B 1 124 ? -4.746 -5.762 18.734 1 95 124 SER B O 1
ATOM 5340 N N . LEU B 1 125 ? -4.977 -5.906 16.5 1 89.12 125 LEU B N 1
ATOM 5341 C CA . LEU B 1 125 ? -4.027 -4.836 16.219 1 89.12 125 LEU B CA 1
ATOM 5342 C C . LEU B 1 125 ? -4.746 -3.498 16.062 1 89.12 125 LEU B C 1
ATOM 5344 O O . LEU B 1 125 ? -4.121 -2.488 15.727 1 89.12 125 LEU B O 1
ATOM 5348 N N . ARG B 1 126 ? -6.07 -3.537 16.203 1 91.62 126 ARG B N 1
ATOM 5349 C CA . ARG B 1 126 ? -6.906 -2.344 16.141 1 91.62 126 ARG B CA 1
ATOM 5350 C C . ARG B 1 126 ? -6.777 -1.653 14.789 1 91.62 126 ARG B C 1
ATOM 5352 O O . ARG B 1 126 ? -6.555 -0.443 14.719 1 91.62 126 ARG B O 1
ATOM 5359 N N . LEU B 1 127 ? -6.867 -2.455 13.75 1 91.5 127 LEU B N 1
ATOM 5360 C CA . LEU B 1 127 ? -6.695 -1.95 12.391 1 91.5 127 LEU B CA 1
ATOM 5361 C C . LEU B 1 127 ? -8.039 -1.562 11.781 1 91.5 127 LEU B C 1
ATOM 5363 O O . LEU B 1 127 ? -8.219 -1.645 10.562 1 91.5 127 LEU B O 1
ATOM 5367 N N . GLY B 1 128 ? -8.992 -1.211 12.578 1 90.69 128 GLY B N 1
ATOM 5368 C CA . GLY B 1 128 ? -10.297 -0.799 12.086 1 90.69 128 GLY B CA 1
ATOM 5369 C C . GLY B 1 128 ? -10.227 0.366 11.109 1 90.69 128 GLY B C 1
ATOM 5370 O O . GLY B 1 128 ? -11.07 0.49 10.227 1 90.69 128 GLY B O 1
ATOM 5371 N N . PHE B 1 129 ? -9.156 1.146 11.156 1 85.94 129 PHE B N 1
ATOM 5372 C CA . PHE B 1 129 ? -9.016 2.332 10.32 1 85.94 129 PHE B CA 1
ATOM 5373 C C . PHE B 1 129 ? -8.719 1.944 8.875 1 85.94 129 PHE B C 1
ATOM 5375 O O . PHE B 1 129 ? -8.844 2.768 7.969 1 85.94 129 PHE B O 1
ATOM 5382 N N . LEU B 1 130 ? -8.422 0.704 8.617 1 86.88 130 LEU B N 1
ATOM 5383 C CA . LEU B 1 130 ? -8.125 0.25 7.266 1 86.88 130 LEU B CA 1
ATOM 5384 C C . LEU B 1 130 ? -9.398 0.177 6.426 1 86.88 130 LEU B C 1
ATOM 5386 O O . LEU B 1 130 ? -9.336 -0.048 5.215 1 86.88 130 LEU B O 1
ATOM 5390 N N . ALA B 1 131 ? -10.5 0.37 7.137 1 84.5 131 ALA B N 1
ATOM 5391 C CA . ALA B 1 131 ? -11.758 0.432 6.402 1 84.5 131 ALA B CA 1
ATOM 5392 C C . ALA B 1 131 ? -11.734 1.551 5.363 1 84.5 131 ALA B C 1
ATOM 5394 O O . ALA B 1 131 ? -12.438 1.485 4.355 1 84.5 131 ALA B O 1
ATOM 5395 N N . ASP B 1 132 ? -10.844 2.543 5.562 1 85.38 132 ASP B N 1
ATOM 5396 C CA . ASP B 1 132 ? -10.805 3.736 4.727 1 85.38 132 ASP B CA 1
ATOM 5397 C C . ASP B 1 132 ? -9.602 3.701 3.777 1 85.38 132 ASP B C 1
ATOM 5399 O O . ASP B 1 132 ? -9.203 4.734 3.236 1 85.38 132 ASP B O 1
ATOM 5403 N N . LEU B 1 133 ? -9.133 2.555 3.629 1 82.75 133 LEU B N 1
ATOM 5404 C CA . LEU B 1 133 ? -7.934 2.4 2.816 1 82.75 133 LEU B CA 1
ATOM 5405 C C . LEU B 1 133 ? -8.234 2.674 1.346 1 82.75 133 LEU B C 1
ATOM 5407 O O . LEU B 1 133 ? -7.363 3.154 0.611 1 82.75 133 LEU B O 1
ATOM 5411 N N . LEU B 1 134 ? -9.516 2.367 0.942 1 82.25 134 LEU B N 1
ATOM 5412 C CA . LEU B 1 134 ? -9.898 2.547 -0.454 1 82.25 134 LEU B CA 1
ATOM 5413 C C . LEU B 1 134 ? -10.773 3.785 -0.623 1 82.25 134 LEU B C 1
ATOM 5415 O O . LEU B 1 134 ? -11.805 3.914 0.035 1 82.25 134 LEU B O 1
ATOM 5419 N N . SER B 1 135 ? -10.359 4.664 -1.512 1 87.31 135 SER B N 1
ATOM 5420 C CA . SER B 1 135 ? -11.133 5.863 -1.805 1 87.31 135 SER B CA 1
ATOM 5421 C C . SER B 1 135 ? -12.406 5.523 -2.578 1 87.31 135 SER B C 1
ATOM 5423 O O . SER B 1 135 ? -12.547 4.414 -3.096 1 87.31 135 SER B O 1
ATOM 5425 N N . LYS B 1 136 ? -13.258 6.445 -2.646 1 87.75 136 LYS B N 1
ATOM 5426 C CA . LYS B 1 136 ? -14.516 6.23 -3.348 1 87.75 136 LYS B CA 1
ATOM 5427 C C . LYS B 1 136 ? -14.281 5.879 -4.812 1 87.75 136 LYS B C 1
ATOM 5429 O O . LYS B 1 136 ? -14.836 4.906 -5.324 1 87.75 136 LYS B O 1
ATOM 5434 N N . PRO B 1 137 ? -13.438 6.605 -5.531 1 90.12 137 PRO B N 1
ATOM 5435 C CA . PRO B 1 137 ? -13.203 6.262 -6.934 1 90.12 137 PRO B CA 1
ATOM 5436 C C . PRO B 1 137 ? -12.656 4.844 -7.113 1 90.12 137 PRO B C 1
ATOM 5438 O O . PRO B 1 137 ? -13.086 4.125 -8.016 1 90.12 137 PRO B O 1
ATOM 5441 N N . ILE B 1 138 ? -11.758 4.461 -6.27 1 87.69 138 ILE B N 1
ATOM 5442 C CA . ILE B 1 138 ? -11.156 3.131 -6.352 1 87.69 138 ILE B CA 1
ATOM 5443 C C . ILE B 1 138 ? -12.219 2.07 -6.051 1 87.69 138 ILE B C 1
ATOM 5445 O O . ILE B 1 138 ? -12.281 1.043 -6.73 1 87.69 138 ILE B O 1
ATOM 5449 N N . LEU B 1 139 ? -13.078 2.35 -5.113 1 85.25 139 LEU B N 1
ATOM 5450 C CA . LEU B 1 139 ? -14.141 1.415 -4.77 1 85.25 139 LEU B CA 1
ATOM 5451 C C . LEU B 1 139 ? -15.133 1.271 -5.922 1 85.25 139 LEU B C 1
ATOM 5453 O O . LEU B 1 139 ? -15.562 0.16 -6.242 1 85.25 139 LEU B O 1
ATOM 5457 N N . ILE B 1 140 ? -15.5 2.365 -6.508 1 89.69 140 ILE B N 1
ATOM 5458 C CA . ILE B 1 140 ? -16.422 2.367 -7.641 1 89.69 140 ILE B CA 1
ATOM 5459 C C . ILE B 1 140 ? -15.836 1.537 -8.781 1 89.69 140 ILE B C 1
ATOM 5461 O O . ILE B 1 140 ? -16.531 0.704 -9.367 1 89.69 140 ILE B O 1
ATOM 5465 N N . GLY B 1 141 ? -14.617 1.773 -9.062 1 90.5 141 GLY B N 1
ATOM 5466 C CA . GLY B 1 141 ? -13.961 1.016 -10.109 1 90.5 141 GLY B CA 1
ATOM 5467 C C . GLY B 1 141 ? -13.859 -0.467 -9.805 1 90.5 141 GLY B C 1
ATOM 5468 O O . GLY B 1 141 ? -14.141 -1.304 -10.664 1 90.5 141 GLY B O 1
ATOM 5469 N N . TYR B 1 142 ? -13.484 -0.72 -8.609 1 86.56 142 TYR B N 1
ATOM 5470 C CA . TYR B 1 142 ? -13.328 -2.113 -8.203 1 86.56 142 TYR B CA 1
ATOM 5471 C C . TYR B 1 142 ? -14.648 -2.861 -8.305 1 86.56 142 TYR B C 1
ATOM 5473 O O . TYR B 1 142 ? -14.703 -3.979 -8.828 1 86.56 142 TYR B O 1
ATOM 5481 N N . MET B 1 143 ? -15.695 -2.27 -7.809 1 86.56 143 MET B N 1
ATOM 5482 C CA . MET B 1 143 ? -17.016 -2.889 -7.855 1 86.56 143 MET B CA 1
ATOM 5483 C C . MET B 1 143 ? -17.469 -3.08 -9.297 1 86.56 143 MET B C 1
ATOM 5485 O O . MET B 1 143 ? -18.078 -4.102 -9.633 1 86.56 143 MET B O 1
ATOM 5489 N N . ALA B 1 144 ? -17.188 -2.119 -10.086 1 91.94 144 ALA B N 1
ATOM 5490 C CA . ALA B 1 144 ? -17.516 -2.25 -11.5 1 91.94 144 ALA B CA 1
ATOM 5491 C C . ALA B 1 144 ? -16.766 -3.422 -12.133 1 91.94 144 ALA B C 1
ATOM 5493 O O . ALA B 1 144 ? -17.344 -4.184 -12.914 1 91.94 144 ALA B O 1
ATOM 5494 N N . GLY B 1 145 ? -15.523 -3.537 -11.844 1 90.38 145 GLY B N 1
ATOM 5495 C CA . GLY B 1 145 ? -14.742 -4.668 -12.328 1 90.38 145 GLY B CA 1
ATOM 5496 C C . GLY B 1 145 ? -15.297 -6.008 -11.891 1 90.38 145 GLY B C 1
ATOM 5497 O O . GLY B 1 145 ? -15.445 -6.922 -12.703 1 90.38 145 GLY B O 1
ATOM 5498 N N . ILE B 1 146 ? -15.648 -6.094 -10.625 1 86.56 146 ILE B N 1
ATOM 5499 C CA . ILE B 1 146 ? -16.234 -7.312 -10.078 1 86.56 146 ILE B CA 1
ATOM 5500 C C . ILE B 1 146 ? -17.547 -7.625 -10.789 1 86.56 146 ILE B C 1
ATOM 5502 O O . ILE B 1 146 ? -17.828 -8.781 -11.117 1 86.56 146 ILE B O 1
ATOM 5506 N N . GLY B 1 147 ? -18.344 -6.586 -10.992 1 91.25 147 GLY B N 1
ATOM 5507 C CA . GLY B 1 147 ? -19.594 -6.777 -11.703 1 91.25 147 GLY B CA 1
ATOM 5508 C C . GLY B 1 147 ? -19.406 -7.395 -13.078 1 91.25 147 GLY B C 1
ATOM 5509 O O . GLY B 1 147 ? -20.125 -8.328 -13.445 1 91.25 147 GLY B O 1
ATOM 5510 N N . LEU B 1 148 ? -18.484 -6.934 -13.773 1 93.06 148 LEU B N 1
ATOM 5511 C CA . LEU B 1 148 ? -18.219 -7.445 -15.117 1 93.06 148 LEU B CA 1
ATOM 5512 C C . LEU B 1 148 ? -17.719 -8.883 -15.062 1 93.06 148 LEU B C 1
ATOM 5514 O O . LEU B 1 148 ? -18.078 -9.703 -15.914 1 93.06 148 LEU B O 1
ATOM 5518 N N . VAL B 1 149 ? -16.938 -9.156 -14.109 1 89.44 149 VAL B N 1
ATOM 5519 C CA . VAL B 1 149 ? -16.438 -10.516 -13.93 1 89.44 149 VAL B CA 1
ATOM 5520 C C . VAL B 1 149 ? -17.594 -11.453 -13.602 1 89.44 149 VAL B C 1
ATOM 5522 O O . VAL B 1 149 ? -17.656 -12.578 -14.102 1 89.44 149 VAL B O 1
ATOM 5525 N N . MET B 1 150 ? -18.484 -10.977 -12.758 1 90.12 150 MET B N 1
ATOM 5526 C CA . MET B 1 150 ? -19.672 -11.75 -12.391 1 90.12 150 MET B CA 1
ATOM 5527 C C . MET B 1 150 ? -20.516 -12.055 -13.625 1 90.12 150 MET B C 1
ATOM 5529 O O . MET B 1 150 ? -20.969 -13.188 -13.812 1 90.12 150 MET B O 1
ATOM 5533 N N . ILE B 1 151 ? -20.672 -11.102 -14.445 1 94.56 151 ILE B N 1
ATOM 5534 C CA . ILE B 1 151 ? -21.484 -11.273 -15.648 1 94.56 151 ILE B CA 1
ATOM 5535 C C . ILE B 1 151 ? -20.828 -12.305 -16.562 1 94.56 151 ILE B C 1
ATOM 5537 O O . ILE B 1 151 ? -21.5 -13.234 -17.031 1 94.56 151 ILE B O 1
ATOM 5541 N N . SER B 1 152 ? -19.609 -12.172 -16.766 1 93.44 152 SER B N 1
ATOM 5542 C CA . SER B 1 152 ? -18.906 -13.094 -17.656 1 93.44 152 SER B CA 1
ATOM 5543 C C . SER B 1 152 ? -18.984 -14.523 -17.141 1 93.44 152 SER B C 1
ATOM 5545 O O . SER B 1 152 ? -19.141 -15.469 -17.922 1 93.44 152 SER B O 1
ATOM 5547 N N . GLY B 1 153 ? -19.016 -14.703 -15.891 1 90.81 153 GLY B N 1
ATOM 5548 C CA . GLY B 1 153 ? -19.016 -16.031 -15.289 1 90.81 153 GLY B CA 1
ATOM 5549 C C . GLY B 1 153 ? -20.375 -16.719 -15.367 1 90.81 153 GLY B C 1
ATOM 5550 O O . GLY B 1 153 ? -20.469 -17.938 -15.195 1 90.81 153 GLY B O 1
ATOM 5551 N N . GLN B 1 154 ? -21.375 -15.914 -15.641 1 93.88 154 GLN B N 1
ATOM 5552 C CA . GLN B 1 154 ? -22.719 -16.484 -15.641 1 93.88 154 GLN B CA 1
ATOM 5553 C C . GLN B 1 154 ? -23.25 -16.656 -17.062 1 93.88 154 GLN B C 1
ATOM 5555 O O . GLN B 1 154 ? -24.328 -17.219 -17.266 1 93.88 154 GLN B O 1
ATOM 5560 N N . LEU B 1 155 ? -22.516 -16.266 -18.031 1 95.56 155 LEU B N 1
ATOM 5561 C CA . LEU B 1 155 ? -23 -16.281 -19.422 1 95.56 155 LEU B CA 1
ATOM 5562 C C . LEU B 1 155 ? -23.25 -17.703 -19.891 1 95.56 155 LEU B C 1
ATOM 5564 O O . LEU B 1 155 ? -24.219 -17.953 -20.625 1 95.56 155 LEU B O 1
ATOM 5568 N N . GLY B 1 156 ? -22.438 -18.594 -19.531 1 94.81 156 GLY B N 1
ATOM 5569 C 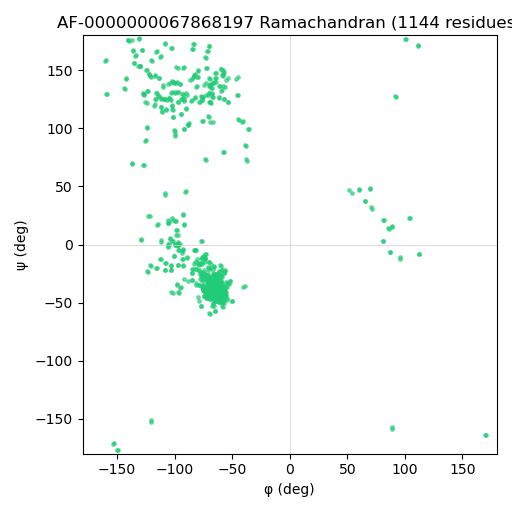CA . GLY B 1 156 ? -22.641 -19.984 -19.891 1 94.81 156 GLY B CA 1
ATOM 5570 C C . GLY B 1 156 ? -23.922 -20.562 -19.312 1 94.81 156 GLY B C 1
ATOM 5571 O O . GLY B 1 156 ? -24.734 -21.156 -20.047 1 94.81 156 GLY B O 1
ATOM 5572 N N . LYS B 1 157 ? -24.141 -20.344 -18.125 1 94 157 LYS B N 1
ATOM 5573 C CA . LYS B 1 157 ? -25.281 -20.875 -17.391 1 94 157 LYS B CA 1
ATOM 5574 C C . LYS B 1 157 ? -26.594 -20.25 -17.891 1 94 157 LYS B C 1
ATOM 5576 O O . LYS B 1 157 ? -27.625 -20.906 -17.891 1 94 157 LYS B O 1
ATOM 5581 N N . THR B 1 158 ? -26.562 -19.047 -18.328 1 96.5 158 THR B N 1
ATOM 5582 C CA . THR B 1 158 ? -27.781 -18.328 -18.688 1 96.5 158 THR B CA 1
ATOM 5583 C C . THR B 1 158 ? -28.078 -18.484 -20.188 1 96.5 158 THR B C 1
ATOM 5585 O O . THR B 1 158 ? -29.188 -18.188 -20.625 1 96.5 158 THR B O 1
ATOM 5588 N N . SER B 1 159 ? -27.109 -18.984 -20.938 1 96.44 159 SER B N 1
ATOM 5589 C CA . SER B 1 159 ? -27.312 -19.125 -22.375 1 96.44 159 SER B CA 1
ATOM 5590 C C . SER B 1 159 ? -27.297 -20.578 -22.797 1 96.44 159 SER B C 1
ATOM 5592 O O . SER B 1 159 ? -27.781 -20.938 -23.875 1 96.44 159 SER B O 1
ATOM 5594 N N . GLY B 1 160 ? -26.703 -21.422 -21.953 1 95.19 160 GLY B N 1
ATOM 5595 C CA . GLY B 1 160 ? -26.516 -22.812 -22.328 1 95.19 160 GLY B CA 1
ATOM 5596 C C . GLY B 1 160 ? -25.312 -23.031 -23.219 1 95.19 160 GLY B C 1
ATOM 5597 O O . GLY B 1 160 ? -25.047 -24.156 -23.641 1 95.19 160 GLY B O 1
ATOM 5598 N N . ILE B 1 161 ? -24.547 -21.953 -23.484 1 95.31 161 ILE B N 1
ATOM 5599 C CA . ILE B 1 161 ? -23.312 -22.062 -24.281 1 95.31 161 ILE B CA 1
ATOM 5600 C C . ILE B 1 161 ? -22.203 -22.656 -23.422 1 95.31 161 ILE B C 1
ATOM 5602 O O . ILE B 1 161 ? -21.953 -22.188 -22.312 1 95.31 161 ILE B O 1
ATOM 5606 N N . PRO B 1 162 ? -21.578 -23.688 -23.906 1 93.5 162 PRO B N 1
ATOM 5607 C CA . PRO B 1 162 ? -20.453 -24.219 -23.141 1 93.5 162 PRO B CA 1
ATOM 5608 C C . PRO B 1 162 ? -19.234 -23.297 -23.156 1 93.5 162 PRO B C 1
ATOM 5610 O O . PRO B 1 162 ? -18.625 -23.094 -24.203 1 93.5 162 PRO B O 1
ATOM 5613 N N . ILE B 1 163 ? -18.891 -22.688 -22.109 1 93.31 163 ILE B N 1
ATOM 5614 C CA . ILE B 1 163 ? -17.734 -21.812 -21.969 1 93.31 163 ILE B CA 1
ATOM 5615 C C . ILE B 1 163 ? -16.688 -22.484 -21.094 1 93.31 163 ILE B C 1
ATOM 5617 O O . ILE B 1 163 ? -16.953 -22.844 -19.953 1 93.31 163 ILE B O 1
ATOM 5621 N N . THR B 1 164 ? -15.477 -22.594 -21.609 1 88.5 164 THR B N 1
ATOM 5622 C CA . THR B 1 164 ? -14.414 -23.312 -20.922 1 88.5 164 THR B CA 1
ATOM 5623 C C . THR B 1 164 ? -13.375 -22.328 -20.375 1 88.5 164 THR B C 1
ATOM 5625 O O . THR B 1 164 ? -12.586 -22.672 -19.5 1 88.5 164 THR B O 1
ATOM 5628 N N . ALA B 1 165 ? -13.461 -21.141 -20.906 1 85.62 165 ALA B N 1
ATOM 5629 C CA . ALA B 1 165 ? -12.5 -20.141 -20.484 1 85.62 165 ALA B CA 1
ATOM 5630 C C . ALA B 1 165 ? -12.672 -19.812 -19 1 85.62 165 ALA B C 1
ATOM 5632 O O . ALA B 1 165 ? -13.781 -19.891 -18.469 1 85.62 165 ALA B O 1
ATOM 5633 N N . THR B 1 166 ? -11.57 -19.5 -18.406 1 78.06 166 THR B N 1
ATOM 5634 C CA . THR B 1 166 ? -11.609 -19.172 -16.984 1 78.06 166 THR B CA 1
ATOM 5635 C C . THR B 1 166 ? -11.289 -17.703 -16.75 1 78.06 166 THR B C 1
ATOM 5637 O O . THR B 1 166 ? -11.539 -17.172 -15.672 1 78.06 166 THR B O 1
ATOM 5640 N N . LYS B 1 167 ? -10.805 -17.031 -17.75 1 82.06 167 LYS B N 1
ATOM 5641 C CA . LYS B 1 167 ? -10.547 -15.602 -17.656 1 82.06 167 LYS B CA 1
ATOM 5642 C C . LYS B 1 167 ? -11.719 -14.797 -18.203 1 82.06 167 LYS B C 1
ATOM 5644 O O . LYS B 1 167 ? -12.289 -15.141 -19.25 1 82.06 167 LYS B O 1
ATOM 5649 N N . PRO 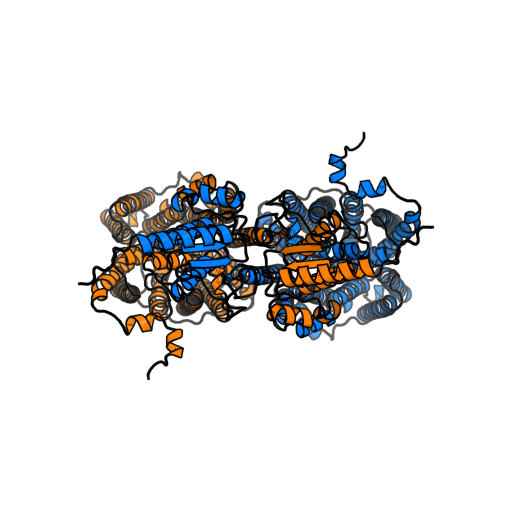B 1 168 ? -12.062 -13.711 -17.5 1 87.88 168 PRO B N 1
ATOM 5650 C CA . PRO B 1 168 ? -13.273 -12.977 -17.859 1 87.88 168 PRO B CA 1
ATOM 5651 C C . PRO B 1 168 ? -13.281 -12.516 -19.312 1 87.88 168 PRO B C 1
ATOM 5653 O O . PRO B 1 168 ? -14.281 -12.695 -20.016 1 87.88 168 PRO B O 1
ATOM 5656 N N . LEU B 1 169 ? -12.203 -12.008 -19.781 1 87.12 169 LEU B N 1
ATOM 5657 C CA . LEU B 1 169 ? -12.164 -11.492 -21.156 1 87.12 169 LEU B CA 1
ATOM 5658 C C . LEU B 1 169 ? -12.305 -12.633 -22.156 1 87.12 169 LEU B C 1
ATOM 5660 O O . LEU B 1 169 ? -12.945 -12.469 -23.203 1 87.12 169 LEU B O 1
ATOM 5664 N N . GLU B 1 170 ? -11.734 -13.758 -21.844 1 88.75 170 GLU B N 1
ATOM 5665 C CA . GLU B 1 170 ? -11.867 -14.938 -22.703 1 88.75 170 GLU B CA 1
ATOM 5666 C C . GLU B 1 170 ? -13.281 -15.508 -22.641 1 88.75 170 GLU B C 1
ATOM 5668 O O . GLU B 1 170 ? -13.781 -16.047 -23.625 1 88.75 170 GLU B O 1
ATOM 5673 N N . GLU B 1 171 ? -13.859 -15.43 -21.5 1 92.19 171 GLU B N 1
ATOM 5674 C CA . GLU B 1 171 ? -15.242 -15.875 -21.359 1 92.19 171 GLU B CA 1
ATOM 5675 C C . GLU B 1 171 ? -16.172 -15.062 -22.266 1 92.19 171 GLU B C 1
ATOM 5677 O O . GLU B 1 171 ? -17.047 -15.625 -22.938 1 92.19 171 GLU B O 1
ATOM 5682 N N . PHE B 1 172 ? -15.93 -13.781 -22.312 1 94.06 172 PHE B N 1
ATOM 5683 C CA . PHE B 1 172 ? -16.719 -12.922 -23.188 1 94.06 172 PHE B CA 1
ATOM 5684 C C . PHE B 1 172 ? -16.484 -13.289 -24.641 1 94.06 172 PHE B C 1
ATOM 5686 O O . PHE B 1 172 ? -17.438 -13.359 -25.422 1 94.06 172 PHE B O 1
ATOM 5693 N N . GLN B 1 173 ? -15.258 -13.531 -24.953 1 93.25 173 GLN B N 1
ATOM 5694 C CA . GLN B 1 173 ? -14.922 -13.875 -26.328 1 93.25 173 GLN B CA 1
ATOM 5695 C C . GLN B 1 173 ? -15.594 -15.18 -26.75 1 93.25 173 GLN B C 1
ATOM 5697 O O . GLN B 1 173 ? -16.172 -15.266 -27.844 1 93.25 173 GLN B O 1
ATOM 5702 N N . GLN B 1 174 ? -15.547 -16.141 -25.922 1 94.69 174 GLN B N 1
ATOM 5703 C CA . GLN B 1 174 ? -16.172 -17.422 -26.234 1 94.69 174 GLN B CA 1
ATOM 5704 C C . GLN B 1 174 ? -17.688 -17.297 -26.312 1 94.69 174 GLN B C 1
ATOM 5706 O O . GLN B 1 174 ? -18.328 -17.969 -27.141 1 94.69 174 GLN B O 1
ATOM 5711 N N . PHE B 1 175 ? -18.234 -16.516 -25.547 1 95.94 175 PHE B N 1
ATOM 5712 C CA . PHE B 1 175 ? -19.672 -16.297 -25.562 1 95.94 175 PHE B CA 1
ATOM 5713 C C . PHE B 1 175 ? -20.109 -15.719 -26.906 1 95.94 175 PHE B C 1
ATOM 5715 O O . PHE B 1 175 ? -21.031 -16.25 -27.547 1 95.94 175 PHE B O 1
ATOM 5722 N N . PHE B 1 176 ? -19.406 -14.703 -27.344 1 95.81 176 PHE B N 1
ATOM 5723 C CA . PHE B 1 176 ? -19.812 -14.023 -28.578 1 95.81 176 PHE B CA 1
ATOM 5724 C C . PHE B 1 176 ? -19.484 -14.883 -29.797 1 95.81 176 PHE B C 1
ATOM 5726 O O . PHE B 1 176 ? -20.203 -14.844 -30.797 1 95.81 176 PHE B O 1
ATOM 5733 N N . ALA B 1 177 ? -18.484 -15.703 -29.641 1 94.62 177 ALA B N 1
ATOM 5734 C CA . ALA B 1 177 ? -18.141 -16.625 -30.719 1 94.62 177 ALA B CA 1
ATOM 5735 C C . ALA B 1 177 ? -19.109 -17.797 -30.781 1 94.62 177 ALA B C 1
ATOM 5737 O O . ALA B 1 177 ? -19.312 -18.391 -31.844 1 94.62 177 ALA B O 1
ATOM 5738 N N . GLY B 1 178 ? -19.719 -18.062 -29.672 1 94.75 178 GLY B N 1
ATOM 5739 C CA . GLY B 1 178 ? -20.562 -19.234 -29.594 1 94.75 178 GLY B CA 1
ATOM 5740 C C . GLY B 1 178 ? -22.047 -18.906 -29.609 1 94.75 178 GLY B C 1
ATOM 5741 O O . GLY B 1 178 ? -22.875 -19.734 -29.219 1 94.75 178 GLY B O 1
ATOM 5742 N N . LEU B 1 179 ? -22.516 -17.828 -30.062 1 94 179 LEU B N 1
ATOM 5743 C CA . LEU B 1 179 ? -23.891 -17.391 -30.031 1 94 179 LEU B CA 1
ATOM 5744 C C . LEU B 1 179 ? -24.797 -18.344 -30.812 1 94 179 LEU B C 1
ATOM 5746 O O . LEU B 1 179 ? -25.984 -18.469 -30.516 1 94 179 LEU B O 1
ATOM 5750 N N . GLY B 1 180 ? -24.25 -19.031 -31.703 1 93.19 180 GLY B N 1
ATOM 5751 C CA . GLY B 1 180 ? -24.984 -20 -32.5 1 93.19 180 GLY B CA 1
ATOM 5752 C C . GLY B 1 180 ? -25.344 -21.266 -31.734 1 93.19 180 GLY B C 1
ATOM 5753 O O . GLY B 1 180 ? -26.234 -22.016 -32.125 1 93.19 180 GLY B O 1
ATOM 5754 N N . GLN B 1 181 ? -24.766 -21.516 -30.641 1 94.69 181 GLN B N 1
ATOM 5755 C CA . GLN B 1 181 ? -24.969 -22.719 -29.859 1 94.69 181 GLN B CA 1
ATOM 5756 C C . GLN B 1 181 ? -25.891 -22.469 -28.672 1 94.69 181 GLN B C 1
ATOM 5758 O O . GLN B 1 181 ? -25.953 -23.281 -27.734 1 94.69 181 GLN B O 1
ATOM 5763 N N . CYS B 1 182 ? -26.656 -21.484 -28.719 1 95 182 CYS B N 1
ATOM 5764 C CA . CYS B 1 182 ? -27.531 -21.109 -27.609 1 95 182 CYS B CA 1
ATOM 5765 C C . CYS B 1 182 ? -28.641 -22.141 -27.438 1 95 182 CYS B C 1
ATOM 5767 O O . CYS B 1 182 ? -29.172 -22.656 -28.422 1 95 182 CYS B O 1
ATOM 5769 N N . HIS B 1 183 ? -28.875 -22.469 -26.188 1 96.81 183 HIS B N 1
ATOM 5770 C CA . HIS B 1 183 ? -30.047 -23.25 -25.828 1 96.81 183 HIS B CA 1
ATOM 5771 C C . HIS B 1 183 ? -31.25 -22.344 -25.547 1 96.81 183 HIS B C 1
ATOM 5773 O O . HIS B 1 183 ? -31.422 -21.875 -24.422 1 96.81 183 HIS B O 1
ATOM 5779 N N . TRP B 1 184 ? -32.125 -22.234 -26.359 1 95.12 184 TRP B N 1
ATOM 5780 C CA . TRP B 1 184 ? -33.156 -21.188 -26.406 1 95.12 184 TRP B CA 1
ATOM 5781 C C . TRP B 1 184 ? -34.062 -21.281 -25.188 1 95.12 184 TRP B C 1
ATOM 5783 O O . TRP B 1 184 ? -34.438 -20.266 -24.594 1 95.12 184 TRP B O 1
ATOM 5793 N N . PRO B 1 185 ? -34.438 -22.5 -24.781 1 95.75 185 PRO B N 1
ATOM 5794 C CA . PRO B 1 185 ? -35.25 -22.562 -23.562 1 95.75 185 PRO B CA 1
ATOM 5795 C C . PRO B 1 185 ? -34.531 -21.984 -22.359 1 95.75 185 PRO B C 1
ATOM 5797 O O . PRO B 1 185 ? -35.156 -21.297 -21.547 1 95.75 185 PRO B O 1
ATOM 5800 N N . THR B 1 186 ? -33.25 -22.25 -22.25 1 97 186 THR B N 1
ATOM 5801 C CA . THR B 1 186 ? -32.469 -21.703 -21.156 1 97 186 THR B CA 1
ATOM 5802 C C . THR B 1 186 ? -32.406 -20.188 -21.234 1 97 186 THR B C 1
ATOM 5804 O O . THR B 1 186 ? -32.562 -19.5 -20.234 1 97 186 THR B O 1
ATOM 5807 N N . VAL B 1 187 ? -32.219 -19.672 -22.406 1 96.75 187 VAL B N 1
ATOM 5808 C CA . VAL B 1 187 ? -32.156 -18.234 -22.625 1 96.75 187 VAL B CA 1
ATOM 5809 C C . VAL B 1 187 ? -33.5 -17.609 -22.281 1 96.75 187 VAL B C 1
ATOM 5811 O O . VAL B 1 187 ? -33.562 -16.531 -21.672 1 96.75 187 VAL B O 1
ATOM 5814 N N . GLY B 1 188 ? -34.5 -18.297 -22.703 1 96.12 188 GLY B N 1
ATOM 5815 C CA . GLY B 1 188 ? -35.844 -17.812 -22.406 1 96.12 188 GLY B CA 1
ATOM 5816 C C . GLY B 1 188 ? -36.094 -17.656 -20.922 1 96.12 188 GLY B C 1
ATOM 5817 O O . GLY B 1 188 ? -36.656 -16.656 -20.469 1 96.12 188 GLY B O 1
ATOM 5818 N N . VAL B 1 189 ? -35.719 -18.672 -20.172 1 96.75 189 VAL B N 1
ATOM 5819 C CA . VAL B 1 189 ? -35.875 -18.641 -18.719 1 96.75 189 VAL B CA 1
ATOM 5820 C C . VAL B 1 189 ? -35.094 -17.484 -18.141 1 96.75 189 VAL B C 1
ATOM 5822 O O . VAL B 1 189 ? -35.594 -16.734 -17.297 1 96.75 189 VAL B O 1
ATOM 5825 N N . SER B 1 190 ? -33.875 -17.266 -18.562 1 97.56 190 SER B N 1
ATOM 5826 C CA . SER B 1 190 ? -33 -16.219 -18.062 1 97.56 190 SER B CA 1
ATOM 5827 C C . SER B 1 190 ? -33.562 -14.836 -18.359 1 97.56 190 SER B C 1
ATOM 5829 O O . SER B 1 190 ? -33.594 -13.961 -17.484 1 97.56 190 SER B O 1
ATOM 5831 N N . ILE B 1 191 ? -34.031 -14.633 -19.531 1 96.5 191 ILE B N 1
ATOM 5832 C CA . ILE B 1 191 ? -34.594 -13.344 -19.938 1 96.5 191 ILE B CA 1
ATOM 5833 C C . ILE B 1 191 ? -35.844 -13.047 -19.141 1 96.5 191 ILE B C 1
ATOM 5835 O O . ILE B 1 191 ? -36.094 -11.906 -18.719 1 96.5 191 ILE B O 1
ATOM 5839 N N . LEU B 1 192 ? -36.625 -14.094 -18.953 1 94.88 192 LEU B N 1
ATOM 5840 C CA . LEU B 1 192 ? -37.844 -13.938 -18.172 1 94.88 192 LEU B CA 1
ATOM 5841 C C . LEU B 1 192 ? -37.531 -13.484 -16.75 1 94.88 192 LEU B C 1
ATOM 5843 O O . LEU B 1 192 ? -38.156 -12.562 -16.234 1 94.88 192 LEU B O 1
ATOM 5847 N N . VAL B 1 193 ? -36.594 -14.109 -16.156 1 96 193 VAL B N 1
ATOM 5848 C CA . VAL B 1 193 ? -36.188 -13.781 -14.789 1 96 193 VAL B CA 1
ATOM 5849 C C . VAL B 1 193 ? -35.594 -12.367 -14.742 1 96 193 VAL B C 1
ATOM 5851 O O . VAL B 1 193 ? -35.938 -11.578 -13.859 1 96 193 VAL B O 1
ATOM 5854 N N . LEU B 1 194 ? -34.75 -11.977 -15.703 1 96.31 194 LEU B N 1
ATOM 5855 C CA . LEU B 1 194 ? -34.156 -10.656 -15.742 1 96.31 194 LEU B CA 1
ATOM 5856 C C . LEU B 1 194 ? -35.188 -9.57 -15.945 1 96.31 194 LEU B C 1
ATOM 5858 O O . LEU B 1 194 ? -35.156 -8.531 -15.289 1 96.31 194 LEU B O 1
ATOM 5862 N N . LEU B 1 195 ? -36.125 -9.836 -16.828 1 94.81 195 LEU B N 1
ATOM 5863 C CA . LEU B 1 195 ? -37.188 -8.883 -17.062 1 94.81 195 LEU B CA 1
ATOM 5864 C C . LEU B 1 195 ? -38.031 -8.68 -15.805 1 94.81 195 LEU B C 1
ATOM 5866 O O . LEU B 1 195 ? -38.438 -7.555 -15.484 1 94.81 195 LEU B O 1
ATOM 5870 N N . PHE B 1 196 ? -38.281 -9.773 -15.133 1 94.06 196 PHE B N 1
ATOM 5871 C CA . PHE B 1 196 ? -39.031 -9.695 -13.891 1 94.06 196 PHE B CA 1
ATOM 5872 C C . PHE B 1 196 ? -38.281 -8.883 -12.844 1 94.06 196 PHE B C 1
ATOM 5874 O O . PHE B 1 196 ? -38.875 -8 -12.203 1 94.06 196 PHE B O 1
ATOM 5881 N N . LEU B 1 197 ? -37.062 -9.141 -12.656 1 93.38 197 LEU B N 1
ATOM 5882 C CA . LEU B 1 197 ? -36.281 -8.492 -11.625 1 93.38 197 LEU B CA 1
ATOM 5883 C C . LEU B 1 197 ? -36.125 -7 -11.922 1 93.38 197 LEU B C 1
ATOM 5885 O O . LEU B 1 197 ? -36.219 -6.168 -11.023 1 93.38 197 LEU B O 1
ATOM 5889 N N . PHE B 1 198 ? -35.875 -6.676 -13.172 1 92.88 198 PHE B N 1
ATOM 5890 C CA . PHE B 1 198 ? -35.719 -5.273 -13.531 1 92.88 198 PHE B CA 1
ATOM 5891 C C . PHE B 1 198 ? -37.062 -4.547 -13.461 1 92.88 198 PHE B C 1
ATOM 5893 O O . PHE B 1 198 ? -37.125 -3.357 -13.141 1 92.88 198 PHE B O 1
ATOM 5900 N N . GLY B 1 199 ? -38.125 -5.199 -13.734 1 90.25 199 GLY B N 1
ATOM 5901 C CA . GLY B 1 199 ? -39.438 -4.613 -13.703 1 90.25 199 GLY B CA 1
ATOM 5902 C C . GLY B 1 199 ? -40.031 -4.5 -12.305 1 90.25 199 GLY B C 1
ATOM 5903 O O . GLY B 1 199 ? -40.562 -3.459 -11.938 1 90.25 199 GLY B O 1
ATOM 5904 N N . VAL B 1 200 ? -39.938 -5.516 -11.531 1 82.88 200 VAL B N 1
ATOM 5905 C CA . VAL B 1 200 ? -40.531 -5.586 -10.203 1 82.88 200 VAL B CA 1
ATOM 5906 C C . VAL B 1 200 ? -39.75 -4.699 -9.234 1 82.88 200 VAL B C 1
ATOM 5908 O O . VAL B 1 200 ? -40.344 -3.975 -8.438 1 82.88 200 VAL B O 1
ATOM 5911 N N . GLN B 1 201 ? -38.5 -4.781 -9.266 1 74.06 201 GLN B N 1
ATOM 5912 C CA . GLN B 1 201 ? -37.688 -4.023 -8.312 1 74.06 201 GLN B CA 1
ATOM 5913 C C . GLN B 1 201 ? -37.875 -2.521 -8.5 1 74.06 201 GLN B C 1
ATOM 5915 O O . GLN B 1 201 ? -37.812 -1.76 -7.535 1 74.06 201 GLN B O 1
ATOM 5920 N N . LYS B 1 202 ? -38.062 -2.158 -9.711 1 74.25 202 LYS B N 1
ATOM 5921 C CA . LYS B 1 202 ? -38.312 -0.745 -9.977 1 74.25 202 LYS B CA 1
ATOM 5922 C C . LYS B 1 202 ? -39.656 -0.301 -9.375 1 74.25 202 LYS B C 1
ATOM 5924 O O . LYS B 1 202 ? -39.75 0.803 -8.844 1 74.25 202 LYS B O 1
ATOM 5929 N N . LYS B 1 203 ? -40.562 -1.201 -9.359 1 81.44 203 LYS B N 1
ATOM 5930 C CA . LYS B 1 203 ? -41.906 -0.843 -8.945 1 81.44 203 LYS B CA 1
ATOM 5931 C C . LYS B 1 203 ? -42.125 -1.131 -7.461 1 81.44 203 LYS B C 1
ATOM 5933 O O . LYS B 1 203 ? -42.812 -0.378 -6.773 1 81.44 203 LYS B O 1
ATOM 5938 N N . PHE B 1 204 ? -41.531 -2.242 -7.023 1 82.25 204 PHE B N 1
ATOM 5939 C CA . PHE B 1 204 ? -41.75 -2.646 -5.637 1 82.25 204 PHE B CA 1
ATOM 5940 C C . PHE B 1 204 ? -40.406 -2.781 -4.918 1 82.25 204 PHE B C 1
ATOM 5942 O O . PHE B 1 204 ? -39.875 -3.887 -4.781 1 82.25 204 PHE B O 1
ATOM 5949 N N . ARG B 1 205 ? -40.031 -1.875 -4.188 1 74.44 205 ARG B N 1
ATOM 5950 C CA . ARG B 1 205 ? -38.688 -1.789 -3.611 1 74.44 205 ARG B CA 1
ATOM 5951 C C . ARG B 1 205 ? -38.562 -2.705 -2.398 1 74.44 205 ARG B C 1
ATOM 5953 O O . ARG B 1 205 ? -37.469 -3.092 -2.027 1 74.44 205 ARG B O 1
ATOM 5960 N N . THR B 1 206 ? -39.625 -3.17 -1.812 1 81.94 206 THR B N 1
ATOM 5961 C CA . THR B 1 206 ? -39.531 -3.959 -0.589 1 81.94 206 THR B CA 1
ATOM 5962 C C . THR B 1 206 ? -39.938 -5.406 -0.849 1 81.94 206 THR B C 1
ATOM 5964 O O . THR B 1 206 ? -39.938 -6.23 0.067 1 81.94 206 THR B O 1
ATOM 5967 N N . ALA B 1 207 ? -40.25 -5.734 -2.066 1 85.75 207 ALA B N 1
ATOM 5968 C CA . ALA B 1 207 ? -40.625 -7.109 -2.387 1 85.75 207 ALA B CA 1
ATOM 5969 C C . ALA B 1 207 ? -39.375 -8 -2.516 1 85.75 207 ALA B C 1
ATOM 5971 O O . ALA B 1 207 ? -38.312 -7.527 -2.879 1 85.75 207 ALA B O 1
ATOM 5972 N N . PRO B 1 208 ? -39.562 -9.234 -2.062 1 88.56 208 PRO B N 1
ATOM 5973 C CA . PRO B 1 208 ? -38.469 -10.172 -2.283 1 88.56 208 PRO B CA 1
ATOM 5974 C C . PRO B 1 208 ? -38.344 -10.602 -3.742 1 88.56 208 PRO B C 1
ATOM 5976 O O . PRO B 1 208 ? -38.594 -11.758 -4.074 1 88.56 208 PRO B O 1
ATOM 5979 N N . GLY B 1 209 ? -37.875 -9.742 -4.605 1 87.31 209 GLY B N 1
ATOM 5980 C CA . GLY B 1 209 ? -37.781 -9.891 -6.047 1 87.31 209 GLY B CA 1
ATOM 5981 C C . GLY B 1 209 ? -37.125 -11.195 -6.465 1 87.31 209 GLY B C 1
ATOM 5982 O O . GLY B 1 209 ? -37.688 -11.969 -7.234 1 87.31 209 GLY B O 1
ATOM 5983 N N . PRO B 1 210 ? -36 -11.516 -5.879 1 88.75 210 PRO B N 1
ATOM 5984 C CA . PRO B 1 210 ? -35.281 -12.727 -6.289 1 88.75 210 PRO B CA 1
ATOM 5985 C C . PRO B 1 210 ? -36.062 -14 -6.016 1 88.75 210 PRO B C 1
ATOM 5987 O O . PRO B 1 210 ? -36.094 -14.906 -6.848 1 88.75 210 PRO B O 1
ATOM 5990 N N . LEU B 1 211 ? -36.719 -14.055 -4.859 1 90.44 211 LEU B N 1
ATOM 5991 C CA . LEU B 1 211 ? -37.5 -15.25 -4.559 1 90.44 211 LEU B CA 1
ATOM 5992 C C . LEU B 1 211 ? -38.688 -15.383 -5.516 1 90.44 211 LEU B C 1
ATOM 5994 O O . LEU B 1 211 ? -38.938 -16.469 -6.059 1 90.44 211 LEU B O 1
ATOM 5998 N N . LEU B 1 212 ? -39.344 -14.312 -5.711 1 92.94 212 LEU B N 1
ATOM 5999 C CA . LEU B 1 212 ? -40.5 -14.344 -6.625 1 92.94 212 LEU B CA 1
ATOM 6000 C C . LEU B 1 212 ? -40.031 -14.711 -8.031 1 92.94 212 LEU B C 1
ATOM 6002 O O . LEU B 1 212 ? -40.719 -15.477 -8.719 1 92.94 212 LEU B O 1
ATOM 6006 N N . ALA B 1 213 ? -38.969 -14.18 -8.445 1 93.94 213 ALA B N 1
ATOM 6007 C CA . ALA B 1 213 ? -38.438 -14.453 -9.781 1 93.94 213 ALA B CA 1
ATOM 6008 C C . ALA B 1 213 ? -38.094 -15.93 -9.945 1 93.94 213 ALA B C 1
ATOM 6010 O O . ALA B 1 213 ? -38.469 -16.547 -10.961 1 93.94 213 ALA B O 1
ATOM 6011 N N . VAL B 1 214 ? -37.438 -16.5 -9.008 1 94 214 VAL B N 1
ATOM 6012 C CA . VAL B 1 214 ? -37 -17.891 -9.125 1 94 214 VAL B CA 1
ATOM 6013 C C . VAL B 1 214 ? -38.219 -18.812 -9.023 1 94 214 VAL B C 1
ATOM 6015 O O . VAL B 1 214 ? -38.281 -19.844 -9.695 1 94 214 VAL B O 1
ATOM 6018 N N . LEU B 1 215 ? -39.156 -18.5 -8.172 1 95.25 215 LEU B N 1
ATOM 6019 C CA . LEU B 1 215 ? -40.375 -19.312 -8.062 1 95.25 215 LEU B CA 1
ATOM 6020 C C . LEU B 1 215 ? -41.156 -19.266 -9.359 1 95.25 215 LEU B C 1
ATOM 6022 O O . LEU B 1 215 ? -41.688 -20.297 -9.797 1 95.25 215 LEU B O 1
ATOM 6026 N N . LEU B 1 216 ? -41.25 -18.109 -9.891 1 94.44 216 LEU B N 1
ATOM 6027 C CA . LEU B 1 216 ? -41.938 -17.984 -11.18 1 94.44 216 LEU B CA 1
ATOM 6028 C C . LEU B 1 216 ? -41.219 -18.812 -12.25 1 94.44 216 LEU B C 1
ATOM 6030 O O . LEU B 1 216 ? -41.844 -19.469 -13.07 1 94.44 216 LEU B O 1
ATOM 6034 N N . ALA B 1 217 ? -39.969 -18.672 -12.305 1 96.69 217 ALA B N 1
ATOM 6035 C CA . ALA B 1 217 ? -39.188 -19.469 -13.242 1 96.69 217 ALA B CA 1
ATOM 6036 C C . ALA B 1 217 ? -39.375 -20.953 -13.016 1 96.69 217 ALA B C 1
ATOM 6038 O O . ALA B 1 217 ? -39.469 -21.734 -13.977 1 96.69 217 ALA B O 1
ATOM 6039 N N . THR B 1 218 ? -39.375 -21.328 -11.75 1 96.06 218 THR B N 1
ATOM 6040 C CA . THR B 1 218 ? -39.594 -22.719 -11.391 1 96.06 218 THR B CA 1
ATOM 6041 C C . THR B 1 218 ? -40.969 -23.203 -11.875 1 96.06 218 THR B C 1
ATOM 6043 O O . THR B 1 218 ? -41.062 -24.297 -12.43 1 96.06 218 THR B O 1
ATOM 6046 N N . LEU B 1 219 ? -41.906 -22.422 -11.641 1 95.56 219 LEU B N 1
ATOM 6047 C CA . LEU B 1 219 ? -43.25 -22.75 -12.109 1 95.56 219 LEU B CA 1
ATOM 6048 C C . LEU B 1 219 ? -43.281 -22.875 -13.625 1 95.56 219 LEU B C 1
ATOM 6050 O O . LEU B 1 219 ? -43.906 -23.797 -14.164 1 95.56 219 LEU B O 1
ATOM 6054 N N . PHE B 1 220 ? -42.656 -21.953 -14.242 1 95.44 220 PHE B N 1
ATOM 6055 C CA . PHE B 1 220 ? -42.594 -21.953 -15.695 1 95.44 220 PHE B CA 1
ATOM 6056 C C . PHE B 1 220 ? -41.906 -23.219 -16.219 1 95.44 220 PHE B C 1
ATOM 6058 O O . PHE B 1 220 ? -42.406 -23.844 -17.172 1 95.44 220 PHE B O 1
ATOM 6065 N N . VAL B 1 221 ? -40.875 -23.594 -15.672 1 95.56 221 VAL B N 1
ATOM 6066 C CA . VAL B 1 221 ? -40.125 -24.766 -16.078 1 95.56 221 VAL B CA 1
ATOM 6067 C C . VAL B 1 221 ? -40.938 -26.031 -15.805 1 95.56 221 VAL B C 1
ATOM 6069 O O . VAL B 1 221 ? -40.969 -26.953 -16.625 1 95.56 221 VAL B O 1
ATOM 6072 N N . ALA B 1 222 ? -41.625 -26.016 -14.695 1 93.81 222 ALA B N 1
ATOM 6073 C CA . ALA B 1 222 ? -42.438 -27.172 -14.328 1 93.81 222 ALA B CA 1
ATOM 6074 C C . ALA B 1 222 ? -43.656 -27.312 -15.258 1 93.81 222 ALA B C 1
ATOM 6076 O O . ALA B 1 222 ? -43.969 -28.422 -15.703 1 93.81 222 ALA B O 1
ATOM 6077 N N . LEU B 1 223 ? -44.281 -26.297 -15.57 1 94.5 223 LEU B N 1
ATOM 6078 C CA . LEU B 1 223 ? -45.5 -26.312 -16.375 1 94.5 223 LEU B CA 1
ATOM 6079 C C . LEU B 1 223 ? -45.188 -26.734 -17.812 1 94.5 223 LEU B C 1
ATOM 6081 O O . LEU B 1 223 ? -45.938 -27.469 -18.438 1 94.5 223 LEU B O 1
ATOM 6085 N N . PHE B 1 224 ? -44.062 -26.297 -18.328 1 95.06 224 PHE B N 1
ATOM 6086 C CA . PHE B 1 224 ? -43.719 -26.578 -19.719 1 95.06 224 PHE B CA 1
ATOM 6087 C C . PHE B 1 224 ? -42.719 -27.719 -19.828 1 95.06 224 PHE B C 1
ATOM 6089 O O . PHE B 1 224 ? -42.219 -28.016 -20.922 1 95.06 224 PHE B O 1
ATOM 6096 N N . GLN B 1 225 ? -42.344 -28.328 -18.688 1 94.44 225 GLN B N 1
ATOM 6097 C CA . GLN B 1 225 ? -41.406 -29.453 -18.609 1 94.44 225 GLN B CA 1
ATOM 6098 C C . GLN B 1 225 ? -40.125 -29.141 -19.344 1 94.44 225 GLN B C 1
ATOM 6100 O O . GLN B 1 225 ? -39.656 -29.938 -20.172 1 94.44 225 GLN B O 1
ATOM 6105 N N . LEU B 1 226 ? -39.688 -28.016 -19.047 1 94.31 226 LEU B N 1
ATOM 6106 C CA . LEU B 1 226 ? -38.469 -27.578 -19.75 1 94.31 226 LEU B CA 1
ATOM 6107 C C . LEU B 1 226 ? -37.25 -28.312 -19.219 1 94.31 226 LEU B C 1
ATOM 6109 O O . LEU B 1 226 ? -36.219 -28.328 -19.875 1 94.31 226 LEU B O 1
ATOM 6113 N N . ASP B 1 227 ? -37.312 -28.844 -18.031 1 92.44 227 ASP B N 1
ATOM 6114 C CA . ASP B 1 227 ? -36.219 -29.641 -17.484 1 92.44 227 ASP B CA 1
ATOM 6115 C C . ASP B 1 227 ? -35.938 -30.859 -18.375 1 92.44 227 ASP B C 1
ATOM 6117 O O . ASP B 1 227 ? -34.781 -31.266 -18.5 1 92.44 227 ASP B O 1
ATOM 6121 N N . GLN B 1 228 ? -36.906 -31.297 -19.062 1 91.88 228 GLN B N 1
ATOM 6122 C CA . GLN B 1 228 ? -36.75 -32.438 -19.984 1 91.88 228 GLN B CA 1
ATOM 6123 C C . GLN B 1 228 ? -36.188 -31.969 -21.328 1 91.88 228 GLN B C 1
ATOM 6125 O O . GLN B 1 228 ? -35.688 -32.781 -22.109 1 91.88 228 GLN B O 1
ATOM 6130 N N . GLN B 1 229 ? -36.312 -30.719 -21.453 1 93.88 229 GLN B N 1
ATOM 6131 C CA . GLN B 1 229 ? -35.812 -30.156 -22.719 1 93.88 229 GLN B CA 1
ATOM 6132 C C . GLN B 1 229 ? -34.406 -29.594 -22.547 1 93.88 229 GLN B C 1
ATOM 6134 O O . GLN B 1 229 ? -33.938 -28.859 -23.422 1 93.88 229 GLN B O 1
ATOM 6139 N N . GLY B 1 230 ? -33.875 -29.859 -21.406 1 92.38 230 GLY B N 1
ATOM 6140 C CA . GLY B 1 230 ? -32.469 -29.516 -21.297 1 92.38 230 GLY B CA 1
ATOM 6141 C C . GLY B 1 230 ? -32.188 -28.375 -20.344 1 92.38 230 GLY B C 1
ATOM 6142 O O . GLY B 1 230 ? -31.031 -28.047 -20.062 1 92.38 230 GLY B O 1
ATOM 6143 N N . VAL B 1 231 ? -33.219 -27.734 -19.859 1 95.25 231 VAL B N 1
ATOM 6144 C CA . VAL B 1 231 ? -33.031 -26.703 -18.859 1 95.25 231 VAL B CA 1
ATOM 6145 C C . VAL B 1 231 ? -32.562 -27.344 -17.547 1 95.25 231 VAL B C 1
ATOM 6147 O O . VAL B 1 231 ? -33.281 -28.188 -16.984 1 95.25 231 VAL B O 1
ATOM 6150 N N . GLN B 1 232 ? -31.453 -26.922 -17.094 1 94.94 232 GLN B N 1
ATOM 6151 C CA . GLN B 1 232 ? -30.875 -27.547 -15.914 1 94.94 232 GLN B CA 1
ATOM 6152 C C . GLN B 1 232 ? -31.5 -27 -14.633 1 94.94 232 GLN B C 1
ATOM 6154 O O . GLN B 1 232 ? -31.734 -25.797 -14.523 1 94.94 232 GLN B O 1
ATOM 6159 N N . VAL B 1 233 ? -31.812 -27.875 -13.734 1 94.44 233 VAL B N 1
ATOM 6160 C CA . VAL B 1 233 ? -32.281 -27.5 -12.414 1 94.44 233 VAL B CA 1
ATOM 6161 C C . VAL B 1 233 ? -31.281 -27.938 -11.352 1 94.44 233 VAL B C 1
ATOM 6163 O O . VAL B 1 233 ? -30.344 -28.688 -11.648 1 94.44 233 VAL B O 1
ATOM 6166 N N . ILE B 1 234 ? -31.344 -27.5 -10.109 1 93 234 ILE B N 1
ATOM 6167 C CA . ILE B 1 234 ? -30.406 -27.766 -9.023 1 93 234 ILE B CA 1
ATOM 6168 C C . ILE B 1 234 ? -30.359 -29.266 -8.742 1 93 234 ILE B C 1
ATOM 6170 O O . ILE B 1 234 ? -29.266 -29.844 -8.617 1 93 234 ILE B O 1
ATOM 6174 N N . GLY B 1 235 ? -31.531 -29.875 -8.719 1 88.12 235 GLY B N 1
ATOM 6175 C CA . GLY B 1 235 ? -31.562 -31.297 -8.43 1 88.12 235 GLY B CA 1
ATOM 6176 C C . GLY B 1 235 ? -31.672 -31.594 -6.941 1 88.12 235 GLY B C 1
ATOM 6177 O O . GLY B 1 235 ? -31.953 -30.703 -6.145 1 88.12 235 GLY B O 1
ATOM 6178 N N . THR B 1 236 ? -31.297 -32.75 -6.531 1 86.06 236 THR B N 1
ATOM 6179 C CA . THR B 1 236 ? -31.547 -33.219 -5.184 1 86.06 236 THR B CA 1
ATOM 6180 C C . THR B 1 236 ? -30.688 -32.5 -4.164 1 86.06 236 THR B C 1
ATOM 6182 O O . THR B 1 236 ? -29.469 -32.344 -4.371 1 86.06 236 THR B O 1
ATOM 6185 N N . ILE B 1 237 ? -31.297 -32 -3.166 1 87.94 237 ILE B N 1
ATOM 6186 C CA . ILE B 1 237 ? -30.656 -31.328 -2.043 1 87.94 237 ILE B CA 1
ATOM 6187 C C . ILE B 1 237 ? -30.594 -32.25 -0.844 1 87.94 237 ILE B C 1
ATOM 6189 O O . ILE B 1 237 ? -31.609 -32.812 -0.404 1 87.94 237 ILE B O 1
ATOM 6193 N N . PRO B 1 238 ? -29.391 -32.531 -0.384 1 85.5 238 PRO B N 1
ATOM 6194 C CA . PRO B 1 238 ? -29.266 -33.438 0.771 1 85.5 238 PRO B CA 1
ATOM 6195 C C . PRO B 1 238 ? -30.016 -32.938 1.996 1 85.5 238 PRO B C 1
ATOM 6197 O O . PRO B 1 238 ? -30.109 -31.719 2.213 1 85.5 238 PRO B O 1
ATOM 6200 N N . ALA B 1 239 ? -30.453 -33.938 2.762 1 82.12 239 ALA B N 1
ATOM 6201 C CA . ALA B 1 239 ? -31.156 -33.594 3.994 1 82.12 239 ALA B CA 1
ATOM 6202 C C . ALA B 1 239 ? -30.172 -33.312 5.121 1 82.12 239 ALA B C 1
ATOM 6204 O O . ALA B 1 239 ? -29.047 -33.844 5.125 1 82.12 239 ALA B O 1
ATOM 6205 N N . GLY B 1 240 ? -30.5 -32.344 5.992 1 79.44 240 GLY B N 1
ATOM 6206 C CA . GLY B 1 240 ? -29.719 -32.125 7.191 1 79.44 240 GLY B CA 1
ATOM 6207 C C . GLY B 1 240 ? -28.953 -30.812 7.164 1 79.44 240 GLY B C 1
ATOM 6208 O O . GLY B 1 240 ? -29 -30.094 6.168 1 79.44 240 GLY B O 1
ATOM 6209 N N . LEU B 1 241 ? -28.391 -30.5 8.281 1 84.88 241 LEU B N 1
ATOM 6210 C CA . LEU B 1 241 ? -27.562 -29.312 8.484 1 84.88 241 LEU B CA 1
ATOM 6211 C C . LEU B 1 241 ? -26.094 -29.641 8.227 1 84.88 241 LEU B C 1
ATOM 6213 O O . LEU B 1 241 ? -25.703 -30.797 8.211 1 84.88 241 LEU B O 1
ATOM 6217 N N . PRO B 1 242 ? -25.359 -28.594 7.828 1 86.5 242 PRO B N 1
ATOM 6218 C CA . PRO B 1 242 ? -23.938 -28.859 7.59 1 86.5 242 PRO B CA 1
ATOM 6219 C C . PRO B 1 242 ? -23.234 -29.484 8.797 1 86.5 242 PRO B C 1
ATOM 6221 O O . PRO B 1 242 ? -23.562 -29.141 9.938 1 86.5 242 PRO B O 1
ATOM 6224 N N . ARG B 1 243 ? -22.359 -30.391 8.547 1 86.94 243 ARG B N 1
ATOM 6225 C CA . ARG B 1 243 ? -21.641 -31.109 9.594 1 86.94 243 ARG B CA 1
ATOM 6226 C C . ARG B 1 243 ? -20.406 -30.312 10.055 1 86.94 243 ARG B C 1
ATOM 6228 O O . ARG B 1 243 ? -19.766 -29.656 9.25 1 86.94 243 ARG B O 1
ATOM 6235 N N . TRP B 1 244 ? -20.203 -30.391 11.281 1 90.44 244 TRP B N 1
ATOM 6236 C CA . TRP B 1 244 ? -19 -29.781 11.859 1 90.44 244 TRP B CA 1
ATOM 6237 C C . TRP B 1 244 ? -17.75 -30.531 11.43 1 90.44 244 TRP B C 1
ATOM 6239 O O . TRP B 1 244 ? -17.688 -31.75 11.516 1 90.44 244 TRP B O 1
ATOM 6249 N N . GLN B 1 245 ? -16.828 -29.859 10.82 1 90.25 245 GLN B N 1
ATOM 6250 C CA . GLN B 1 245 ? -15.562 -30.469 10.422 1 90.25 245 GLN B CA 1
ATOM 6251 C C . GLN B 1 245 ? -14.414 -29.469 10.57 1 90.25 245 GLN B C 1
ATOM 6253 O O . GLN B 1 245 ? -14.539 -28.312 10.188 1 90.25 245 GLN B O 1
ATOM 6258 N N . TRP B 1 246 ? -13.328 -30.016 11.164 1 89.19 246 TRP B N 1
ATOM 6259 C CA . TRP B 1 246 ? -12.125 -29.188 11.273 1 89.19 246 TRP B CA 1
ATOM 6260 C C . TRP B 1 246 ? -11.367 -29.156 9.953 1 89.19 246 TRP B C 1
ATOM 6262 O O . TRP B 1 246 ? -10.984 -30.188 9.422 1 89.19 246 TRP B O 1
ATOM 6272 N N . PRO B 1 247 ? -11.195 -27.922 9.469 1 88 247 PRO B N 1
ATOM 6273 C CA . PRO B 1 247 ? -10.477 -27.859 8.188 1 88 247 PRO B CA 1
ATOM 6274 C C . PRO B 1 247 ? -8.977 -28.062 8.352 1 88 247 PRO B C 1
ATOM 6276 O O . PRO B 1 247 ? -8.336 -27.375 9.156 1 88 247 PRO B O 1
ATOM 6279 N N . THR B 1 248 ? -8.344 -29.031 7.672 1 84.75 248 THR B N 1
ATOM 6280 C CA . THR B 1 248 ? -6.914 -29.312 7.75 1 84.75 248 THR B CA 1
ATOM 6281 C C . THR B 1 248 ? -6.223 -28.969 6.434 1 84.75 248 THR B C 1
ATOM 6283 O O . THR B 1 248 ? -6.668 -29.406 5.367 1 84.75 248 THR B O 1
ATOM 6286 N N . LEU B 1 249 ? -5.414 -28.156 6.48 1 81.88 249 LEU B N 1
ATOM 6287 C CA . LEU B 1 249 ? -4.641 -27.781 5.301 1 81.88 249 LEU B CA 1
ATOM 6288 C C . LEU B 1 249 ? -3.164 -28.109 5.492 1 81.88 249 LEU B C 1
ATOM 6290 O O . LEU B 1 249 ? -2.59 -27.812 6.543 1 81.88 249 LEU B O 1
ATOM 6294 N N . PRO B 1 250 ? -2.67 -28.781 4.453 1 80.69 250 PRO B N 1
ATOM 6295 C CA . PRO B 1 250 ? -1.217 -28.969 4.504 1 80.69 250 PRO B CA 1
ATOM 6296 C C . PRO B 1 250 ? -0.46 -27.641 4.559 1 80.69 250 PRO B C 1
ATOM 6298 O O . PRO B 1 250 ? -0.873 -26.672 3.926 1 80.69 250 PRO B O 1
ATOM 6301 N N . TRP B 1 251 ? 0.588 -27.578 5.215 1 74.44 251 TRP B N 1
ATOM 6302 C CA . TRP B 1 251 ? 1.37 -26.391 5.508 1 74.44 251 TRP B CA 1
ATOM 6303 C C . TRP B 1 251 ? 1.858 -25.734 4.223 1 74.44 251 TRP B C 1
ATOM 6305 O O . TRP B 1 251 ? 2.008 -24.5 4.164 1 74.44 251 TRP B O 1
ATOM 6315 N N . GLN B 1 252 ? 1.999 -26.547 3.201 1 72.06 252 GLN B N 1
ATOM 6316 C CA . GLN B 1 252 ? 2.592 -26.062 1.959 1 72.06 252 GLN B CA 1
ATOM 6317 C C . GLN B 1 252 ? 1.654 -25.109 1.239 1 72.06 252 GLN B C 1
ATOM 6319 O O . GLN B 1 252 ? 2.1 -24.266 0.447 1 72.06 252 GLN B O 1
ATOM 6324 N N . GLN B 1 253 ? 0.392 -25.172 1.574 1 77.56 253 GLN B N 1
ATOM 6325 C CA . GLN B 1 253 ? -0.576 -24.375 0.822 1 77.56 253 GLN B CA 1
ATOM 6326 C C . GLN B 1 253 ? -0.942 -23.094 1.571 1 77.56 253 GLN B C 1
ATOM 6328 O O . GLN B 1 253 ? -1.597 -22.219 1.017 1 77.56 253 GLN B O 1
ATOM 6333 N N . TRP B 1 254 ? -0.406 -22.875 2.689 1 78.62 254 TRP B N 1
ATOM 6334 C CA . TRP B 1 254 ? -0.817 -21.766 3.557 1 78.62 254 TRP B CA 1
ATOM 6335 C C . TRP B 1 254 ? -0.419 -20.422 2.959 1 78.62 254 TRP B C 1
ATOM 6337 O O . TRP B 1 254 ? -1.237 -19.5 2.887 1 78.62 254 TRP B O 1
ATOM 6347 N N . PRO B 1 255 ? 0.769 -20.344 2.396 1 73.69 255 PRO B N 1
ATOM 6348 C CA . PRO B 1 255 ? 1.187 -19.016 1.957 1 73.69 255 PRO B CA 1
ATOM 6349 C C . PRO B 1 255 ? 0.346 -18.484 0.797 1 73.69 255 PRO B C 1
ATOM 6351 O O . PRO B 1 255 ? -0.092 -17.328 0.823 1 73.69 255 PRO B O 1
ATOM 6354 N N . THR B 1 256 ? 0.126 -19.328 -0.141 1 71.94 256 THR B N 1
ATOM 6355 C CA . THR B 1 256 ? -0.642 -18.906 -1.305 1 71.94 256 THR B CA 1
ATOM 6356 C C . THR B 1 256 ? -2.074 -18.547 -0.91 1 71.94 256 THR B C 1
ATOM 6358 O O . THR B 1 256 ? -2.621 -17.547 -1.362 1 71.94 256 THR B O 1
ATOM 6361 N N . LEU B 1 257 ? -2.621 -19.312 -0.052 1 86.25 257 LEU B N 1
ATOM 6362 C CA . LEU B 1 257 ? -4.004 -19.078 0.349 1 86.25 257 LEU B CA 1
ATOM 6363 C C . LEU B 1 257 ? -4.109 -17.906 1.312 1 86.25 257 LEU B C 1
ATOM 6365 O O . LEU B 1 257 ? -5.125 -17.203 1.346 1 86.25 257 LEU B O 1
ATOM 6369 N N . THR B 1 258 ? -3.037 -17.656 2.018 1 87 258 THR B N 1
ATOM 6370 C CA . THR B 1 258 ? -3.057 -16.547 2.963 1 87 258 THR B CA 1
ATOM 6371 C C . THR B 1 258 ? -3.059 -15.211 2.229 1 87 258 THR B C 1
ATOM 6373 O O . THR B 1 258 ? -3.766 -14.281 2.623 1 87 258 THR B O 1
ATOM 6376 N N . ALA B 1 259 ? -2.316 -15.117 1.171 1 79.56 259 ALA B N 1
ATOM 6377 C CA . ALA B 1 259 ? -2.301 -13.891 0.38 1 79.56 259 ALA B CA 1
ATOM 6378 C C . ALA B 1 259 ? -3.682 -13.586 -0.195 1 79.56 259 ALA B C 1
ATOM 6380 O O . ALA B 1 259 ? -4.133 -12.445 -0.171 1 79.56 259 ALA B O 1
ATOM 6381 N N . SER B 1 260 ? -4.309 -14.633 -0.681 1 86.81 260 SER B N 1
ATOM 6382 C CA . SER B 1 260 ? -5.656 -14.477 -1.218 1 86.81 260 SER B CA 1
ATOM 6383 C C . SER B 1 260 ? -6.648 -14.109 -0.119 1 86.81 260 SER B C 1
ATOM 6385 O O . SER B 1 260 ? -7.551 -13.297 -0.337 1 86.81 260 SER B O 1
ATOM 6387 N N . ALA B 1 261 ? -6.406 -14.688 1.029 1 94.06 261 ALA B N 1
ATOM 6388 C CA . ALA B 1 261 ? -7.301 -14.422 2.154 1 94.06 261 ALA B CA 1
ATOM 6389 C C . ALA B 1 261 ? -7.234 -12.961 2.576 1 94.06 261 ALA B C 1
ATOM 6391 O O . ALA B 1 261 ? -8.25 -12.367 2.947 1 94.06 261 ALA B O 1
ATOM 6392 N N . ILE B 1 262 ? -6.129 -12.328 2.529 1 89.62 262 ILE B N 1
ATOM 6393 C CA . ILE B 1 262 ? -5.957 -10.922 2.877 1 89.62 262 ILE B CA 1
ATOM 6394 C C . ILE B 1 262 ? -6.738 -10.055 1.896 1 89.62 262 ILE B C 1
ATOM 6396 O O . ILE B 1 262 ? -7.398 -9.094 2.301 1 89.62 262 ILE B O 1
ATOM 6400 N N . GLY B 1 263 ? -6.637 -10.43 0.648 1 87.12 263 GLY B N 1
ATOM 6401 C CA . GLY B 1 263 ? -7.402 -9.703 -0.351 1 87.12 263 GLY B CA 1
ATOM 6402 C C . GLY B 1 263 ? -8.898 -9.789 -0.131 1 87.12 263 GLY B C 1
ATOM 6403 O O . GLY B 1 263 ? -9.602 -8.773 -0.182 1 87.12 263 GLY B O 1
ATOM 6404 N N . VAL B 1 264 ? -9.398 -10.992 0.155 1 92.88 264 VAL B N 1
ATOM 6405 C CA . VAL B 1 264 ? -10.82 -11.211 0.405 1 92.88 264 VAL B CA 1
ATOM 6406 C C . VAL B 1 264 ? -11.258 -10.422 1.639 1 92.88 264 VAL B C 1
ATOM 6408 O O . VAL B 1 264 ? -12.312 -9.789 1.636 1 92.88 264 VAL B O 1
ATOM 6411 N N . ALA B 1 265 ? -10.398 -10.477 2.635 1 94.75 265 ALA B N 1
ATOM 6412 C CA . ALA B 1 265 ? -10.711 -9.773 3.877 1 94.75 265 ALA B CA 1
ATOM 6413 C C . ALA B 1 265 ? -10.781 -8.266 3.65 1 94.75 265 ALA B C 1
ATOM 6415 O O . ALA B 1 265 ? -11.672 -7.594 4.176 1 94.75 265 ALA B O 1
ATOM 6416 N N . LEU B 1 266 ? -9.922 -7.762 2.906 1 89.56 266 LEU B N 1
ATOM 6417 C CA . LEU B 1 266 ? -9.867 -6.324 2.67 1 89.56 266 LEU B CA 1
ATOM 6418 C C . LEU B 1 266 ? -11.117 -5.848 1.939 1 89.56 266 LEU B C 1
ATOM 6420 O O . LEU B 1 266 ? -11.742 -4.867 2.348 1 89.56 266 LEU B O 1
ATOM 6424 N N . VAL B 1 267 ? -11.492 -6.516 0.962 1 86.56 267 VAL B N 1
ATOM 6425 C CA . VAL B 1 267 ? -12.656 -6.133 0.162 1 86.56 267 VAL B CA 1
ATOM 6426 C C . VAL B 1 267 ? -13.93 -6.352 0.967 1 86.56 267 VAL B C 1
ATOM 6428 O O . VAL B 1 267 ? -14.812 -5.488 0.991 1 86.56 267 VAL B O 1
ATOM 6431 N N . GLY B 1 268 ? -13.961 -7.512 1.578 1 91.19 268 GLY B N 1
ATOM 6432 C CA . GLY B 1 268 ? -15.125 -7.805 2.406 1 91.19 268 GLY B CA 1
ATOM 6433 C C . GLY B 1 268 ? -15.32 -6.801 3.527 1 91.19 268 GLY B C 1
ATOM 6434 O O . GLY B 1 268 ? -16.438 -6.367 3.785 1 91.19 268 GLY B O 1
ATOM 6435 N N . TYR B 1 269 ? -14.219 -6.418 4.164 1 94.19 269 TYR B N 1
ATOM 6436 C CA . TYR B 1 269 ? -14.273 -5.465 5.27 1 94.19 269 TYR B CA 1
ATOM 6437 C C . TYR B 1 269 ? -14.703 -4.086 4.781 1 94.19 269 TYR B C 1
ATOM 6439 O O . TYR B 1 269 ? -15.539 -3.432 5.41 1 94.19 269 TYR B O 1
ATOM 6447 N N . SER B 1 270 ? -14.164 -3.688 3.693 1 86.88 270 SER B N 1
ATOM 6448 C CA . SER B 1 270 ? -14.5 -2.379 3.137 1 86.88 270 SER B CA 1
ATOM 6449 C C . SER B 1 270 ? -15.977 -2.291 2.787 1 86.88 270 SER B C 1
ATOM 6451 O O . SER B 1 270 ? -16.641 -1.298 3.098 1 86.88 270 SER B O 1
ATOM 6453 N N . ASP B 1 271 ? -16.453 -3.322 2.205 1 85.75 271 ASP B N 1
ATOM 6454 C CA . ASP B 1 271 ? -17.875 -3.385 1.853 1 85.75 271 ASP B CA 1
ATOM 6455 C C . ASP B 1 271 ? -18.75 -3.357 3.102 1 85.75 271 ASP B C 1
ATOM 6457 O O . ASP B 1 271 ? -19.781 -2.672 3.131 1 85.75 271 ASP B O 1
ATOM 6461 N N . ASN B 1 272 ? -18.328 -4.086 4.031 1 93 272 ASN B N 1
ATOM 6462 C CA . ASN B 1 272 ? -19.047 -4.176 5.297 1 93 272 ASN B CA 1
ATOM 6463 C C . ASN B 1 272 ? -19.156 -2.814 5.977 1 93 272 ASN B C 1
ATOM 6465 O O . ASN B 1 272 ? -20.234 -2.395 6.367 1 93 272 ASN B O 1
ATOM 6469 N N . ILE B 1 273 ? -18.109 -2.072 6.074 1 91.75 273 ILE B N 1
ATOM 6470 C CA . ILE B 1 273 ? -18.047 -0.812 6.809 1 91.75 273 ILE B CA 1
ATOM 6471 C C . ILE B 1 273 ? -18.766 0.281 6.023 1 91.75 273 ILE B C 1
ATOM 6473 O O . ILE B 1 273 ? -19.5 1.091 6.602 1 91.75 273 ILE B O 1
ATOM 6477 N N . LEU B 1 274 ? -18.594 0.274 4.73 1 83.56 274 LEU B N 1
ATOM 6478 C CA . LEU B 1 274 ? -19.266 1.272 3.896 1 83.56 274 LEU B CA 1
ATOM 6479 C C . LEU B 1 274 ? -20.781 1.167 4.02 1 83.56 274 LEU B C 1
ATOM 6481 O O . LEU B 1 274 ? -21.469 2.182 4.164 1 83.56 274 LEU B O 1
ATOM 6485 N N . THR B 1 275 ? -21.266 -0.006 4.012 1 88.19 275 THR B N 1
ATOM 6486 C CA . THR B 1 275 ? -22.703 -0.238 4.137 1 88.19 275 THR B CA 1
ATOM 6487 C C . THR B 1 275 ? -23.188 0.117 5.543 1 88.19 275 THR B C 1
ATOM 6489 O O . THR B 1 275 ? -24.188 0.828 5.699 1 88.19 275 THR B O 1
ATOM 6492 N N . ALA B 1 276 ? -22.469 -0.345 6.496 1 92.69 276 ALA B N 1
ATOM 6493 C CA . ALA B 1 276 ? -22.844 -0.092 7.883 1 92.69 276 ALA B CA 1
ATOM 6494 C C . ALA B 1 276 ? -22.891 1.404 8.18 1 92.69 276 ALA B C 1
ATOM 6496 O O . ALA B 1 276 ? -23.828 1.896 8.797 1 92.69 276 ALA B O 1
ATOM 6497 N N . ARG B 1 277 ? -21.984 2.119 7.742 1 85.69 277 ARG B N 1
ATOM 6498 C CA . ARG B 1 277 ? -21.891 3.551 8.008 1 85.69 277 ARG B CA 1
ATOM 6499 C C . ARG B 1 277 ? -23.016 4.312 7.305 1 85.69 277 ARG B C 1
ATOM 6501 O O . ARG B 1 277 ? -23.516 5.301 7.832 1 85.69 277 ARG B O 1
ATOM 6508 N N . ALA B 1 278 ? -23.312 3.916 6.156 1 81.62 278 ALA B N 1
ATOM 6509 C CA . ALA B 1 278 ? -24.391 4.57 5.414 1 81.62 278 ALA B CA 1
ATOM 6510 C C . ALA B 1 278 ? -25.688 4.562 6.215 1 81.62 278 ALA B C 1
ATOM 6512 O O . ALA B 1 278 ? -26.406 5.566 6.254 1 81.62 278 ALA B O 1
ATOM 6513 N N . PHE B 1 279 ? -25.969 3.494 6.859 1 88 279 PHE B N 1
ATOM 6514 C CA . PHE B 1 279 ? -27.219 3.385 7.605 1 88 279 PHE B CA 1
ATOM 6515 C C . PHE B 1 279 ? -27.062 3.984 9 1 88 279 PHE B C 1
ATOM 6517 O O . PHE B 1 279 ? -28.047 4.438 9.594 1 88 279 PHE B O 1
ATOM 6524 N N . ALA B 1 280 ? -25.812 4.008 9.477 1 86.5 280 ALA B N 1
ATOM 6525 C CA . ALA B 1 280 ? -25.562 4.672 10.75 1 86.5 280 ALA B CA 1
ATOM 6526 C C . ALA B 1 280 ? -25.844 6.168 10.656 1 86.5 280 ALA B C 1
ATOM 6528 O O . ALA B 1 280 ? -26.375 6.766 11.602 1 86.5 280 ALA B O 1
ATOM 6529 N N . VAL B 1 281 ? -25.516 6.699 9.609 1 76.12 281 VAL B N 1
ATOM 6530 C CA . VAL B 1 281 ? -25.781 8.117 9.375 1 76.12 281 VAL B CA 1
ATOM 6531 C C . VAL B 1 281 ? -27.281 8.367 9.352 1 76.12 281 VAL B C 1
ATOM 6533 O O . VAL B 1 281 ? -27.766 9.312 9.969 1 76.12 281 VAL B O 1
ATOM 6536 N N . ARG B 1 282 ? -27.938 7.488 8.672 1 78.62 282 ARG B N 1
ATOM 6537 C CA . ARG B 1 282 ? -29.391 7.617 8.523 1 78.62 282 ARG B CA 1
ATOM 6538 C C . ARG B 1 282 ? -30.094 7.516 9.875 1 78.62 282 ARG B C 1
ATOM 6540 O O . ARG B 1 282 ? -31.062 8.227 10.133 1 78.62 282 ARG B O 1
ATOM 6547 N N . HIS B 1 283 ? -29.625 6.703 10.68 1 86.81 283 HIS B N 1
ATOM 6548 C CA . HIS B 1 283 ? -30.297 6.438 11.938 1 86.81 283 HIS B CA 1
ATOM 6549 C C . HIS B 1 283 ? -29.562 7.094 13.109 1 86.81 283 HIS B C 1
ATOM 6551 O O . HIS B 1 283 ? -29.875 6.836 14.266 1 86.81 283 HIS B O 1
ATOM 6557 N N . ARG B 1 284 ? -28.469 7.797 12.859 1 79.06 284 ARG B N 1
ATOM 6558 C CA . ARG B 1 284 ? -27.781 8.672 13.805 1 79.06 284 ARG B CA 1
ATOM 6559 C C . ARG B 1 284 ? -27.109 7.863 14.914 1 79.06 284 ARG B C 1
ATOM 6561 O O . ARG B 1 284 ? -27.312 8.133 16.094 1 79.06 284 ARG B O 1
ATOM 6568 N N . TYR B 1 285 ? -26.438 6.902 14.523 1 84.19 285 TYR B N 1
ATOM 6569 C CA . TYR B 1 285 ? -25.562 6.184 15.445 1 84.19 285 TYR B CA 1
ATOM 6570 C C . TYR B 1 285 ? -24.172 6.012 14.852 1 84.19 285 TYR B C 1
ATOM 6572 O O . TYR B 1 285 ? -23.891 6.5 13.75 1 84.19 285 TYR B O 1
ATOM 6580 N N . GLU B 1 286 ? -23.266 5.441 15.578 1 83.75 286 GLU B N 1
ATOM 6581 C CA . GLU B 1 286 ? -21.906 5.277 15.102 1 83.75 286 GLU B CA 1
ATOM 6582 C C . GLU B 1 286 ? -21.531 3.803 14.977 1 83.75 286 GLU B C 1
ATOM 6584 O O . GLU B 1 286 ? -22.047 2.963 15.719 1 83.75 286 GLU B O 1
ATOM 6589 N N . ILE B 1 287 ? -20.734 3.561 14 1 90.88 287 ILE B N 1
ATOM 6590 C CA . ILE B 1 287 ? -20.234 2.211 13.781 1 90.88 287 ILE B CA 1
ATOM 6591 C C . ILE B 1 287 ? -18.844 2.068 14.398 1 90.88 287 ILE B C 1
ATOM 6593 O O . ILE B 1 287 ? -17.984 2.939 14.219 1 90.88 287 ILE B O 1
ATOM 6597 N N . ASP B 1 288 ? -18.656 1.034 15.156 1 92.25 288 ASP B N 1
ATOM 6598 C CA . ASP B 1 288 ? -17.312 0.694 15.648 1 92.25 288 ASP B CA 1
ATOM 6599 C C . ASP B 1 288 ? -16.578 -0.212 14.664 1 92.25 288 ASP B C 1
ATOM 6601 O O . ASP B 1 288 ? -16.766 -1.431 14.672 1 92.25 288 ASP B O 1
ATOM 6605 N N . ALA B 1 289 ? -15.727 0.382 13.992 1 92.31 289 ALA B N 1
ATOM 6606 C CA . ALA B 1 289 ? -15.039 -0.318 12.906 1 92.31 289 ALA B CA 1
ATOM 6607 C C . ALA B 1 289 ? -14.219 -1.489 13.445 1 92.31 289 ALA B C 1
ATOM 6609 O O . ALA B 1 289 ? -14.125 -2.533 12.797 1 92.31 289 ALA B O 1
ATOM 6610 N N . ASN B 1 290 ? -13.633 -1.335 14.594 1 93.81 290 ASN B N 1
ATOM 6611 C CA . ASN B 1 290 ? -12.836 -2.418 15.164 1 93.81 290 ASN B CA 1
ATOM 6612 C C . ASN B 1 290 ? -13.719 -3.582 15.609 1 93.81 290 ASN B C 1
ATOM 6614 O O . ASN B 1 290 ? -13.328 -4.746 15.484 1 93.81 290 ASN B O 1
ATOM 6618 N N . GLN B 1 291 ? -14.844 -3.254 16.141 1 95.31 291 GLN B N 1
ATOM 6619 C CA . GLN B 1 291 ? -15.812 -4.273 16.531 1 95.31 291 GLN B CA 1
ATOM 6620 C C . GLN B 1 291 ? -16.281 -5.082 15.328 1 95.31 291 GLN B C 1
ATOM 6622 O O . GLN B 1 291 ? -16.531 -6.285 15.445 1 95.31 291 GLN B O 1
ATOM 6627 N N . GLU B 1 292 ? -16.391 -4.453 14.266 1 96.62 292 GLU B N 1
ATOM 6628 C CA . GLU B 1 292 ? -16.828 -5.141 13.055 1 96.62 292 GLU B CA 1
ATOM 6629 C C . GLU B 1 292 ? -15.789 -6.16 12.594 1 96.62 292 GLU B C 1
ATOM 6631 O O . GLU B 1 292 ? -16.141 -7.207 12.047 1 96.62 292 GLU B O 1
ATOM 6636 N N . LEU B 1 293 ? -14.492 -5.867 12.828 1 97.19 293 LEU B N 1
ATOM 6637 C CA . LEU B 1 293 ? -13.453 -6.848 12.547 1 97.19 293 LEU B CA 1
ATOM 6638 C C . LEU B 1 293 ? -13.664 -8.117 13.359 1 97.19 293 LEU B C 1
ATOM 6640 O O . LEU B 1 293 ? -13.555 -9.227 12.828 1 97.19 293 LEU B O 1
ATOM 6644 N N . LEU B 1 294 ? -13.961 -7.945 14.617 1 97.38 294 LEU B N 1
ATOM 6645 C CA . LEU B 1 294 ? -14.211 -9.078 15.492 1 97.38 294 LEU B CA 1
ATOM 6646 C C . LEU B 1 294 ? -15.422 -9.875 15.023 1 97.38 294 LEU B C 1
ATOM 6648 O O . LEU B 1 294 ? -15.375 -11.102 14.938 1 97.38 294 LEU B O 1
ATOM 6652 N N . ALA B 1 295 ? -16.484 -9.172 14.719 1 97.62 295 ALA B N 1
ATOM 6653 C CA . ALA B 1 295 ? -17.719 -9.805 14.297 1 97.62 295 ALA B CA 1
ATOM 6654 C C . ALA B 1 295 ? -17.516 -10.625 13.023 1 97.62 295 ALA B C 1
ATOM 6656 O O . ALA B 1 295 ? -17.922 -11.781 12.945 1 97.62 295 ALA B O 1
ATOM 6657 N N . LEU B 1 296 ? -16.875 -10.055 12.039 1 97.94 296 LEU B N 1
ATOM 6658 C CA . LEU B 1 296 ? -16.625 -10.75 10.781 1 97.94 296 LEU B CA 1
ATOM 6659 C C . LEU B 1 296 ? -15.641 -11.898 10.984 1 97.94 296 LEU B C 1
ATOM 6661 O O . LEU B 1 296 ? -15.758 -12.938 10.336 1 97.94 296 LEU B O 1
ATOM 6665 N N . GLY B 1 297 ? -14.633 -11.641 11.859 1 98.31 297 GLY B N 1
ATOM 6666 C CA . GLY B 1 297 ? -13.672 -12.695 12.141 1 98.31 297 GLY B CA 1
ATOM 6667 C C . GLY B 1 297 ? -14.312 -13.945 12.719 1 98.31 297 GLY B C 1
ATOM 6668 O O . GLY B 1 297 ? -14.109 -15.047 12.203 1 98.31 297 GLY B O 1
ATOM 6669 N N . ILE B 1 298 ? -15.133 -13.773 13.688 1 97.69 298 ILE B N 1
ATOM 6670 C CA . ILE B 1 298 ? -15.773 -14.898 14.359 1 97.69 298 ILE B CA 1
ATOM 6671 C C . ILE B 1 298 ? -16.781 -15.555 13.414 1 97.69 298 ILE B C 1
ATOM 6673 O O . ILE B 1 298 ? -16.922 -16.781 13.391 1 97.69 298 ILE B O 1
ATOM 6677 N N . ALA B 1 299 ? -17.469 -14.773 12.664 1 97.94 299 ALA B N 1
ATOM 6678 C CA . ALA B 1 299 ? -18.453 -15.305 11.719 1 97.94 299 ALA B CA 1
ATOM 6679 C C . ALA B 1 299 ? -17.781 -16.172 10.656 1 97.94 299 ALA B C 1
ATOM 6681 O O . ALA B 1 299 ? -18.266 -17.234 10.312 1 97.94 299 ALA B O 1
ATOM 6682 N N . ASN B 1 300 ? -16.672 -15.711 10.133 1 98.38 300 ASN B N 1
ATOM 6683 C CA . ASN B 1 300 ? -15.969 -16.469 9.102 1 98.38 300 ASN B CA 1
ATOM 6684 C C . ASN B 1 300 ? -15.305 -17.719 9.672 1 98.38 300 ASN B C 1
ATOM 6686 O O . ASN B 1 300 ? -15.312 -18.766 9.031 1 98.38 300 ASN B O 1
ATOM 6690 N N . VAL B 1 301 ? -14.719 -17.609 10.852 1 97.5 301 VAL B N 1
ATOM 6691 C CA . VAL B 1 301 ? -14.172 -18.781 11.508 1 97.5 301 VAL B CA 1
ATOM 6692 C C . VAL B 1 301 ? -15.289 -19.797 11.758 1 97.5 301 VAL B C 1
ATOM 6694 O O . VAL B 1 301 ? -15.109 -21 11.531 1 97.5 301 VAL B O 1
ATOM 6697 N N . GLY B 1 302 ? -16.375 -19.344 12.242 1 96.88 302 GLY B N 1
ATOM 6698 C CA . GLY B 1 302 ? -17.531 -20.219 12.422 1 96.88 302 GLY B CA 1
ATOM 6699 C C . GLY B 1 302 ? -17.938 -20.938 11.156 1 96.88 302 GLY B C 1
ATOM 6700 O O . GLY B 1 302 ? -18.219 -22.141 11.18 1 96.88 302 GLY B O 1
ATOM 6701 N N . ASN B 1 303 ? -18.047 -20.234 10.039 1 96.38 303 ASN B N 1
ATOM 6702 C CA . ASN B 1 303 ? -18.422 -20.812 8.758 1 96.38 303 ASN B CA 1
ATOM 6703 C C . ASN B 1 303 ? -17.422 -21.891 8.312 1 96.38 303 ASN B C 1
ATOM 6705 O O . ASN B 1 303 ? -17.812 -22.875 7.691 1 96.38 303 ASN B O 1
ATOM 6709 N N . SER B 1 304 ? -16.172 -21.594 8.586 1 96.56 304 SER B N 1
ATOM 6710 C CA . SER B 1 304 ? -15.141 -22.547 8.211 1 96.56 304 SER B CA 1
ATOM 6711 C C . SER B 1 304 ? -15.406 -23.922 8.82 1 96.56 304 SER B C 1
ATOM 6713 O O . SER B 1 304 ? -15.234 -24.938 8.156 1 96.56 304 SER B O 1
ATOM 6715 N N . PHE B 1 305 ? -15.898 -24.016 10 1 95.25 305 PHE B N 1
ATOM 6716 C CA . PHE B 1 305 ? -16.094 -25.266 10.711 1 95.25 305 PHE B CA 1
ATOM 6717 C C . PHE B 1 305 ? -17.297 -26.016 10.156 1 95.25 305 PHE B C 1
ATOM 6719 O O . PHE B 1 305 ? -17.484 -27.203 10.438 1 95.25 305 PHE B O 1
ATOM 6726 N N . PHE B 1 306 ? -18.047 -25.391 9.344 1 93.44 306 PHE B N 1
ATOM 6727 C CA . PHE B 1 306 ? -19.203 -26.031 8.727 1 93.44 306 PHE B CA 1
ATOM 6728 C C . PHE B 1 306 ? -19.016 -26.156 7.219 1 93.44 306 PHE B C 1
ATOM 6730 O O . PHE B 1 306 ? -19.984 -26.219 6.469 1 93.44 306 PHE B O 1
ATOM 6737 N N . GLN B 1 307 ? -17.766 -26.016 6.82 1 91.75 307 GLN B N 1
ATOM 6738 C CA . GLN B 1 307 ? -17.312 -26.266 5.449 1 91.75 307 GLN B CA 1
ATOM 6739 C C . GLN B 1 307 ? -17.938 -25.266 4.48 1 91.75 307 GLN B C 1
ATOM 6741 O O . GLN B 1 307 ? -18.375 -25.641 3.393 1 91.75 307 GLN B O 1
ATOM 6746 N N . CYS B 1 308 ? -18.062 -24.062 4.934 1 95.69 308 CYS B N 1
ATOM 6747 C CA . CYS B 1 308 ? -18.609 -23 4.109 1 95.69 308 CYS B CA 1
ATOM 6748 C C . CYS B 1 308 ? -17.531 -22.016 3.689 1 95.69 308 CYS B C 1
ATOM 6750 O O . CYS B 1 308 ? -16.359 -22.172 4.059 1 95.69 308 CYS B O 1
ATOM 6752 N N . PHE B 1 309 ? -17.891 -21.094 2.818 1 97.31 309 PHE B N 1
ATOM 6753 C CA . PHE B 1 309 ? -16.938 -20.156 2.248 1 97.31 309 PHE B CA 1
ATOM 6754 C C . PHE B 1 309 ? -17.047 -18.781 2.916 1 97.31 309 PHE B C 1
ATOM 6756 O O . PHE B 1 309 ? -17.922 -18.578 3.764 1 97.31 309 PHE B O 1
ATOM 6763 N N . PRO B 1 310 ? -16.094 -17.859 2.678 1 97.81 310 PRO B N 1
ATOM 6764 C CA . PRO B 1 310 ? -16.062 -16.562 3.348 1 97.81 310 PRO B CA 1
ATOM 6765 C C . PRO B 1 310 ? -17.328 -15.734 3.088 1 97.81 310 PRO B C 1
ATOM 6767 O O . PRO B 1 310 ? -17.922 -15.828 2.012 1 97.81 310 PRO B O 1
ATOM 6770 N N . ILE B 1 311 ? -17.625 -14.906 4.074 1 97.69 311 ILE B N 1
ATOM 6771 C CA . ILE B 1 311 ? -18.844 -14.102 4.004 1 97.69 311 ILE B CA 1
ATOM 6772 C C . ILE B 1 311 ? -18.516 -12.656 4.387 1 97.69 311 ILE B C 1
ATOM 6774 O O . ILE B 1 311 ? -17.438 -12.367 4.906 1 97.69 311 ILE B O 1
ATOM 6778 N N . SER B 1 312 ? -19.391 -11.711 4.059 1 95.81 312 SER B N 1
ATOM 6779 C CA . SER B 1 312 ? -19.328 -10.297 4.422 1 95.81 312 SER B CA 1
ATOM 6780 C C . SER B 1 312 ? -20.719 -9.672 4.449 1 95.81 312 SER B C 1
ATOM 6782 O O . SER B 1 312 ? -21.719 -10.383 4.398 1 95.81 312 SER B O 1
ATOM 6784 N N . GLY B 1 313 ? -20.766 -8.383 4.586 1 94.56 313 GLY B N 1
ATOM 6785 C CA . GLY B 1 313 ? -22.031 -7.672 4.633 1 94.56 313 GLY B CA 1
ATOM 6786 C C . GLY B 1 313 ? -22.641 -7.445 3.264 1 94.56 313 GLY B C 1
ATOM 6787 O O . GLY B 1 313 ? -21.922 -7.25 2.283 1 94.56 313 GLY B O 1
ATOM 6788 N N . SER B 1 314 ? -24.016 -7.41 3.293 1 93.06 314 SER B N 1
ATOM 6789 C CA . SER B 1 314 ? -24.75 -7.207 2.049 1 93.06 314 SER B CA 1
ATOM 6790 C C . SER B 1 314 ? -2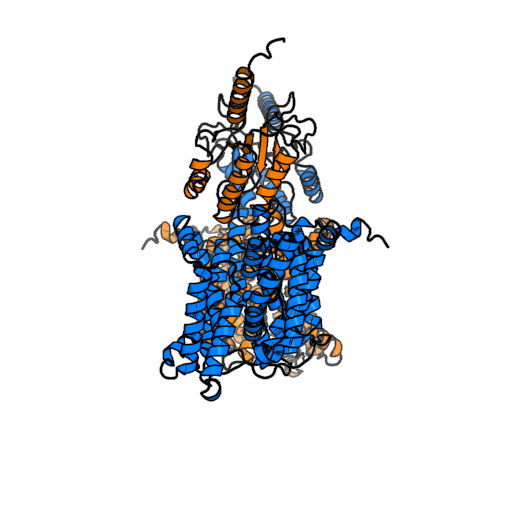5.484 -5.879 2.057 1 93.06 314 SER B C 1
ATOM 6792 O O . SER B 1 314 ? -26.281 -5.613 2.961 1 93.06 314 SER B O 1
ATOM 6794 N N . THR B 1 315 ? -25.281 -5.113 1.045 1 87.06 315 THR B N 1
ATOM 6795 C CA . THR B 1 315 ? -25.953 -3.826 0.918 1 87.06 315 THR B CA 1
ATOM 6796 C C . THR B 1 315 ? -27.422 -4.023 0.543 1 87.06 315 THR B C 1
ATOM 6798 O O . THR B 1 315 ? -28.312 -3.398 1.13 1 87.06 315 THR B O 1
ATOM 6801 N N . SER B 1 316 ? -27.688 -4.906 -0.385 1 85.81 316 SER B N 1
ATOM 6802 C CA . SER B 1 316 ? -29.031 -5.121 -0.887 1 85.81 316 SER B CA 1
ATOM 6803 C C . SER B 1 316 ? -29.969 -5.617 0.217 1 85.81 316 SER B C 1
ATOM 6805 O O . SER B 1 316 ? -31.047 -5.074 0.41 1 85.81 316 SER B O 1
ATOM 6807 N N . ARG B 1 317 ? -29.531 -6.598 0.959 1 92.81 317 ARG B N 1
ATOM 6808 C CA . ARG B 1 317 ? -30.359 -7.148 2.035 1 92.81 317 ARG B CA 1
ATOM 6809 C C . ARG B 1 317 ? -30.562 -6.121 3.143 1 92.81 317 ARG B C 1
ATOM 6811 O O . ARG B 1 317 ? -31.641 -6.062 3.748 1 92.81 317 ARG B O 1
ATOM 6818 N N . THR B 1 318 ? -29.562 -5.34 3.395 1 93.25 318 THR B N 1
ATOM 6819 C CA . THR B 1 318 ? -29.641 -4.32 4.438 1 93.25 318 THR B CA 1
ATOM 6820 C C . THR B 1 318 ? -30.656 -3.244 4.059 1 93.25 318 THR B C 1
ATOM 6822 O O . THR B 1 318 ? -31.422 -2.779 4.906 1 93.25 318 THR B O 1
ATOM 6825 N N . VAL B 1 319 ? -30.703 -2.887 2.822 1 88.31 319 VAL B N 1
ATOM 6826 C CA . VAL B 1 319 ? -31.641 -1.894 2.332 1 88.31 319 VAL B CA 1
ATOM 6827 C C . VAL B 1 319 ? -33.062 -2.4 2.529 1 88.31 319 VAL B C 1
ATOM 6829 O O . VAL B 1 319 ? -33.938 -1.664 3.012 1 88.31 319 VAL B O 1
ATOM 6832 N N . ILE B 1 320 ? -33.281 -3.609 2.186 1 89.12 320 ILE B N 1
ATOM 6833 C CA . ILE B 1 320 ? -34.625 -4.203 2.297 1 89.12 320 ILE B CA 1
ATOM 6834 C C . ILE B 1 320 ? -35.031 -4.273 3.764 1 89.12 320 ILE B C 1
ATOM 6836 O O . ILE B 1 320 ? -36.156 -3.881 4.121 1 89.12 320 ILE B O 1
ATOM 6840 N N . GLY B 1 321 ? -34.188 -4.746 4.609 1 93.56 321 GLY B N 1
ATOM 6841 C CA . GLY B 1 321 ? -34.5 -4.812 6.035 1 93.56 321 GLY B CA 1
ATOM 6842 C C . GLY B 1 321 ? -34.812 -3.461 6.641 1 93.56 321 GLY B C 1
ATOM 6843 O O . GLY B 1 321 ? -35.781 -3.322 7.375 1 93.56 321 GLY B O 1
ATOM 6844 N N . ASP B 1 322 ? -34.031 -2.547 6.305 1 92.31 322 ASP B N 1
ATOM 6845 C CA . ASP B 1 322 ? -34.219 -1.202 6.84 1 92.31 322 ASP B CA 1
ATOM 6846 C C . ASP B 1 322 ? -35.531 -0.6 6.352 1 92.31 322 ASP B C 1
ATOM 6848 O O . ASP B 1 322 ? -36.25 0.051 7.121 1 92.31 322 ASP B O 1
ATOM 6852 N N . ALA B 1 323 ? -35.844 -0.801 5.102 1 89.62 323 ALA B N 1
ATOM 6853 C CA . ALA B 1 323 ? -37.062 -0.264 4.512 1 89.62 323 ALA B CA 1
ATOM 6854 C C . ALA B 1 323 ? -38.281 -0.842 5.191 1 89.62 323 ALA B C 1
ATOM 6856 O O . ALA B 1 323 ? -39.344 -0.186 5.262 1 89.62 323 ALA B O 1
ATOM 6857 N N . LEU B 1 324 ? -38.156 -1.984 5.738 1 92.5 324 LEU B N 1
ATOM 6858 C CA . LEU B 1 324 ? -39.281 -2.664 6.352 1 92.5 324 LEU B CA 1
ATOM 6859 C C . LEU B 1 324 ? -39.312 -2.434 7.855 1 92.5 324 LEU B C 1
ATOM 6861 O O . LEU B 1 324 ? -40.156 -2.998 8.562 1 92.5 324 LEU B O 1
ATOM 6865 N N . GLY B 1 325 ? -38.312 -1.695 8.297 1 91.38 325 GLY B N 1
ATOM 6866 C CA . GLY B 1 325 ? -38.406 -1.182 9.656 1 91.38 325 GLY B CA 1
ATOM 6867 C C . GLY B 1 325 ? -37.531 -1.939 10.641 1 91.38 325 GLY B C 1
ATOM 6868 O O . GLY B 1 325 ? -37.812 -1.953 11.836 1 91.38 325 GLY B O 1
ATOM 6869 N N . SER B 1 326 ? -36.531 -2.576 10.188 1 94.19 326 SER B N 1
ATOM 6870 C CA . SER B 1 326 ? -35.625 -3.229 11.133 1 94.19 326 SER B CA 1
ATOM 6871 C C . SER B 1 326 ? -34.969 -2.217 12.07 1 94.19 326 SER B C 1
ATOM 6873 O O . SER B 1 326 ? -34.594 -1.13 11.648 1 94.19 326 SER B O 1
ATOM 6875 N N . ARG B 1 327 ? -34.938 -2.617 13.375 1 93.5 327 ARG B N 1
ATOM 6876 C CA . ARG B 1 327 ? -34.375 -1.709 14.367 1 93.5 327 ARG B CA 1
ATOM 6877 C C . ARG B 1 327 ? -33.219 -2.381 15.141 1 93.5 327 ARG B C 1
ATOM 6879 O O . ARG B 1 327 ? -32.375 -1.704 15.711 1 93.5 327 ARG B O 1
ATOM 6886 N N . THR B 1 328 ? -33.281 -3.65 15.141 1 95.19 328 THR B N 1
ATOM 6887 C CA . THR B 1 328 ? -32.25 -4.414 15.836 1 95.19 328 THR B CA 1
ATOM 6888 C C . THR B 1 328 ? -31.859 -5.656 15.039 1 95.19 328 THR B C 1
ATOM 6890 O O . THR B 1 328 ? -32.469 -5.945 14 1 95.19 328 THR B O 1
ATOM 6893 N N . GLN B 1 329 ? -30.875 -6.367 15.547 1 96.56 329 GLN B N 1
ATOM 6894 C CA . GLN B 1 329 ? -30.391 -7.582 14.891 1 96.56 329 GLN B CA 1
ATOM 6895 C C . GLN B 1 329 ? -31.359 -8.75 15.125 1 96.56 329 GLN B C 1
ATOM 6897 O O . GLN B 1 329 ? -31.109 -9.859 14.656 1 96.56 329 GLN B O 1
ATOM 6902 N N . LEU B 1 330 ? -32.406 -8.469 15.766 1 96.38 330 LEU B N 1
ATOM 6903 C CA . LEU B 1 330 ? -33.406 -9.516 15.883 1 96.38 330 LEU B CA 1
ATOM 6904 C C . LEU B 1 330 ? -33.906 -9.953 14.508 1 96.38 330 LEU B C 1
ATOM 6906 O O . LEU B 1 330 ? -34.25 -11.117 14.305 1 96.38 330 LEU B O 1
ATOM 6910 N N . PHE B 1 331 ? -33.969 -9.062 13.594 1 96.75 331 PHE B N 1
ATOM 6911 C CA . PHE B 1 331 ? -34.375 -9.438 12.25 1 96.75 331 PHE B CA 1
ATOM 6912 C C . PHE B 1 331 ? -33.5 -10.539 11.688 1 96.75 331 PHE B C 1
ATOM 6914 O O . PHE B 1 331 ? -33.969 -11.398 10.938 1 96.75 331 PHE B O 1
ATOM 6921 N N . SER B 1 332 ? -32.219 -10.539 12 1 97.56 332 SER B N 1
ATOM 6922 C CA . SER B 1 332 ? -31.281 -11.578 11.562 1 97.56 332 SER B CA 1
ATOM 6923 C C . SER B 1 332 ? -31.656 -12.938 12.148 1 97.56 332 SER B C 1
ATOM 6925 O O . SER B 1 332 ? -31.547 -13.961 11.469 1 97.56 332 SER B O 1
ATOM 6927 N N . LEU B 1 333 ? -32.031 -12.938 13.398 1 97.5 333 LEU B N 1
ATOM 6928 C CA . LEU B 1 333 ? -32.469 -14.18 14.031 1 97.5 333 LEU B CA 1
ATOM 6929 C C . LEU B 1 333 ? -33.75 -14.695 13.398 1 97.5 333 LEU B C 1
ATOM 6931 O O . LEU B 1 333 ? -33.938 -15.906 13.234 1 97.5 333 LEU B O 1
ATOM 6935 N N . VAL B 1 334 ? -34.594 -13.797 13.109 1 97.75 334 VAL B N 1
ATOM 6936 C CA . VAL B 1 334 ? -35.844 -14.172 12.43 1 97.75 334 VAL B CA 1
ATOM 6937 C C . VAL B 1 334 ? -35.5 -14.742 11.047 1 97.75 334 VAL B C 1
ATOM 6939 O O . VAL B 1 334 ? -36.094 -15.734 10.625 1 97.75 334 VAL B O 1
ATOM 6942 N N . SER B 1 335 ? -34.625 -14.07 10.344 1 98 335 SER B N 1
ATOM 6943 C CA . SER B 1 335 ? -34.188 -14.586 9.055 1 98 335 SER B CA 1
ATOM 6944 C C . SER B 1 335 ? -33.625 -15.992 9.195 1 98 335 SER B C 1
ATOM 6946 O O . SER B 1 335 ? -33.875 -16.859 8.367 1 98 335 SER B O 1
ATOM 6948 N N . LEU B 1 336 ? -32.812 -16.156 10.234 1 97.88 336 LEU B N 1
ATOM 6949 C CA . LEU B 1 336 ? -32.219 -17.469 10.516 1 97.88 336 LEU B CA 1
ATOM 6950 C C . LEU B 1 336 ? -33.312 -18.531 10.703 1 97.88 336 LEU B C 1
ATOM 6952 O O . LEU B 1 336 ? -33.219 -19.609 10.109 1 97.88 336 LEU B O 1
ATOM 6956 N N . GLY B 1 337 ? -34.219 -18.203 11.516 1 97.69 337 GLY B N 1
ATOM 6957 C CA . GLY B 1 337 ? -35.344 -19.125 11.727 1 97.69 337 GLY B CA 1
ATOM 6958 C C . GLY B 1 337 ? -36.094 -19.453 10.453 1 97.69 337 GLY B C 1
ATOM 6959 O O . GLY B 1 337 ? -36.469 -20.609 10.219 1 97.69 337 GLY B O 1
ATOM 6960 N N . THR B 1 338 ? -36.281 -18.5 9.664 1 97.06 338 THR B N 1
ATOM 6961 C CA . THR B 1 338 ? -37 -18.688 8.414 1 97.06 338 THR B CA 1
ATOM 6962 C C . THR B 1 338 ? -36.219 -19.594 7.461 1 97.06 338 THR B C 1
ATOM 6964 O O . THR B 1 338 ? -36.812 -20.469 6.816 1 97.06 338 THR B O 1
ATOM 6967 N N . VAL B 1 339 ? -34.969 -19.359 7.301 1 96.31 339 VAL B N 1
ATOM 6968 C CA . VAL B 1 339 ? -34.125 -20.172 6.438 1 96.31 339 VAL B CA 1
ATOM 6969 C C . VAL B 1 339 ? -34.125 -21.625 6.922 1 96.31 339 VAL B C 1
ATOM 6971 O O . VAL B 1 339 ? -34.219 -22.562 6.117 1 96.31 339 VAL B O 1
ATOM 6974 N N . LEU B 1 340 ? -34.031 -21.797 8.242 1 96.19 340 LEU B N 1
ATOM 6975 C CA . LEU B 1 340 ? -34.062 -23.156 8.805 1 96.19 340 LEU B CA 1
ATOM 6976 C C . LEU B 1 340 ? -35.406 -23.844 8.469 1 96.19 340 LEU B C 1
ATOM 6978 O O . LEU B 1 340 ? -35.406 -25.031 8.141 1 96.19 340 LEU B O 1
ATOM 6982 N N . LEU B 1 341 ? -36.438 -23.125 8.523 1 95.81 341 LEU B N 1
ATOM 6983 C CA . LEU B 1 341 ? -37.75 -23.672 8.18 1 95.81 341 LEU B CA 1
ATOM 6984 C C . LEU B 1 341 ? -37.781 -24.109 6.715 1 95.81 341 LEU B C 1
ATOM 6986 O O . LEU B 1 341 ? -38.344 -25.156 6.387 1 95.81 341 LEU B O 1
ATOM 6990 N N . VAL B 1 342 ? -37.219 -23.312 5.898 1 94.12 342 VAL B N 1
ATOM 6991 C CA . VAL B 1 342 ? -37.219 -23.625 4.473 1 94.12 342 VAL B CA 1
ATOM 6992 C C . VAL B 1 342 ? -36.344 -24.859 4.227 1 94.12 342 VAL B C 1
ATOM 6994 O O . VAL B 1 342 ? -36.719 -25.734 3.434 1 94.12 342 VAL B O 1
ATOM 6997 N N . LEU B 1 343 ? -35.25 -24.969 4.875 1 93.38 343 LEU B N 1
ATOM 6998 C CA . LEU B 1 343 ? -34.344 -26.109 4.719 1 93.38 343 LEU B CA 1
ATOM 6999 C C . LEU B 1 343 ? -35 -27.391 5.207 1 93.38 343 LEU B C 1
ATOM 7001 O O . LEU B 1 343 ? -34.719 -28.469 4.684 1 93.38 343 LEU B O 1
ATOM 7005 N N . TRP B 1 344 ? -35.906 -27.266 6.129 1 93.19 344 TRP B N 1
ATOM 7006 C CA . TRP B 1 344 ? -36.531 -28.453 6.711 1 93.19 344 TRP B CA 1
ATOM 7007 C C . TRP B 1 344 ? -37.75 -28.875 5.918 1 93.19 344 TRP B C 1
ATOM 7009 O O . TRP B 1 344 ? -38.031 -30.062 5.773 1 93.19 344 TRP B O 1
ATOM 7019 N N . PHE B 1 345 ? -38.469 -27.875 5.297 1 93.38 345 PHE B N 1
ATOM 7020 C CA . PHE B 1 345 ? -39.781 -28.219 4.773 1 93.38 345 PHE B CA 1
ATOM 7021 C C . PHE B 1 345 ? -39.844 -27.969 3.271 1 93.38 345 PHE B C 1
ATOM 7023 O O . PHE B 1 345 ? -40.719 -28.516 2.588 1 93.38 345 PHE B O 1
ATOM 7030 N N . PHE B 1 346 ? -39 -27.219 2.727 1 93.5 346 PHE B N 1
ATOM 7031 C CA . PHE B 1 346 ? -39.188 -26.797 1.346 1 93.5 346 PHE B CA 1
ATOM 7032 C C . PHE B 1 346 ? -38.031 -27.219 0.47 1 93.5 346 PHE B C 1
ATOM 7034 O O . PHE B 1 346 ? -37.75 -26.594 -0.562 1 93.5 346 PHE B O 1
ATOM 7041 N N . ARG B 1 347 ? -37.312 -28.172 0.753 1 93.31 347 ARG B N 1
ATOM 7042 C CA . ARG B 1 347 ? -36.156 -28.672 -0.005 1 93.31 347 ARG B CA 1
ATOM 7043 C C . ARG B 1 347 ? -36.594 -29.094 -1.404 1 93.31 347 ARG B C 1
ATOM 7045 O O . ARG B 1 347 ? -35.875 -28.828 -2.381 1 93.31 347 ARG B O 1
ATOM 7052 N N . PRO B 1 348 ? -37.75 -29.719 -1.57 1 91.94 348 PRO B N 1
ATOM 7053 C CA . PRO B 1 348 ? -38.156 -30.156 -2.912 1 91.94 348 PRO B CA 1
ATOM 7054 C C . PRO B 1 348 ? -38.375 -28.969 -3.861 1 91.94 348 PRO B C 1
ATOM 7056 O O . PRO B 1 348 ? -38.094 -29.078 -5.059 1 91.94 348 PRO B O 1
ATOM 7059 N N . VAL B 1 349 ? -38.844 -27.953 -3.316 1 92.94 349 VAL B N 1
ATOM 7060 C CA . VAL B 1 349 ? -39.031 -26.766 -4.145 1 92.94 349 VAL B CA 1
ATOM 7061 C C . VAL B 1 349 ? -37.688 -26.188 -4.559 1 92.94 349 VAL B C 1
ATOM 7063 O O . VAL B 1 349 ? -37.5 -25.812 -5.719 1 92.94 349 VAL B O 1
ATOM 7066 N N . LEU B 1 350 ? -36.781 -26.109 -3.625 1 94.25 350 LEU B N 1
ATOM 7067 C CA . LEU B 1 350 ? -35.438 -25.594 -3.902 1 94.25 350 LEU B CA 1
ATOM 7068 C C . LEU B 1 350 ? -34.75 -26.422 -4.977 1 94.25 350 LEU B C 1
ATOM 7070 O O . LEU B 1 350 ? -34.031 -25.891 -5.816 1 94.25 350 LEU B O 1
ATOM 7074 N N . ALA B 1 351 ? -35.031 -27.719 -5.016 1 94 351 ALA B N 1
ATOM 7075 C CA . ALA B 1 351 ? -34.406 -28.656 -5.945 1 94 351 ALA B CA 1
ATOM 7076 C C . ALA B 1 351 ? -34.812 -28.375 -7.379 1 94 351 ALA B C 1
ATOM 7078 O O . ALA B 1 351 ? -34.125 -28.719 -8.328 1 94 351 ALA B O 1
ATOM 7079 N N . MET B 1 352 ? -35.938 -27.672 -7.469 1 94.44 352 MET B N 1
ATOM 7080 C CA . MET B 1 352 ? -36.5 -27.438 -8.797 1 94.44 352 MET B CA 1
ATOM 7081 C C . MET B 1 352 ? -36.094 -26.078 -9.336 1 94.44 352 MET B C 1
ATOM 7083 O O . MET B 1 352 ? -36.406 -25.734 -10.469 1 94.44 352 MET B O 1
ATOM 7087 N N . PHE B 1 353 ? -35.312 -25.359 -8.57 1 95.75 353 PHE B N 1
ATOM 7088 C CA . PHE B 1 353 ? -34.844 -24.062 -9.047 1 95.75 353 PHE B CA 1
ATOM 7089 C C . PHE B 1 353 ? -34 -24.219 -10.312 1 95.75 353 PHE B C 1
ATOM 7091 O O . PHE B 1 353 ? -33.062 -25.016 -10.352 1 95.75 353 PHE B O 1
ATOM 7098 N N . PRO B 1 354 ? -34.344 -23.5 -11.406 1 96.31 354 PRO B N 1
ATOM 7099 C CA . PRO B 1 354 ? -33.5 -23.547 -12.609 1 96.31 354 PRO B CA 1
ATOM 7100 C C . PRO B 1 354 ? -32.156 -22.875 -12.422 1 96.31 354 PRO B C 1
ATOM 7102 O O . PRO B 1 354 ? -32.062 -21.781 -11.852 1 96.31 354 PRO B O 1
ATOM 7105 N N . GLN B 1 355 ? -31.141 -23.5 -12.922 1 95.88 355 GLN B N 1
ATOM 7106 C CA . GLN B 1 355 ? -29.797 -22.922 -12.867 1 95.88 355 GLN B CA 1
ATOM 7107 C C . GLN B 1 355 ? -29.734 -21.594 -13.594 1 95.88 355 GLN B C 1
ATOM 7109 O O . GLN B 1 355 ? -29.062 -20.656 -13.141 1 95.88 355 GLN B O 1
ATOM 7114 N N . ALA B 1 356 ? -30.422 -21.5 -14.617 1 96.62 356 ALA B N 1
ATOM 7115 C CA . ALA B 1 356 ? -30.484 -20.266 -15.414 1 96.62 356 ALA B CA 1
ATOM 7116 C C . ALA B 1 356 ? -31.031 -19.109 -14.586 1 96.62 356 ALA B C 1
ATOM 7118 O O . ALA B 1 356 ? -30.594 -17.969 -14.734 1 96.62 356 ALA B O 1
ATOM 7119 N N . ALA B 1 357 ? -31.984 -19.438 -13.758 1 96.56 357 ALA B N 1
ATOM 7120 C CA . ALA B 1 357 ? -32.562 -18.406 -12.906 1 96.56 357 ALA B CA 1
ATOM 7121 C C . ALA B 1 357 ? -31.562 -17.891 -11.883 1 96.56 357 ALA B C 1
ATOM 7123 O O . ALA B 1 357 ? -31.484 -16.688 -11.625 1 96.56 357 ALA B O 1
ATOM 7124 N N . LEU B 1 358 ? -30.797 -18.766 -11.352 1 94.56 358 LEU B N 1
ATOM 7125 C CA . LEU B 1 358 ? -29.781 -18.375 -10.383 1 94.56 358 LEU B CA 1
ATOM 7126 C C . LEU B 1 358 ? -28.688 -17.531 -11.039 1 94.56 358 LEU B C 1
ATOM 7128 O O . LEU B 1 358 ? -28.219 -16.547 -10.461 1 94.56 358 LEU B O 1
ATOM 7132 N N . GLY B 1 359 ? -28.312 -17.906 -12.203 1 95.75 359 GLY B N 1
ATOM 7133 C CA . GLY B 1 359 ? -27.359 -17.094 -12.961 1 95.75 359 GLY B CA 1
ATOM 7134 C C . GLY B 1 359 ? -27.875 -15.711 -13.258 1 95.75 359 GLY B C 1
ATOM 7135 O O . GLY B 1 359 ? -27.141 -14.727 -13.18 1 95.75 359 GLY B O 1
ATOM 7136 N N . ALA B 1 360 ? -29.156 -15.648 -13.602 1 96.12 360 ALA B N 1
ATOM 7137 C CA . ALA B 1 360 ? -29.781 -14.367 -13.898 1 96.12 360 ALA B CA 1
ATOM 7138 C C . ALA B 1 360 ? -29.812 -13.469 -12.664 1 96.12 360 ALA B C 1
ATOM 7140 O O . ALA B 1 360 ? -29.656 -12.258 -12.773 1 96.12 360 ALA B O 1
ATOM 7141 N N . ILE B 1 361 ? -30 -14.078 -11.578 1 92.94 361 ILE B N 1
ATOM 7142 C CA . ILE B 1 361 ? -29.984 -13.336 -10.328 1 92.94 361 ILE B CA 1
ATOM 7143 C C . ILE B 1 361 ? -28.609 -12.727 -10.102 1 92.94 361 ILE B C 1
ATOM 7145 O O . ILE B 1 361 ? -28.484 -11.562 -9.695 1 92.94 361 ILE B O 1
ATOM 7149 N N . VAL B 1 362 ? -27.531 -13.445 -10.406 1 92.69 362 VAL B N 1
ATOM 7150 C CA . VAL B 1 362 ? -26.172 -12.961 -10.25 1 92.69 362 VAL B CA 1
ATOM 7151 C C . VAL B 1 362 ? -25.906 -11.812 -11.227 1 92.69 362 VAL B C 1
ATOM 7153 O O . VAL B 1 362 ? -25.297 -10.812 -10.867 1 92.69 362 VAL B O 1
ATOM 7156 N N . ILE B 1 363 ? -26.406 -11.984 -12.406 1 94.94 363 ILE B N 1
ATOM 7157 C CA . ILE B 1 363 ? -26.219 -10.945 -13.414 1 94.94 363 ILE B CA 1
ATOM 7158 C C . ILE B 1 363 ? -26.938 -9.672 -12.969 1 94.94 363 ILE B C 1
ATOM 7160 O O . ILE B 1 363 ? -26.406 -8.57 -13.086 1 94.94 363 ILE B O 1
ATOM 7164 N N . TYR B 1 364 ? -28.141 -9.852 -12.469 1 93 364 TYR B N 1
ATOM 7165 C CA . TYR B 1 364 ? -28.891 -8.711 -11.953 1 93 364 TYR B CA 1
ATOM 7166 C C . TYR B 1 364 ? -28.125 -8.016 -10.844 1 93 364 TYR B C 1
ATOM 7168 O O . TYR B 1 364 ? -27.984 -6.789 -10.844 1 93 364 TYR B O 1
ATOM 7176 N N . ALA B 1 365 ? -27.641 -8.734 -9.938 1 88.06 365 ALA B N 1
ATOM 7177 C CA . ALA B 1 365 ? -26.859 -8.18 -8.844 1 88.06 365 ALA B CA 1
ATOM 7178 C C . ALA B 1 365 ? -25.625 -7.453 -9.359 1 88.06 365 ALA B C 1
ATOM 7180 O O . ALA B 1 365 ? -25.234 -6.414 -8.82 1 88.06 365 ALA B O 1
ATOM 7181 N N . ALA B 1 366 ? -25 -8.016 -10.375 1 92 366 ALA B N 1
ATOM 7182 C CA . ALA B 1 366 ? -23.812 -7.434 -10.984 1 92 366 ALA B CA 1
ATOM 7183 C C . ALA B 1 366 ? -24.094 -6.047 -11.547 1 92 366 ALA B C 1
ATOM 7185 O O . ALA B 1 366 ? -23.266 -5.145 -11.445 1 92 366 ALA B O 1
ATOM 7186 N N . THR B 1 367 ? -25.25 -5.832 -12.133 1 91.62 367 THR B N 1
ATOM 7187 C CA . THR B 1 367 ? -25.609 -4.551 -12.734 1 91.62 367 THR B CA 1
ATOM 7188 C C . THR B 1 367 ? -25.734 -3.471 -11.664 1 91.62 367 THR B C 1
ATOM 7190 O O . THR B 1 367 ? -25.531 -2.287 -11.945 1 91.62 367 THR B O 1
ATOM 7193 N N . LYS B 1 368 ? -26.016 -3.877 -10.469 1 87 368 LYS B N 1
ATOM 7194 C CA . LYS B 1 368 ? -26.141 -2.922 -9.367 1 87 368 LYS B CA 1
ATOM 7195 C C . LYS B 1 368 ? -24.781 -2.496 -8.844 1 87 368 LYS B C 1
ATOM 7197 O O . LYS B 1 368 ? -24.641 -1.444 -8.211 1 87 368 LYS B O 1
ATOM 7202 N N . LEU B 1 369 ? -23.828 -3.307 -9.094 1 85.06 369 LEU B N 1
ATOM 7203 C CA . LEU B 1 369 ? -22.469 -2.984 -8.68 1 85.06 369 LEU B CA 1
ATOM 7204 C C . LEU B 1 369 ? -21.828 -1.968 -9.625 1 85.06 369 LEU B C 1
ATOM 7206 O O . LEU B 1 369 ? -20.953 -1.196 -9.219 1 85.06 369 LEU B O 1
ATOM 7210 N N . ILE B 1 370 ? -22.344 -1.98 -10.867 1 91.75 370 ILE B N 1
ATOM 7211 C CA . ILE B 1 370 ? -21.812 -1.078 -11.883 1 91.75 370 ILE B CA 1
ATOM 7212 C C . ILE B 1 370 ? -22.609 0.225 -11.883 1 91.75 370 ILE B C 1
ATOM 7214 O O . ILE B 1 370 ? -23.688 0.3 -12.469 1 91.75 370 ILE B O 1
ATOM 7218 N N . ASP B 1 371 ? -22.109 1.226 -11.273 1 91.06 371 ASP B N 1
ATOM 7219 C CA . ASP B 1 371 ? -22.781 2.51 -11.156 1 91.06 371 ASP B CA 1
ATOM 7220 C C . ASP B 1 371 ? -22.25 3.512 -12.18 1 91.06 371 ASP B C 1
ATOM 7222 O O . ASP B 1 371 ? -21.375 4.32 -11.859 1 91.06 371 ASP B O 1
ATOM 7226 N N . LEU B 1 372 ? -22.844 3.617 -13.289 1 92.38 372 LEU B N 1
ATOM 7227 C CA . LEU B 1 372 ? -22.391 4.492 -14.367 1 92.38 372 LEU B CA 1
ATOM 7228 C C . LEU B 1 372 ? -22.578 5.957 -13.992 1 92.38 372 LEU B C 1
ATOM 7230 O O . LEU B 1 372 ? -21.812 6.82 -14.414 1 92.38 372 LEU B O 1
ATOM 7234 N N . ARG B 1 373 ? -23.594 6.285 -13.188 1 92.25 373 ARG B N 1
ATOM 7235 C CA . ARG B 1 373 ? -23.828 7.652 -12.75 1 92.25 373 ARG B CA 1
ATOM 7236 C C . ARG B 1 373 ? -22.688 8.172 -11.898 1 92.25 373 ARG B C 1
ATOM 7238 O O . ARG B 1 373 ? -22.281 9.336 -12.023 1 92.25 373 ARG B O 1
ATOM 7245 N N . GLU B 1 374 ? -22.234 7.246 -11.109 1 91.12 374 GLU B N 1
ATOM 7246 C CA . GLU B 1 374 ? -21.125 7.645 -10.25 1 91.12 374 GLU B CA 1
ATOM 7247 C C . GLU B 1 374 ? -19.859 7.883 -11.07 1 91.12 374 GLU B C 1
ATOM 7249 O O . GLU B 1 374 ? -19.047 8.75 -10.727 1 91.12 374 GLU B O 1
ATOM 7254 N N . PHE B 1 375 ? -19.641 7.105 -12.172 1 93.12 375 PHE B N 1
ATOM 7255 C CA . PHE B 1 375 ? -18.516 7.344 -13.062 1 93.12 375 PHE B CA 1
ATOM 7256 C C . PHE B 1 375 ? -18.594 8.734 -13.68 1 93.12 375 PHE B C 1
ATOM 7258 O O . PHE B 1 375 ? -17.578 9.438 -13.758 1 93.12 375 PHE B O 1
ATOM 7265 N N . TYR B 1 376 ? -19.812 9.078 -14.008 1 93 376 TYR B N 1
ATOM 7266 C CA . TYR B 1 376 ? -20 10.391 -14.609 1 93 376 TYR B CA 1
ATOM 7267 C C . TYR B 1 376 ? -19.766 11.5 -13.594 1 93 376 TYR B C 1
ATOM 7269 O O . TYR B 1 376 ? -19.188 12.539 -13.914 1 93 376 TYR B O 1
ATOM 7277 N N . ARG B 1 377 ? -20.219 11.305 -12.43 1 89.94 377 ARG B N 1
ATOM 7278 C CA . ARG B 1 377 ? -20.016 12.281 -11.367 1 89.94 377 ARG B CA 1
ATOM 7279 C C . ARG B 1 377 ? -18.531 12.469 -11.078 1 89.94 377 ARG B C 1
ATOM 7281 O O . ARG B 1 377 ? -18.078 13.594 -10.859 1 89.94 377 ARG B O 1
ATOM 7288 N N . LEU B 1 378 ? -17.797 11.375 -11.086 1 91.56 378 LEU B N 1
ATOM 7289 C CA . LEU B 1 378 ? -16.359 11.445 -10.859 1 91.56 378 LEU B CA 1
ATOM 7290 C C . LEU B 1 378 ? -15.68 12.258 -11.961 1 91.56 378 LEU B C 1
ATOM 7292 O O . LEU B 1 378 ? -14.781 13.055 -11.68 1 91.56 378 LEU B O 1
ATOM 7296 N N . ARG B 1 379 ? -16.156 12.047 -13.203 1 91.19 379 ARG B N 1
ATOM 7297 C CA . ARG B 1 379 ? -15.57 12.758 -14.336 1 91.19 379 ARG B CA 1
ATOM 7298 C C . ARG B 1 379 ? -15.836 14.258 -14.242 1 91.19 379 ARG B C 1
ATOM 7300 O O . ARG B 1 379 ? -14.984 15.07 -14.602 1 91.19 379 ARG B O 1
ATOM 7307 N N . ARG B 1 380 ? -17.016 14.602 -13.68 1 87.25 380 ARG B N 1
ATOM 7308 C CA . ARG B 1 380 ? -17.391 16 -13.531 1 87.25 380 ARG B CA 1
ATOM 7309 C C . ARG B 1 380 ? -16.625 16.672 -12.398 1 87.25 380 ARG B C 1
ATOM 7311 O O . ARG B 1 380 ? -16.312 17.859 -12.461 1 87.25 380 ARG B O 1
ATOM 7318 N N . TYR B 1 381 ? -16.391 15.914 -11.422 1 86.75 381 TYR B N 1
ATOM 7319 C CA . TYR B 1 381 ? -15.633 16.453 -10.297 1 86.75 381 TYR B CA 1
ATOM 7320 C C . TYR B 1 381 ? -14.18 16.688 -10.688 1 86.75 381 TYR B C 1
ATOM 7322 O O . TYR B 1 381 ? -13.688 17.828 -10.609 1 86.75 381 TYR B O 1
ATOM 7330 N N . ARG B 1 382 ? -13.484 15.695 -11.109 1 87.81 382 ARG B N 1
ATOM 7331 C CA . ARG B 1 382 ? -12.094 15.75 -11.547 1 87.81 382 ARG B CA 1
ATOM 7332 C C . ARG B 1 382 ? -11.742 14.555 -12.43 1 87.81 382 ARG B C 1
ATOM 7334 O O . ARG B 1 382 ? -11.883 13.406 -12.008 1 87.81 382 ARG B O 1
ATOM 7341 N N . PRO B 1 383 ? -11.188 14.789 -13.523 1 89.75 383 PRO B N 1
ATOM 7342 C CA . PRO B 1 383 ? -10.898 13.695 -14.453 1 89.75 383 PRO B CA 1
ATOM 7343 C C . PRO B 1 383 ? -9.945 12.656 -13.875 1 89.75 383 PRO B C 1
ATOM 7345 O O . PRO B 1 383 ? -10.023 11.477 -14.219 1 89.75 383 PRO B O 1
ATOM 7348 N N . SER B 1 384 ? -9.078 13.047 -13.023 1 87.31 384 SER B N 1
ATOM 7349 C CA . SER B 1 384 ? -8.148 12.094 -12.43 1 87.31 384 SER B CA 1
ATOM 7350 C C . SER B 1 384 ? -8.883 11.039 -11.617 1 87.31 384 SER B C 1
ATOM 7352 O O . SER B 1 384 ? -8.469 9.875 -11.594 1 87.31 384 SER B O 1
ATOM 7354 N N . GLU B 1 385 ? -9.922 11.492 -11.008 1 88.94 385 GLU B N 1
ATOM 7355 C CA . GLU B 1 385 ? -10.727 10.555 -10.227 1 88.94 385 GLU B CA 1
ATOM 7356 C C . GLU B 1 385 ? -11.422 9.539 -11.133 1 88.94 385 GLU B C 1
ATOM 7358 O O . GLU B 1 385 ? -11.539 8.359 -10.773 1 88.94 385 GLU B O 1
ATOM 7363 N N . PHE B 1 386 ? -11.789 10.023 -12.258 1 92.44 386 PHE B N 1
ATOM 7364 C CA . PHE B 1 386 ? -12.43 9.164 -13.25 1 92.44 386 PHE B CA 1
ATOM 7365 C C . PHE B 1 386 ? -11.453 8.102 -13.75 1 92.44 386 PHE B C 1
ATOM 7367 O O . PHE B 1 386 ? -11.797 6.922 -13.828 1 92.44 386 PHE B O 1
ATOM 7374 N N . TRP B 1 387 ? -10.281 8.477 -13.992 1 90.31 387 TRP B N 1
ATOM 7375 C CA . TRP B 1 387 ? -9.273 7.555 -14.508 1 90.31 387 TRP B CA 1
ATOM 7376 C C . TRP B 1 387 ? -8.859 6.547 -13.438 1 90.31 387 TRP B C 1
ATOM 7378 O O . TRP B 1 387 ? -8.57 5.391 -13.742 1 90.31 387 TRP B O 1
ATOM 7388 N N . LEU B 1 388 ? -8.836 6.988 -12.25 1 88.44 388 LEU B N 1
ATOM 7389 C CA . LEU B 1 388 ? -8.531 6.082 -11.156 1 88.44 388 LEU B CA 1
ATOM 7390 C C . LEU B 1 388 ? -9.547 4.945 -11.086 1 88.44 388 LEU B C 1
ATOM 7392 O O . LEU B 1 388 ? -9.172 3.781 -10.922 1 88.44 388 LEU B O 1
ATOM 7396 N N . ALA B 1 389 ? -10.766 5.297 -11.219 1 92.5 389 ALA B N 1
ATOM 7397 C CA . ALA B 1 389 ? -11.828 4.301 -11.203 1 92.5 389 ALA B CA 1
ATOM 7398 C C . ALA B 1 389 ? -11.711 3.357 -12.398 1 92.5 389 ALA B C 1
ATOM 7400 O O . ALA B 1 389 ? -11.836 2.139 -12.25 1 92.5 389 ALA B O 1
ATOM 7401 N N . LEU B 1 390 ? -11.438 3.949 -13.547 1 94.31 390 LEU B N 1
ATOM 7402 C CA . LEU B 1 390 ? -11.359 3.164 -14.773 1 94.31 390 LEU B CA 1
ATOM 7403 C C . LEU B 1 390 ? -10.172 2.207 -14.734 1 94.31 390 LEU B C 1
ATOM 7405 O O . LEU B 1 390 ? -10.281 1.053 -15.148 1 94.31 390 LEU B O 1
ATOM 7409 N N . ILE B 1 391 ? -9.047 2.625 -14.242 1 90.44 391 ILE B N 1
ATOM 7410 C CA . ILE B 1 391 ? -7.852 1.798 -14.156 1 90.44 391 ILE B CA 1
ATOM 7411 C C . ILE B 1 391 ? -8.094 0.649 -13.18 1 90.44 391 ILE B C 1
ATOM 7413 O O . ILE B 1 391 ? -7.664 -0.481 -13.422 1 90.44 391 ILE B O 1
ATOM 7417 N N . THR B 1 392 ? -8.727 0.953 -12.117 1 88.75 392 THR B N 1
ATOM 7418 C CA . THR B 1 392 ? -9.047 -0.089 -11.148 1 88.75 392 THR B CA 1
ATOM 7419 C C . THR B 1 392 ? -9.961 -1.14 -11.766 1 88.75 392 THR B C 1
ATOM 7421 O O . THR B 1 392 ? -9.734 -2.342 -11.617 1 88.75 392 THR B O 1
ATOM 7424 N N . ALA B 1 393 ? -10.984 -0.665 -12.461 1 92.5 393 ALA B N 1
ATOM 7425 C CA . ALA B 1 393 ? -11.906 -1.586 -13.125 1 92.5 393 ALA B CA 1
ATOM 7426 C C . ALA B 1 393 ? -11.172 -2.451 -14.148 1 92.5 393 ALA B C 1
ATOM 7428 O O . ALA B 1 393 ? -11.383 -3.664 -14.203 1 92.5 393 ALA B O 1
ATOM 7429 N N . ALA B 1 394 ? -10.344 -1.862 -14.883 1 90.5 394 ALA B N 1
ATOM 7430 C CA . ALA B 1 394 ? -9.57 -2.568 -15.906 1 90.5 394 ALA B CA 1
ATOM 7431 C C . ALA B 1 394 ? -8.617 -3.578 -15.273 1 90.5 394 ALA B C 1
ATOM 7433 O O . ALA B 1 394 ? -8.391 -4.656 -15.82 1 90.5 394 ALA B O 1
ATOM 7434 N N . GLY B 1 395 ? -8.047 -3.182 -14.18 1 85.19 395 GLY B N 1
ATOM 7435 C CA . GLY B 1 395 ? -7.168 -4.094 -13.469 1 85.19 395 GLY B CA 1
ATOM 7436 C C . GLY B 1 395 ? -7.867 -5.355 -13 1 85.19 395 GLY B C 1
ATOM 7437 O O . GLY B 1 395 ? -7.332 -6.457 -13.133 1 85.19 395 GLY B O 1
ATOM 7438 N N . VAL B 1 396 ? -9.055 -5.172 -12.531 1 83.44 396 VAL B N 1
ATOM 7439 C CA . VAL B 1 396 ? -9.836 -6.309 -12.07 1 83.44 396 VAL B CA 1
ATOM 7440 C C . VAL B 1 396 ? -10.219 -7.191 -13.25 1 83.44 396 VAL B C 1
ATOM 7442 O O . VAL B 1 396 ? -10.086 -8.414 -13.195 1 83.44 396 VAL B O 1
ATOM 7445 N N . LEU B 1 397 ? -10.609 -6.613 -14.352 1 84.88 397 LEU B N 1
ATOM 7446 C CA . LEU B 1 397 ? -11.109 -7.324 -15.523 1 84.88 397 LEU B CA 1
ATOM 7447 C C . LEU B 1 397 ? -9.969 -7.984 -16.281 1 84.88 397 LEU B C 1
ATOM 7449 O O . LEU B 1 397 ? -10.125 -9.086 -16.812 1 84.88 397 LEU B O 1
ATOM 7453 N N . GLY B 1 398 ? -8.859 -7.297 -16.375 1 78 398 GLY B N 1
ATOM 7454 C CA . GLY B 1 398 ? -7.766 -7.738 -17.219 1 78 398 GLY B CA 1
ATOM 7455 C C . GLY B 1 398 ? -6.855 -8.742 -16.531 1 78 398 GLY B C 1
ATOM 7456 O O . GLY B 1 398 ? -6.137 -9.492 -17.203 1 78 398 GLY B O 1
ATOM 7457 N N . THR B 1 399 ? -6.887 -8.758 -15.328 1 75.31 399 THR B N 1
ATOM 7458 C CA . THR B 1 399 ? -6.031 -9.688 -14.594 1 75.31 399 THR B CA 1
ATOM 7459 C C . THR B 1 399 ? -6.871 -10.633 -13.734 1 75.31 399 THR B C 1
ATOM 7461 O O . THR B 1 399 ? -7.98 -11.008 -14.125 1 75.31 399 THR B O 1
ATOM 7464 N N . ASN B 1 400 ? -6.332 -11.109 -12.68 1 69.81 400 ASN B N 1
ATOM 7465 C CA . ASN B 1 400 ? -7.129 -11.836 -11.703 1 69.81 400 ASN B CA 1
ATOM 7466 C C . ASN B 1 400 ? -7.551 -10.938 -10.547 1 69.81 400 ASN B C 1
ATOM 7468 O O . ASN B 1 400 ? -7.023 -9.836 -10.383 1 69.81 400 ASN B O 1
ATOM 7472 N N . MET B 1 401 ? -8.609 -11.242 -9.969 1 70.5 401 MET B N 1
ATOM 7473 C CA . MET B 1 401 ? -9.234 -10.445 -8.914 1 70.5 401 MET B CA 1
ATOM 7474 C C . MET B 1 401 ? -8.227 -10.125 -7.812 1 70.5 401 MET B C 1
ATOM 7476 O O . MET B 1 401 ? -8.273 -9.047 -7.219 1 70.5 401 MET B O 1
ATOM 7480 N N . LEU B 1 402 ? -7.34 -11.062 -7.664 1 70.75 402 LEU B N 1
ATOM 7481 C CA . LEU B 1 402 ? -6.344 -10.82 -6.625 1 70.75 402 LEU B CA 1
ATOM 7482 C C . LEU B 1 402 ? -5.402 -9.695 -7.023 1 70.75 402 LEU B C 1
ATOM 7484 O O . LEU B 1 402 ? -5.109 -8.805 -6.219 1 70.75 402 LEU B O 1
ATOM 7488 N N . ILE B 1 403 ? -5.008 -9.695 -8.25 1 74.12 403 ILE B N 1
ATOM 7489 C CA . ILE B 1 403 ? -4.16 -8.633 -8.758 1 74.12 403 ILE B CA 1
ATOM 7490 C C . ILE B 1 403 ? -4.949 -7.324 -8.82 1 74.12 403 ILE B C 1
ATOM 7492 O O . ILE B 1 403 ? -4.406 -6.25 -8.562 1 74.12 403 ILE B O 1
ATOM 7496 N N . GLY B 1 404 ? -6.219 -7.52 -9.102 1 77.19 404 GLY B N 1
ATOM 7497 C CA . GLY B 1 404 ? -7.074 -6.34 -9.094 1 77.19 404 GLY B CA 1
ATOM 7498 C C . GLY B 1 404 ? -7.09 -5.617 -7.762 1 77.19 404 GLY B C 1
ATOM 7499 O O . GLY B 1 404 ? -7.02 -4.391 -7.715 1 77.19 404 GLY B O 1
ATOM 7500 N N . VAL B 1 405 ? -7.156 -6.371 -6.699 1 79.69 405 VAL B N 1
ATOM 7501 C CA . VAL B 1 405 ? -7.09 -5.789 -5.363 1 79.69 405 VAL B CA 1
ATOM 7502 C C . VAL B 1 405 ? -5.73 -5.125 -5.16 1 79.69 405 VAL B C 1
ATOM 7504 O O . VAL B 1 405 ? -5.645 -4.027 -4.605 1 79.69 405 VAL B O 1
ATOM 7507 N N . GLY B 1 406 ? -4.738 -5.848 -5.609 1 80.56 406 GLY B N 1
ATOM 7508 C CA . GLY B 1 406 ? -3.404 -5.281 -5.531 1 80.56 406 GLY B CA 1
ATOM 7509 C C . GLY B 1 406 ? -3.279 -3.945 -6.238 1 80.56 406 GLY B C 1
ATOM 7510 O O . GLY B 1 406 ? -2.672 -3.01 -5.711 1 80.56 406 GLY B O 1
ATOM 7511 N N . VAL B 1 407 ? -3.904 -3.848 -7.348 1 82.56 407 VAL B N 1
ATOM 7512 C CA . VAL B 1 407 ? -3.896 -2.605 -8.109 1 82.56 407 VAL B CA 1
ATOM 7513 C C . VAL B 1 407 ? -4.652 -1.521 -7.348 1 82.56 407 VAL B C 1
ATOM 7515 O O . VAL B 1 407 ? -4.18 -0.387 -7.238 1 82.56 407 VAL B O 1
ATOM 7518 N N . ALA B 1 408 ? -5.742 -1.884 -6.871 1 83.06 408 ALA B N 1
ATOM 7519 C CA . ALA B 1 408 ? -6.562 -0.934 -6.121 1 83.06 408 ALA B CA 1
ATOM 7520 C C . ALA B 1 408 ? -5.812 -0.408 -4.898 1 83.06 408 ALA B C 1
ATOM 7522 O O . ALA B 1 408 ? -5.773 0.801 -4.66 1 83.06 408 ALA B O 1
ATOM 7523 N N . VAL B 1 409 ? -5.227 -1.269 -4.203 1 83.44 409 VAL B N 1
ATOM 7524 C CA . VAL B 1 409 ? -4.48 -0.901 -3 1 83.44 409 VAL B CA 1
ATOM 7525 C C . VAL B 1 409 ? -3.27 -0.054 -3.383 1 83.44 409 VAL B C 1
ATOM 7527 O O . VAL B 1 409 ? -2.984 0.958 -2.738 1 83.44 409 VAL B O 1
ATOM 7530 N N . SER B 1 410 ? -2.625 -0.467 -4.445 1 85.62 410 SER B N 1
ATOM 7531 C CA . SER B 1 410 ? -1.444 0.264 -4.895 1 85.62 410 SER B CA 1
ATOM 7532 C C . SER B 1 410 ? -1.793 1.7 -5.27 1 85.62 410 SER B C 1
ATOM 7534 O O . SER B 1 410 ? -1.076 2.635 -4.902 1 85.62 410 SER B O 1
ATOM 7536 N N . LEU B 1 411 ? -2.85 1.841 -5.965 1 86.19 411 LEU B N 1
ATOM 7537 C CA . LEU B 1 411 ? -3.285 3.176 -6.359 1 86.19 411 LEU B CA 1
ATOM 7538 C C . LEU B 1 411 ? -3.654 4.012 -5.137 1 86.19 411 LEU B C 1
ATOM 7540 O O . LEU B 1 411 ? -3.354 5.207 -5.082 1 86.19 411 LEU B O 1
ATOM 7544 N N . SER B 1 412 ? -4.25 3.365 -4.199 1 85.88 412 SER B N 1
ATOM 7545 C CA . SER B 1 412 ? -4.602 4.051 -2.959 1 85.88 412 SER B CA 1
ATOM 7546 C C . SER B 1 412 ? -3.355 4.508 -2.207 1 85.88 412 SER B C 1
ATOM 7548 O O . SER B 1 412 ? -3.326 5.609 -1.656 1 85.88 412 SER B O 1
ATOM 7550 N N . VAL B 1 413 ? -2.438 3.656 -2.193 1 85.25 413 VAL B N 1
ATOM 7551 C CA . VAL B 1 413 ? -1.193 3.941 -1.489 1 85.25 413 VAL B CA 1
ATOM 7552 C C . VAL B 1 413 ? -0.455 5.082 -2.186 1 85.25 413 VAL B C 1
ATOM 7554 O O . VAL B 1 413 ? 0.051 5.996 -1.527 1 85.25 413 VAL B O 1
ATOM 7557 N N . ILE B 1 414 ? -0.415 5.008 -3.477 1 86.5 414 ILE B N 1
ATOM 7558 C CA . ILE B 1 414 ? 0.263 6.043 -4.25 1 86.5 414 ILE B CA 1
ATOM 7559 C C . ILE B 1 414 ? -0.41 7.391 -4.012 1 86.5 414 ILE B C 1
ATOM 7561 O O . ILE B 1 414 ? 0.267 8.398 -3.799 1 86.5 414 ILE B O 1
ATOM 7565 N N . ASP B 1 415 ? -1.646 7.375 -4.008 1 84 415 ASP B N 1
ATOM 7566 C CA . ASP B 1 415 ? -2.402 8.602 -3.773 1 84 415 ASP B CA 1
ATOM 7567 C C . ASP B 1 415 ? -2.148 9.141 -2.367 1 84 415 ASP B C 1
ATOM 7569 O O . ASP B 1 415 ? -1.888 10.336 -2.193 1 84 415 ASP B O 1
ATOM 7573 N N . LEU B 1 416 ? -2.213 8.281 -1.429 1 83.88 416 LEU B N 1
ATOM 7574 C CA . LEU B 1 416 ? -1.99 8.672 -0.041 1 83.88 416 LEU B CA 1
ATOM 7575 C C . LEU B 1 416 ? -0.568 9.18 0.159 1 83.88 416 LEU B C 1
ATOM 7577 O O . LEU B 1 416 ? -0.359 10.211 0.811 1 83.88 416 LEU B O 1
ATOM 7581 N N . PHE B 1 417 ? 0.342 8.438 -0.381 1 85.94 417 PHE B N 1
ATOM 7582 C CA . PHE B 1 417 ? 1.746 8.805 -0.237 1 85.94 417 PHE B CA 1
ATOM 7583 C C . PHE B 1 417 ? 2.025 10.148 -0.888 1 85.94 417 PHE B C 1
ATOM 7585 O O . PHE B 1 417 ? 2.809 10.945 -0.368 1 85.94 417 PHE B O 1
ATOM 7592 N N . ALA B 1 418 ? 1.424 10.453 -1.974 1 84.69 418 ALA B N 1
ATOM 7593 C CA . ALA B 1 418 ? 1.599 11.727 -2.66 1 84.69 418 ALA B CA 1
ATOM 7594 C C . ALA B 1 418 ? 1.111 12.883 -1.795 1 84.69 418 ALA B C 1
ATOM 7596 O O . ALA B 1 418 ? 1.703 13.969 -1.806 1 84.69 418 ALA B O 1
ATOM 7597 N N . ARG B 1 419 ? 0.164 12.633 -1.051 1 82.06 419 ARG B N 1
ATOM 7598 C CA . ARG B 1 419 ? -0.418 13.664 -0.203 1 82.06 419 ARG B CA 1
ATOM 7599 C C . ARG B 1 419 ? 0.431 13.898 1.042 1 82.06 419 ARG B C 1
ATOM 7601 O O . ARG B 1 419 ? 0.539 15.023 1.526 1 82.06 419 ARG B O 1
ATOM 7608 N N . VAL B 1 420 ? 0.986 12.875 1.498 1 86.12 420 VAL B N 1
ATOM 7609 C CA . VAL B 1 420 ? 1.744 12.961 2.742 1 86.12 420 VAL B CA 1
ATOM 7610 C C . VAL B 1 420 ? 3.168 13.43 2.447 1 86.12 420 VAL B C 1
ATOM 7612 O O . VAL B 1 420 ? 3.787 14.109 3.271 1 86.12 420 VAL B O 1
ATOM 7615 N N . ALA B 1 421 ? 3.629 13.086 1.3 1 86.5 421 ALA B N 1
ATOM 7616 C CA . ALA B 1 421 ? 5.023 13.352 0.947 1 86.5 421 ALA B CA 1
ATOM 7617 C C . ALA B 1 421 ? 5.27 14.844 0.772 1 86.5 421 ALA B C 1
ATOM 7619 O O . ALA B 1 421 ? 6.387 15.32 0.981 1 86.5 421 ALA B O 1
ATOM 7620 N N . ARG B 1 422 ? 4.223 15.594 0.388 1 86.44 422 ARG B N 1
ATOM 7621 C CA . ARG B 1 422 ? 4.395 17.016 0.144 1 86.44 422 ARG B CA 1
ATOM 7622 C C . ARG B 1 422 ? 3.244 17.812 0.748 1 86.44 422 ARG B C 1
ATOM 7624 O O . ARG B 1 422 ? 2.492 18.484 0.027 1 86.44 422 ARG B O 1
ATOM 7631 N N . PRO B 1 423 ? 3.281 17.812 2.078 1 86.25 423 PRO B N 1
ATOM 7632 C CA . PRO B 1 423 ? 2.242 18.625 2.709 1 86.25 423 PRO B CA 1
ATOM 7633 C C . PRO B 1 423 ? 2.467 20.125 2.51 1 86.25 423 PRO B C 1
ATOM 7635 O O . PRO B 1 423 ? 3.51 20.531 1.988 1 86.25 423 PRO B O 1
ATOM 7638 N N . HIS B 1 424 ? 1.487 20.875 2.875 1 86 424 HIS B N 1
ATOM 7639 C CA . HIS B 1 424 ? 1.632 22.328 2.807 1 86 424 HIS B CA 1
ATOM 7640 C C . HIS B 1 424 ? 2.65 22.828 3.826 1 86 424 HIS B C 1
ATOM 7642 O O . HIS B 1 424 ? 2.699 22.344 4.953 1 86 424 HIS B O 1
ATOM 7648 N N . ALA B 1 425 ? 3.508 23.594 3.35 1 90.5 425 ALA B N 1
ATOM 7649 C CA . ALA B 1 425 ? 4.453 24.312 4.203 1 90.5 425 ALA B CA 1
ATOM 7650 C C . ALA B 1 425 ? 4.391 25.812 3.947 1 90.5 425 ALA B C 1
ATOM 7652 O O . ALA B 1 425 ? 3.998 26.25 2.863 1 90.5 425 ALA B O 1
ATOM 7653 N N . ALA B 1 426 ? 4.684 26.594 4.988 1 91.12 426 ALA B N 1
ATOM 7654 C CA . ALA B 1 426 ? 4.551 28.031 4.852 1 91.12 426 ALA B CA 1
ATOM 7655 C C . ALA B 1 426 ? 5.676 28.766 5.586 1 91.12 426 ALA B C 1
ATOM 7657 O O . ALA B 1 426 ? 6.168 28.281 6.609 1 91.12 426 ALA B O 1
ATOM 7658 N N . ILE B 1 427 ? 6.09 29.781 4.984 1 94.62 427 ILE B N 1
ATOM 7659 C CA . ILE B 1 427 ? 6.902 30.797 5.668 1 94.62 427 ILE B CA 1
ATOM 7660 C C . ILE B 1 427 ? 6.008 31.906 6.203 1 94.62 427 ILE B C 1
ATOM 7662 O O . ILE B 1 427 ? 5.203 32.469 5.461 1 94.62 427 ILE B O 1
ATOM 7666 N N . LEU B 1 428 ? 6.129 32.156 7.484 1 93 428 LEU B N 1
ATOM 7667 C CA . LEU B 1 428 ? 5.199 33.062 8.125 1 93 428 LEU B CA 1
ATOM 7668 C C . LEU B 1 428 ? 5.812 34.469 8.25 1 93 428 LEU B C 1
ATOM 7670 O O . LEU B 1 428 ? 7.02 34.594 8.469 1 93 428 LEU B O 1
ATOM 7674 N N . GLY B 1 429 ? 4.961 35.438 8.016 1 92.25 429 GLY B N 1
ATOM 7675 C CA . GLY B 1 429 ? 5.301 36.844 8.172 1 92.25 429 GLY B CA 1
ATOM 7676 C C . GLY B 1 429 ? 4.188 37.656 8.797 1 92.25 429 GLY B C 1
ATOM 7677 O O . GLY B 1 429 ? 3.135 37.125 9.141 1 92.25 429 GLY B O 1
ATOM 7678 N N . GLU B 1 430 ? 4.539 38.938 9.047 1 90.25 430 GLU B N 1
ATOM 7679 C CA . GLU B 1 430 ? 3.568 39.844 9.648 1 90.25 430 GLU B CA 1
ATOM 7680 C C . GLU B 1 430 ? 3.002 40.812 8.617 1 90.25 430 GLU B C 1
ATOM 7682 O O . GLU B 1 430 ? 3.707 41.219 7.695 1 90.25 430 GLU B O 1
ATOM 7687 N N . ILE B 1 431 ? 1.713 41 8.766 1 86.88 431 ILE B N 1
ATOM 7688 C CA . ILE B 1 431 ? 1.052 42.031 7.969 1 86.88 431 ILE B CA 1
ATOM 7689 C C . ILE B 1 431 ? 0.668 43.219 8.867 1 86.88 431 ILE B C 1
ATOM 7691 O O . ILE B 1 431 ? -0.051 43.031 9.852 1 86.88 431 ILE B O 1
ATOM 7695 N N . PRO B 1 432 ? 1.173 44.438 8.414 1 82.38 432 PRO B N 1
ATOM 7696 C CA . PRO B 1 432 ? 0.793 45.594 9.227 1 82.38 432 PRO B CA 1
ATOM 7697 C C . PRO B 1 432 ? -0.72 45.75 9.344 1 82.38 432 PRO B C 1
ATOM 7699 O O . PRO B 1 432 ? -1.43 45.719 8.336 1 82.38 432 PRO B O 1
ATOM 7702 N N . GLY B 1 433 ? -1.269 45.812 10.523 1 75.5 433 GLY B N 1
ATOM 7703 C CA . GLY B 1 433 ? -2.686 46.062 10.742 1 75.5 433 GLY B CA 1
ATOM 7704 C C . GLY B 1 433 ? -3.488 44.781 10.922 1 75.5 433 GLY B C 1
ATOM 7705 O O . GLY B 1 433 ? -4.668 44.844 11.273 1 75.5 433 GLY B O 1
ATOM 7706 N N . MET B 1 434 ? -2.846 43.75 10.648 1 75.06 434 MET B N 1
ATOM 7707 C CA . MET B 1 434 ? -3.535 42.469 10.805 1 75.06 434 MET B CA 1
ATOM 7708 C C . MET B 1 434 ? -2.852 41.594 11.859 1 75.06 434 MET B C 1
ATOM 7710 O O . MET B 1 434 ? -1.657 41.312 11.75 1 75.06 434 MET B O 1
ATOM 7714 N N . ALA B 1 435 ? -3.566 41.25 12.922 1 71.81 435 ALA B N 1
ATOM 7715 C CA . ALA B 1 435 ? -2.988 40.5 14.023 1 71.81 435 ALA B CA 1
ATOM 7716 C C . ALA B 1 435 ? -2.602 39.094 13.57 1 71.81 435 ALA B C 1
ATOM 7718 O O . ALA B 1 435 ? -3.328 38.438 12.805 1 71.81 435 ALA B O 1
ATOM 7719 N N . GLY B 1 436 ? -1.421 38.688 14.07 1 77 436 GLY B N 1
ATOM 7720 C CA . GLY B 1 436 ? -1 37.312 13.867 1 77 436 GLY B CA 1
ATOM 7721 C C . GLY B 1 436 ? 0.018 37.156 12.75 1 77 436 GLY B C 1
ATOM 7722 O O . GLY B 1 436 ? 0.463 38.156 12.172 1 77 436 GLY B O 1
ATOM 7723 N N . LEU B 1 437 ? 0.49 35.969 12.547 1 85.94 437 LEU B N 1
ATOM 7724 C CA . LEU B 1 437 ? 1.44 35.625 11.492 1 85.94 437 LEU B CA 1
ATOM 7725 C C . LEU B 1 437 ? 0.733 34.938 10.32 1 85.94 437 LEU B C 1
ATOM 7727 O O . LEU B 1 437 ? -0.219 34.188 10.508 1 85.94 437 LEU B O 1
ATOM 7731 N N . HIS B 1 438 ? 1.195 35.312 9.133 1 84.88 438 HIS B N 1
ATOM 7732 C CA . HIS B 1 438 ? 0.508 34.844 7.938 1 84.88 438 HIS B CA 1
ATOM 7733 C C . HIS B 1 438 ? 1.492 34.281 6.93 1 84.88 438 HIS B C 1
ATOM 7735 O O . HIS B 1 438 ? 2.662 34.656 6.902 1 84.88 438 HIS B O 1
ATOM 7741 N N . ASP B 1 439 ? 0.949 33.344 6.098 1 88.38 439 ASP B N 1
ATOM 7742 C CA . ASP B 1 439 ? 1.725 32.719 5.023 1 88.38 439 ASP B CA 1
ATOM 7743 C C . ASP B 1 439 ? 2.09 33.75 3.955 1 88.38 439 ASP B C 1
ATOM 7745 O O . ASP B 1 439 ? 1.211 34.406 3.379 1 88.38 439 ASP B O 1
ATOM 7749 N N . ILE B 1 440 ? 3.328 33.844 3.648 1 89.38 440 ILE B N 1
ATOM 7750 C CA . ILE B 1 440 ? 3.797 34.875 2.732 1 89.38 440 ILE B CA 1
ATOM 7751 C C . ILE B 1 440 ? 3.332 34.562 1.313 1 89.38 440 ILE B C 1
ATOM 7753 O O . ILE B 1 440 ? 3.252 35.438 0.465 1 89.38 440 ILE B O 1
ATOM 7757 N N . GLU B 1 441 ? 3.104 33.312 1.027 1 85.56 441 GLU B N 1
ATOM 7758 C CA . GLU B 1 441 ? 2.619 32.938 -0.297 1 85.56 441 GLU B CA 1
ATOM 7759 C C . GLU B 1 441 ? 1.173 33.375 -0.501 1 85.56 441 GLU B C 1
ATOM 7761 O O . GLU B 1 441 ? 0.782 33.75 -1.611 1 85.56 441 GLU B O 1
ATOM 7766 N N . ASP B 1 442 ? 0.397 33.344 0.559 1 79.94 442 ASP B N 1
ATOM 7767 C CA . ASP B 1 442 ? -1.001 33.75 0.491 1 79.94 442 ASP B CA 1
ATOM 7768 C C . ASP B 1 442 ? -1.132 35.281 0.559 1 79.94 442 ASP B C 1
ATOM 7770 O O . ASP B 1 442 ? -2.059 35.844 -0.014 1 79.94 442 ASP B O 1
ATOM 7774 N N . TRP B 1 443 ? -0.19 35.875 1.327 1 83.81 443 TRP B N 1
ATOM 7775 C CA . TRP B 1 443 ? -0.182 37.312 1.514 1 83.81 443 TRP B CA 1
ATOM 7776 C C . TRP B 1 443 ? 1.173 37.906 1.138 1 83.81 443 TRP B C 1
ATOM 7778 O O . TRP B 1 443 ? 2.033 38.094 1.999 1 83.81 443 TRP B O 1
ATOM 7788 N N . PRO B 1 444 ? 1.294 38.25 -0.087 1 85.06 444 PRO B N 1
ATOM 7789 C CA . PRO B 1 444 ? 2.586 38.75 -0.556 1 85.06 444 PRO B CA 1
ATOM 7790 C C . PRO B 1 444 ? 3.033 40.031 0.182 1 85.06 444 PRO B C 1
ATOM 7792 O O . PRO B 1 444 ? 4.223 40.344 0.203 1 85.06 444 PRO B O 1
ATOM 7795 N N . GLN B 1 445 ? 2.088 40.656 0.813 1 86.38 445 GLN B N 1
ATOM 7796 C CA . GLN B 1 445 ? 2.426 41.875 1.534 1 86.38 445 GLN B CA 1
ATOM 7797 C C . GLN B 1 445 ? 2.996 41.562 2.914 1 86.38 445 GLN B C 1
ATOM 7799 O O . GLN B 1 445 ? 3.48 42.469 3.609 1 86.38 445 GLN B O 1
ATOM 7804 N N . ALA B 1 446 ? 3.004 40.312 3.246 1 89.69 446 ALA B N 1
ATOM 7805 C CA . ALA B 1 446 ? 3.549 39.938 4.547 1 89.69 446 ALA B CA 1
ATOM 7806 C C . ALA B 1 446 ? 5.059 40.156 4.594 1 89.69 446 ALA B C 1
ATOM 7808 O O . ALA B 1 446 ? 5.762 39.875 3.613 1 89.69 446 ALA B O 1
ATOM 7809 N N . GLN B 1 447 ? 5.461 40.75 5.695 1 90.81 447 GLN B N 1
ATOM 7810 C CA . GLN B 1 447 ? 6.883 41 5.871 1 90.81 447 GLN B CA 1
ATOM 7811 C C . GLN B 1 447 ? 7.523 40 6.824 1 90.81 447 GLN B C 1
ATOM 7813 O O . GLN B 1 447 ? 7.035 39.812 7.938 1 90.81 447 GLN B O 1
ATOM 7818 N N . THR B 1 448 ? 8.609 39.469 6.367 1 93.06 448 THR B N 1
ATOM 7819 C CA . THR B 1 448 ? 9.359 38.562 7.211 1 93.06 448 THR B CA 1
ATOM 7820 C C . THR B 1 448 ? 10.305 39.312 8.133 1 93.06 448 THR B C 1
ATOM 7822 O O . THR B 1 448 ? 10.43 40.531 8.031 1 93.06 448 THR B O 1
ATOM 7825 N N . PHE B 1 449 ? 10.859 38.656 9.094 1 92.88 449 PHE B N 1
ATOM 7826 C CA . PHE B 1 449 ? 11.797 39.25 10.055 1 92.88 449 PHE B CA 1
ATOM 7827 C C . PHE B 1 449 ? 13.234 39.094 9.57 1 92.88 449 PHE B C 1
ATOM 7829 O O . PHE B 1 449 ? 13.672 38 9.25 1 92.88 449 PHE B O 1
ATOM 7836 N N . PRO B 1 450 ? 13.891 40.25 9.484 1 93.44 450 PRO B N 1
ATOM 7837 C CA . PRO B 1 450 ? 15.289 40.125 9.07 1 93.44 450 PRO B CA 1
ATOM 7838 C C . PRO B 1 450 ? 16.078 39.156 9.938 1 93.44 450 PRO B C 1
ATOM 7840 O O . PRO B 1 450 ? 16.125 39.312 11.164 1 93.44 450 PRO B O 1
ATOM 7843 N N . GLY B 1 451 ? 16.656 38.156 9.344 1 95.75 451 GLY B N 1
ATOM 7844 C CA . GLY B 1 451 ? 17.5 37.188 10.047 1 95.75 451 GLY B CA 1
ATOM 7845 C C . GLY B 1 451 ? 16.719 36.031 10.656 1 95.75 451 GLY B C 1
ATOM 7846 O O . GLY B 1 451 ? 17.312 35.094 11.203 1 95.75 451 GLY B O 1
ATOM 7847 N N . LEU B 1 452 ? 15.406 36.125 10.578 1 97.19 452 LEU B N 1
ATOM 7848 C CA . LEU B 1 452 ? 14.562 35.094 11.164 1 97.19 452 LEU B CA 1
ATOM 7849 C C . LEU B 1 452 ? 13.609 34.5 10.125 1 97.19 452 LEU B C 1
ATOM 7851 O O . LEU B 1 452 ? 12.883 35.25 9.461 1 97.19 452 LEU B O 1
ATOM 7855 N N . VAL B 1 453 ? 13.688 33.188 9.93 1 97.44 453 VAL B N 1
ATOM 7856 C CA . VAL B 1 453 ? 12.719 32.5 9.094 1 97.44 453 VAL B CA 1
ATOM 7857 C C . VAL B 1 453 ? 11.781 31.656 9.977 1 97.44 453 VAL B C 1
ATOM 7859 O O . VAL B 1 453 ? 12.234 30.812 10.742 1 97.44 453 VAL B O 1
ATOM 7862 N N . ILE B 1 454 ? 10.547 31.984 9.969 1 97.19 454 ILE B N 1
ATOM 7863 C CA . ILE B 1 454 ? 9.531 31.203 10.672 1 97.19 454 ILE B CA 1
ATOM 7864 C C . ILE B 1 454 ? 8.898 30.203 9.711 1 97.19 454 ILE B C 1
ATOM 7866 O O . ILE B 1 454 ? 8.18 30.594 8.781 1 97.19 454 ILE B O 1
ATOM 7870 N N . PHE B 1 455 ? 9.164 28.938 9.961 1 96.62 455 PHE B N 1
ATOM 7871 C CA . PHE B 1 455 ? 8.766 27.875 9.039 1 96.62 455 PHE B CA 1
ATOM 7872 C C . PHE B 1 455 ? 7.688 27 9.656 1 96.62 455 PHE B C 1
ATOM 7874 O O . PHE B 1 455 ? 7.836 26.531 10.781 1 96.62 455 PHE B O 1
ATOM 7881 N N . ARG B 1 456 ? 6.598 26.828 8.992 1 92.75 456 ARG B N 1
ATOM 7882 C CA . ARG B 1 456 ? 5.504 25.969 9.438 1 92.75 456 ARG B CA 1
ATOM 7883 C C . ARG B 1 456 ? 5.289 24.812 8.469 1 92.75 456 ARG B C 1
ATOM 7885 O O . ARG B 1 456 ? 5.191 25.016 7.254 1 92.75 456 ARG B O 1
ATOM 7892 N N . TYR B 1 457 ? 5.32 23.609 8.992 1 90.75 457 TYR B N 1
ATOM 7893 C CA . TYR B 1 457 ? 5.043 22.375 8.242 1 90.75 457 TYR B CA 1
ATOM 7894 C C . TYR B 1 457 ? 3.729 21.75 8.695 1 90.75 457 TYR B C 1
ATOM 7896 O O . TYR B 1 457 ? 3.586 21.375 9.859 1 90.75 457 TYR B O 1
ATOM 7904 N N . ASP B 1 458 ? 2.689 21.672 7.887 1 86.44 458 ASP B N 1
ATOM 7905 C CA . ASP B 1 458 ? 1.319 21.344 8.273 1 86.44 458 ASP B CA 1
ATOM 7906 C C . ASP B 1 458 ? 1.067 19.844 8.203 1 86.44 458 ASP B C 1
ATOM 7908 O O . ASP B 1 458 ? 0.091 19.406 7.594 1 86.44 458 ASP B O 1
ATOM 7912 N N . ALA B 1 459 ? 1.985 19.094 8.727 1 86.44 459 ALA B N 1
ATOM 7913 C CA . ALA B 1 459 ? 1.839 17.641 8.805 1 86.44 459 ALA B CA 1
ATOM 7914 C C . ALA B 1 459 ? 2.768 17.047 9.859 1 86.44 459 ALA B C 1
ATOM 7916 O O . ALA B 1 459 ? 3.734 17.688 10.273 1 86.44 459 ALA B O 1
ATOM 7917 N N . GLN B 1 460 ? 2.359 15.867 10.273 1 88.31 460 GLN B N 1
ATOM 7918 C CA . GLN B 1 460 ? 3.285 15.109 11.109 1 88.31 460 GLN B CA 1
ATOM 7919 C C . GLN B 1 460 ? 4.547 14.742 10.328 1 88.31 460 GLN B C 1
ATOM 7921 O O . GLN B 1 460 ? 4.48 14.43 9.141 1 88.31 460 GLN B O 1
ATOM 7926 N N . LEU B 1 461 ? 5.645 14.836 10.992 1 89.94 461 LEU B N 1
ATOM 7927 C CA . LEU B 1 461 ? 6.883 14.414 10.352 1 89.94 461 LEU B CA 1
ATOM 7928 C C . LEU B 1 461 ? 7.059 12.898 10.445 1 89.94 461 LEU B C 1
ATOM 7930 O O . LEU B 1 461 ? 6.934 12.328 11.531 1 89.94 461 LEU B O 1
ATOM 7934 N N . CYS B 1 462 ? 7.27 12.289 9.312 1 90.12 462 CYS B N 1
ATOM 7935 C CA . CYS B 1 462 ? 7.453 10.844 9.25 1 90.12 462 CYS B CA 1
ATOM 7936 C C . CYS B 1 462 ? 8.367 10.461 8.094 1 90.12 462 CYS B C 1
ATOM 7938 O O . CYS B 1 462 ? 8.898 11.328 7.402 1 90.12 462 CYS B O 1
ATOM 7940 N N . PHE B 1 463 ? 8.539 9.234 7.902 1 87.06 463 PHE B N 1
ATOM 7941 C CA . PHE B 1 463 ? 9.461 8.727 6.898 1 87.06 463 PHE B CA 1
ATOM 7942 C C . PHE B 1 463 ? 9.078 9.211 5.508 1 87.06 463 PHE B C 1
ATOM 7944 O O . PHE B 1 463 ? 9.938 9.438 4.66 1 87.06 463 PHE B O 1
ATOM 7951 N N . ALA B 1 464 ? 7.805 9.406 5.266 1 87.44 464 ALA B N 1
ATOM 7952 C CA . ALA B 1 464 ? 7.285 9.695 3.932 1 87.44 464 ALA B CA 1
ATOM 7953 C C . ALA B 1 464 ? 7.602 11.125 3.514 1 87.44 464 ALA B C 1
ATOM 7955 O O . ALA B 1 464 ? 7.66 11.43 2.32 1 87.44 464 ALA B O 1
ATOM 7956 N N . ASN B 1 465 ? 7.789 12.031 4.496 1 91.75 465 ASN B N 1
ATOM 7957 C CA . ASN B 1 465 ? 7.914 13.438 4.113 1 91.75 465 ASN B CA 1
ATOM 7958 C C . ASN B 1 465 ? 9.156 14.078 4.727 1 91.75 465 ASN B C 1
ATOM 7960 O O . ASN B 1 465 ? 9.398 15.266 4.547 1 91.75 465 ASN B O 1
ATOM 7964 N N . ALA B 1 466 ? 9.992 13.336 5.418 1 91.44 466 ALA B N 1
ATOM 7965 C CA . ALA B 1 466 ? 11.156 13.875 6.109 1 91.44 466 ALA B CA 1
ATOM 7966 C C . ALA B 1 466 ? 12.133 14.516 5.125 1 91.44 466 ALA B C 1
ATOM 7968 O O . ALA B 1 466 ? 12.703 15.57 5.402 1 91.44 466 ALA B O 1
ATOM 7969 N N . GLU B 1 467 ? 12.312 13.867 4.004 1 88.94 467 GLU B N 1
ATOM 7970 C CA . GLU B 1 467 ? 13.211 14.406 2.986 1 88.94 467 GLU B CA 1
ATOM 7971 C C . GLU B 1 467 ? 12.664 15.703 2.406 1 88.94 467 GLU B C 1
ATOM 7973 O O . GLU B 1 467 ? 13.414 16.641 2.152 1 88.94 467 GLU B O 1
ATOM 7978 N N . ASP B 1 468 ? 11.445 15.742 2.135 1 91.31 468 ASP B N 1
ATOM 7979 C CA . ASP B 1 468 ? 10.797 16.953 1.633 1 91.31 468 ASP B CA 1
ATOM 7980 C C . ASP B 1 468 ? 10.906 18.094 2.645 1 91.31 468 ASP B C 1
ATOM 7982 O O . ASP B 1 468 ? 11.156 19.234 2.273 1 91.31 468 ASP B O 1
ATOM 7986 N N . PHE B 1 469 ? 10.742 17.766 3.908 1 94.12 469 PHE B N 1
ATOM 7987 C CA . PHE B 1 469 ? 10.867 18.75 4.988 1 94.12 469 PHE B CA 1
ATOM 7988 C C . PHE B 1 469 ? 12.242 19.391 4.98 1 94.12 469 PHE B C 1
ATOM 7990 O O . PHE B 1 469 ? 12.359 20.625 4.984 1 94.12 469 PHE B O 1
ATOM 7997 N N . LYS B 1 470 ? 13.203 18.562 4.992 1 93.19 470 LYS B N 1
ATOM 7998 C CA . LYS B 1 470 ? 14.578 19.062 4.98 1 93.19 470 LYS B CA 1
ATOM 7999 C C . LYS B 1 470 ? 14.828 19.938 3.762 1 93.19 470 LYS B C 1
ATOM 8001 O O . LYS B 1 470 ? 15.375 21.047 3.885 1 93.19 470 LYS B O 1
ATOM 8006 N N . ARG B 1 471 ? 14.43 19.453 2.645 1 90.81 471 ARG B N 1
ATOM 8007 C CA . ARG B 1 471 ? 14.633 20.188 1.401 1 90.81 471 ARG B CA 1
ATOM 8008 C C . ARG B 1 471 ? 13.945 21.547 1.445 1 90.81 471 ARG B C 1
ATOM 8010 O O . ARG B 1 471 ? 14.531 22.562 1.061 1 90.81 471 ARG B O 1
ATOM 8017 N N . ARG B 1 472 ? 12.789 21.625 1.963 1 94.06 472 ARG B N 1
ATOM 8018 C CA . ARG B 1 472 ? 12.008 22.859 1.994 1 94.06 472 ARG B CA 1
ATOM 8019 C C . ARG B 1 472 ? 12.578 23.844 3.008 1 94.06 472 ARG B C 1
ATOM 8021 O O . ARG B 1 472 ? 12.555 25.047 2.789 1 94.06 472 ARG B O 1
ATOM 8028 N N . VAL B 1 473 ? 12.977 23.328 4.109 1 95.88 473 VAL B N 1
ATOM 8029 C CA . VAL B 1 473 ? 13.602 24.188 5.113 1 95.88 473 VAL B CA 1
ATOM 8030 C C . VAL B 1 473 ? 14.852 24.844 4.531 1 95.88 473 VAL B C 1
ATOM 8032 O O . VAL B 1 473 ? 15.047 26.047 4.664 1 95.88 473 VAL B O 1
ATOM 8035 N N . LEU B 1 474 ? 15.656 24.062 3.881 1 93.62 474 LEU B N 1
ATOM 8036 C CA . LEU B 1 474 ? 16.891 24.578 3.314 1 93.62 474 LEU B CA 1
ATOM 8037 C C . LEU B 1 474 ? 16.609 25.562 2.189 1 93.62 474 LEU B C 1
ATOM 8039 O O . LEU B 1 474 ? 17.328 26.562 2.037 1 93.62 474 LEU B O 1
ATOM 8043 N N . LEU B 1 475 ? 15.609 25.25 1.452 1 93.44 475 LEU B N 1
ATOM 8044 C CA . LEU B 1 475 ? 15.211 26.172 0.394 1 93.44 475 LEU B CA 1
ATOM 8045 C C . LEU B 1 475 ? 14.734 27.5 0.979 1 93.44 475 LEU B C 1
ATOM 8047 O O . LEU B 1 475 ? 15.031 28.562 0.432 1 93.44 475 LEU B O 1
ATOM 8051 N N . ALA B 1 476 ? 13.992 27.438 2.086 1 95.31 476 ALA B N 1
ATOM 8052 C CA . ALA B 1 476 ? 13.508 28.641 2.758 1 95.31 476 ALA B CA 1
ATOM 8053 C C . ALA B 1 476 ? 14.664 29.5 3.246 1 95.31 476 ALA B C 1
ATOM 8055 O O . ALA B 1 476 ? 14.617 30.734 3.156 1 95.31 476 ALA B O 1
ATOM 8056 N N . ILE B 1 477 ? 15.656 28.891 3.713 1 95.19 477 ILE B N 1
ATOM 8057 C CA . ILE B 1 477 ? 16.844 29.594 4.207 1 95.19 477 ILE B CA 1
ATOM 8058 C C . ILE B 1 477 ? 17.609 30.203 3.033 1 95.19 477 ILE B C 1
ATOM 8060 O O . ILE B 1 477 ? 18.031 31.359 3.096 1 95.19 477 ILE B O 1
ATOM 8064 N N . ALA B 1 478 ? 17.688 29.453 1.955 1 92.88 478 ALA B N 1
ATOM 8065 C CA . ALA B 1 478 ? 18.469 29.891 0.791 1 92.88 478 ALA B CA 1
ATOM 8066 C C . ALA B 1 478 ? 17.781 31.062 0.082 1 92.88 478 ALA B C 1
ATOM 8068 O O . ALA B 1 478 ? 18.453 31.922 -0.492 1 92.88 478 ALA B O 1
ATOM 8069 N N . THR B 1 479 ? 16.484 31.094 0.143 1 92.06 479 THR B N 1
ATOM 8070 C CA . THR B 1 479 ? 15.742 32.094 -0.615 1 92.06 479 THR B CA 1
ATOM 8071 C C . THR B 1 479 ? 15.398 33.281 0.261 1 92.06 479 THR B C 1
ATOM 8073 O O . THR B 1 479 ? 14.758 34.25 -0.197 1 92.06 479 THR B O 1
ATOM 8076 N N . ALA B 1 480 ? 15.836 33.25 1.515 1 93.88 480 ALA B N 1
ATOM 8077 C CA . ALA B 1 480 ? 15.57 34.375 2.4 1 93.88 480 ALA B CA 1
ATOM 8078 C C . ALA B 1 480 ? 16.281 35.625 1.91 1 93.88 480 ALA B C 1
ATOM 8080 O O . ALA B 1 480 ? 17.406 35.562 1.401 1 93.88 480 ALA B O 1
ATOM 8081 N N . PRO B 1 481 ? 15.625 36.781 2.074 1 90.62 481 PRO B N 1
ATOM 8082 C CA . PRO B 1 481 ? 16.203 38.031 1.584 1 90.62 481 PRO B CA 1
ATOM 8083 C C . PRO B 1 481 ? 17.516 38.406 2.285 1 90.62 481 PRO B C 1
ATOM 8085 O O . PRO B 1 481 ? 18.391 39.031 1.692 1 90.62 481 PRO B O 1
ATOM 8088 N N . GLN B 1 482 ? 17.688 38.125 3.576 1 92.44 482 GLN B N 1
ATOM 8089 C CA . GLN B 1 482 ? 18.875 38.344 4.375 1 92.44 482 GLN B CA 1
ATOM 8090 C C . GLN B 1 482 ? 19.406 37.031 4.957 1 92.44 482 GLN B C 1
ATOM 8092 O O . GLN B 1 482 ? 18.672 36.062 5.066 1 92.44 482 GLN B O 1
ATOM 8097 N N . PRO B 1 483 ? 20.672 37.125 5.285 1 94.25 483 PRO B N 1
ATOM 8098 C CA . PRO B 1 483 ? 21.219 35.906 5.902 1 94.25 483 PRO B CA 1
ATOM 8099 C C . PRO B 1 483 ? 20.453 35.5 7.156 1 94.25 483 PRO B C 1
ATOM 8101 O O . PRO B 1 483 ? 20.172 36.312 8.016 1 94.25 483 PRO B O 1
ATOM 8104 N N . VAL B 1 484 ? 20.219 34.219 7.215 1 97 484 VAL B N 1
ATOM 8105 C CA . VAL B 1 484 ? 19.375 33.719 8.289 1 97 484 VAL B CA 1
ATOM 8106 C C . VAL B 1 484 ? 20.25 33.375 9.5 1 97 484 VAL B C 1
ATOM 8108 O O . VAL B 1 484 ? 21.266 32.688 9.367 1 97 484 VAL B O 1
ATOM 8111 N N . GLN B 1 485 ? 19.812 33.875 10.609 1 97 485 GLN B N 1
ATOM 8112 C CA . GLN B 1 485 ? 20.5 33.562 11.859 1 97 485 GLN B CA 1
ATOM 8113 C C . GLN B 1 485 ? 19.734 32.531 12.664 1 97 485 GLN B C 1
ATOM 8115 O O . GLN B 1 485 ? 20.328 31.609 13.242 1 97 485 GLN B O 1
ATOM 8120 N N . TRP B 1 486 ? 18.344 32.688 12.68 1 97.75 486 TRP B N 1
ATOM 8121 C CA . TRP B 1 486 ? 17.484 31.75 13.383 1 97.75 486 TRP B CA 1
ATOM 8122 C C . TRP B 1 486 ? 16.438 31.156 12.438 1 97.75 486 TRP B C 1
ATOM 8124 O O . TRP B 1 486 ? 15.891 31.844 11.586 1 97.75 486 TRP B O 1
ATOM 8134 N N . LEU B 1 487 ? 16.328 29.875 12.508 1 98.19 487 LEU B N 1
ATOM 8135 C CA . LEU B 1 487 ? 15.164 29.188 11.953 1 98.19 487 LEU B CA 1
ATOM 8136 C C . LEU B 1 487 ? 14.188 28.797 13.062 1 98.19 487 LEU B C 1
ATOM 8138 O O . LEU B 1 487 ? 14.547 28.062 13.984 1 98.19 487 LEU B O 1
ATOM 8142 N N . LEU B 1 488 ? 13.023 29.344 13.023 1 97.94 488 LEU B N 1
ATOM 8143 C CA . LEU B 1 488 ? 11.977 29.031 13.984 1 97.94 488 LEU B CA 1
ATOM 8144 C C . LEU B 1 488 ? 10.953 28.062 13.383 1 97.94 488 LEU B C 1
ATOM 8146 O O . LEU B 1 488 ? 10.18 28.453 12.508 1 97.94 488 LEU B O 1
ATOM 8150 N N . LEU B 1 489 ? 10.969 26.828 13.883 1 96.94 489 LEU B N 1
ATOM 8151 C CA . LEU B 1 489 ? 10.039 25.812 13.414 1 96.94 489 LEU B CA 1
ATOM 8152 C C . LEU B 1 489 ? 8.758 25.828 14.234 1 96.94 489 LEU B C 1
ATOM 8154 O O . LEU B 1 489 ? 8.797 25.672 15.453 1 96.94 489 LEU B O 1
ATOM 8158 N N . ASN B 1 490 ? 7.672 26.109 13.578 1 93.56 490 ASN B N 1
ATOM 8159 C CA . ASN B 1 490 ? 6.363 25.922 14.203 1 93.56 490 ASN B CA 1
ATOM 8160 C C . ASN B 1 490 ? 5.977 24.438 14.242 1 93.56 490 ASN B C 1
ATOM 8162 O O . ASN B 1 490 ? 5.52 23.891 13.242 1 93.56 490 ASN B O 1
ATOM 8166 N N . ALA B 1 491 ? 6.02 23.812 15.391 1 90.5 491 ALA B N 1
ATOM 8167 C CA . ALA B 1 491 ? 5.863 22.359 15.508 1 90.5 491 ALA B CA 1
ATOM 8168 C C . ALA B 1 491 ? 4.445 21.984 15.93 1 90.5 491 ALA B C 1
ATOM 8170 O O . ALA B 1 491 ? 4.203 20.875 16.422 1 90.5 491 ALA B O 1
ATOM 8171 N N . GLU B 1 492 ? 3.551 22.859 15.727 1 83.25 492 GLU B N 1
ATOM 8172 C CA . GLU B 1 492 ? 2.184 22.656 16.188 1 83.25 492 GLU B CA 1
ATOM 8173 C C . GLU B 1 492 ? 1.594 21.375 15.625 1 83.25 492 GLU B C 1
ATOM 8175 O O . GLU B 1 492 ? 0.888 20.641 16.328 1 83.25 492 GLU B O 1
ATOM 8180 N N . ALA B 1 493 ? 1.904 21.062 14.383 1 83.94 493 ALA B N 1
ATOM 8181 C CA . ALA B 1 493 ? 1.305 19.906 13.703 1 83.94 493 ALA B CA 1
ATOM 8182 C C . ALA B 1 493 ? 2.17 18.672 13.875 1 83.94 493 ALA B C 1
ATOM 8184 O O . ALA B 1 493 ? 1.78 17.578 13.453 1 83.94 493 ALA B O 1
ATOM 8185 N N . ILE B 1 494 ? 3.297 18.812 14.484 1 88.88 494 ILE B N 1
ATOM 8186 C CA . ILE B 1 494 ? 4.242 17.703 14.617 1 88.88 494 ILE B CA 1
ATOM 8187 C C . ILE B 1 494 ? 4.121 17.078 16 1 88.88 494 ILE B C 1
ATOM 8189 O O . ILE B 1 494 ? 4.746 17.562 16.953 1 88.88 494 ILE B O 1
ATOM 8193 N N . ILE B 1 495 ? 3.398 16.016 16.109 1 82.06 495 ILE B N 1
ATOM 8194 C CA . ILE B 1 495 ? 3.102 15.438 17.422 1 82.06 495 ILE B CA 1
ATOM 8195 C C . ILE B 1 495 ? 4.086 14.312 17.719 1 82.06 495 ILE B C 1
ATOM 8197 O O . ILE B 1 495 ? 4.508 14.133 18.859 1 82.06 495 ILE B O 1
ATOM 8201 N N . ASN B 1 496 ? 4.34 13.531 16.688 1 81.38 496 ASN B N 1
ATOM 8202 C CA . ASN B 1 496 ? 5.23 12.391 16.844 1 81.38 496 ASN B CA 1
ATOM 8203 C C . ASN B 1 496 ? 6.227 12.289 15.688 1 81.38 496 ASN B C 1
ATOM 8205 O O . ASN B 1 496 ? 6.047 12.93 14.648 1 81.38 496 ASN B O 1
ATOM 8209 N N . LEU B 1 497 ? 7.324 11.602 16.078 1 86.5 497 LEU B N 1
ATOM 8210 C CA . LEU B 1 497 ? 8.383 11.383 15.109 1 86.5 497 LEU B CA 1
ATOM 8211 C C . LEU B 1 497 ? 8.75 9.906 15.023 1 86.5 497 LEU B C 1
ATOM 8213 O O . LEU B 1 497 ? 8.883 9.234 16.047 1 86.5 497 LEU B O 1
ATOM 8217 N N . ASP B 1 498 ? 8.781 9.391 13.836 1 86.12 498 ASP B N 1
ATOM 8218 C CA . ASP B 1 498 ? 9.398 8.07 13.695 1 86.12 498 ASP B CA 1
ATOM 8219 C C . ASP B 1 498 ? 10.914 8.188 13.57 1 86.12 498 ASP B C 1
ATOM 8221 O O . ASP B 1 498 ? 11.453 9.297 13.469 1 86.12 498 ASP B O 1
ATOM 8225 N N . VAL B 1 499 ? 11.57 7.121 13.586 1 86.25 499 VAL B N 1
ATOM 8226 C CA . VAL B 1 499 ? 13.023 7.109 13.641 1 86.25 499 VAL B CA 1
ATOM 8227 C C . VAL B 1 499 ? 13.602 7.719 12.359 1 86.25 499 VAL B C 1
ATOM 8229 O O . VAL B 1 499 ? 14.617 8.406 12.398 1 86.25 499 VAL B O 1
ATOM 8232 N N . THR B 1 500 ? 12.984 7.453 11.25 1 87.31 500 THR B N 1
ATOM 8233 C CA . THR B 1 500 ? 13.453 8 9.984 1 87.31 500 THR B CA 1
ATOM 8234 C C . THR B 1 500 ? 13.43 9.523 10.008 1 87.31 500 THR B C 1
ATOM 8236 O O . THR B 1 500 ? 14.391 10.18 9.602 1 87.31 500 THR B O 1
ATOM 8239 N N . ALA B 1 501 ? 12.375 10.055 10.469 1 90.88 501 ALA B N 1
ATOM 8240 C CA . ALA B 1 501 ? 12.227 11.5 10.562 1 90.88 501 ALA B CA 1
ATOM 8241 C C . ALA B 1 501 ? 13.188 12.094 11.586 1 90.88 501 ALA B C 1
ATOM 8243 O O . ALA B 1 501 ? 13.727 13.18 11.383 1 90.88 501 ALA B O 1
ATOM 8244 N N . ALA B 1 502 ? 13.352 11.414 12.656 1 89.38 502 ALA B N 1
ATOM 8245 C CA . ALA B 1 502 ? 14.266 11.883 13.695 1 89.38 502 ALA B CA 1
ATOM 8246 C C . ALA B 1 502 ? 15.688 11.984 13.172 1 89.38 502 ALA B C 1
ATOM 8248 O O . ALA B 1 502 ? 16.391 12.961 13.445 1 89.38 502 ALA B O 1
ATOM 8249 N N . GLU B 1 503 ? 16.078 11.031 12.469 1 86.5 503 GLU B N 1
ATOM 8250 C CA . GLU B 1 503 ? 17.422 11.031 11.914 1 86.5 503 GLU B CA 1
ATOM 8251 C C . GLU B 1 503 ? 17.594 12.133 10.867 1 86.5 503 GLU B C 1
ATOM 8253 O O . GLU B 1 503 ? 18.656 12.727 10.742 1 86.5 503 GLU B O 1
ATOM 8258 N N . LYS B 1 504 ? 16.594 12.305 10.117 1 89.75 504 LYS B N 1
ATOM 8259 C CA . LYS B 1 504 ? 16.641 13.375 9.125 1 89.75 504 LYS B CA 1
ATOM 8260 C C . LYS B 1 504 ? 16.734 14.742 9.797 1 89.75 504 LYS B C 1
ATOM 8262 O O . LYS B 1 504 ? 17.406 15.641 9.289 1 89.75 504 LYS B O 1
ATOM 8267 N N . LEU B 1 505 ? 16.062 14.898 10.883 1 92.75 505 LEU B N 1
ATOM 8268 C CA . LEU B 1 505 ? 16.141 16.141 11.641 1 92.75 505 LEU B CA 1
ATOM 8269 C C . LEU B 1 505 ? 17.547 16.359 12.195 1 92.75 505 LEU B C 1
ATOM 8271 O O . LEU B 1 505 ? 18.016 17.5 12.266 1 92.75 505 LEU B O 1
ATOM 8275 N N . LEU B 1 506 ? 18.156 15.281 12.609 1 90.25 506 LEU B N 1
ATOM 8276 C CA . LEU B 1 506 ? 19.531 15.359 13.078 1 90.25 506 LEU B CA 1
ATOM 8277 C C . LEU B 1 506 ? 20.453 15.812 11.961 1 90.25 506 LEU B C 1
ATOM 8279 O O . LEU B 1 506 ? 21.344 16.641 12.18 1 90.25 506 LEU B O 1
ATOM 8283 N N . GLU B 1 507 ? 20.25 15.25 10.844 1 89.81 507 GLU B N 1
ATOM 8284 C CA . GLU B 1 507 ? 21.016 15.656 9.672 1 89.81 507 GLU B CA 1
ATOM 8285 C C . GLU B 1 507 ? 20.812 17.125 9.359 1 89.81 507 GLU B C 1
ATOM 8287 O O . GLU B 1 507 ? 21.75 17.844 9.016 1 89.81 507 GLU B O 1
ATOM 8292 N N . LEU B 1 508 ? 19.609 17.562 9.422 1 93.44 508 LEU B N 1
ATOM 8293 C CA . LEU B 1 508 ? 19.281 18.969 9.172 1 93.44 508 LEU B CA 1
ATOM 8294 C C . LEU B 1 508 ? 19.969 19.875 10.195 1 93.44 508 LEU B C 1
ATOM 8296 O O . LEU B 1 508 ? 20.5 20.922 9.828 1 93.44 508 LEU B O 1
ATOM 8300 N N . LEU B 1 509 ? 19.922 19.5 11.422 1 94.56 509 LEU B N 1
ATOM 8301 C CA . LEU B 1 509 ? 20.547 20.281 12.484 1 94.56 509 LEU B CA 1
ATOM 8302 C C . LEU B 1 509 ? 22.047 20.453 12.219 1 94.56 509 LEU B C 1
ATOM 8304 O O . LEU B 1 509 ? 22.578 21.562 12.375 1 94.56 509 LEU B O 1
ATOM 8308 N N . ARG B 1 510 ? 22.641 19.406 11.828 1 90.56 510 ARG B N 1
ATOM 8309 C CA . ARG B 1 510 ? 24.078 19.469 11.523 1 90.56 510 ARG B CA 1
ATOM 8310 C C . ARG B 1 510 ? 24.344 20.406 10.359 1 90.56 510 ARG B C 1
ATOM 8312 O O . ARG B 1 510 ? 25.312 21.188 10.391 1 90.56 510 ARG B O 1
ATOM 8319 N N . GLU B 1 511 ? 23.562 20.344 9.391 1 91.19 511 GLU B N 1
ATOM 8320 C CA . GLU B 1 511 ? 23.719 21.219 8.242 1 91.19 511 GLU B CA 1
ATOM 8321 C C . GLU B 1 511 ? 23.5 22.672 8.633 1 91.19 511 GLU B C 1
ATOM 8323 O O . GLU B 1 511 ? 24.203 23.578 8.148 1 91.19 511 GLU B O 1
ATOM 8328 N N . LEU B 1 512 ? 22.516 22.922 9.453 1 95.12 512 LEU B N 1
ATOM 8329 C CA . LEU B 1 512 ? 22.219 24.281 9.922 1 95.12 512 LEU B CA 1
ATOM 8330 C C . LEU B 1 512 ? 23.391 24.828 10.734 1 95.12 512 LEU B C 1
ATOM 8332 O O . LEU B 1 512 ? 23.781 25.984 10.57 1 95.12 512 LEU B O 1
ATOM 8336 N N . GLN B 1 513 ? 23.938 24 11.516 1 93.94 513 GLN B N 1
ATOM 8337 C CA . GLN B 1 513 ? 25.078 24.406 12.32 1 93.94 513 GLN B CA 1
ATOM 8338 C C . GLN B 1 513 ? 26.266 24.766 11.445 1 93.94 513 GLN B C 1
ATOM 8340 O O . GLN B 1 513 ? 26.969 25.75 11.711 1 93.94 513 GLN B O 1
ATOM 8345 N N . GLN B 1 514 ? 26.453 24.047 10.438 1 91.19 514 GLN B N 1
ATOM 8346 C CA . GLN B 1 514 ? 27.531 24.312 9.5 1 91.19 514 GLN B CA 1
ATOM 8347 C C . GLN B 1 514 ? 27.328 25.641 8.781 1 91.19 514 GLN B C 1
ATOM 8349 O O . GLN B 1 514 ? 28.281 26.328 8.43 1 91.19 514 GLN B O 1
ATOM 8354 N N . ARG B 1 515 ? 26.109 26.047 8.648 1 92.06 515 ARG B N 1
ATOM 8355 C CA . ARG B 1 515 ? 25.781 27.297 7.969 1 92.06 515 ARG B CA 1
ATOM 8356 C C . ARG B 1 515 ? 25.672 28.453 8.953 1 92.06 515 ARG B C 1
ATOM 8358 O O . ARG B 1 515 ? 25.422 29.594 8.562 1 92.06 515 ARG B O 1
ATOM 8365 N N . GLY B 1 516 ? 25.766 28.109 10.227 1 93.88 516 GLY B N 1
ATOM 8366 C CA . GLY B 1 516 ? 25.688 29.125 11.25 1 93.88 516 GLY B CA 1
ATOM 8367 C C . GLY B 1 516 ? 24.25 29.531 11.578 1 93.88 516 GLY B C 1
ATOM 8368 O O . GLY B 1 516 ? 24.016 30.641 12.039 1 93.88 516 GLY B O 1
ATOM 8369 N N . VAL B 1 517 ? 23.297 28.719 11.281 1 97.06 517 VAL B N 1
ATOM 8370 C CA . VAL B 1 517 ? 21.891 28.984 11.555 1 97.06 517 VAL B CA 1
ATOM 8371 C C . VAL B 1 517 ? 21.453 28.25 12.812 1 97.06 517 VAL B C 1
ATOM 8373 O O . VAL B 1 517 ? 21.688 27.047 12.945 1 97.06 517 VAL B O 1
ATOM 8376 N N . THR B 1 518 ? 20.797 28.922 13.758 1 97 518 THR B N 1
ATOM 8377 C CA . THR B 1 518 ? 20.297 28.312 14.992 1 97 518 THR B CA 1
ATOM 8378 C C . THR B 1 518 ? 18.859 27.828 14.82 1 97 518 THR B C 1
ATOM 8380 O O . THR B 1 518 ? 17.984 28.578 14.398 1 97 518 THR B O 1
ATOM 8383 N N . LEU B 1 519 ? 18.672 26.562 15.133 1 97.69 519 LEU B N 1
ATOM 8384 C CA . LEU B 1 519 ? 17.344 25.984 15.07 1 97.69 519 LEU B CA 1
ATOM 8385 C C . LEU B 1 519 ? 16.578 26.234 16.375 1 97.69 519 LEU B C 1
ATOM 8387 O O . LEU B 1 519 ? 17.062 25.922 17.453 1 97.69 519 LEU B O 1
ATOM 8391 N N . THR B 1 520 ? 15.453 26.828 16.297 1 97.38 520 THR B N 1
ATOM 8392 C CA . THR B 1 520 ? 14.539 27.016 17.406 1 97.38 520 THR B CA 1
ATOM 8393 C C . THR B 1 520 ? 13.172 26.406 17.109 1 97.38 520 THR B C 1
ATOM 8395 O O . THR B 1 520 ? 12.781 26.297 15.938 1 97.38 520 THR B O 1
ATOM 8398 N N . ILE B 1 521 ? 12.523 25.906 18.172 1 96.06 521 ILE B N 1
ATOM 8399 C CA . ILE B 1 521 ? 11.25 25.219 17.984 1 96.06 521 ILE B CA 1
ATOM 8400 C C . ILE B 1 521 ? 10.188 25.828 18.891 1 96.06 521 ILE B C 1
ATOM 8402 O O . ILE B 1 521 ? 10.438 26.062 20.078 1 96.06 521 ILE B O 1
ATOM 8406 N N . ALA B 1 522 ? 9.102 26.156 18.297 1 93.19 522 ALA B N 1
ATOM 8407 C CA . ALA B 1 522 ? 7.969 26.656 19.078 1 93.19 522 ALA B CA 1
ATOM 8408 C C . ALA B 1 522 ? 6.801 25.672 19.031 1 93.19 522 ALA B C 1
ATOM 8410 O O . ALA B 1 522 ? 6.586 25 18.016 1 93.19 522 ALA B O 1
ATOM 8411 N N . ARG B 1 523 ? 6.051 25.5 20.141 1 88.44 523 ARG B N 1
ATOM 8412 C CA . ARG B 1 523 ? 4.797 24.75 20.234 1 88.44 523 ARG B CA 1
ATOM 8413 C C . ARG B 1 523 ? 5.035 23.25 20.125 1 88.44 523 ARG B C 1
ATOM 8415 O O . ARG B 1 523 ? 4.242 22.531 19.5 1 88.44 523 ARG B O 1
ATOM 8422 N N . ALA B 1 524 ? 6.176 22.875 20.594 1 89.06 524 ALA B N 1
ATOM 8423 C CA . ALA B 1 524 ? 6.465 21.438 20.625 1 89.06 524 ALA B CA 1
ATOM 8424 C C . ALA B 1 524 ? 5.711 20.75 21.766 1 89.06 524 ALA B C 1
ATOM 8426 O O . ALA B 1 524 ? 5.77 21.203 22.906 1 89.06 524 ALA B O 1
ATOM 8427 N N . LYS B 1 525 ? 5.016 19.75 21.422 1 85.44 525 LYS B N 1
ATOM 8428 C CA . LYS B 1 525 ? 4.332 18.969 22.438 1 85.44 525 LYS B CA 1
ATOM 8429 C C . LYS B 1 525 ? 5.32 18.109 23.219 1 85.44 525 LYS B C 1
ATOM 8431 O O . LYS B 1 525 ? 6.449 17.875 22.781 1 85.44 525 LYS B O 1
ATOM 8436 N N . GLN B 1 526 ? 4.867 17.656 24.406 1 82.75 526 GLN B N 1
ATOM 8437 C CA . GLN B 1 526 ? 5.738 16.891 25.281 1 82.75 526 GLN B CA 1
ATOM 8438 C C . GLN B 1 526 ? 6.168 15.586 24.625 1 82.75 526 GLN B C 1
ATOM 8440 O O . GLN B 1 526 ? 7.297 15.125 24.812 1 82.75 526 GLN B O 1
ATOM 8445 N N . GLU B 1 527 ? 5.262 15.039 23.891 1 83.75 527 GLU B N 1
ATOM 8446 C CA . GLU B 1 527 ? 5.574 13.789 23.219 1 83.75 527 GLU B CA 1
ATOM 8447 C C . GLU B 1 527 ? 6.684 13.984 22.188 1 83.75 527 GLU B C 1
ATOM 8449 O O . GLU B 1 527 ? 7.566 13.141 22.047 1 83.75 527 GLU B O 1
ATOM 8454 N N . LEU B 1 528 ? 6.578 15.086 21.516 1 88.5 528 LEU B N 1
ATOM 8455 C CA . LEU B 1 528 ? 7.598 15.398 20.531 1 88.5 528 LEU B CA 1
ATOM 8456 C C . LEU B 1 528 ? 8.953 15.633 21.188 1 88.5 528 LEU B C 1
ATOM 8458 O O . LEU B 1 528 ? 9.977 15.125 20.734 1 88.5 528 LEU B O 1
ATOM 8462 N N . ILE B 1 529 ? 8.953 16.406 22.297 1 89.25 529 ILE B N 1
ATOM 8463 C CA . ILE B 1 529 ? 10.188 16.703 23.016 1 89.25 529 ILE B CA 1
ATOM 8464 C C . ILE B 1 529 ? 10.828 15.414 23.5 1 89.25 529 ILE B C 1
ATOM 8466 O O . ILE B 1 529 ? 12.047 15.242 23.406 1 89.25 529 ILE B O 1
ATOM 8470 N N . ALA B 1 530 ? 10.008 14.531 23.969 1 86.88 530 ALA B N 1
ATOM 8471 C CA . ALA B 1 530 ? 10.508 13.25 24.453 1 86.88 530 ALA B CA 1
ATOM 8472 C C . ALA B 1 530 ? 11.164 12.445 23.328 1 86.88 530 ALA B C 1
ATOM 8474 O O . ALA B 1 530 ? 12.203 11.812 23.547 1 86.88 530 ALA B O 1
ATOM 8475 N N . GLU B 1 531 ? 10.555 12.469 22.25 1 87.62 531 GLU B N 1
ATOM 8476 C CA . GLU B 1 531 ? 11.094 11.727 21.109 1 87.62 531 GLU B CA 1
ATOM 8477 C C . GLU B 1 531 ? 12.383 12.352 20.594 1 87.62 531 GLU B C 1
ATOM 8479 O O . GLU B 1 531 ? 13.312 11.648 20.219 1 87.62 531 GLU B O 1
ATOM 8484 N N . LEU B 1 532 ? 12.391 13.672 20.594 1 90.12 532 LEU B N 1
ATOM 8485 C CA . LEU B 1 532 ? 13.602 14.383 20.203 1 90.12 532 LEU B CA 1
ATOM 8486 C C . LEU B 1 532 ? 14.742 14.078 21.172 1 90.12 532 LEU B C 1
ATOM 8488 O O . LEU B 1 532 ? 15.898 13.961 20.766 1 90.12 532 LEU B O 1
ATOM 8492 N N . ASP B 1 533 ? 14.398 13.945 22.375 1 88.62 533 ASP B N 1
ATOM 8493 C CA . ASP B 1 533 ? 15.391 13.68 23.422 1 88.62 533 ASP B CA 1
ATOM 8494 C C . ASP B 1 533 ? 16 12.289 23.25 1 88.62 533 ASP B C 1
ATOM 8496 O O . ASP B 1 533 ? 17.188 12.094 23.516 1 88.62 533 ASP B O 1
ATOM 8500 N N . ARG B 1 534 ? 15.273 11.375 22.828 1 85.94 534 ARG B N 1
ATOM 8501 C CA . ARG B 1 534 ? 15.711 9.992 22.672 1 85.94 534 ARG B CA 1
ATOM 8502 C C . ARG B 1 534 ? 16.828 9.883 21.641 1 85.94 534 ARG B C 1
ATOM 8504 O O . ARG B 1 534 ? 17.656 8.977 21.703 1 85.94 534 ARG B O 1
ATOM 8511 N N . VAL B 1 535 ? 16.781 10.82 20.719 1 86.38 535 VAL B N 1
ATOM 8512 C CA . VAL B 1 535 ? 17.812 10.75 19.672 1 86.38 535 VAL B CA 1
ATOM 8513 C C . VAL B 1 535 ? 18.875 11.812 19.938 1 86.38 535 VAL B C 1
ATOM 8515 O O . VAL B 1 535 ? 19.75 12.039 19.094 1 86.38 535 VAL B O 1
ATOM 8518 N N . GLY B 1 536 ? 18.781 12.516 21.031 1 86.69 536 GLY B N 1
ATOM 8519 C CA . GLY B 1 536 ? 19.812 13.469 21.453 1 86.69 536 GLY B CA 1
ATOM 8520 C C . GLY B 1 536 ? 19.625 14.836 20.844 1 86.69 536 GLY B C 1
ATOM 8521 O O . GLY B 1 536 ? 20.516 15.688 20.922 1 86.69 536 GLY B O 1
ATOM 8522 N N . LEU B 1 537 ? 18.5 15.07 20.281 1 89.88 537 LEU B N 1
ATOM 8523 C CA . LEU B 1 537 ? 18.281 16.328 19.578 1 89.88 537 LEU B CA 1
ATOM 8524 C C . LEU B 1 537 ? 18.047 17.469 20.547 1 89.88 537 LEU B C 1
ATOM 8526 O O . LEU B 1 537 ? 18.406 18.609 20.281 1 89.88 537 LEU B O 1
ATOM 8530 N N . VAL B 1 538 ? 17.469 17.188 21.672 1 92.19 538 VAL B N 1
ATOM 8531 C CA . VAL B 1 538 ? 17.172 18.25 22.641 1 92.19 538 VAL B CA 1
ATOM 8532 C C . VAL B 1 538 ? 18.484 18.828 23.172 1 92.19 538 VAL B C 1
ATOM 8534 O O . VAL B 1 538 ? 18.609 20.047 23.312 1 92.19 538 VAL B O 1
ATOM 8537 N N . GLU B 1 539 ? 19.422 17.969 23.406 1 91.81 539 GLU B N 1
ATOM 8538 C CA . GLU B 1 539 ? 20.734 18.406 23.891 1 91.81 539 GLU B CA 1
ATOM 8539 C C . GLU B 1 539 ? 21.484 19.203 22.828 1 91.81 539 GLU B C 1
ATOM 8541 O O . GLU B 1 539 ? 22.141 20.203 23.125 1 91.81 539 GLU B O 1
ATOM 8546 N N . GLN B 1 540 ? 21.359 18.844 21.656 1 92.62 540 GLN B N 1
ATOM 8547 C CA . GLN B 1 540 ? 22.094 19.5 20.562 1 92.62 540 GLN B CA 1
ATOM 8548 C C . GLN B 1 540 ? 21.469 20.859 20.219 1 92.62 540 GLN B C 1
ATOM 8550 O O . GLN B 1 540 ? 22.172 21.797 19.875 1 92.62 540 GLN B O 1
ATOM 8555 N N . ILE B 1 541 ? 20.188 20.938 20.281 1 93.5 541 ILE B N 1
ATOM 8556 C CA . ILE B 1 541 ? 19.484 22.188 20.016 1 93.5 541 ILE B CA 1
ATOM 8557 C C . ILE B 1 541 ? 19.625 23.141 21.203 1 93.5 541 ILE B C 1
ATOM 8559 O O . ILE B 1 541 ? 19.781 24.344 21.016 1 93.5 541 ILE B O 1
ATOM 8563 N N . GLY B 1 542 ? 19.641 22.625 22.375 1 92.69 542 GLY B N 1
ATOM 8564 C CA . GLY B 1 542 ? 19.625 23.406 23.594 1 92.69 542 GLY B CA 1
ATOM 8565 C C . GLY B 1 542 ? 18.234 23.656 24.125 1 92.69 542 GLY B C 1
ATOM 8566 O O . GLY B 1 542 ? 17.344 24.109 23.391 1 92.69 542 GLY B O 1
ATOM 8567 N N . GLY B 1 543 ? 17.969 23.375 25.281 1 90.5 543 GLY B N 1
ATOM 8568 C CA . GLY B 1 543 ? 16.672 23.531 25.906 1 90.5 543 GLY B CA 1
ATOM 8569 C C . GLY B 1 543 ? 16.141 24.953 25.844 1 90.5 543 GLY B C 1
ATOM 8570 O O . GLY B 1 543 ? 14.922 25.156 25.812 1 90.5 543 GLY B O 1
ATOM 8571 N N . GLU B 1 544 ? 17.016 25.891 25.719 1 91.62 544 GLU B N 1
ATOM 8572 C CA . GLU B 1 544 ? 16.641 27.312 25.719 1 91.62 544 GLU B CA 1
ATOM 8573 C C . GLU B 1 544 ? 16.047 27.703 24.375 1 91.62 544 GLU B C 1
ATOM 8575 O O . GLU B 1 544 ? 15.43 28.766 24.25 1 91.62 544 GLU B O 1
ATOM 8580 N N . HIS B 1 545 ? 16.188 26.828 23.453 1 94.94 545 HIS B N 1
ATOM 8581 C CA . HIS B 1 545 ? 15.711 27.172 22.125 1 94.94 545 HIS B CA 1
ATOM 8582 C C . HIS B 1 545 ? 14.328 26.594 21.859 1 94.94 545 HIS B C 1
ATOM 8584 O O . HIS B 1 545 ? 13.867 26.547 20.719 1 94.94 545 HIS B O 1
ATOM 8590 N N . PHE B 1 546 ? 13.688 26.109 22.953 1 94.19 546 PHE B N 1
ATOM 8591 C CA . PHE B 1 546 ? 12.289 25.672 22.875 1 94.19 546 PHE B CA 1
ATOM 8592 C C . PHE B 1 546 ? 11.375 26.719 23.5 1 94.19 546 PHE B C 1
ATOM 8594 O O . PHE B 1 546 ? 11.562 27.109 24.656 1 94.19 546 PHE B O 1
ATOM 8601 N N . TYR B 1 547 ? 10.398 27.156 22.703 1 92.38 547 TYR B N 1
ATOM 8602 C CA . TYR B 1 547 ? 9.508 28.219 23.156 1 92.38 547 TYR B CA 1
ATOM 8603 C C . TYR B 1 547 ? 8.055 27.734 23.156 1 92.38 547 TYR B C 1
ATOM 8605 O O . TYR B 1 547 ? 7.648 26.969 22.297 1 92.38 547 TYR B O 1
ATOM 8613 N N . PRO B 1 548 ? 7.352 28.156 24.062 1 84.69 548 PRO B N 1
ATOM 8614 C CA . PRO B 1 548 ? 5.957 27.703 24.141 1 84.69 548 PRO B CA 1
ATOM 8615 C C . PRO B 1 548 ? 5.09 28.25 23.016 1 84.69 548 PRO B C 1
ATOM 8617 O O . PRO B 1 548 ? 4.145 27.594 22.578 1 84.69 548 PRO B O 1
ATOM 8620 N N . THR B 1 549 ? 5.418 29.547 22.594 1 86.44 549 THR B N 1
ATOM 8621 C CA . THR B 1 549 ? 4.613 30.172 21.547 1 86.44 549 THR B CA 1
ATOM 8622 C C . THR B 1 549 ? 5.504 30.875 20.531 1 86.44 549 THR B C 1
ATOM 8624 O O . THR B 1 549 ? 6.688 31.109 20.781 1 86.44 549 THR B O 1
ATOM 8627 N N . LEU B 1 550 ? 4.859 31.219 19.391 1 90.69 550 LEU B N 1
ATOM 8628 C CA . LEU B 1 550 ? 5.602 31.922 18.344 1 90.69 550 LEU B CA 1
ATOM 8629 C C . LEU B 1 550 ? 5.984 33.312 18.781 1 90.69 550 LEU B C 1
ATOM 8631 O O . LEU B 1 550 ? 7.129 33.75 18.609 1 90.69 550 LEU B O 1
ATOM 8635 N N . PRO B 1 551 ? 5.117 34.062 19.469 1 86.69 551 PRO B N 1
ATOM 8636 C CA . PRO B 1 551 ? 5.488 35.406 19.906 1 86.69 551 PRO B CA 1
ATOM 8637 C C . PRO B 1 551 ? 6.641 35.406 20.906 1 86.69 551 PRO B C 1
ATOM 8639 O O . PRO B 1 551 ? 7.508 36.281 20.844 1 86.69 551 PRO B O 1
ATOM 8642 N N . THR B 1 552 ? 6.652 34.438 21.75 1 89.12 552 THR B N 1
ATOM 8643 C CA . THR B 1 552 ? 7.742 34.375 22.719 1 89.12 552 THR B CA 1
ATOM 8644 C C . THR B 1 552 ? 9.07 34.094 22.016 1 89.12 552 THR B C 1
ATOM 8646 O O . THR B 1 552 ? 10.117 34.594 22.422 1 89.12 552 THR B O 1
ATOM 8649 N N . ALA B 1 553 ? 8.992 33.312 21.031 1 94.19 553 ALA B N 1
ATOM 8650 C CA . ALA B 1 553 ? 10.203 33 20.25 1 94.19 553 ALA B CA 1
ATOM 8651 C C . ALA B 1 553 ? 10.68 34.219 19.484 1 94.19 553 ALA B C 1
ATOM 8653 O O . ALA B 1 553 ? 11.883 34.469 19.391 1 94.19 553 ALA B O 1
ATOM 8654 N N . ILE B 1 554 ? 9.766 34.938 18.922 1 94 554 ILE B N 1
ATOM 8655 C CA . ILE B 1 554 ? 10.094 36.125 18.156 1 94 554 ILE B CA 1
ATOM 8656 C C . ILE B 1 554 ? 10.703 37.188 19.078 1 94 554 ILE B C 1
ATOM 8658 O O . ILE B 1 554 ? 11.68 37.844 18.719 1 94 554 ILE B O 1
ATOM 8662 N N . ALA B 1 555 ? 10.164 37.344 20.25 1 92.31 555 ALA B N 1
ATOM 8663 C CA . ALA B 1 555 ? 10.688 38.281 21.234 1 92.31 555 ALA B CA 1
ATOM 8664 C C . ALA B 1 555 ? 12.125 37.906 21.625 1 92.31 555 ALA B C 1
ATOM 8666 O O . ALA B 1 555 ? 12.969 38.781 21.781 1 92.31 555 ALA B O 1
ATOM 8667 N N . ALA B 1 556 ? 12.297 36.688 21.797 1 94.5 556 ALA B N 1
ATOM 8668 C CA . ALA B 1 556 ? 13.641 36.219 22.141 1 94.5 556 ALA B CA 1
ATOM 8669 C C . ALA B 1 556 ? 14.633 36.531 21.031 1 94.5 556 ALA B C 1
ATOM 8671 O O . ALA B 1 556 ? 15.781 36.875 21.297 1 94.5 556 ALA B O 1
ATOM 8672 N N . PHE B 1 557 ? 14.234 36.375 19.859 1 96 557 PHE B N 1
ATOM 8673 C CA . PHE B 1 557 ? 15.094 36.656 18.719 1 96 557 PHE B CA 1
ATOM 8674 C C . PHE B 1 557 ? 15.422 38.156 18.656 1 96 557 PHE B C 1
ATOM 8676 O O . PHE B 1 557 ? 16.562 38.531 18.344 1 96 557 PHE B O 1
ATOM 8683 N N . GLN B 1 558 ? 14.391 38.969 18.875 1 93.81 558 GLN B N 1
ATOM 8684 C CA . GLN B 1 558 ? 14.594 40.406 18.859 1 93.81 558 GLN B CA 1
ATOM 8685 C C . GLN B 1 558 ? 15.594 40.844 19.922 1 93.81 558 GLN B C 1
ATOM 8687 O O . GLN B 1 558 ? 16.422 41.719 19.688 1 93.81 558 GLN B O 1
ATOM 8692 N N . GLN B 1 559 ? 15.5 40.188 21.031 1 93.56 559 GLN B N 1
ATOM 8693 C CA . GLN B 1 559 ? 16.469 40.469 22.094 1 93.56 559 GLN B CA 1
ATOM 8694 C C . GLN B 1 559 ? 17.875 40.031 21.688 1 93.56 559 GLN B C 1
ATOM 8696 O O . GLN B 1 559 ? 18.844 40.719 21.984 1 93.56 559 GLN B O 1
ATOM 8701 N N . PHE B 1 560 ? 17.922 38.938 21.078 1 92.69 560 PHE B N 1
ATOM 8702 C CA . PHE B 1 560 ? 19.188 38.406 20.578 1 92.69 560 PHE B CA 1
ATOM 8703 C C . PHE B 1 560 ? 19.797 39.375 19.562 1 92.69 560 PHE B C 1
ATOM 8705 O O . PHE B 1 560 ? 21 39.656 19.625 1 92.69 560 PHE B O 1
ATOM 8712 N N . ARG B 1 561 ? 19.016 39.875 18.688 1 91.56 561 ARG B N 1
ATOM 8713 C CA . ARG B 1 561 ? 19.484 40.781 17.656 1 91.56 561 ARG B CA 1
ATOM 8714 C C . ARG B 1 561 ? 19.969 42.094 18.25 1 91.56 561 ARG B C 1
ATOM 8716 O O . ARG B 1 561 ? 20.953 42.688 17.797 1 91.56 561 ARG B O 1
ATOM 8723 N N . GLN B 1 562 ? 19.25 42.562 19.203 1 90.19 562 GLN B N 1
ATOM 8724 C CA . GLN B 1 562 ? 19.625 43.781 19.875 1 90.19 562 GLN B CA 1
ATOM 8725 C C . GLN B 1 562 ? 20.953 43.656 20.609 1 90.19 562 GLN B C 1
ATOM 8727 O O . GLN B 1 562 ? 21.75 44.594 20.641 1 90.19 562 GLN B O 1
ATOM 8732 N N . SER B 1 563 ? 21.125 42.562 21.109 1 88.88 563 SER B N 1
ATOM 8733 C CA . SER B 1 563 ? 22.391 42.312 21.812 1 88.88 563 SER B CA 1
ATOM 8734 C C . SER B 1 563 ? 23.562 42.25 20.844 1 88.88 563 SER B C 1
ATOM 8736 O O . SER B 1 563 ? 24.672 42.625 21.188 1 88.88 563 SER B O 1
ATOM 8738 N N . GLN B 1 564 ? 23.359 41.812 19.672 1 84.75 564 GLN B N 1
ATOM 8739 C CA . GLN B 1 564 ? 24.406 41.75 18.656 1 84.75 564 GLN B CA 1
ATOM 8740 C C . GLN B 1 564 ? 24.766 43.125 18.125 1 84.75 564 GLN B C 1
ATOM 8742 O O . GLN B 1 564 ? 25.938 43.406 17.812 1 84.75 564 GLN B O 1
ATOM 8747 N N . ILE B 1 565 ? 23.797 44 17.969 1 78.88 565 ILE B N 1
ATOM 8748 C CA . ILE B 1 565 ? 24.016 45.344 17.5 1 78.88 565 ILE B CA 1
ATOM 8749 C C . ILE B 1 565 ? 24.75 46.156 18.578 1 78.88 565 ILE B C 1
ATOM 8751 O O . ILE B 1 565 ? 25.625 46.969 18.266 1 78.88 565 ILE B O 1
ATOM 8755 N N . ALA B 1 566 ? 24.531 45.906 19.812 1 76.75 566 ALA B N 1
ATOM 8756 C CA . ALA B 1 566 ? 25.172 46.594 20.922 1 76.75 566 ALA B CA 1
ATOM 8757 C C . ALA B 1 566 ? 26.641 46.219 21.047 1 76.75 566 ALA B C 1
ATOM 8759 O O . ALA B 1 566 ? 27.469 47.031 21.438 1 76.75 566 ALA B O 1
ATOM 8760 N N . ASP B 1 567 ? 26.844 45.062 20.719 1 71 567 ASP B N 1
ATOM 8761 C CA . ASP B 1 567 ? 28.219 44.562 20.828 1 71 567 ASP B CA 1
ATOM 8762 C C . ASP B 1 567 ? 29.047 45 19.625 1 71 567 ASP B C 1
ATOM 8764 O O . ASP B 1 567 ? 30.266 44.781 19.609 1 71 567 ASP B O 1
ATOM 8768 N N . GLU B 1 568 ? 28.5 45.438 18.609 1 65.06 568 GLU B N 1
ATOM 8769 C CA . GLU B 1 568 ? 29.281 46 17.516 1 65.06 568 GLU B CA 1
ATOM 8770 C C . GLU B 1 568 ? 29.984 47.312 17.922 1 65.06 568 GLU B C 1
ATOM 8772 O O . GLU B 1 568 ? 29.344 48.219 18.438 1 65.06 568 GLU B O 1
ATOM 8777 N N . PRO B 1 569 ? 31.266 47.312 18.141 1 61.12 569 PRO B N 1
ATOM 8778 C CA . PRO B 1 569 ? 32 48.5 18.547 1 61.12 569 PRO B CA 1
ATOM 8779 C C . PRO B 1 569 ? 31.625 49.75 17.734 1 61.12 569 PRO B C 1
ATOM 8781 O O . PRO B 1 569 ? 31.297 49.625 16.547 1 61.12 569 PRO B O 1
ATOM 8784 N N . PRO B 1 570 ? 31.297 50.844 18.375 1 53.97 570 PRO B N 1
ATOM 8785 C CA . PRO B 1 570 ? 31.078 52.094 17.625 1 53.97 570 PRO B CA 1
ATOM 8786 C C . PRO B 1 570 ? 32.156 52.344 16.578 1 53.97 570 PRO B C 1
ATOM 8788 O O . PRO B 1 570 ? 33.344 52 16.797 1 53.97 570 PRO B O 1
ATOM 8791 N N . LEU B 1 571 ? 31.812 52.188 15.312 1 49.34 571 LEU B N 1
ATOM 8792 C CA . LEU B 1 571 ? 32.75 52.625 14.297 1 49.34 571 LEU B CA 1
ATOM 8793 C C . LEU B 1 571 ? 33.438 53.938 14.727 1 49.34 571 LEU B C 1
ATOM 8795 O O . LEU B 1 571 ? 32.781 54.938 15.008 1 49.34 571 LEU B O 1
ATOM 8799 N N . THR B 1 572 ? 34.469 53.906 15.461 1 44.78 572 THR B N 1
ATOM 8800 C CA . THR B 1 572 ? 35.281 55.094 15.602 1 44.78 572 THR B CA 1
ATOM 8801 C C . THR B 1 572 ? 35.438 55.812 14.258 1 44.78 572 THR B C 1
ATOM 8803 O O . THR B 1 572 ? 35.719 55.156 13.242 1 44.78 572 THR B O 1
ATOM 8806 N N . ALA B 1 573 ? 34.719 56.938 14.188 1 48 573 ALA B N 1
ATOM 8807 C CA . ALA B 1 573 ? 35.031 57.969 13.188 1 48 573 ALA B CA 1
ATOM 8808 C C . ALA B 1 573 ? 36.531 58.125 12.992 1 48 573 ALA B C 1
ATOM 8810 O O . ALA B 1 573 ? 37.25 58.562 13.891 1 48 573 ALA B O 1
ATOM 8811 N N . SER B 1 574 ? 37.188 57.125 12.289 1 29.91 574 SER B N 1
ATOM 8812 C CA . SER B 1 574 ? 38.438 57.656 11.727 1 29.91 574 SER B CA 1
ATOM 8813 C C . SER B 1 574 ? 38.156 58.656 10.633 1 29.91 574 SER B C 1
ATOM 8815 O O . SER B 1 574 ? 37.188 58.5 9.875 1 29.91 574 SER B O 1
#